Protein AF-0000000072198079 (afdb_homodimer)

Sequence (818 aa):
MTTQTLFETLNPPQRLLMGPGPINAYPRVHQAISQALIGQYDPVMTGYMTQVQSLYRGVFETQNQQTMLVDGTARSGIEAVLVSVIKPGDKVLIPIIGRFGHLLSEIANRVGATVKTIDVEWGEVCPPELVEKAIKEFQPKLLATVQGDTSTTMNQPLAEFGEICKRHGVLFYCDATASIAGNELKVDEWNLDAVSAGLQKCLGGPSGSSPITLSDQCAELINRRKHVEAGIRADHHTAGEEEIIRSNYFDLSMIMDYWGPERLNHHTEATSMLYAARECARIYLEEGADNVIARHKQAGDAMACGLRAMGLELFGNQKYKMNNVVGVYIPKEVDGNKVRQELLNSFGIEIGTSFGPLDGKIWRIGTMGYNARQEAVLTTLAALEAILIRNKAKIIPGQAVIAAMEKYVMTTQTLFETLNPPQRLLMGPGPINAYPRVHQAISQALIGQYDPVMTGYMTQVQSLYRGVFETQNQQTMLVDGTARSGIEAVLVSVIKPGDKVLIPIIGRFGHLLSEIANRVGATVKTIDVEWGEVCPPELVEKAIKEFQPKLLATVQGDTSTTMNQPLAEFGEICKRHGVLFYCDATASIAGNELKVDEWNLDAVSAGLQKCLGGPSGSSPITLSDQCAELINRRKHVEAGIRADHHTAGEEEIIRSNYFDLSMIMDYWGPERLNHHTEATSMLYAARECARIYLEEGADNVIARHKQAGDAMACGLRAMGLELFGNQKYKMNNVVGVYIPKEVDGNKVRQELLNSFGIEIGTSFGPLDGKIWRIGTMGYNARQEAVLTTLAALEAILIRNKAKIIPGQAVIAAMEKYV

Secondary structure (DSSP, 8-state):
-------PPP-PPP-EE-SSS--PPPHHHHHHHTSPP--TT-HHHHHHHHHHHHHHHHHHT---SEEEEEES-HHHHHHHHHHHH--TT-EEEEEESSHHHHHHHHHHHHHT-EEEEEE--BTB---HHHHHHHHHHH--SEEEEESEETTTTEE---HHHHHHHHHHT-EEEEE-TTTBTTB---TTTTT-SEEE--SSSTT-S-SSEEEEEE-HHHHHHHHTT--PPTTT--TT----SSPPPS-STT-HHHHHHHHSTT----S---HHHHHHHHHHHHHHHHH-HHHHHHHHHHHHHHHHHHHHHTTPPBPS-GGGB-TTEEEEEPPTTS-HHHHHHHIIIII-EE-B---GGGTTTEEEEE--GGG-SHHHHHHHHHHHHHHHHHTT----TT-HHHHHHTTT-/-------PPP-PPP-EE-SSS--PPPHHHHHHHTSPP--TT-HHHHHHHHHHHHHHHHHHT---SEEEEEES-HHHHHHHHHHHH--TT-EEEEEESSHHHHHHHHHHHHHT-EEEEEE--BTB---HHHHHHHHHHH--SEEEEESEETTTTEE---HHHHHHHHHHT-EEEEE-TTTBTTB---TTTTT-SEEE--SSSTT-S-SSEEEEEE-HHHHHHHHTT--PPTTT--TT----SSPPPS-STT-HHHHHHHHSTT----S---HHHHHHHHHHHHHHHHH-HHHHHHHHHHHHHHHHHHHHHTTPPBPS-GGGB-TTEEEEEPPTTS-HHHHHHHIIIII-EE-EE--GGGTTTEEEEE--GGG-SHHHHHHHHHHHHHHHHHTT----TT-HHHHHHTTT-

Radius of gyration: 26.69 Å; Cα contacts (8 Å, |Δi|>4): 1998; chains: 2; bounding box: 56×79×70 Å

pLDDT: mean 96.38, std 6.35, range [34.22, 98.94]

Nearest PDB structures (foldseek):
  3nnk-assembly3_L  TM=9.922E-01  e=1.109E-63  Klebsiella pneumoniae subsp. pneumoniae MGH 78578
  3nnk-assembly1_C  TM=9.916E-01  e=7.091E-63  Klebsiella pneumoniae subsp. pneumoniae MGH 78578
  3isl-assembly1_B  TM=9.874E-01  e=2.497E-53  Bacillus subtilis
  6rv1-assembly1_A-2  TM=9.456E-01  e=7.978E-38  Homo sapiens
  2yri-assembly1_A  TM=9.522E-01  e=5.490E-30  Thermus thermophilus HB8

Solvent-accessible surface area (backbone atoms only — not comparable to full-atom values): 40210 Å² total; per-residue (Å²): 127,83,78,71,76,67,70,76,81,90,71,75,65,80,50,48,42,27,18,74,52,50,29,42,47,34,69,68,27,34,55,40,34,36,52,73,55,69,46,75,80,35,67,68,44,50,48,50,52,53,48,37,24,55,37,45,21,59,70,40,46,39,82,44,80,56,26,48,72,35,73,8,24,40,63,46,20,47,49,22,52,49,48,34,68,54,49,67,65,38,34,35,36,30,51,26,39,34,45,58,27,37,44,53,51,46,48,42,47,43,54,39,33,44,74,46,72,46,84,38,64,74,27,43,65,76,57,57,68,60,50,50,54,46,41,72,76,64,61,32,56,31,40,44,39,48,32,28,25,68,59,35,19,29,36,41,80,48,53,65,47,16,53,50,24,61,75,69,71,25,44,31,36,35,38,27,35,61,25,40,56,23,35,94,59,49,34,55,86,24,47,45,26,31,41,23,21,27,24,19,25,24,42,13,20,64,38,38,30,3,44,35,38,30,26,71,69,46,49,50,58,25,41,35,19,25,72,76,51,62,57,72,60,54,88,86,64,72,69,30,87,46,74,65,46,50,45,70,91,38,24,47,47,54,49,51,35,30,75,38,93,73,48,43,89,75,69,75,61,31,56,41,43,50,38,22,53,39,44,28,38,36,54,47,60,71,65,26,66,70,52,45,22,48,39,11,34,41,34,26,48,16,47,50,40,13,43,42,44,25,59,44,52,68,47,51,46,73,90,35,42,37,27,26,29,45,34,30,46,49,58,88,69,45,59,59,66,57,51,43,50,47,38,31,74,74,71,25,33,39,60,25,69,42,44,65,96,36,45,82,42,29,37,26,43,19,18,31,33,60,42,30,36,69,69,53,47,43,51,50,46,49,52,51,50,53,53,37,53,74,53,63,40,90,57,40,82,89,32,20,49,58,47,20,52,59,57,75,106,127,82,77,71,75,68,71,75,82,90,71,74,66,80,49,49,43,27,18,73,54,52,30,41,48,33,70,68,27,35,56,40,35,36,51,72,53,71,45,74,80,35,68,68,43,50,46,49,52,52,49,36,26,55,39,46,22,61,71,41,46,40,81,44,80,55,26,48,72,35,71,7,24,40,64,45,21,47,48,23,51,49,49,34,68,54,48,65,64,39,33,35,35,31,51,25,37,34,45,60,28,36,44,52,51,47,48,42,48,44,55,39,33,43,74,45,74,46,84,39,62,76,26,43,64,74,58,57,69,60,51,49,54,46,41,72,75,65,60,33,57,30,38,45,40,46,31,26,26,68,57,34,19,29,37,40,82,50,54,64,50,17,53,51,24,60,75,70,70,24,44,30,36,35,40,28,35,61,24,39,56,22,35,93,60,48,34,55,85,24,47,45,26,32,40,22,21,26,24,18,24,24,43,14,22,63,38,38,31,3,45,35,38,29,27,69,69,49,49,51,59,26,42,36,19,25,71,76,52,63,58,72,62,53,89,86,64,72,69,32,88,47,75,66,47,52,46,70,90,38,25,47,47,53,49,49,35,29,74,40,94,73,48,43,90,74,70,75,60,31,56,40,44,50,37,23,53,40,43,28,38,37,54,46,60,71,64,25,64,70,53,46,23,48,39,11,34,42,33,24,48,16,47,52,41,15,43,43,45,25,58,43,52,69,48,51,46,73,92,35,43,36,28,26,29,44,32,29,45,49,60,88,69,45,59,59,66,59,53,44,50,48,37,32,72,74,70,25,33,40,58,25,69,41,44,66,96,36,44,81,43,28,38,27,43,19,18,31,34,60,40,30,34,70,67,53,44,41,51,48,46,50,51,50,50,54,54,36,53,73,54,63,39,90,58,39,84,88,32,20,48,58,49,20,52,59,57,74,102

InterPro domains:
  IPR000192 Aminotransferase class V domain [PF00266] (47-352)
  IPR015421 Pyridoxal phosphate-dependent transferase, major domain [G3DSA:3.40.640.10] (26-287)
  IPR015422 Pyridoxal phosphate-dependent transferase, small domain [G3DSA:3.90.1150.10] (13-384)
  IPR015424 Pyridoxal phosphate-dependent transferase [SSF53383] (8-388)
  IPR024169 Serine-pyruvate aminotransferase/2-aminoethylphosphonate-pyruvate transaminase [PIRSF000524] (12-398)

Foldseek 3Di:
DPPPPPDDDDDDDDFQEFALDQGAFDPVLVVQLPDDDDFCPPPVNLVLQCLLQVLVCQLQQHPFSLKGKAFFFLVLQLLLLLLLQDAAAFEEEFEDQADVSVVNVVSNVVNNYNYDYHYDDHQDEDDLVVVLVCCVVRVGQEYEYEQQDLLRLFGYDQQSVQVSCVVSVHAYEYEDASFGLQHDHNCVNSNHAKYKYGCRWQLRFDGGMIIMGGHPVSLVSSQLQDDDDPPQDDPPDDGHPDHHRPDLSSSSNQVSCCSDPNVGCRDGDSSSVSSSSSVSSVVSPVCNSVNSNVLLQLLQVLLVQLCVQFVWDWGHDPVRRRSWKTKTFDFPLAFPVVLQVCLCVVVSYHWAFHDDPRGRTIIMTGCHHPNSDLVNSLSSSQSSLVSCVVSVGPTDPPGSSVRSVVSVD/DPPPPPDDDDDDDDFQEFALDQGAFDPVLVVQLPDDDDFCPPPVNLVLQCLLQVLVCQLQQHPFSLKGKAFFFLVLQLLLLLLLQDAAAFEEEFEDQADVSVVNVVSNVVNNYNYDYHYDDHQDEDDLVVVLVCCVVRVGQEYEYEQQDLLRLFGYDQQSVQVSCVVSVHAYEYEDASFGLQHDHNCVNSNHAKYKYGCRWQLRFDGGMIIMGGHPVSLVSSQLQDDDDPPQDDPPDDGHPDHHRPDLSSSSNQVSCCSDPNVGCRDGDSSSVSSSSSVSSVVSPVCNSVNSNVLLQLLQVLLVQLCVQFVWDWGHDPVRRGSWKTKTFDFPLAFPVVLQVCLCVVVSYHWAFHDDPRGRTIIMTGCHHPNSDLVNSLSSSQSSLVSCVVSVGPTDPPGSSVRSVVSVD

Organism: NCBI:txid1219067

Structure (mmCIF, N/CA/C/O backbone):
data_AF-0000000072198079-model_v1
#
loop_
_entity.id
_entity.type
_entity.pdbx_description
1 polymer 'Aminotransferase V'
#
loop_
_atom_site.group_PDB
_atom_site.id
_atom_site.type_symbol
_atom_site.label_atom_id
_atom_site.label_alt_id
_atom_site.label_comp_id
_atom_site.label_asym_id
_atom_site.label_entity_id
_atom_site.label_seq_id
_atom_site.pdbx_PDB_ins_code
_atom_site.Cartn_x
_atom_site.Cartn_y
_atom_site.Cartn_z
_atom_site.occupancy
_atom_site.B_iso_or_equiv
_atom_site.auth_seq_id
_atom_site.auth_comp_id
_atom_site.auth_asym_id
_atom_site.auth_atom_id
_atom_site.pdbx_PDB_model_num
ATOM 1 N N . MET A 1 1 ? -28.469 11.555 17.094 1 34.31 1 MET A N 1
ATOM 2 C CA . MET A 1 1 ? -27.109 11.062 16.891 1 34.31 1 MET A CA 1
ATOM 3 C C . MET A 1 1 ? -27.125 9.633 16.359 1 34.31 1 MET A C 1
ATOM 5 O O . MET A 1 1 ? -27.5 8.703 17.078 1 34.31 1 MET A O 1
ATOM 9 N N . THR A 1 2 ? -27.5 9.273 15.188 1 42.25 2 THR A N 1
ATOM 10 C CA . THR A 1 2 ? -27.781 7.918 14.719 1 42.25 2 THR A CA 1
ATOM 11 C C . THR A 1 2 ? -26.656 6.965 15.148 1 42.25 2 THR A C 1
ATOM 13 O O . THR A 1 2 ? -25.484 7.199 14.852 1 42.25 2 THR A O 1
ATOM 16 N N . THR A 1 3 ? -26.781 6.219 16.188 1 53.38 3 THR A N 1
ATOM 17 C CA . THR A 1 3 ? -25.875 5.312 16.875 1 53.38 3 THR A CA 1
ATOM 18 C C . THR A 1 3 ? -25.094 4.469 15.883 1 53.38 3 THR A C 1
ATOM 20 O O . THR A 1 3 ? -25.656 3.605 15.211 1 53.38 3 THR A O 1
ATOM 23 N N . GLN A 1 4 ? -24.125 5.125 15.25 1 70.31 4 GLN A N 1
ATOM 24 C CA . GLN A 1 4 ? -23.328 4.387 14.281 1 70.31 4 GLN A CA 1
ATOM 25 C C . GLN A 1 4 ? -22.875 3.047 14.852 1 70.31 4 GLN A C 1
ATOM 27 O O . GLN A 1 4 ? -22.344 2.988 15.961 1 70.31 4 GLN A O 1
ATOM 32 N N . THR A 1 5 ? -23.422 2.086 14.344 1 85.31 5 THR A N 1
ATOM 33 C CA . THR A 1 5 ? -23.047 0.728 14.727 1 85.31 5 THR A CA 1
ATOM 34 C C . THR A 1 5 ? -21.531 0.543 14.656 1 85.31 5 THR A C 1
ATOM 36 O O . THR A 1 5 ? -20.906 0.833 13.633 1 85.31 5 THR A O 1
ATOM 39 N N . LEU A 1 6 ? -20.875 0.4 15.781 1 94.5 6 LEU A N 1
ATOM 40 C CA . LEU A 1 6 ? -19.438 0.239 15.867 1 94.5 6 LEU A CA 1
ATOM 41 C C . LEU A 1 6 ? -19.031 -1.205 15.594 1 94.5 6 LEU A C 1
ATOM 43 O O . LEU A 1 6 ? -17.844 -1.495 15.391 1 94.5 6 LEU A O 1
ATOM 47 N N . PHE A 1 7 ? -20.016 -2.102 15.43 1 94.31 7 PHE A N 1
ATOM 48 C CA . PHE A 1 7 ? -19.766 -3.514 15.164 1 94.31 7 PHE A CA 1
ATOM 49 C C . PHE A 1 7 ? -18.984 -4.156 16.297 1 94.31 7 PHE A C 1
ATOM 51 O O . PHE A 1 7 ? -18.516 -3.461 17.203 1 94.31 7 PHE A O 1
ATOM 58 N N . GLU A 1 8 ? -18.797 -5.379 16.312 1 93.94 8 GLU A N 1
ATOM 59 C CA . GLU A 1 8 ? -18.125 -6.125 17.375 1 93.94 8 GLU A CA 1
ATOM 60 C C . GLU A 1 8 ? -16.609 -5.977 17.281 1 93.94 8 GLU A C 1
ATOM 62 O O . GLU A 1 8 ? -16.094 -5.465 16.281 1 93.94 8 GLU A O 1
ATOM 67 N N . THR A 1 9 ? -15.938 -6.305 18.406 1 94.69 9 THR A N 1
ATOM 68 C CA . THR A 1 9 ? -14.484 -6.375 18.391 1 94.69 9 THR A CA 1
ATOM 69 C C . THR A 1 9 ? -14 -7.352 17.328 1 94.69 9 THR A C 1
ATOM 71 O O . THR A 1 9 ? -14.594 -8.422 17.141 1 94.69 9 THR A O 1
ATOM 74 N N . LEU A 1 10 ? -12.969 -6.984 16.656 1 94.81 10 LEU A N 1
ATOM 75 C CA . LEU A 1 10 ? -12.398 -7.797 15.586 1 94.81 10 LEU A CA 1
ATOM 76 C C . LEU A 1 10 ? -12.055 -9.195 16.094 1 94.81 10 LEU A C 1
ATOM 78 O O . LEU A 1 10 ? -11.336 -9.336 17.094 1 94.81 10 LEU A O 1
ATOM 82 N N . ASN A 1 11 ? -12.539 -10.195 15.5 1 94.81 11 ASN A N 1
ATOM 83 C CA . ASN A 1 11 ? -12.305 -11.594 15.859 1 94.81 11 ASN A CA 1
ATOM 84 C C . ASN A 1 11 ? -12.383 -12.508 14.648 1 94.81 11 ASN A C 1
ATOM 86 O O . ASN A 1 11 ? -13.297 -13.336 14.547 1 94.81 11 ASN A O 1
ATOM 90 N N . PRO A 1 12 ? -11.445 -12.391 13.742 1 96.56 12 PRO A N 1
ATOM 91 C CA . PRO A 1 12 ? -11.492 -13.25 12.555 1 96.56 12 PRO A CA 1
ATOM 92 C C . PRO A 1 12 ? -11.375 -14.734 12.891 1 96.56 12 PRO A C 1
ATOM 94 O O . PRO A 1 12 ? -10.633 -15.102 13.805 1 96.56 12 PRO A O 1
ATOM 97 N N . PRO A 1 13 ? -12.055 -15.531 12.148 1 96.19 13 PRO A N 1
ATOM 98 C CA . PRO A 1 13 ? -11.93 -16.969 12.375 1 96.19 13 PRO A CA 1
ATOM 99 C C . PRO A 1 13 ? -10.555 -17.516 11.961 1 96.19 13 PRO A C 1
ATOM 101 O O . PRO A 1 13 ? -9.844 -16.859 11.188 1 96.19 13 PRO A O 1
ATOM 104 N N . GLN A 1 14 ? -10.242 -18.641 12.523 1 95.69 14 GLN A N 1
ATOM 105 C CA . GLN A 1 14 ? -9.039 -19.328 12.078 1 95.69 14 GLN A CA 1
ATOM 106 C C . GLN A 1 14 ? -9.289 -20.062 10.766 1 95.69 14 GLN A C 1
ATOM 108 O O . GLN A 1 14 ? -10.219 -20.859 10.656 1 95.69 14 GLN A O 1
ATOM 113 N N . ARG A 1 15 ? -8.586 -19.688 9.797 1 98.12 15 ARG A N 1
ATOM 114 C CA . ARG A 1 15 ? -8.656 -20.312 8.477 1 98.12 15 ARG A CA 1
ATOM 115 C C . ARG A 1 15 ? -7.32 -20.938 8.094 1 98.12 15 ARG A C 1
ATOM 117 O O . ARG A 1 15 ? -6.262 -20.406 8.422 1 98.12 15 ARG A O 1
ATOM 124 N N . LEU A 1 16 ? -7.344 -22.109 7.508 1 98.44 16 LEU A N 1
ATOM 125 C CA . LEU A 1 16 ? -6.207 -22.641 6.766 1 98.44 16 LEU A CA 1
ATOM 126 C C . LEU A 1 16 ? -6.285 -22.266 5.293 1 98.44 16 LEU A C 1
ATOM 128 O O . LEU A 1 16 ? -7.098 -22.812 4.547 1 98.44 16 LEU A O 1
ATOM 132 N N . LEU A 1 17 ? -5.449 -21.312 4.871 1 98.62 17 LEU A N 1
ATOM 133 C CA . LEU A 1 17 ? -5.52 -20.719 3.539 1 98.62 17 LEU A CA 1
ATOM 134 C C . LEU A 1 17 ? -4.684 -21.531 2.547 1 98.62 17 LEU A C 1
ATOM 136 O O . LEU A 1 17 ? -3.504 -21.234 2.342 1 98.62 17 LEU A O 1
ATOM 140 N N . MET A 1 18 ? -5.328 -22.453 1.873 1 98.69 18 MET A N 1
ATOM 141 C CA . MET A 1 18 ? -4.645 -23.391 0.991 1 98.69 18 MET A CA 1
ATOM 142 C C . MET A 1 18 ? -4.961 -23.094 -0.471 1 98.69 18 MET A C 1
ATOM 144 O O . MET A 1 18 ? -5.012 -24.016 -1.297 1 98.69 18 MET A O 1
ATOM 148 N N . GLY A 1 19 ? -5.344 -21.875 -0.803 1 97.56 19 GLY A N 1
ATOM 149 C CA . GLY A 1 19 ? -5.508 -21.438 -2.182 1 97.56 19 GLY A CA 1
ATOM 150 C C . GLY A 1 19 ? -4.227 -20.891 -2.791 1 97.56 19 GLY A C 1
ATOM 151 O O . GLY A 1 19 ? -3.137 -21.125 -2.26 1 97.56 19 GLY A O 1
ATOM 152 N N . PRO A 1 20 ? -4.34 -20.219 -3.924 1 96.5 20 PRO A N 1
ATOM 153 C CA . PRO A 1 20 ? -3.164 -19.672 -4.609 1 96.5 20 PRO A CA 1
ATOM 154 C C . PRO A 1 20 ? -2.68 -18.359 -3.998 1 96.5 20 PRO A C 1
ATOM 156 O O . PRO A 1 20 ? -1.974 -17.594 -4.656 1 96.5 20 PRO A O 1
ATOM 159 N N . GLY A 1 21 ? -3.068 -18.016 -2.762 1 93.94 21 GLY A N 1
ATOM 160 C CA . GLY A 1 21 ? -2.76 -16.75 -2.094 1 93.94 21 GLY A CA 1
ATOM 161 C C . GLY A 1 21 ? -3.973 -15.859 -1.916 1 93.94 21 GLY A C 1
ATOM 162 O O . GLY A 1 21 ? -4.855 -15.828 -2.775 1 93.94 21 GLY A O 1
ATOM 163 N N . PRO A 1 22 ? -4.09 -15.188 -0.845 1 96.44 22 PRO A N 1
ATOM 164 C CA . PRO A 1 22 ? -3.111 -15.062 0.236 1 96.44 22 PRO A CA 1
ATOM 165 C C . PRO A 1 22 ? -3.041 -16.312 1.116 1 96.44 22 PRO A C 1
ATOM 167 O O . PRO A 1 22 ? -3.898 -17.188 1.014 1 96.44 22 PRO A O 1
ATOM 170 N N . ILE A 1 23 ? -2.004 -16.375 1.915 1 97.75 23 ILE A N 1
ATOM 171 C CA . ILE A 1 23 ? -1.77 -17.547 2.771 1 97.75 23 ILE A CA 1
ATOM 172 C C . ILE A 1 23 ? -1.719 -17.094 4.23 1 97.75 23 ILE A C 1
ATOM 174 O O . ILE A 1 23 ? -1.843 -15.914 4.531 1 97.75 23 ILE A O 1
ATOM 178 N N . ASN A 1 24 ? -1.656 -18.078 5.102 1 98.31 24 ASN A N 1
ATOM 179 C CA . ASN A 1 24 ? -1.332 -17.766 6.488 1 98.31 24 ASN A CA 1
ATOM 180 C C . ASN A 1 24 ? 0.08 -17.203 6.617 1 98.31 24 ASN A C 1
ATOM 182 O O . ASN A 1 24 ? 1.016 -17.703 5.996 1 98.31 24 ASN A O 1
ATOM 186 N N . ALA A 1 25 ? 0.224 -16.156 7.371 1 98.38 25 ALA A N 1
ATOM 187 C CA . ALA A 1 25 ? 1.556 -15.602 7.605 1 98.38 25 ALA A CA 1
ATOM 188 C C . ALA A 1 25 ? 2.289 -16.391 8.695 1 98.38 25 ALA A C 1
ATOM 190 O O . ALA A 1 25 ? 1.661 -17.031 9.531 1 98.38 25 ALA A O 1
ATOM 191 N N . TYR A 1 26 ? 3.639 -16.328 8.672 1 98.56 26 TYR A N 1
ATOM 192 C CA . TYR A 1 26 ? 4.418 -16.875 9.773 1 98.56 26 TYR A CA 1
ATOM 193 C C . TYR A 1 26 ? 4.066 -16.188 11.086 1 98.56 26 TYR A C 1
ATOM 195 O O . TYR A 1 26 ? 3.869 -14.961 11.117 1 98.56 26 TYR A O 1
ATOM 203 N N . PRO A 1 27 ? 4.012 -16.969 12.18 1 97.88 27 PRO A N 1
ATOM 204 C CA . PRO A 1 27 ? 3.754 -16.359 13.484 1 97.88 27 PRO A CA 1
ATOM 205 C C . PRO A 1 27 ? 4.742 -15.242 13.812 1 97.88 27 PRO A C 1
ATOM 207 O O . PRO A 1 27 ? 4.352 -14.211 14.367 1 97.88 27 PRO A O 1
ATOM 210 N N . ARG A 1 28 ? 6.039 -15.406 13.469 1 97.88 28 ARG A N 1
ATOM 211 C CA . ARG A 1 28 ? 7.062 -14.391 13.719 1 97.88 28 ARG A CA 1
ATOM 212 C C . ARG A 1 28 ? 6.746 -13.102 12.977 1 97.88 28 ARG A C 1
ATOM 214 O O . ARG A 1 28 ? 7.055 -12.008 13.453 1 97.88 28 ARG A O 1
ATOM 221 N N . VAL A 1 29 ? 6.141 -13.219 11.828 1 98.44 29 VAL A N 1
ATOM 222 C CA . VAL A 1 29 ? 5.785 -12.039 11.047 1 98.44 29 VAL A CA 1
ATOM 223 C C . VAL A 1 29 ? 4.637 -11.297 11.727 1 98.44 29 VAL A C 1
ATOM 225 O O . VAL A 1 29 ? 4.629 -10.062 11.773 1 98.44 29 VAL A O 1
ATOM 228 N N . HIS A 1 30 ? 3.611 -12.055 12.258 1 97.5 30 HIS A N 1
ATOM 229 C CA . HIS A 1 30 ? 2.537 -11.438 13.023 1 97.5 30 HIS A CA 1
ATOM 230 C C . HIS A 1 30 ? 3.088 -10.656 14.211 1 97.5 30 HIS A C 1
ATOM 232 O O . HIS A 1 30 ? 2.574 -9.586 14.547 1 97.5 30 HIS A O 1
ATOM 238 N N . GLN A 1 31 ? 4.094 -11.195 14.82 1 96.94 31 GLN A N 1
ATOM 239 C CA . GLN A 1 31 ? 4.719 -10.523 15.953 1 96.94 31 GLN A CA 1
ATOM 240 C C . GLN A 1 31 ? 5.441 -9.25 15.508 1 96.94 31 GLN A C 1
ATOM 242 O O . GLN A 1 31 ? 5.355 -8.219 16.172 1 96.94 31 GLN A O 1
ATOM 247 N N . ALA A 1 32 ? 6.141 -9.328 14.398 1 97.88 32 ALA A N 1
ATOM 248 C CA . ALA A 1 32 ? 6.941 -8.211 13.906 1 97.88 32 ALA A CA 1
ATOM 249 C C . ALA A 1 32 ? 6.059 -7.035 13.516 1 97.88 32 ALA A C 1
ATOM 251 O O . ALA A 1 32 ? 6.383 -5.879 13.805 1 97.88 32 ALA A O 1
ATOM 252 N N . ILE A 1 33 ? 4.977 -7.297 12.852 1 97.31 33 ILE A N 1
ATOM 253 C CA . ILE A 1 33 ? 4.164 -6.25 12.234 1 97.31 33 ILE A CA 1
ATOM 254 C C . ILE A 1 33 ? 3.525 -5.387 13.32 1 97.31 33 ILE A C 1
ATOM 256 O O . ILE A 1 33 ? 3.184 -4.227 13.078 1 97.31 33 ILE A O 1
ATOM 260 N N . SER A 1 34 ? 3.381 -5.867 14.539 1 96.12 34 SER A N 1
ATOM 261 C CA . SER A 1 34 ? 2.676 -5.184 15.617 1 96.12 34 SER A CA 1
ATOM 262 C C . SER A 1 34 ? 3.645 -4.41 16.5 1 96.12 34 SER A C 1
ATOM 264 O O . SER A 1 34 ? 3.246 -3.852 17.531 1 96.12 34 SER A O 1
ATOM 266 N N . GLN A 1 35 ? 4.941 -4.387 16.188 1 96.94 35 GLN A N 1
ATOM 267 C CA . GLN A 1 35 ? 5.938 -3.686 16.984 1 96.94 35 GLN A CA 1
ATOM 268 C C . GLN A 1 35 ? 5.734 -2.176 16.922 1 96.94 35 GLN A C 1
ATOM 270 O O . GLN A 1 35 ? 5.027 -1.676 16.047 1 96.94 35 GLN A O 1
ATOM 275 N N . ALA A 1 36 ? 6.398 -1.511 17.859 1 96.5 36 ALA A N 1
ATOM 276 C CA . ALA A 1 36 ? 6.266 -0.062 17.984 1 96.5 36 ALA A CA 1
ATOM 277 C C . ALA A 1 36 ? 6.746 0.645 16.719 1 96.5 36 ALA A C 1
ATOM 279 O O . ALA A 1 36 ? 7.738 0.238 16.109 1 96.5 36 ALA A O 1
ATOM 280 N N . LEU A 1 37 ? 6.039 1.695 16.391 1 97.5 37 LEU A N 1
ATOM 281 C CA . LEU A 1 37 ? 6.406 2.484 15.219 1 97.5 37 LEU A CA 1
ATOM 282 C C . LEU A 1 37 ? 7.555 3.436 15.539 1 97.5 37 LEU A C 1
ATOM 284 O O . LEU A 1 37 ? 7.738 3.824 16.703 1 97.5 37 LEU A O 1
ATOM 288 N N . ILE A 1 38 ? 8.281 3.746 14.594 1 96.5 38 ILE A N 1
ATOM 289 C CA . ILE A 1 38 ? 9.359 4.727 14.688 1 96.5 38 ILE A CA 1
ATOM 290 C C . ILE A 1 38 ? 9.258 5.715 13.531 1 96.5 38 ILE A C 1
ATOM 292 O O . ILE A 1 38 ? 8.594 5.441 12.523 1 96.5 38 ILE A O 1
ATOM 296 N N . GLY A 1 39 ? 9.828 6.867 13.688 1 94.12 39 GLY A N 1
ATOM 297 C CA . GLY A 1 39 ? 9.734 7.91 12.68 1 94.12 39 GLY A CA 1
ATOM 298 C C . GLY A 1 39 ? 10.438 7.555 11.383 1 94.12 39 GLY A C 1
ATOM 299 O O . GLY A 1 39 ? 11.422 6.816 11.391 1 94.12 39 GLY A O 1
ATOM 300 N N . GLN A 1 40 ? 10.039 8.141 10.352 1 89.88 40 GLN A N 1
ATOM 301 C CA . GLN A 1 40 ? 10.469 7.812 9 1 89.88 40 GLN A CA 1
ATOM 302 C C . GLN A 1 40 ? 11.945 8.125 8.797 1 89.88 40 GLN A C 1
ATOM 304 O O . GLN A 1 40 ? 12.625 7.473 7.996 1 89.88 40 GLN A O 1
ATOM 309 N N . TYR A 1 41 ? 12.453 9.133 9.5 1 90.75 41 TYR A N 1
ATOM 310 C CA . TYR A 1 41 ? 13.844 9.523 9.289 1 90.75 41 TYR A CA 1
ATOM 311 C C . TYR A 1 41 ? 14.688 9.203 10.516 1 90.75 41 TYR A C 1
ATOM 313 O O . TYR A 1 41 ? 15.828 9.664 10.625 1 90.75 41 TYR A O 1
ATOM 321 N N . ASP A 1 42 ? 14.055 8.508 11.445 1 95.06 42 ASP A N 1
ATOM 322 C CA . ASP A 1 42 ? 14.836 7.969 12.555 1 95.06 42 ASP A CA 1
ATOM 323 C C . ASP A 1 42 ? 15.992 7.113 12.047 1 95.06 42 ASP A C 1
ATOM 325 O O . ASP A 1 42 ? 15.812 6.273 11.164 1 95.06 42 ASP A O 1
ATOM 329 N N . PRO A 1 43 ? 17.156 7.309 12.57 1 95.25 43 PRO A N 1
ATOM 330 C CA . PRO A 1 43 ? 18.297 6.512 12.125 1 95.25 43 PRO A CA 1
ATOM 331 C C . PRO A 1 43 ? 18.047 5.008 12.242 1 95.25 43 PRO A C 1
ATOM 333 O O . PRO A 1 43 ? 18.562 4.23 11.43 1 95.25 43 PRO A O 1
ATOM 336 N N . VAL A 1 44 ? 17.328 4.633 13.242 1 96.81 44 VAL A N 1
ATOM 337 C CA . VAL A 1 44 ? 17 3.221 13.398 1 96.81 44 VAL A CA 1
ATOM 338 C C . VAL A 1 44 ? 16.125 2.766 12.234 1 96.81 44 VAL A C 1
ATOM 340 O O . VAL A 1 44 ? 16.312 1.674 11.695 1 96.81 44 VAL A O 1
ATOM 343 N N . MET A 1 45 ? 15.164 3.578 11.82 1 96.56 45 MET A N 1
ATOM 344 C CA . MET A 1 45 ? 14.289 3.279 10.695 1 96.56 45 MET A CA 1
ATOM 345 C C . MET A 1 45 ? 15.086 3.131 9.406 1 96.56 45 MET A C 1
ATOM 347 O O . MET A 1 45 ? 14.922 2.15 8.68 1 96.56 45 MET A O 1
ATOM 351 N N . THR A 1 46 ? 15.922 4.109 9.094 1 96.44 46 THR A N 1
ATOM 352 C CA . THR A 1 46 ? 16.719 4.062 7.867 1 96.44 46 THR A CA 1
ATOM 353 C C . THR A 1 46 ? 17.703 2.895 7.902 1 96.44 46 THR A C 1
ATOM 355 O O . THR A 1 46 ? 18 2.305 6.863 1 96.44 46 THR A O 1
ATOM 358 N N . GLY A 1 47 ? 18.172 2.57 9.125 1 97.19 47 GLY A N 1
ATOM 359 C CA . GLY A 1 47 ? 18.953 1.358 9.289 1 97.19 47 GLY A CA 1
ATOM 360 C C . GLY A 1 47 ? 18.203 0.1 8.906 1 97.19 47 GLY A C 1
ATOM 361 O O . GLY A 1 47 ? 18.734 -0.771 8.219 1 97.19 47 GLY A O 1
ATOM 362 N N . TYR A 1 48 ? 16.938 0.011 9.375 1 97.81 48 TYR A N 1
ATOM 363 C CA . TYR A 1 48 ? 16.094 -1.124 9.016 1 97.81 48 TYR A CA 1
ATOM 364 C C . TYR A 1 48 ? 15.875 -1.175 7.508 1 97.81 48 TYR A C 1
ATOM 366 O O . TYR A 1 48 ? 15.852 -2.256 6.914 1 97.81 48 TYR A O 1
ATOM 374 N N . MET A 1 49 ? 15.656 -0.016 6.898 1 97.94 49 MET A N 1
ATOM 375 C CA . MET A 1 49 ? 15.492 0.036 5.445 1 97.94 49 MET A CA 1
ATOM 376 C C . MET A 1 49 ? 16.719 -0.534 4.746 1 97.94 49 MET A C 1
ATOM 378 O O . MET A 1 49 ? 16.594 -1.33 3.812 1 97.94 49 MET A O 1
ATOM 382 N N . THR A 1 50 ? 17.875 -0.164 5.203 1 97.75 50 THR A N 1
ATOM 383 C CA . THR A 1 50 ? 19.125 -0.663 4.637 1 97.75 50 THR A CA 1
ATOM 384 C C . THR A 1 50 ? 19.25 -2.17 4.844 1 97.75 50 THR A C 1
ATOM 386 O O . THR A 1 50 ? 19.688 -2.891 3.943 1 97.75 50 THR A O 1
ATOM 389 N N . GLN A 1 51 ? 18.891 -2.605 6.008 1 98.12 51 GLN A N 1
ATOM 390 C CA . GLN A 1 51 ? 18.906 -4.039 6.289 1 98.12 51 GLN A CA 1
ATOM 391 C C . GLN A 1 51 ? 17.984 -4.797 5.336 1 98.12 51 GLN A C 1
ATOM 393 O O . GLN A 1 51 ? 18.344 -5.867 4.84 1 98.12 51 GLN A O 1
ATOM 398 N N . VAL A 1 52 ? 16.859 -4.23 5.125 1 98.5 52 VAL A N 1
ATOM 399 C CA . VAL A 1 52 ? 15.875 -4.859 4.246 1 98.5 52 VAL A CA 1
ATOM 400 C C . VAL A 1 52 ? 16.438 -4.969 2.834 1 98.5 52 VAL A C 1
ATOM 402 O O . VAL A 1 52 ? 16.266 -5.992 2.168 1 98.5 52 VAL A O 1
ATOM 405 N N . GLN A 1 53 ? 17.062 -3.904 2.35 1 98.62 53 GLN A N 1
ATOM 406 C CA . GLN A 1 53 ? 17.719 -3.969 1.044 1 98.62 53 GLN A CA 1
ATOM 407 C C . GLN A 1 53 ? 18.703 -5.133 0.973 1 98.62 53 GLN A C 1
ATOM 409 O O . GLN A 1 53 ? 18.688 -5.898 0.007 1 98.62 53 GLN A O 1
ATOM 414 N N . SER A 1 54 ? 19.516 -5.262 1.991 1 98.44 54 SER A N 1
ATOM 415 C CA . SER A 1 54 ? 20.5 -6.336 2.047 1 98.44 54 SER A CA 1
ATOM 416 C C . SER A 1 54 ? 19.828 -7.703 2.078 1 98.44 54 SER A C 1
ATOM 418 O O . SER A 1 54 ? 20.219 -8.617 1.348 1 98.44 54 SER A O 1
ATOM 420 N N . LEU A 1 55 ? 18.875 -7.852 2.91 1 98.69 55 LEU A N 1
ATOM 421 C CA . LEU A 1 55 ? 18.172 -9.117 3.061 1 98.69 55 LEU A CA 1
ATOM 422 C C . LEU A 1 55 ? 17.531 -9.539 1.741 1 98.69 55 LEU A C 1
ATOM 424 O O . LEU A 1 55 ? 17.641 -10.703 1.34 1 98.69 55 LEU A O 1
ATOM 428 N N . TYR A 1 56 ? 16.922 -8.633 1.063 1 98.81 56 TYR A N 1
ATOM 429 C CA . TYR A 1 56 ? 16.188 -9 -0.148 1 98.81 56 TYR A CA 1
ATOM 430 C C . TYR A 1 56 ? 17.156 -9.211 -1.313 1 98.81 56 TYR A C 1
ATOM 432 O O . TYR A 1 56 ? 16.812 -9.898 -2.281 1 98.81 56 TYR A O 1
ATOM 440 N N . ARG A 1 57 ? 18.328 -8.633 -1.309 1 98.69 57 ARG A N 1
ATOM 441 C CA . ARG A 1 57 ? 19.344 -9.062 -2.277 1 98.69 57 ARG A CA 1
ATOM 442 C C . ARG A 1 57 ? 19.641 -10.555 -2.137 1 98.69 57 ARG A C 1
ATOM 444 O O . ARG A 1 57 ? 19.875 -11.242 -3.135 1 98.69 57 ARG A O 1
ATOM 451 N N . GLY A 1 58 ? 19.656 -10.992 -0.865 1 98.5 58 GLY A N 1
ATOM 452 C CA . GLY A 1 58 ? 19.781 -12.422 -0.637 1 98.5 58 GLY A CA 1
ATOM 453 C C . GLY A 1 58 ? 18.609 -13.227 -1.164 1 98.5 58 GLY A C 1
ATOM 454 O O . GLY A 1 58 ? 18.797 -14.258 -1.807 1 98.5 58 GLY A O 1
ATOM 455 N N . VAL A 1 59 ? 17.406 -12.742 -0.975 1 98.69 59 VAL A N 1
ATOM 456 C CA . VAL A 1 59 ? 16.188 -13.43 -1.387 1 98.69 59 VAL A CA 1
ATOM 457 C C . VAL A 1 59 ? 16.141 -13.531 -2.91 1 98.69 59 VAL A C 1
ATOM 459 O O . VAL A 1 59 ? 15.789 -14.586 -3.455 1 98.69 59 VAL A O 1
ATOM 462 N N . PHE A 1 60 ? 16.547 -12.445 -3.619 1 98.69 60 PHE A N 1
ATOM 463 C CA . PHE A 1 60 ? 16.484 -12.367 -5.074 1 98.69 60 PHE A CA 1
ATOM 464 C C . PHE A 1 60 ? 17.719 -13.008 -5.695 1 98.69 60 PHE A C 1
ATOM 466 O O . PHE A 1 60 ? 17.781 -13.18 -6.914 1 98.69 60 PHE A O 1
ATOM 473 N N . GLU A 1 61 ? 18.75 -13.367 -4.855 1 98.06 61 GLU A N 1
ATOM 474 C CA . GLU A 1 61 ? 20.031 -13.852 -5.332 1 98.06 61 GLU A CA 1
ATOM 475 C C . GLU A 1 61 ? 20.656 -12.883 -6.332 1 98.06 61 GLU A C 1
ATOM 477 O O . GLU A 1 61 ? 21 -13.266 -7.449 1 98.06 61 GLU A O 1
ATOM 482 N N . THR A 1 62 ? 20.844 -11.656 -5.84 1 98.56 62 THR A N 1
ATOM 483 C CA . THR A 1 62 ? 21.328 -10.586 -6.703 1 98.56 62 THR A CA 1
ATOM 484 C C . THR A 1 62 ? 22.281 -9.672 -5.941 1 98.56 62 THR A C 1
ATOM 486 O O . THR A 1 62 ? 22.359 -9.727 -4.711 1 98.56 62 THR A O 1
ATOM 489 N N . GLN A 1 63 ? 23.016 -8.953 -6.668 1 98.06 63 GLN A N 1
ATOM 490 C CA . GLN A 1 63 ? 23.891 -7.926 -6.102 1 98.06 63 GLN A CA 1
ATOM 491 C C . GLN A 1 63 ? 23.375 -6.527 -6.422 1 98.06 63 GLN A C 1
ATOM 493 O O . GLN A 1 63 ? 24.016 -5.527 -6.113 1 98.06 63 GLN A O 1
ATOM 498 N N . ASN A 1 64 ? 22.219 -6.488 -7.031 1 98.69 64 ASN A N 1
ATOM 499 C CA . ASN A 1 64 ? 21.656 -5.199 -7.414 1 98.69 64 ASN A CA 1
ATOM 500 C C . ASN A 1 64 ? 21.578 -4.246 -6.223 1 98.69 64 ASN A C 1
ATOM 502 O O . ASN A 1 64 ? 20.953 -4.57 -5.203 1 98.69 64 ASN A O 1
ATOM 506 N N . GLN A 1 65 ? 22.078 -3.061 -6.371 1 97.88 65 GLN A N 1
ATOM 507 C CA . GLN A 1 65 ? 21.984 -2.062 -5.309 1 97.88 65 GLN A CA 1
ATOM 508 C C . GLN A 1 65 ? 20.547 -1.551 -5.156 1 97.88 65 GLN A C 1
ATOM 510 O O . GLN A 1 65 ? 20.109 -1.258 -4.047 1 97.88 65 GLN A O 1
ATOM 515 N N . GLN A 1 66 ? 19.891 -1.442 -6.285 1 98.62 66 GLN A N 1
ATOM 516 C CA . GLN A 1 66 ? 18.5 -0.966 -6.266 1 98.62 66 GLN A CA 1
ATOM 517 C C . GLN A 1 66 ? 17.531 -2.1 -5.941 1 98.62 66 GLN A C 1
ATOM 519 O O . GLN A 1 66 ? 16.812 -2.574 -6.82 1 98.62 66 GLN A O 1
ATOM 524 N N . THR A 1 67 ? 17.594 -2.572 -4.77 1 98.81 67 THR A N 1
ATOM 525 C CA . THR A 1 67 ? 16.688 -3.527 -4.148 1 98.81 67 THR A CA 1
ATOM 526 C C . THR A 1 67 ? 15.938 -2.879 -2.986 1 98.81 67 THR A C 1
ATOM 528 O O . THR A 1 67 ? 16.562 -2.371 -2.049 1 98.81 67 THR A O 1
ATOM 531 N N . MET A 1 68 ? 14.586 -2.818 -3.094 1 98.75 68 MET A N 1
ATOM 532 C CA . MET A 1 68 ? 13.812 -2.045 -2.123 1 98.75 68 MET A CA 1
ATOM 533 C C . MET A 1 68 ? 12.367 -2.518 -2.076 1 98.75 68 MET A C 1
ATOM 535 O O . MET A 1 68 ? 12.016 -3.514 -2.711 1 98.75 68 MET A O 1
ATOM 539 N N . LEU A 1 69 ? 11.594 -1.857 -1.293 1 98.75 69 LEU A N 1
ATOM 540 C CA . LEU A 1 69 ? 10.172 -2.164 -1.183 1 98.75 69 LEU A CA 1
ATOM 541 C C . LEU A 1 69 ? 9.328 -1.066 -1.822 1 98.75 69 LEU A C 1
ATOM 543 O O . LEU A 1 69 ? 9.672 0.115 -1.735 1 98.75 69 LEU A O 1
ATOM 547 N N . VAL A 1 70 ? 8.297 -1.417 -2.506 1 98.81 70 VAL A N 1
ATOM 548 C CA . VAL A 1 70 ? 7.215 -0.516 -2.891 1 98.81 70 VAL A CA 1
ATOM 549 C C . VAL A 1 70 ? 6.043 -0.668 -1.921 1 98.81 70 VAL A C 1
ATOM 551 O O . VAL A 1 70 ? 5.57 -1.78 -1.679 1 98.81 70 VAL A O 1
ATOM 554 N N . ASP A 1 71 ? 5.621 0.443 -1.301 1 98.56 71 ASP A N 1
ATOM 555 C CA . ASP A 1 71 ? 4.512 0.41 -0.353 1 98.56 71 ASP A CA 1
ATOM 556 C C . ASP A 1 71 ? 3.18 0.22 -1.073 1 98.56 71 ASP A C 1
ATOM 558 O O . ASP A 1 71 ? 2.736 1.101 -1.812 1 98.56 71 ASP A O 1
ATOM 562 N N . GLY A 1 72 ? 2.525 -0.866 -0.906 1 98.19 72 GLY A N 1
ATOM 563 C CA . GLY A 1 72 ? 1.324 -1.361 -1.56 1 98.19 72 GLY A CA 1
ATOM 564 C C . GLY A 1 72 ? 1.315 -2.869 -1.729 1 98.19 72 GLY A C 1
ATOM 565 O O . GLY A 1 72 ? 2.223 -3.557 -1.257 1 98.19 72 GLY A O 1
ATOM 566 N N . THR A 1 73 ? 0.29 -3.42 -2.338 1 98.25 73 THR A N 1
ATOM 567 C CA . THR A 1 73 ? 0.244 -4.863 -2.547 1 98.25 73 THR A CA 1
ATOM 568 C C . THR A 1 73 ? 1.143 -5.27 -3.713 1 98.25 73 THR A C 1
ATOM 570 O O . THR A 1 73 ? 1.853 -4.434 -4.277 1 98.25 73 THR A O 1
ATOM 573 N N . ALA A 1 74 ? 1.231 -6.539 -4.012 1 98.31 74 ALA A N 1
ATOM 574 C CA . ALA A 1 74 ? 2.127 -7.047 -5.047 1 98.31 74 ALA A CA 1
ATOM 575 C C . ALA A 1 74 ? 1.925 -6.301 -6.363 1 98.31 74 ALA A C 1
ATOM 577 O O . ALA A 1 74 ? 2.889 -6.02 -7.078 1 98.31 74 ALA A O 1
ATOM 578 N N . ARG A 1 75 ? 0.702 -5.969 -6.742 1 98 75 ARG A N 1
ATOM 579 C CA . ARG A 1 75 ? 0.4 -5.285 -7.992 1 98 75 ARG A CA 1
ATOM 580 C C . ARG A 1 75 ? 1.032 -3.896 -8.023 1 98 75 ARG A C 1
ATOM 582 O O . ARG A 1 75 ? 1.381 -3.391 -9.094 1 98 75 ARG A O 1
ATOM 589 N N . SER A 1 76 ? 1.139 -3.258 -6.855 1 98.62 76 SER A N 1
ATOM 590 C CA . SER A 1 76 ? 1.808 -1.962 -6.805 1 98.62 76 SER A CA 1
ATOM 591 C C . SER A 1 76 ? 3.246 -2.062 -7.297 1 98.62 76 SER A C 1
ATOM 593 O O . SER A 1 76 ? 3.723 -1.184 -8.023 1 98.62 76 SER A O 1
ATOM 595 N N . GLY A 1 77 ? 3.986 -3.115 -6.863 1 98.81 77 GLY A N 1
ATOM 596 C CA . GLY A 1 77 ? 5.34 -3.328 -7.355 1 98.81 77 GLY A CA 1
ATOM 597 C C . GLY A 1 77 ? 5.395 -3.564 -8.852 1 98.81 77 GLY A C 1
ATOM 598 O O . GLY A 1 77 ? 6.285 -3.053 -9.531 1 98.81 77 GLY A O 1
ATOM 599 N N . ILE A 1 78 ? 4.441 -4.352 -9.375 1 98.88 78 ILE A N 1
ATOM 600 C CA . ILE A 1 78 ? 4.348 -4.613 -10.805 1 98.88 78 ILE A CA 1
ATOM 601 C C . ILE A 1 78 ? 4.191 -3.299 -11.562 1 98.88 78 ILE A C 1
ATOM 603 O O . ILE A 1 78 ? 4.957 -3.014 -12.492 1 98.88 78 ILE A O 1
ATOM 607 N N . GLU A 1 79 ? 3.223 -2.51 -11.148 1 98.81 79 GLU A N 1
ATOM 608 C CA . GLU A 1 79 ? 2.947 -1.272 -11.875 1 98.81 79 GLU A CA 1
ATOM 609 C C . GLU A 1 79 ? 4.09 -0.275 -11.719 1 98.81 79 GLU A C 1
ATOM 611 O O . GLU A 1 79 ? 4.426 0.446 -12.664 1 98.81 79 GLU A O 1
ATOM 616 N N . ALA A 1 80 ? 4.676 -0.205 -10.492 1 98.88 80 ALA A N 1
ATOM 617 C CA . ALA A 1 80 ? 5.789 0.715 -10.273 1 98.88 80 ALA A CA 1
ATOM 618 C C . ALA A 1 80 ? 6.922 0.448 -11.258 1 98.88 80 ALA A C 1
ATOM 620 O O . ALA A 1 80 ? 7.477 1.38 -11.844 1 98.88 80 ALA A O 1
ATOM 621 N N . VAL A 1 81 ? 7.234 -0.816 -11.453 1 98.88 81 VAL A N 1
ATOM 622 C CA . VAL A 1 81 ? 8.32 -1.167 -12.367 1 98.88 81 VAL A CA 1
ATOM 623 C C . VAL A 1 81 ? 7.93 -0.809 -13.797 1 98.88 81 VAL A C 1
ATOM 625 O O . VAL A 1 81 ? 8.695 -0.152 -14.508 1 98.88 81 VAL A O 1
ATOM 628 N N . LEU A 1 82 ? 6.762 -1.167 -14.211 1 98.88 82 LEU A N 1
ATOM 629 C CA . LEU A 1 82 ? 6.367 -1.008 -15.609 1 98.88 82 LEU A CA 1
ATOM 630 C C . LEU A 1 82 ? 6.219 0.467 -15.969 1 98.88 82 LEU A C 1
ATOM 632 O O . LEU A 1 82 ? 6.703 0.909 -17.016 1 98.88 82 LEU A O 1
ATOM 636 N N . VAL A 1 83 ? 5.586 1.293 -15.102 1 98.5 83 VAL A N 1
ATOM 637 C CA . VAL A 1 83 ? 5.336 2.695 -15.414 1 98.5 83 VAL A CA 1
ATOM 638 C C . VAL A 1 83 ? 6.648 3.473 -15.406 1 98.5 83 VAL A C 1
ATOM 640 O O . VAL A 1 83 ? 6.777 4.496 -16.078 1 98.5 83 VAL A O 1
ATOM 643 N N . SER A 1 84 ? 7.641 2.971 -14.656 1 98.69 84 SER A N 1
ATOM 644 C CA . SER A 1 84 ? 8.922 3.664 -14.57 1 98.69 84 SER A CA 1
ATOM 645 C C . SER A 1 84 ? 9.836 3.287 -15.734 1 98.69 84 SER A C 1
ATOM 647 O O . SER A 1 84 ? 10.633 4.105 -16.188 1 98.69 84 SER A O 1
ATOM 649 N N . VAL A 1 85 ? 9.719 2.059 -16.25 1 98.56 85 VAL A N 1
ATOM 650 C CA . VAL A 1 85 ? 10.617 1.549 -17.281 1 98.56 85 VAL A CA 1
ATOM 651 C C . VAL A 1 85 ? 10.07 1.91 -18.672 1 98.56 85 VAL A C 1
ATOM 653 O O . VAL A 1 85 ? 10.836 2.238 -19.578 1 98.56 85 VAL A O 1
ATOM 656 N N . ILE A 1 86 ? 8.75 1.85 -18.875 1 98.38 86 ILE A N 1
ATOM 657 C CA . ILE A 1 86 ? 8.125 1.985 -20.188 1 98.38 86 ILE A CA 1
ATOM 658 C C . ILE A 1 86 ? 7.762 3.447 -20.438 1 98.38 86 ILE A C 1
ATOM 660 O O . ILE A 1 86 ? 7.223 4.117 -19.547 1 98.38 86 ILE A O 1
ATOM 664 N N . LYS A 1 87 ? 8.078 3.941 -21.641 1 96.12 87 LYS A N 1
ATOM 665 C CA . LYS A 1 87 ? 7.582 5.207 -22.172 1 96.12 87 LYS A CA 1
ATOM 666 C C . LYS A 1 87 ? 6.504 4.973 -23.234 1 96.12 87 LYS A C 1
ATOM 668 O O . LYS A 1 87 ? 6.5 3.934 -23.891 1 96.12 87 LYS A O 1
ATOM 673 N N . PRO A 1 88 ? 5.582 5.988 -23.297 1 95.88 88 PRO A N 1
ATOM 674 C CA . PRO A 1 88 ? 4.633 5.848 -24.406 1 95.88 88 PRO A CA 1
ATOM 675 C C . PRO A 1 88 ? 5.32 5.598 -25.75 1 95.88 88 PRO A C 1
ATOM 677 O O . PRO A 1 88 ? 6.293 6.281 -26.078 1 95.88 88 PRO A O 1
ATOM 680 N N . GLY A 1 89 ? 4.82 4.59 -26.453 1 97.5 89 GLY A N 1
ATOM 681 C CA . GLY A 1 89 ? 5.391 4.27 -27.766 1 97.5 89 GLY A CA 1
ATOM 682 C C . GLY A 1 89 ? 6.398 3.139 -27.703 1 97.5 89 GLY A C 1
ATOM 683 O O . GLY A 1 89 ? 6.719 2.531 -28.734 1 97.5 89 GLY A O 1
ATOM 684 N N . ASP A 1 90 ? 6.949 2.83 -26.562 1 98.5 90 ASP A N 1
ATOM 685 C CA . ASP A 1 90 ? 7.902 1.73 -26.422 1 98.5 90 ASP A CA 1
ATOM 686 C C . ASP A 1 90 ? 7.262 0.402 -26.828 1 98.5 90 ASP A C 1
ATOM 688 O O . ASP A 1 90 ? 6.07 0.185 -26.594 1 98.5 90 ASP A O 1
ATOM 692 N N . LYS A 1 91 ? 8.039 -0.463 -27.422 1 98.88 91 LYS A N 1
ATOM 693 C CA . LYS A 1 91 ? 7.594 -1.806 -27.797 1 98.88 91 LYS A CA 1
ATOM 694 C C . LYS A 1 91 ? 7.828 -2.791 -26.656 1 98.88 91 LYS A C 1
ATOM 696 O O . LYS A 1 91 ? 8.945 -2.893 -26.125 1 98.88 91 LYS A O 1
ATOM 701 N N . VAL A 1 92 ? 6.77 -3.484 -26.25 1 98.94 92 VAL A N 1
ATOM 702 C CA . VAL A 1 92 ? 6.84 -4.434 -25.141 1 98.94 92 VAL A CA 1
ATOM 703 C C . VAL A 1 92 ? 6.316 -5.797 -25.594 1 98.94 92 VAL A C 1
ATOM 705 O O . VAL A 1 92 ? 5.234 -5.887 -26.188 1 98.94 92 VAL A O 1
ATOM 708 N N . LEU A 1 93 ? 7.09 -6.867 -25.391 1 98.94 93 LEU A N 1
ATOM 709 C CA . LEU A 1 93 ? 6.715 -8.242 -25.688 1 98.94 93 LEU A CA 1
ATOM 710 C C . LEU A 1 93 ? 6.305 -8.984 -24.422 1 98.94 93 LEU A C 1
ATOM 712 O O . LEU A 1 93 ? 7.008 -8.938 -23.422 1 98.94 93 LEU A O 1
ATOM 716 N N . ILE A 1 94 ? 5.145 -9.688 -24.453 1 98.88 94 ILE A N 1
ATOM 717 C CA . ILE A 1 94 ? 4.625 -10.336 -23.266 1 98.88 94 ILE A CA 1
ATOM 718 C C . ILE A 1 94 ? 4.125 -11.742 -23.609 1 98.88 94 ILE A C 1
ATOM 720 O O . ILE A 1 94 ? 3.074 -11.891 -24.234 1 98.88 94 ILE A O 1
ATOM 724 N N . PRO A 1 95 ? 4.836 -12.781 -23.188 1 98.81 95 PRO A N 1
ATOM 725 C CA . PRO A 1 95 ? 4.234 -14.117 -23.234 1 98.81 95 PRO A CA 1
ATOM 726 C C . PRO A 1 95 ? 3.088 -14.281 -22.234 1 98.81 95 PRO A C 1
ATOM 728 O O . PRO A 1 95 ? 3.227 -13.922 -21.062 1 98.81 95 PRO A O 1
ATOM 731 N N . ILE A 1 96 ? 1.952 -14.789 -22.641 1 97.94 96 ILE A N 1
ATOM 732 C CA . ILE A 1 96 ? 0.777 -14.953 -21.797 1 97.94 96 ILE A CA 1
ATOM 733 C C . ILE A 1 96 ? 0.552 -16.438 -21.516 1 97.94 96 ILE A C 1
ATOM 735 O O . ILE A 1 96 ? 0.054 -17.172 -22.375 1 97.94 96 ILE A O 1
ATOM 739 N N . ILE A 1 97 ? 0.844 -16.797 -20.312 1 97.75 97 ILE A N 1
ATOM 740 C CA . ILE A 1 97 ? 0.636 -18.203 -19.969 1 97.75 97 ILE A CA 1
ATOM 741 C C . ILE A 1 97 ? -0.515 -18.328 -18.969 1 97.75 97 ILE A C 1
ATOM 743 O O . ILE A 1 97 ? -0.746 -19.391 -18.406 1 97.75 97 ILE A O 1
ATOM 747 N N . GLY A 1 98 ? -1.183 -17.234 -18.688 1 96.38 98 GLY A N 1
ATOM 748 C CA . GLY A 1 98 ? -2.299 -17.156 -17.75 1 96.38 98 GLY A CA 1
ATOM 749 C C . GLY A 1 98 ? -2.809 -15.742 -17.547 1 96.38 98 GLY A C 1
ATOM 750 O O . GLY A 1 98 ? -2.518 -14.844 -18.344 1 96.38 98 GLY A O 1
ATOM 751 N N . ARG A 1 99 ? -3.617 -15.562 -16.5 1 95.69 99 ARG A N 1
ATOM 752 C CA . ARG A 1 99 ? -4.328 -14.328 -16.219 1 95.69 99 ARG A CA 1
ATOM 753 C C . ARG A 1 99 ? -3.348 -13.188 -15.953 1 95.69 99 ARG A C 1
ATOM 755 O O . ARG A 1 99 ? -3.609 -12.039 -16.328 1 95.69 99 ARG A O 1
ATOM 762 N N . PHE A 1 100 ? -2.248 -13.445 -15.367 1 97.06 100 PHE A N 1
ATOM 763 C CA . PHE A 1 100 ? -1.381 -12.375 -14.891 1 97.06 100 PHE A CA 1
ATOM 764 C C . PHE A 1 100 ? -0.48 -11.867 -16.016 1 97.06 100 PHE A C 1
ATOM 766 O O . PHE A 1 100 ? 0.045 -10.758 -15.945 1 97.06 100 PHE A O 1
ATOM 773 N N . GLY A 1 101 ? -0.294 -12.68 -17.047 1 97.25 101 GLY A N 1
ATOM 774 C CA . GLY A 1 101 ? 0.251 -12.117 -18.281 1 97.25 101 GLY A CA 1
ATOM 775 C C . GLY A 1 101 ? -0.635 -11.047 -18.891 1 97.25 101 GLY A C 1
ATOM 776 O O . GLY A 1 101 ? -0.14 -10.055 -19.422 1 97.25 101 GLY A O 1
ATOM 777 N N . HIS A 1 102 ? -1.935 -11.328 -18.828 1 96.75 102 HIS A N 1
ATOM 778 C CA . HIS A 1 102 ? -2.893 -10.336 -19.312 1 96.75 102 HIS A CA 1
ATOM 779 C C . HIS A 1 102 ? -2.818 -9.055 -18.484 1 96.75 102 HIS A C 1
ATOM 781 O O . HIS A 1 102 ? -2.998 -7.957 -19.016 1 96.75 102 HIS A O 1
ATOM 787 N N . LEU A 1 103 ? -2.568 -9.203 -17.234 1 97.38 103 LEU A N 1
ATOM 788 C CA . LEU A 1 103 ? -2.414 -8.039 -16.359 1 97.38 103 LEU A CA 1
ATOM 789 C C . LEU A 1 103 ? -1.229 -7.188 -16.812 1 97.38 103 LEU A C 1
ATOM 791 O O . LEU A 1 103 ? -1.324 -5.961 -16.859 1 97.38 103 LEU A O 1
ATOM 795 N N . LEU A 1 104 ? -0.073 -7.855 -17.094 1 98.62 104 LEU A N 1
ATOM 796 C CA . LEU A 1 104 ? 1.091 -7.125 -17.578 1 98.62 104 LEU A CA 1
ATOM 797 C C . LEU A 1 104 ? 0.755 -6.359 -18.859 1 98.62 104 LEU A C 1
ATOM 799 O O . LEU A 1 104 ? 1.154 -5.203 -19.016 1 98.62 104 LEU A O 1
ATOM 803 N N . SER A 1 105 ? 0.033 -7.02 -19.734 1 98.06 105 SER A N 1
ATOM 804 C CA . SER A 1 105 ? -0.387 -6.383 -20.984 1 98.06 105 SER A CA 1
ATOM 805 C C . SER A 1 105 ? -1.258 -5.16 -20.703 1 98.06 105 SER A C 1
ATOM 807 O O . SER A 1 105 ? -1.098 -4.121 -21.359 1 98.06 105 SER A O 1
ATOM 809 N N . GLU A 1 106 ? -2.168 -5.312 -19.766 1 97.44 106 GLU A N 1
ATOM 810 C CA . GLU A 1 106 ? -3.074 -4.23 -19.406 1 97.44 106 GLU A CA 1
ATOM 811 C C . GLU A 1 106 ? -2.303 -3.012 -18.906 1 97.44 106 GLU A C 1
ATOM 813 O O . GLU A 1 106 ? -2.559 -1.887 -19.344 1 97.44 106 GLU A O 1
ATOM 818 N N . ILE A 1 107 ? -1.383 -3.197 -18.016 1 98.31 107 ILE A N 1
ATOM 819 C CA . ILE A 1 107 ? -0.627 -2.098 -17.422 1 98.31 107 ILE A CA 1
ATOM 820 C C . ILE A 1 107 ? 0.261 -1.453 -18.484 1 98.31 107 ILE A C 1
ATOM 822 O O . ILE A 1 107 ? 0.348 -0.226 -18.578 1 98.31 107 ILE A O 1
ATOM 826 N N . ALA A 1 108 ? 0.912 -2.254 -19.328 1 98.56 108 ALA A N 1
ATOM 827 C CA . ALA A 1 108 ? 1.743 -1.72 -20.406 1 98.56 108 ALA A CA 1
ATOM 828 C C . ALA A 1 108 ? 0.915 -0.879 -21.375 1 98.56 108 ALA A C 1
ATOM 830 O O . ALA A 1 108 ? 1.357 0.184 -21.812 1 98.56 108 ALA A O 1
ATOM 831 N N . ASN A 1 109 ? -0.276 -1.373 -21.734 1 97.5 109 ASN A N 1
ATOM 832 C CA . ASN A 1 109 ? -1.171 -0.63 -22.609 1 97.5 109 ASN A CA 1
ATOM 833 C C . ASN A 1 109 ? -1.585 0.703 -22 1 97.5 109 ASN A C 1
ATOM 835 O O . ASN A 1 109 ? -1.637 1.722 -22.688 1 97.5 109 ASN A O 1
ATOM 839 N N . ARG A 1 110 ? -1.868 0.665 -20.75 1 96.75 110 ARG A N 1
ATOM 840 C CA . ARG A 1 110 ? -2.277 1.88 -20.047 1 96.75 110 ARG A CA 1
ATOM 841 C C . ARG A 1 110 ? -1.155 2.912 -20.047 1 96.75 110 ARG A C 1
ATOM 843 O O . ARG A 1 110 ? -1.413 4.117 -20.094 1 96.75 110 ARG A O 1
ATOM 850 N N . VAL A 1 111 ? 0.081 2.451 -20 1 96.69 111 VAL A N 1
ATOM 851 C CA . VAL A 1 111 ? 1.226 3.354 -20.062 1 96.69 111 VAL A CA 1
ATOM 852 C C . VAL A 1 111 ? 1.33 3.957 -21.469 1 96.69 111 VAL A C 1
ATOM 854 O O . VAL A 1 111 ? 1.892 5.039 -21.641 1 96.69 111 VAL A O 1
ATOM 857 N N . GLY A 1 112 ? 0.802 3.314 -22.484 1 96.62 112 GLY A N 1
ATOM 858 C CA . GLY A 1 112 ? 0.86 3.762 -23.875 1 96.62 112 GLY A CA 1
ATOM 859 C C . GLY A 1 112 ? 1.872 2.998 -24.703 1 96.62 112 GLY A C 1
ATOM 860 O O . GLY A 1 112 ? 2.305 3.475 -25.75 1 96.62 112 GLY A O 1
ATOM 861 N N . ALA A 1 113 ? 2.25 1.808 -24.312 1 98.25 113 ALA A N 1
ATOM 862 C CA . ALA A 1 113 ? 3.217 0.985 -25.031 1 98.25 113 ALA A CA 1
ATOM 863 C C . ALA A 1 113 ? 2.584 0.351 -26.266 1 98.25 113 ALA A C 1
ATOM 865 O O . ALA A 1 113 ? 1.357 0.269 -26.375 1 98.25 113 ALA A O 1
ATOM 866 N N . THR A 1 114 ? 3.414 0.051 -27.25 1 98.69 114 THR A N 1
ATOM 867 C CA . THR A 1 114 ? 3.035 -0.893 -28.297 1 98.69 114 THR A CA 1
ATOM 868 C C . THR A 1 114 ? 3.295 -2.328 -27.859 1 98.69 114 THR A C 1
ATOM 870 O O . THR A 1 114 ? 4.445 -2.773 -27.812 1 98.69 114 THR A O 1
ATOM 873 N N . VAL A 1 115 ? 2.205 -3.078 -27.594 1 98.69 115 VAL A N 1
ATOM 874 C CA . VAL A 1 115 ? 2.334 -4.375 -26.938 1 98.69 115 VAL A CA 1
ATOM 875 C C . VAL A 1 115 ? 2.131 -5.492 -27.953 1 98.69 115 VAL A C 1
ATOM 877 O O . VAL A 1 115 ? 1.214 -5.43 -28.781 1 98.69 115 VAL A O 1
ATOM 880 N N . LYS A 1 116 ? 2.971 -6.422 -28 1 98.81 116 LYS A N 1
ATOM 881 C CA . LYS A 1 116 ? 2.807 -7.695 -28.703 1 98.81 116 LYS A CA 1
ATOM 882 C C . LYS A 1 116 ? 2.801 -8.859 -27.719 1 98.81 116 LYS A C 1
ATOM 884 O O . LYS A 1 116 ? 3.643 -8.93 -26.812 1 98.81 116 LYS A O 1
ATOM 889 N N . THR A 1 117 ? 1.846 -9.734 -27.859 1 98.62 117 THR A N 1
ATOM 890 C CA . THR A 1 117 ? 1.75 -10.875 -26.969 1 98.62 117 THR A CA 1
ATOM 891 C C . THR A 1 117 ? 2.078 -12.172 -27.688 1 98.62 117 THR A C 1
ATOM 893 O O . THR A 1 117 ? 2.006 -12.234 -28.922 1 98.62 117 THR A O 1
ATOM 896 N N . ILE A 1 118 ? 2.602 -13.156 -26.984 1 98.69 118 ILE A N 1
ATOM 897 C CA . ILE A 1 118 ? 2.668 -14.555 -27.406 1 98.69 118 ILE A CA 1
ATOM 898 C C . ILE A 1 118 ? 1.663 -15.375 -26.594 1 98.69 118 ILE A C 1
ATOM 900 O O . ILE A 1 118 ? 1.885 -15.656 -25.422 1 98.69 118 ILE A O 1
ATOM 904 N N . ASP A 1 119 ? 0.618 -15.766 -27.172 1 96.44 119 ASP A N 1
ATOM 905 C CA . ASP A 1 119 ? -0.433 -16.484 -26.469 1 96.44 119 ASP A CA 1
ATOM 906 C C . ASP A 1 119 ? -0.143 -17.984 -26.438 1 96.44 119 ASP A C 1
ATOM 908 O O . ASP A 1 119 ? 0.037 -18.609 -27.484 1 96.44 119 ASP A O 1
ATOM 912 N N . VAL A 1 120 ? -0.088 -18.5 -25.312 1 96.5 120 VAL A N 1
ATOM 913 C CA . VAL A 1 120 ? 0.182 -19.906 -25.078 1 96.5 120 VAL A CA 1
ATOM 914 C C . VAL A 1 120 ? -1.044 -20.578 -24.453 1 96.5 120 VAL A C 1
ATOM 916 O O . VAL A 1 120 ? -1.781 -19.938 -23.703 1 96.5 120 VAL A O 1
ATOM 919 N N . GLU A 1 121 ? -1.257 -21.797 -24.875 1 97 121 GLU A N 1
ATOM 920 C CA . GLU A 1 121 ? -2.363 -22.531 -24.281 1 97 121 GLU A CA 1
ATOM 921 C C . GLU A 1 121 ? -2.213 -22.609 -22.75 1 97 121 GLU A C 1
ATOM 923 O O . GLU A 1 121 ? -1.125 -22.891 -22.25 1 97 121 GLU A O 1
ATOM 928 N N . TRP A 1 122 ? -3.324 -22.25 -22.047 1 97.19 122 TRP A N 1
ATOM 929 C CA . TRP A 1 122 ? -3.285 -22.344 -20.594 1 97.19 122 TRP A CA 1
ATOM 930 C C . TRP A 1 122 ? -2.955 -23.766 -20.141 1 97.19 122 TRP A C 1
ATOM 932 O O . TRP A 1 122 ? -3.578 -24.719 -20.594 1 97.19 122 TRP A O 1
ATOM 942 N N . GLY A 1 123 ? -2 -23.922 -19.281 1 98 123 GLY A N 1
ATOM 943 C CA . GLY A 1 123 ? -1.48 -25.219 -18.859 1 98 123 GLY A CA 1
ATOM 944 C C . GLY A 1 123 ? -0.124 -25.547 -19.469 1 98 123 GLY A C 1
ATOM 945 O O . GLY A 1 123 ? 0.496 -26.547 -19.109 1 98 123 GLY A O 1
ATOM 946 N N . GLU A 1 124 ? 0.281 -24.688 -20.297 1 98.31 124 GLU A N 1
ATOM 947 C CA . GLU A 1 124 ? 1.606 -24.797 -20.906 1 98.31 124 GLU A CA 1
ATOM 948 C C . GLU A 1 124 ? 2.441 -23.547 -20.625 1 98.31 124 GLU A C 1
ATOM 950 O O . GLU A 1 124 ? 1.946 -22.578 -20.047 1 98.31 124 GLU A O 1
ATOM 955 N N . VAL A 1 125 ? 3.738 -23.547 -20.953 1 98.69 125 VAL A N 1
ATOM 956 C CA . VAL A 1 125 ? 4.633 -22.406 -20.828 1 98.69 125 VAL A CA 1
ATOM 957 C C . VAL A 1 125 ? 5.121 -21.984 -22.219 1 98.69 125 VAL A C 1
ATOM 959 O O . VAL A 1 125 ? 4.93 -22.703 -23.203 1 98.69 125 VAL A O 1
ATOM 962 N N . CYS A 1 126 ? 5.68 -20.844 -22.297 1 98.81 126 CYS A N 1
ATOM 963 C CA . CYS A 1 126 ? 6.148 -20.297 -23.578 1 98.81 126 CYS A CA 1
ATOM 964 C C . CYS A 1 126 ? 7.539 -20.828 -23.906 1 98.81 126 CYS A C 1
ATOM 966 O O . CYS A 1 126 ? 8.484 -20.641 -23.141 1 98.81 126 CYS A O 1
ATOM 968 N N . PRO A 1 127 ? 7.691 -21.484 -25.047 1 98.44 127 PRO A N 1
ATOM 969 C CA . PRO A 1 127 ? 9.031 -21.938 -25.438 1 98.44 127 PRO A CA 1
ATOM 970 C C . PRO A 1 127 ? 9.977 -20.781 -25.75 1 98.44 127 PRO A C 1
ATOM 972 O O . PRO A 1 127 ? 9.555 -19.781 -26.359 1 98.44 127 PRO A O 1
ATOM 975 N N . PRO A 1 128 ? 11.227 -20.922 -25.375 1 98.62 128 PRO A N 1
ATOM 976 C CA . PRO A 1 128 ? 12.18 -19.828 -25.609 1 98.62 128 PRO A CA 1
ATOM 977 C C . PRO A 1 128 ? 12.336 -19.5 -27.094 1 98.62 128 PRO A C 1
ATOM 979 O O . PRO A 1 128 ? 12.594 -18.359 -27.453 1 98.62 128 PRO A O 1
ATOM 982 N N . GLU A 1 129 ? 12.156 -20.516 -27.969 1 98.38 129 GLU A N 1
ATOM 983 C CA . GLU A 1 129 ? 12.305 -20.297 -29.406 1 98.38 129 GLU A CA 1
ATOM 984 C C . GLU A 1 129 ? 11.266 -19.312 -29.922 1 98.38 129 GLU A C 1
ATOM 986 O O . GLU A 1 129 ? 11.547 -18.516 -30.812 1 98.38 129 GLU A O 1
ATOM 991 N N . LEU A 1 130 ? 10.062 -19.359 -29.375 1 98.56 130 LEU A N 1
ATOM 992 C CA . LEU A 1 130 ? 9.008 -18.422 -29.766 1 98.56 130 LEU A CA 1
ATOM 993 C C . LEU A 1 130 ? 9.336 -17.016 -29.312 1 98.56 130 LEU A C 1
ATOM 995 O O . LEU A 1 130 ? 9.047 -16.047 -30.016 1 98.56 130 LEU A O 1
ATOM 999 N N . VAL A 1 131 ? 9.914 -16.906 -28.188 1 98.81 131 VAL A N 1
ATOM 1000 C CA . VAL A 1 131 ? 10.305 -15.617 -27.641 1 98.81 131 VAL A CA 1
ATOM 1001 C C . VAL A 1 131 ? 11.391 -14.992 -28.5 1 98.81 131 VAL A C 1
ATOM 1003 O O . VAL A 1 131 ? 11.305 -13.812 -28.859 1 98.81 131 VAL A O 1
ATOM 1006 N N . GLU A 1 132 ? 12.391 -15.781 -28.828 1 98.81 132 GLU A N 1
ATOM 1007 C CA . GLU A 1 132 ? 13.484 -15.25 -29.641 1 98.81 132 GLU A CA 1
ATOM 1008 C C . GLU A 1 132 ? 12.992 -14.805 -31.016 1 98.81 132 GLU A C 1
ATOM 1010 O O . GLU A 1 132 ? 13.406 -13.75 -31.516 1 98.81 132 GLU A O 1
ATOM 1015 N N . LYS A 1 133 ? 12.188 -15.664 -31.656 1 98.81 133 LYS A N 1
ATOM 1016 C CA . LYS A 1 133 ? 11.609 -15.297 -32.938 1 98.81 133 LYS A CA 1
ATOM 1017 C C . LYS A 1 133 ? 10.859 -13.961 -32.844 1 98.81 133 LYS A C 1
ATOM 1019 O O . LYS A 1 133 ? 11.031 -13.094 -33.719 1 98.81 133 LYS A O 1
ATOM 1024 N N . ALA A 1 134 ? 10.062 -13.812 -31.812 1 98.88 134 ALA A N 1
ATOM 1025 C CA . ALA A 1 134 ? 9.281 -12.594 -31.625 1 98.88 134 ALA A CA 1
ATOM 1026 C C . ALA A 1 134 ? 10.195 -11.391 -31.391 1 98.88 134 ALA A C 1
ATOM 1028 O O . ALA A 1 134 ? 9.906 -10.281 -31.844 1 98.88 134 ALA A O 1
ATOM 1029 N N . ILE A 1 135 ? 11.242 -11.578 -30.625 1 98.81 135 ILE A N 1
ATOM 1030 C CA . ILE A 1 135 ? 12.188 -10.5 -30.328 1 98.81 135 ILE A CA 1
ATOM 1031 C C . ILE A 1 135 ? 12.844 -10.023 -31.625 1 98.81 135 ILE A C 1
ATOM 1033 O O . ILE A 1 135 ? 12.977 -8.82 -31.844 1 98.81 135 ILE A O 1
ATOM 1037 N N . LYS A 1 136 ? 13.227 -10.945 -32.469 1 98.69 136 LYS A N 1
ATOM 1038 C CA . LYS A 1 136 ? 13.883 -10.609 -33.719 1 98.69 136 LYS A CA 1
ATOM 1039 C C . LYS A 1 136 ? 12.938 -9.828 -34.625 1 98.69 136 LYS A C 1
ATOM 1041 O O . LYS A 1 136 ? 13.352 -8.883 -35.312 1 98.69 136 LYS A O 1
ATOM 1046 N N . GLU A 1 137 ? 11.703 -10.172 -34.656 1 98.69 137 GLU A N 1
ATOM 1047 C CA . GLU A 1 137 ? 10.719 -9.578 -35.562 1 98.69 137 GLU A CA 1
ATOM 1048 C C . GLU A 1 137 ? 10.211 -8.25 -35 1 98.69 137 GLU A C 1
ATOM 1050 O O . GLU A 1 137 ? 10.062 -7.277 -35.75 1 98.69 137 GLU A O 1
ATOM 1055 N N . PHE A 1 138 ? 10 -8.203 -33.719 1 98.69 138 PHE A N 1
ATOM 1056 C CA . PHE A 1 138 ? 9.289 -7.094 -33.094 1 98.69 138 PHE A CA 1
ATOM 1057 C C . PHE A 1 138 ? 10.273 -6.09 -32.5 1 98.69 138 PHE A C 1
ATOM 1059 O O . PHE A 1 138 ? 9.945 -4.91 -32.344 1 98.69 138 PHE A O 1
ATOM 1066 N N . GLN A 1 139 ? 11.461 -6.496 -32.156 1 98.69 139 GLN A N 1
ATOM 1067 C CA . GLN A 1 139 ? 12.523 -5.676 -31.594 1 98.69 139 GLN A CA 1
ATOM 1068 C C . GLN A 1 139 ? 12.016 -4.863 -30.406 1 98.69 139 GLN A C 1
ATOM 1070 O O . GLN A 1 139 ? 12.125 -3.633 -30.391 1 98.69 139 GLN A O 1
ATOM 1075 N N . PRO A 1 140 ? 11.539 -5.543 -29.359 1 98.88 140 PRO A N 1
ATOM 1076 C CA . PRO A 1 140 ? 11 -4.836 -28.203 1 98.88 140 PRO A CA 1
ATOM 1077 C C . PRO A 1 140 ? 12.094 -4.207 -27.328 1 98.88 140 PRO A C 1
ATOM 1079 O O . PRO A 1 140 ? 13.227 -4.684 -27.328 1 98.88 140 PRO A O 1
ATOM 1082 N N . LYS A 1 141 ? 11.711 -3.131 -26.625 1 98.69 141 LYS A N 1
ATOM 1083 C CA . LYS A 1 141 ? 12.539 -2.566 -25.578 1 98.69 141 LYS A CA 1
ATOM 1084 C C . LYS A 1 141 ? 12.578 -3.484 -24.359 1 98.69 141 LYS A C 1
ATOM 1086 O O . LYS A 1 141 ? 13.609 -3.59 -23.688 1 98.69 141 LYS A O 1
ATOM 1091 N N . LEU A 1 142 ? 11.453 -4.16 -24.109 1 98.88 142 LEU A N 1
ATOM 1092 C CA . LEU A 1 142 ? 11.242 -4.902 -22.875 1 98.88 142 LEU A CA 1
ATOM 1093 C C . LEU A 1 142 ? 10.508 -6.211 -23.141 1 98.88 142 LEU A C 1
ATOM 1095 O O . LEU A 1 142 ? 9.5 -6.23 -23.859 1 98.88 142 LEU A O 1
ATOM 1099 N N . LEU A 1 143 ? 11.031 -7.301 -22.656 1 98.94 143 LEU A N 1
ATOM 1100 C CA . LEU A 1 143 ? 10.281 -8.531 -22.438 1 98.94 143 LEU A CA 1
ATOM 1101 C C . LEU A 1 143 ? 9.727 -8.578 -21.016 1 98.94 143 LEU A C 1
ATOM 1103 O O . LEU A 1 143 ? 10.492 -8.5 -20.047 1 98.94 143 LEU A O 1
ATOM 1107 N N . ALA A 1 144 ? 8.414 -8.586 -20.844 1 98.94 144 ALA A N 1
ATOM 1108 C CA . ALA A 1 144 ? 7.766 -8.688 -19.547 1 98.94 144 ALA A CA 1
ATOM 1109 C C . ALA A 1 144 ? 7.066 -10.039 -19.391 1 98.94 144 ALA A C 1
ATOM 1111 O O . ALA A 1 144 ? 6.223 -10.406 -20.203 1 98.94 144 ALA A O 1
ATOM 1112 N N . THR A 1 145 ? 7.391 -10.758 -18.328 1 98.69 145 THR A N 1
ATOM 1113 C CA . THR A 1 145 ? 6.805 -12.086 -18.141 1 98.69 145 THR A CA 1
ATOM 1114 C C . THR A 1 145 ? 6.387 -12.305 -16.703 1 98.69 145 THR A C 1
ATOM 1116 O O . THR A 1 145 ? 6.738 -11.508 -15.82 1 98.69 145 THR A O 1
ATOM 1119 N N . VAL A 1 146 ? 5.539 -13.242 -16.469 1 98.75 146 VAL A N 1
ATOM 1120 C CA . VAL A 1 146 ? 5.203 -13.797 -15.172 1 98.75 146 VAL A CA 1
ATOM 1121 C C . VAL A 1 146 ? 5.887 -15.156 -14.992 1 98.75 146 VAL A C 1
ATOM 1123 O O . VAL A 1 146 ? 5.742 -16.047 -15.836 1 98.75 146 VAL A O 1
ATOM 1126 N N . GLN A 1 147 ? 6.652 -15.289 -13.93 1 98.88 147 GLN A N 1
ATOM 1127 C CA . GLN A 1 147 ? 7.285 -16.594 -13.75 1 98.88 147 GLN A CA 1
ATOM 1128 C C . GLN A 1 147 ? 6.262 -17.656 -13.352 1 98.88 147 GLN A C 1
ATOM 1130 O O . GLN A 1 147 ? 6.102 -18.656 -14.047 1 98.88 147 GLN A O 1
ATOM 1135 N N . GLY A 1 148 ? 5.684 -17.469 -12.172 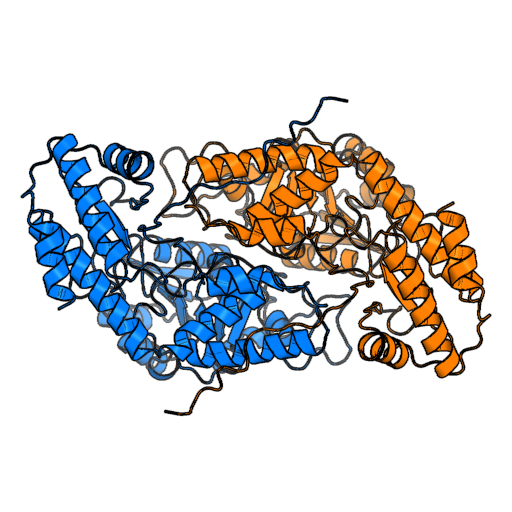1 98.69 148 GLY A N 1
ATOM 1136 C CA . GLY A 1 148 ? 4.598 -18.328 -11.727 1 98.69 148 GLY A CA 1
ATOM 1137 C C . GLY A 1 148 ? 3.23 -17.703 -11.898 1 98.69 148 GLY A C 1
ATOM 1138 O O . GLY A 1 148 ? 2.9 -16.719 -11.227 1 98.69 148 GLY A O 1
ATOM 1139 N N . ASP A 1 149 ? 2.391 -18.203 -12.789 1 98.19 149 ASP A N 1
ATOM 1140 C CA . ASP A 1 149 ? 1.019 -17.734 -12.945 1 98.19 149 ASP A CA 1
ATOM 1141 C C . ASP A 1 149 ? 0.039 -18.641 -12.195 1 98.19 149 ASP A C 1
ATOM 1143 O O . ASP A 1 149 ? -0.233 -19.766 -12.633 1 98.19 149 ASP A O 1
ATOM 1147 N N . THR A 1 150 ? -0.542 -18.125 -11.148 1 97 150 THR A N 1
ATOM 1148 C CA . THR A 1 150 ? -1.352 -18.969 -10.273 1 97 150 THR A CA 1
ATOM 1149 C C . THR A 1 150 ? -2.676 -19.328 -10.945 1 97 150 THR A C 1
ATOM 1151 O O . THR A 1 150 ? -3.355 -20.266 -10.531 1 97 150 THR A O 1
ATOM 1154 N N . SER A 1 151 ? -3.1 -18.594 -11.992 1 96.25 151 SER A N 1
ATOM 1155 C CA . SER A 1 151 ? -4.34 -18.938 -12.68 1 96.25 151 SER A CA 1
ATOM 1156 C C . SER A 1 151 ? -4.211 -20.266 -13.422 1 96.25 151 SER A C 1
ATOM 1158 O O . SER A 1 151 ? -5.207 -20.969 -13.625 1 96.25 151 SER A O 1
ATOM 1160 N N . THR A 1 152 ? -2.973 -20.609 -13.789 1 97.62 152 THR A N 1
ATOM 1161 C CA . THR A 1 152 ? -2.732 -21.844 -14.523 1 97.62 152 THR A CA 1
ATOM 1162 C C . THR A 1 152 ? -1.798 -22.766 -13.75 1 97.62 152 THR A C 1
ATOM 1164 O O . THR A 1 152 ? -1.556 -23.906 -14.156 1 97.62 152 THR A O 1
ATOM 1167 N N . THR A 1 153 ? -1.217 -22.234 -12.664 1 98.25 153 THR A N 1
ATOM 1168 C CA . THR A 1 153 ? -0.332 -22.953 -11.758 1 98.25 153 THR A CA 1
ATOM 1169 C C . THR A 1 153 ? 0.981 -23.312 -12.453 1 98.25 153 THR A C 1
ATOM 1171 O O . THR A 1 153 ? 1.739 -24.156 -11.969 1 98.25 153 THR A O 1
ATOM 1174 N N . MET A 1 154 ? 1.234 -22.719 -13.633 1 98.62 154 MET A N 1
ATOM 1175 C CA . MET A 1 154 ? 2.438 -22.984 -14.414 1 98.62 154 MET A CA 1
ATOM 1176 C C . MET A 1 154 ? 3.605 -22.125 -13.938 1 98.62 154 MET A C 1
ATOM 1178 O O . MET A 1 154 ? 3.4 -21.031 -13.43 1 98.62 154 MET A O 1
ATOM 1182 N N . ASN A 1 155 ? 4.789 -22.625 -14.055 1 98.75 155 ASN A N 1
ATOM 1183 C CA . ASN A 1 155 ? 6.051 -21.953 -13.742 1 98.75 155 ASN A CA 1
ATOM 1184 C C . ASN A 1 155 ? 6.91 -21.781 -14.992 1 98.75 155 ASN A C 1
ATOM 1186 O O . ASN A 1 155 ? 7.555 -22.734 -15.445 1 98.75 155 ASN A O 1
ATOM 1190 N N . GLN A 1 156 ? 7.027 -20.609 -15.523 1 98.88 156 GLN A N 1
ATOM 1191 C CA . GLN A 1 156 ? 7.766 -20.297 -16.75 1 98.88 156 GLN A CA 1
ATOM 1192 C C . GLN A 1 156 ? 9.273 -20.375 -16.516 1 98.88 156 GLN A C 1
ATOM 1194 O O . GLN A 1 156 ? 9.82 -19.656 -15.688 1 98.88 156 GLN A O 1
ATOM 1199 N N . PRO A 1 157 ? 9.992 -21.328 -17.25 1 98.69 157 PRO A N 1
ATOM 1200 C CA . PRO A 1 157 ? 11.453 -21.281 -17.188 1 98.69 157 PRO A CA 1
ATOM 1201 C C . PRO A 1 157 ? 12.023 -19.953 -17.703 1 98.69 157 PRO A C 1
ATOM 1203 O O . PRO A 1 157 ? 11.617 -19.484 -18.766 1 98.69 157 PRO A O 1
ATOM 1206 N N . LEU A 1 158 ? 12.992 -19.344 -16.953 1 98.75 158 LEU A N 1
ATOM 1207 C CA . LEU A 1 158 ? 13.391 -17.969 -17.281 1 98.75 158 LEU A CA 1
ATOM 1208 C C . LEU A 1 158 ? 14.828 -17.938 -17.781 1 98.75 158 LEU A C 1
ATOM 1210 O O . LEU A 1 158 ? 15.242 -16.953 -18.406 1 98.75 158 LEU A O 1
ATOM 1214 N N . ALA A 1 159 ? 15.656 -18.984 -17.484 1 98.62 159 ALA A N 1
ATOM 1215 C CA . ALA A 1 159 ? 17.094 -18.938 -17.766 1 98.62 159 ALA A CA 1
ATOM 1216 C C . ALA A 1 159 ? 17.359 -18.625 -19.234 1 98.62 159 ALA A C 1
ATOM 1218 O O . ALA A 1 159 ? 18.141 -17.734 -19.547 1 98.62 159 ALA A O 1
ATOM 1219 N N . GLU A 1 160 ? 16.719 -19.375 -20.125 1 98.69 160 GLU A N 1
ATOM 1220 C CA . GLU A 1 160 ? 16.938 -19.172 -21.562 1 98.69 160 GLU A CA 1
ATOM 1221 C C . GLU A 1 160 ? 16.391 -17.828 -22.016 1 98.69 160 GLU A C 1
ATOM 1223 O O . GLU A 1 160 ? 16.938 -17.203 -22.922 1 98.69 160 GLU A O 1
ATOM 1228 N N . PHE A 1 161 ? 15.211 -17.344 -21.453 1 98.81 161 PHE A N 1
ATOM 1229 C CA . PHE A 1 161 ? 14.695 -16.016 -21.75 1 98.81 161 PHE A CA 1
ATOM 1230 C C . PHE A 1 161 ? 15.75 -14.953 -21.469 1 98.81 161 PHE A C 1
ATOM 1232 O O . PHE A 1 161 ? 15.953 -14.047 -22.281 1 98.81 161 PHE A O 1
ATOM 1239 N N . GLY A 1 162 ? 16.375 -15.086 -20.281 1 98.75 162 GLY A N 1
ATOM 1240 C CA . GLY A 1 162 ? 17.406 -14.125 -19.906 1 98.75 162 GLY A CA 1
ATOM 1241 C C . GLY A 1 162 ? 18.562 -14.07 -20.875 1 98.75 162 GLY A C 1
ATOM 1242 O O . GLY A 1 162 ? 19.047 -12.984 -21.219 1 98.75 162 GLY A O 1
ATOM 1243 N N . GLU A 1 163 ? 19.016 -15.227 -21.328 1 98.69 163 GLU A N 1
ATOM 1244 C CA . GLU A 1 163 ? 20.109 -15.297 -22.297 1 98.69 163 GLU A CA 1
ATOM 1245 C C . GLU A 1 163 ? 19.719 -14.641 -23.609 1 98.69 163 GLU A C 1
ATOM 1247 O O . GLU A 1 163 ? 20.516 -13.922 -24.219 1 98.69 163 GLU A O 1
ATOM 1252 N N . ILE A 1 164 ? 18.531 -14.953 -24.078 1 98.88 164 ILE A N 1
ATOM 1253 C CA . ILE A 1 164 ? 18.031 -14.391 -25.328 1 98.88 164 ILE A CA 1
ATOM 1254 C C . ILE A 1 164 ? 17.969 -12.867 -25.219 1 98.88 164 ILE A C 1
ATOM 1256 O O . ILE A 1 164 ? 18.422 -12.164 -26.125 1 98.88 164 ILE A O 1
ATOM 1260 N N . CYS A 1 165 ? 17.422 -12.336 -24.125 1 98.81 165 CYS A N 1
ATOM 1261 C CA . CYS A 1 165 ? 17.297 -10.898 -23.922 1 98.81 165 CYS A CA 1
ATOM 1262 C C . CYS A 1 165 ? 18.672 -10.234 -23.922 1 98.81 165 CYS A C 1
ATOM 1264 O O . CYS A 1 165 ? 18.859 -9.188 -24.547 1 98.81 165 CYS A O 1
ATOM 1266 N N . LYS A 1 166 ? 19.578 -10.859 -23.234 1 98.38 166 LYS A N 1
ATOM 1267 C CA . LYS A 1 166 ? 20.938 -10.328 -23.172 1 98.38 166 LYS A CA 1
ATOM 1268 C C . LYS A 1 166 ? 21.578 -10.258 -24.547 1 98.38 166 LYS A C 1
ATOM 1270 O O . LYS A 1 166 ? 22.156 -9.234 -24.922 1 98.38 166 LYS A O 1
ATOM 1275 N N . ARG A 1 167 ? 21.438 -11.297 -25.312 1 98.38 167 ARG A N 1
ATOM 1276 C CA . ARG A 1 167 ? 22.047 -11.383 -26.641 1 98.38 167 ARG A CA 1
ATOM 1277 C C . ARG A 1 167 ? 21.453 -10.336 -27.578 1 98.38 167 ARG A C 1
ATOM 1279 O O . ARG A 1 167 ? 22.156 -9.805 -28.438 1 98.38 167 ARG A O 1
ATOM 1286 N N . HIS A 1 168 ? 20.234 -10 -27.438 1 98.62 168 HIS A N 1
ATOM 1287 C CA . HIS A 1 168 ? 19.547 -9.125 -28.391 1 98.62 168 HIS A CA 1
ATOM 1288 C C . HIS A 1 168 ? 19.391 -7.723 -27.812 1 98.62 168 HIS A C 1
ATOM 1290 O O . HIS A 1 168 ? 18.781 -6.855 -28.453 1 98.62 168 HIS A O 1
ATOM 1296 N N . GLY A 1 169 ? 19.875 -7.461 -26.578 1 98.25 169 GLY A N 1
ATOM 1297 C CA . GLY A 1 169 ? 19.844 -6.141 -25.969 1 98.25 169 GLY A CA 1
ATOM 1298 C C . GLY A 1 169 ? 18.438 -5.723 -25.562 1 98.25 169 GLY A C 1
ATOM 1299 O O . GLY A 1 169 ? 18.062 -4.559 -25.703 1 98.25 169 GLY A O 1
ATOM 1300 N N . VAL A 1 170 ? 17.578 -6.637 -25.141 1 98.75 170 VAL A N 1
ATOM 1301 C CA . VAL A 1 170 ? 16.219 -6.398 -24.672 1 98.75 170 VAL A CA 1
ATOM 1302 C C . VAL A 1 170 ? 16.188 -6.457 -23.156 1 98.75 170 VAL A C 1
ATOM 1304 O O . VAL A 1 170 ? 16.766 -7.359 -22.547 1 98.75 170 VAL A O 1
ATOM 1307 N N . LEU A 1 171 ? 15.617 -5.453 -22.469 1 98.88 171 LEU A N 1
ATOM 1308 C CA . LEU A 1 171 ? 15.43 -5.512 -21.016 1 98.88 171 LEU A CA 1
ATOM 1309 C C . LEU A 1 171 ? 14.477 -6.637 -20.641 1 98.88 171 LEU A C 1
ATOM 1311 O O . LEU A 1 171 ? 13.523 -6.922 -21.359 1 98.88 171 LEU A O 1
ATOM 1315 N N . PHE A 1 172 ? 14.688 -7.25 -19.5 1 98.94 172 PHE A N 1
ATOM 1316 C CA . PHE A 1 172 ? 13.898 -8.398 -19.078 1 98.94 172 PHE A CA 1
ATOM 1317 C C . PHE A 1 172 ? 13.273 -8.164 -17.703 1 98.94 172 PHE A C 1
ATOM 1319 O O . PHE A 1 172 ? 13.984 -8.094 -16.703 1 98.94 172 PHE A O 1
ATOM 1326 N N . TYR A 1 173 ? 11.961 -8.016 -17.641 1 98.94 173 TYR A N 1
ATOM 1327 C CA . TYR A 1 173 ? 11.188 -7.891 -16.422 1 98.94 173 TYR A CA 1
ATOM 1328 C C . TYR A 1 173 ? 10.461 -9.195 -16.094 1 98.94 173 TYR A C 1
ATOM 1330 O O . TYR A 1 173 ? 9.938 -9.852 -17 1 98.94 173 TYR A O 1
ATOM 1338 N N . CYS A 1 174 ? 10.391 -9.492 -14.773 1 98.94 174 CYS A N 1
ATOM 1339 C CA . CYS A 1 174 ? 9.664 -10.688 -14.344 1 98.94 174 CYS A CA 1
ATOM 1340 C C . CYS A 1 174 ? 8.828 -10.398 -13.102 1 98.94 174 CYS A C 1
ATOM 1342 O O . CYS A 1 174 ? 9.344 -9.906 -12.102 1 98.94 174 CYS A O 1
ATOM 1344 N N . ASP A 1 175 ? 7.523 -10.656 -13.188 1 98.88 175 ASP A N 1
ATOM 1345 C CA . ASP A 1 175 ? 6.688 -10.766 -12 1 98.88 175 ASP A CA 1
ATOM 1346 C C . ASP A 1 175 ? 6.871 -12.125 -11.32 1 98.88 175 ASP A C 1
ATOM 1348 O O . ASP A 1 175 ? 6.43 -13.148 -11.844 1 98.88 175 ASP A O 1
ATOM 1352 N N . ALA A 1 176 ? 7.441 -12.109 -10.133 1 98.88 176 ALA A N 1
ATOM 1353 C CA . ALA A 1 176 ? 7.73 -13.352 -9.422 1 98.88 176 ALA A CA 1
ATOM 1354 C C . ALA A 1 176 ? 6.887 -13.469 -8.156 1 98.88 176 ALA A C 1
ATOM 1356 O O . ALA A 1 176 ? 7.258 -14.18 -7.223 1 98.88 176 ALA A O 1
ATOM 1357 N N . THR A 1 177 ? 5.762 -12.797 -8.102 1 98.69 177 THR A N 1
ATOM 1358 C CA . THR A 1 177 ? 4.906 -12.719 -6.922 1 98.69 177 THR A CA 1
ATOM 1359 C C . THR A 1 177 ? 4.582 -14.109 -6.391 1 98.69 177 THR A C 1
ATOM 1361 O O . THR A 1 177 ? 4.73 -14.375 -5.195 1 98.69 177 THR A O 1
ATOM 1364 N N . ALA A 1 178 ? 4.211 -15.023 -7.25 1 98.25 178 ALA A N 1
ATOM 1365 C CA . ALA A 1 178 ? 3.676 -16.312 -6.805 1 98.25 178 ALA A CA 1
ATOM 1366 C C . ALA A 1 178 ? 4.777 -17.359 -6.715 1 98.25 178 ALA A C 1
ATOM 1368 O O . ALA A 1 178 ? 4.613 -18.375 -6.047 1 98.25 178 ALA A O 1
ATOM 1369 N N . SER A 1 179 ? 5.914 -17.125 -7.402 1 98.56 179 SER A N 1
ATOM 1370 C CA . SER A 1 179 ? 6.895 -18.188 -7.602 1 98.56 179 SER A CA 1
ATOM 1371 C C . SER A 1 179 ? 8.07 -18.047 -6.637 1 98.56 179 SER A C 1
ATOM 1373 O O . SER A 1 179 ? 8.648 -19.031 -6.203 1 98.56 179 SER A O 1
ATOM 1375 N N . ILE A 1 180 ? 8.445 -16.797 -6.277 1 98.56 180 ILE A N 1
ATOM 1376 C CA . ILE A 1 180 ? 9.648 -16.578 -5.488 1 98.56 180 ILE A CA 1
ATOM 1377 C C . ILE A 1 180 ? 9.539 -17.328 -4.16 1 98.56 180 ILE A C 1
ATOM 1379 O O . ILE A 1 180 ? 8.445 -17.484 -3.623 1 98.56 180 ILE A O 1
ATOM 1383 N N . ALA A 1 181 ? 10.648 -17.812 -3.611 1 98.38 181 ALA A N 1
ATOM 1384 C CA . ALA A 1 181 ? 10.797 -18.562 -2.373 1 98.38 181 ALA A CA 1
ATOM 1385 C C . ALA A 1 181 ? 10.305 -20 -2.545 1 98.38 181 ALA A C 1
ATOM 1387 O O . ALA A 1 181 ? 10.945 -20.938 -2.066 1 98.38 181 ALA A O 1
ATOM 1388 N N . GLY A 1 182 ? 9.164 -20.203 -3.291 1 98.69 182 GLY A N 1
ATOM 1389 C CA . GLY A 1 182 ? 8.664 -21.562 -3.508 1 98.69 182 GLY A CA 1
ATOM 1390 C C . GLY A 1 182 ? 9.305 -22.25 -4.691 1 98.69 182 GLY A C 1
ATOM 1391 O O . GLY A 1 182 ? 9.242 -23.469 -4.816 1 98.69 182 GLY A O 1
ATOM 1392 N N . ASN A 1 183 ? 9.875 -21.531 -5.609 1 98.81 183 ASN A N 1
ATOM 1393 C CA . ASN A 1 183 ? 10.594 -21.969 -6.801 1 98.81 183 ASN A CA 1
ATOM 1394 C C . ASN A 1 183 ? 11.906 -21.219 -6.969 1 98.81 183 ASN A C 1
ATOM 1396 O O . ASN A 1 183 ? 12.078 -20.125 -6.418 1 98.81 183 ASN A O 1
ATOM 1400 N N . GLU A 1 184 ? 12.789 -21.812 -7.719 1 98.12 184 GLU A N 1
ATOM 1401 C CA . GLU A 1 184 ? 14.078 -21.156 -7.945 1 98.12 184 GLU A CA 1
ATOM 1402 C C . GLU A 1 184 ? 13.898 -19.844 -8.703 1 98.12 184 GLU A C 1
ATOM 1404 O O . GLU A 1 184 ? 13.102 -19.766 -9.633 1 98.12 184 GLU A O 1
ATOM 1409 N N . LEU A 1 185 ? 14.609 -18.812 -8.32 1 98.62 185 LEU A N 1
ATOM 1410 C CA . LEU A 1 185 ? 14.711 -17.531 -9 1 98.62 185 LEU A CA 1
ATOM 1411 C C . LEU A 1 185 ? 16.109 -16.938 -8.844 1 98.62 185 LEU A C 1
ATOM 1413 O O . LEU A 1 185 ? 16.5 -16.531 -7.75 1 98.62 185 LEU A O 1
ATOM 1417 N N . LYS A 1 186 ? 16.844 -16.938 -9.867 1 98.44 186 LYS A N 1
ATOM 1418 C CA . LYS A 1 186 ? 18.219 -16.438 -9.875 1 98.44 186 LYS A CA 1
ATOM 1419 C C . LYS A 1 186 ? 18.344 -15.188 -10.734 1 98.44 186 LYS A C 1
ATOM 1421 O O . LYS A 1 186 ? 18.781 -15.266 -11.883 1 98.44 186 LYS A O 1
ATOM 1426 N N . VAL A 1 187 ? 18.156 -14.055 -10.102 1 98.81 187 VAL A N 1
ATOM 1427 C CA . VAL A 1 187 ? 17.984 -12.789 -10.812 1 98.81 187 VAL A CA 1
ATOM 1428 C C . VAL A 1 187 ? 19.234 -12.477 -11.617 1 98.81 187 VAL A C 1
ATOM 1430 O O . VAL A 1 187 ? 19.172 -12.188 -12.812 1 98.81 187 VAL A O 1
ATOM 1433 N N . ASP A 1 188 ? 20.438 -12.516 -10.938 1 98.69 188 ASP A N 1
ATOM 1434 C CA . ASP A 1 188 ? 21.672 -12.18 -11.633 1 98.69 188 ASP A CA 1
ATOM 1435 C C . ASP A 1 188 ? 22.031 -13.25 -12.664 1 98.69 188 ASP A C 1
ATOM 1437 O O . ASP A 1 188 ? 22.297 -12.93 -13.82 1 98.69 188 ASP A O 1
ATOM 1441 N N . GLU A 1 189 ? 21.969 -14.516 -12.266 1 98.62 189 GLU A N 1
ATOM 1442 C CA . GLU A 1 189 ? 22.359 -15.617 -13.133 1 98.62 189 GLU A CA 1
ATOM 1443 C C . GLU A 1 189 ? 21.484 -15.688 -14.383 1 98.62 189 GLU A C 1
ATOM 1445 O O . GLU A 1 189 ? 21.969 -16.031 -15.469 1 98.62 189 GLU A O 1
ATOM 1450 N N . TRP A 1 190 ? 20.203 -15.359 -14.242 1 98.81 190 TRP A N 1
ATOM 1451 C CA . TRP A 1 190 ? 19.25 -15.484 -15.344 1 98.81 190 TRP A CA 1
ATOM 1452 C C . TRP A 1 190 ? 19.094 -14.156 -16.078 1 98.81 190 TRP A C 1
ATOM 1454 O O . TRP A 1 190 ? 18.172 -14 -16.875 1 98.81 190 TRP A O 1
ATOM 1464 N N . ASN A 1 191 ? 19.875 -13.18 -15.75 1 98.56 191 ASN A N 1
ATOM 1465 C CA . ASN A 1 191 ? 19.953 -11.898 -16.453 1 98.56 191 ASN A CA 1
ATOM 1466 C C . ASN A 1 191 ? 18.641 -11.141 -16.391 1 98.56 191 ASN A C 1
ATOM 1468 O O . ASN A 1 191 ? 18.188 -10.578 -17.391 1 98.56 191 ASN A O 1
ATOM 1472 N N . LEU A 1 192 ? 17.938 -11.211 -15.281 1 98.88 192 LEU A N 1
ATOM 1473 C CA . LEU A 1 192 ? 16.75 -10.391 -15.102 1 98.88 192 LEU A CA 1
ATOM 1474 C C . LEU A 1 192 ? 17.125 -8.953 -14.766 1 98.88 192 LEU A C 1
ATOM 1476 O O . LEU A 1 192 ? 17.984 -8.711 -13.922 1 98.88 192 LEU A O 1
ATOM 1480 N N . ASP A 1 193 ? 16.516 -7.961 -15.43 1 98.88 193 ASP A N 1
ATOM 1481 C CA . ASP A 1 193 ? 16.844 -6.555 -15.227 1 98.88 193 ASP A CA 1
ATOM 1482 C C . ASP A 1 193 ? 15.938 -5.93 -14.164 1 98.88 193 ASP A C 1
ATOM 1484 O O . ASP A 1 193 ? 16.328 -4.961 -13.508 1 98.88 193 ASP A O 1
ATOM 1488 N N . ALA A 1 194 ? 14.727 -6.414 -14.039 1 98.94 194 ALA A N 1
ATOM 1489 C CA . ALA A 1 194 ? 13.758 -5.961 -13.039 1 98.94 194 ALA A CA 1
ATOM 1490 C C . ALA A 1 194 ? 12.867 -7.109 -12.578 1 98.94 194 ALA A C 1
ATOM 1492 O O . ALA A 1 194 ? 12.453 -7.941 -13.391 1 98.94 194 ALA A O 1
ATOM 1493 N N . VAL A 1 195 ? 12.641 -7.191 -11.289 1 98.94 195 VAL A N 1
ATOM 1494 C CA . VAL A 1 195 ? 11.781 -8.219 -10.711 1 98.94 195 VAL A CA 1
ATOM 1495 C C . VAL A 1 195 ? 10.891 -7.605 -9.641 1 98.94 195 VAL A C 1
ATOM 1497 O O . VAL A 1 195 ? 11.328 -6.742 -8.875 1 98.94 195 VAL A O 1
ATOM 1500 N N . SER A 1 196 ? 9.633 -7.941 -9.625 1 98.88 196 SER A N 1
ATOM 1501 C CA . SER A 1 196 ? 8.719 -7.605 -8.531 1 98.88 196 SER A CA 1
ATOM 1502 C C . SER A 1 196 ? 8.188 -8.867 -7.848 1 98.88 196 SER A C 1
ATOM 1504 O O . SER A 1 196 ? 8.078 -9.922 -8.477 1 98.88 196 SER A O 1
ATOM 1506 N N . ALA A 1 197 ? 7.883 -8.75 -6.598 1 98.75 197 ALA A N 1
ATOM 1507 C CA . ALA A 1 197 ? 7.379 -9.859 -5.789 1 98.75 197 ALA A CA 1
ATOM 1508 C C . ALA A 1 197 ? 6.32 -9.375 -4.805 1 98.75 197 ALA A C 1
ATOM 1510 O O . ALA A 1 197 ? 5.898 -8.219 -4.848 1 98.75 197 ALA A O 1
ATOM 1511 N N . GLY A 1 198 ? 5.777 -10.266 -4.039 1 98.31 198 GLY A N 1
ATOM 1512 C CA . GLY A 1 198 ? 4.824 -10.008 -2.969 1 98.31 198 GLY A CA 1
ATOM 1513 C C . GLY A 1 198 ? 5.035 -10.906 -1.76 1 98.31 198 GLY A C 1
ATOM 1514 O O . GLY A 1 198 ? 5.613 -11.984 -1.875 1 98.31 198 GLY A O 1
ATOM 1515 N N . LEU A 1 199 ? 4.578 -10.469 -0.66 1 98.62 199 LEU A N 1
ATOM 1516 C CA . LEU A 1 199 ? 4.832 -11.188 0.583 1 98.62 199 LEU A CA 1
ATOM 1517 C C . LEU A 1 199 ? 3.816 -12.305 0.782 1 98.62 199 LEU A C 1
ATOM 1519 O O . LEU A 1 199 ? 4.102 -13.297 1.458 1 98.62 199 LEU A O 1
ATOM 1523 N N . GLN A 1 200 ? 2.621 -12.188 0.22 1 98.31 200 GLN A N 1
ATOM 1524 C CA . GLN A 1 200 ? 1.435 -12.898 0.684 1 98.31 200 GLN A CA 1
ATOM 1525 C C . GLN A 1 200 ? 1.359 -14.297 0.077 1 98.31 200 GLN A C 1
ATOM 1527 O O . GLN A 1 200 ? 0.3 -14.922 0.085 1 98.31 200 GLN A O 1
ATOM 1532 N N . LYS A 1 201 ? 2.395 -14.75 -0.533 1 98.31 201 LYS A N 1
ATOM 1533 C CA . LYS A 1 201 ? 2.482 -16.094 -1.094 1 98.31 201 LYS A CA 1
ATOM 1534 C C . LYS A 1 201 ? 3.574 -16.906 -0.404 1 98.31 201 LYS A C 1
ATOM 1536 O O . LYS A 1 201 ? 3.529 -17.109 0.812 1 98.31 201 LYS A O 1
ATOM 1541 N N . CYS A 1 202 ? 4.664 -17.266 -1.088 1 98.69 202 CYS A N 1
ATOM 1542 C CA . CYS A 1 202 ? 5.652 -18.188 -0.53 1 98.69 202 CYS A CA 1
ATOM 1543 C C . CYS A 1 202 ? 6.578 -17.453 0.441 1 98.69 202 CYS A C 1
ATOM 1545 O O . CYS A 1 202 ? 7.27 -18.094 1.239 1 98.69 202 CYS A O 1
ATOM 1547 N N . LEU A 1 203 ? 6.59 -16.125 0.422 1 98.69 203 LEU A N 1
ATOM 1548 C CA . LEU A 1 203 ? 7.406 -15.391 1.386 1 98.69 203 LEU A CA 1
ATOM 1549 C C . LEU A 1 203 ? 6.742 -15.375 2.76 1 98.69 203 LEU A C 1
ATOM 1551 O O . LEU A 1 203 ? 7.391 -15.07 3.764 1 98.69 203 LEU A O 1
ATOM 1555 N N . GLY A 1 204 ? 5.453 -15.625 2.795 1 98.44 204 GLY A N 1
ATOM 1556 C CA . GLY A 1 204 ? 4.805 -16 4.039 1 98.44 204 GLY A CA 1
ATOM 1557 C C . GLY A 1 204 ? 4.445 -14.82 4.914 1 98.44 204 GLY A C 1
ATOM 1558 O O . GLY A 1 204 ? 4.508 -14.906 6.141 1 98.44 204 GLY A O 1
ATOM 1559 N N . GLY A 1 205 ? 4.219 -13.711 4.355 1 98.38 205 GLY A N 1
ATOM 1560 C CA . GLY A 1 205 ? 3.744 -12.531 5.059 1 98.38 205 GLY A CA 1
ATOM 1561 C C . GLY A 1 205 ? 2.404 -12.031 4.551 1 98.38 205 GLY A C 1
ATOM 1562 O O . GLY A 1 205 ? 1.801 -12.648 3.668 1 98.38 205 GLY A O 1
ATOM 1563 N N . PRO A 1 206 ? 1.873 -10.992 5.148 1 98.12 206 PRO A N 1
ATOM 1564 C CA . PRO A 1 206 ? 0.632 -10.391 4.656 1 98.12 206 PRO A CA 1
ATOM 1565 C C . PRO A 1 206 ? 0.838 -9.57 3.385 1 98.12 206 PRO A C 1
ATOM 1567 O O . PRO A 1 206 ? 1.965 -9.18 3.076 1 98.12 206 PRO A O 1
ATOM 1570 N N . SER A 1 207 ? -0.247 -9.375 2.598 1 97.94 207 SER A N 1
ATOM 1571 C CA . SER A 1 207 ? -0.223 -8.406 1.511 1 97.94 207 SER A CA 1
ATOM 1572 C C . SER A 1 207 ? -0.046 -6.984 2.041 1 97.94 207 SER A C 1
ATOM 1574 O O . SER A 1 207 ? -0.534 -6.656 3.123 1 97.94 207 SER A O 1
ATOM 1576 N N . GLY A 1 208 ? 0.659 -6.113 1.272 1 97.69 208 GLY A N 1
ATOM 1577 C CA . GLY A 1 208 ? 0.819 -4.73 1.698 1 97.69 208 GLY A CA 1
ATOM 1578 C C . GLY A 1 208 ? 2.211 -4.184 1.442 1 97.69 208 GLY A C 1
ATOM 1579 O O . GLY A 1 208 ? 2.479 -3.01 1.7 1 97.69 208 GLY A O 1
ATOM 1580 N N . SER A 1 209 ? 3.1 -5 0.988 1 98.19 209 SER A N 1
ATOM 1581 C CA . SER A 1 209 ? 4.457 -4.621 0.603 1 98.19 209 SER A CA 1
ATOM 1582 C C . SER A 1 209 ? 4.941 -5.445 -0.585 1 98.19 209 SER A C 1
ATOM 1584 O O . SER A 1 209 ? 4.672 -6.645 -0.669 1 98.19 209 SER A O 1
ATOM 1586 N N . SER A 1 210 ? 5.633 -4.754 -1.508 1 98.88 210 SER A N 1
ATOM 1587 C CA . SER A 1 210 ? 6.121 -5.434 -2.703 1 98.88 210 SER A CA 1
ATOM 1588 C C . SER A 1 210 ? 7.625 -5.238 -2.877 1 98.88 210 SER A C 1
ATOM 1590 O O . SER A 1 210 ? 8.07 -4.176 -3.314 1 98.88 210 SER A O 1
ATOM 1592 N N . PRO A 1 211 ? 8.453 -6.25 -2.574 1 98.88 211 PRO A N 1
ATOM 1593 C CA . PRO A 1 211 ? 9.883 -6.16 -2.865 1 98.88 211 PRO A CA 1
ATOM 1594 C C . PRO A 1 211 ? 10.18 -6.094 -4.363 1 98.88 211 PRO A C 1
ATOM 1596 O O . PRO A 1 211 ? 9.523 -6.773 -5.156 1 98.88 211 PRO A O 1
ATOM 1599 N N . ILE A 1 212 ? 11.133 -5.281 -4.75 1 98.94 212 ILE A N 1
ATOM 1600 C CA . ILE A 1 212 ? 11.578 -5.227 -6.137 1 98.94 212 ILE A CA 1
ATOM 1601 C C . ILE A 1 212 ? 13.102 -5.164 -6.191 1 98.94 212 ILE A C 1
ATOM 1603 O O . ILE A 1 212 ? 13.75 -4.82 -5.199 1 98.94 212 ILE A O 1
ATOM 1607 N N . THR A 1 213 ? 13.648 -5.504 -7.27 1 98.94 213 THR A N 1
ATOM 1608 C CA . THR A 1 213 ? 15.07 -5.32 -7.547 1 98.94 213 THR A CA 1
ATOM 1609 C C . THR A 1 213 ? 15.289 -4.906 -9 1 98.94 213 THR A C 1
ATOM 1611 O O . THR A 1 213 ? 14.562 -5.348 -9.891 1 98.94 213 THR A O 1
ATOM 1614 N N . LEU A 1 214 ? 16.203 -4.02 -9.242 1 98.94 214 LEU A N 1
ATOM 1615 C CA . LEU A 1 214 ? 16.516 -3.455 -10.547 1 98.94 214 LEU A CA 1
ATOM 1616 C C . LEU A 1 214 ? 18 -3.588 -10.859 1 98.94 214 LEU A C 1
ATOM 1618 O O . LEU A 1 214 ? 18.844 -3.277 -10.016 1 98.94 214 LEU A O 1
ATOM 1622 N N . SER A 1 215 ? 18.359 -4.047 -12.062 1 98.88 215 SER A N 1
ATOM 1623 C CA . SER A 1 215 ? 19.75 -4.031 -12.516 1 98.88 215 SER A CA 1
ATOM 1624 C C . SER A 1 215 ? 20.25 -2.604 -12.688 1 98.88 215 SER A C 1
ATOM 1626 O O . SER A 1 215 ? 19.469 -1.658 -12.719 1 98.88 215 SER A O 1
ATOM 1628 N N . ASP A 1 216 ? 21.547 -2.484 -12.805 1 98.31 216 ASP A N 1
ATOM 1629 C CA . ASP A 1 216 ? 22.141 -1.173 -13.047 1 98.31 216 ASP A CA 1
ATOM 1630 C C . ASP A 1 216 ? 21.625 -0.56 -14.344 1 98.31 216 ASP A C 1
ATOM 1632 O O . ASP A 1 216 ? 21.344 0.64 -14.398 1 98.31 216 ASP A O 1
ATOM 1636 N N . GLN A 1 217 ? 21.516 -1.347 -15.367 1 98 217 GLN A N 1
ATOM 1637 C CA . GLN A 1 217 ? 21.031 -0.878 -16.656 1 98 217 GLN A CA 1
ATOM 1638 C C . GLN A 1 217 ? 19.594 -0.349 -16.547 1 98 217 GLN A C 1
ATOM 1640 O O . GLN A 1 217 ? 19.281 0.713 -17.078 1 98 217 GLN A O 1
ATOM 1645 N N . CYS A 1 218 ? 18.781 -1.098 -15.875 1 98.31 218 CYS A N 1
ATOM 1646 C CA . CYS A 1 218 ? 17.391 -0.694 -15.688 1 98.31 218 CYS A CA 1
ATOM 1647 C C . CYS A 1 218 ? 17.297 0.584 -14.859 1 98.31 218 CYS A C 1
ATOM 1649 O O . CYS A 1 218 ? 16.531 1.49 -15.195 1 98.31 218 CYS A O 1
ATOM 1651 N N . ALA A 1 219 ? 18.031 0.651 -13.781 1 98.31 219 ALA A N 1
ATOM 1652 C CA . ALA A 1 219 ? 18.062 1.832 -12.922 1 98.31 219 ALA A CA 1
ATOM 1653 C C . ALA A 1 219 ? 18.5 3.068 -13.703 1 98.31 219 ALA A C 1
ATOM 1655 O O . ALA A 1 219 ? 17.953 4.152 -13.523 1 98.31 219 ALA A O 1
ATOM 1656 N N . GLU A 1 220 ? 19.5 2.896 -14.531 1 97.56 220 GLU A N 1
ATOM 1657 C CA . GLU A 1 220 ? 19.984 4.004 -15.344 1 97.56 220 GLU A CA 1
ATOM 1658 C C . GLU A 1 220 ? 18.906 4.512 -16.297 1 97.56 220 GLU A C 1
ATOM 1660 O O . GLU A 1 220 ? 18.734 5.719 -16.453 1 97.56 220 GLU A O 1
ATOM 1665 N N . LEU A 1 221 ? 18.312 3.611 -16.938 1 97.44 221 LEU A N 1
ATOM 1666 C CA . LEU A 1 221 ? 17.234 3.951 -17.859 1 97.44 221 LEU A CA 1
ATOM 1667 C C . LEU A 1 221 ? 16.125 4.723 -17.141 1 97.44 221 LEU A C 1
ATOM 1669 O O . LEU A 1 221 ? 15.633 5.727 -17.656 1 97.44 221 LEU A O 1
ATOM 1673 N N . ILE A 1 222 ? 15.719 4.289 -15.938 1 98.06 222 ILE A N 1
ATOM 1674 C CA . ILE A 1 222 ? 14.672 4.93 -15.148 1 98.06 222 ILE A CA 1
ATOM 1675 C C . ILE A 1 222 ? 15.117 6.332 -14.742 1 98.06 222 ILE A C 1
ATOM 1677 O O . ILE A 1 222 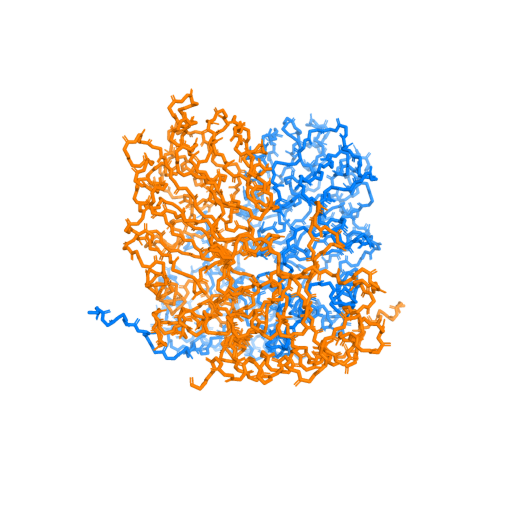? 14.336 7.281 -14.797 1 98.06 222 ILE A O 1
ATOM 1681 N N . ASN A 1 223 ? 16.359 6.477 -14.406 1 96.38 223 ASN A N 1
ATOM 1682 C CA . ASN A 1 223 ? 16.891 7.75 -13.93 1 96.38 223 ASN A CA 1
ATOM 1683 C C . ASN A 1 223 ? 16.938 8.789 -15.047 1 96.38 223 ASN A C 1
ATOM 1685 O O . ASN A 1 223 ? 16.969 9.992 -14.781 1 96.38 223 ASN A O 1
ATOM 1689 N N . ARG A 1 224 ? 16.953 8.375 -16.312 1 95.94 224 ARG A N 1
ATOM 1690 C CA . ARG A 1 224 ? 16.891 9.305 -17.438 1 95.94 224 ARG A CA 1
ATOM 1691 C C . ARG A 1 224 ? 15.539 10.016 -17.484 1 95.94 224 ARG A C 1
ATOM 1693 O O . ARG A 1 224 ? 15.383 11.031 -18.156 1 95.94 224 ARG A O 1
ATOM 1700 N N . ARG A 1 225 ? 14.648 9.516 -16.688 1 94.88 225 ARG A N 1
ATOM 1701 C CA . ARG A 1 225 ? 13.305 10.078 -16.656 1 94.88 225 ARG A CA 1
ATOM 1702 C C . ARG A 1 225 ? 13.039 10.789 -15.328 1 94.88 225 ARG A C 1
ATOM 1704 O O . ARG A 1 225 ? 11.891 11.125 -15.016 1 94.88 225 ARG A O 1
ATOM 1711 N N . LYS A 1 226 ? 14 11.047 -14.555 1 90.69 226 LYS A N 1
ATOM 1712 C CA . LYS A 1 226 ? 13.914 11.586 -13.195 1 90.69 226 LYS A CA 1
ATOM 1713 C C . LYS A 1 226 ? 13.297 12.977 -13.195 1 90.69 226 LYS A C 1
ATOM 1715 O O . LYS A 1 226 ? 13.648 13.82 -14.031 1 90.69 226 LYS A O 1
ATOM 1720 N N . HIS A 1 227 ? 12.383 13.203 -12.32 1 85.5 227 HIS A N 1
ATOM 1721 C CA . HIS A 1 227 ? 11.727 14.477 -12.023 1 85.5 227 HIS A CA 1
ATOM 1722 C C . HIS A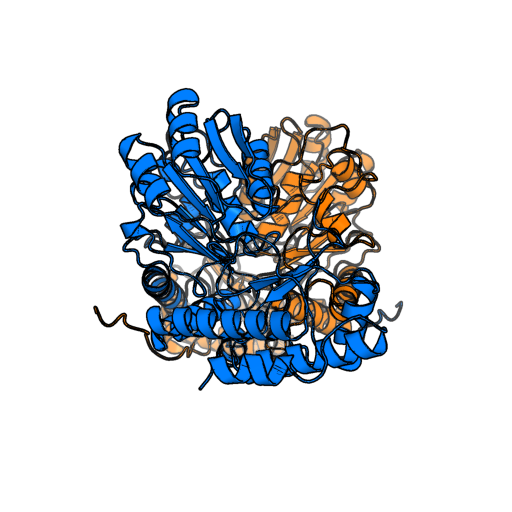 1 227 ? 11.352 14.57 -10.547 1 85.5 227 HIS A C 1
ATOM 1724 O O . HIS A 1 227 ? 10.43 13.891 -10.086 1 85.5 227 HIS A O 1
ATOM 1730 N N . VAL A 1 228 ? 12.062 15.461 -9.859 1 79.88 228 VAL A N 1
ATOM 1731 C CA . VAL A 1 228 ? 11.805 15.633 -8.438 1 79.88 228 VAL A CA 1
ATOM 1732 C C . VAL A 1 228 ? 10.742 16.703 -8.227 1 79.88 228 VAL A C 1
ATOM 1734 O O . VAL A 1 228 ? 10.844 17.812 -8.781 1 79.88 228 VAL A O 1
ATOM 1737 N N . GLU A 1 229 ? 9.773 16.422 -7.438 1 79 229 GLU A N 1
ATOM 1738 C CA . GLU A 1 229 ? 8.617 17.297 -7.25 1 79 229 GLU A CA 1
ATOM 1739 C C . GLU A 1 229 ? 9.008 18.578 -6.523 1 79 229 GLU A C 1
ATOM 1741 O O . GLU A 1 229 ? 9.961 18.594 -5.746 1 79 229 GLU A O 1
ATOM 1746 N N . ALA A 1 230 ? 8.109 19.531 -6.801 1 76.06 230 ALA A N 1
ATOM 1747 C CA . ALA A 1 230 ? 8.297 20.797 -6.113 1 76.06 230 ALA A CA 1
ATOM 1748 C C . ALA A 1 230 ? 8.07 20.656 -4.613 1 76.06 230 ALA A C 1
ATOM 1750 O O . ALA A 1 230 ? 7.273 19.812 -4.18 1 76.06 230 ALA A O 1
ATOM 1751 N N . GLY A 1 231 ? 8.766 21.25 -3.826 1 70.88 231 GLY A N 1
ATOM 1752 C CA . GLY A 1 231 ? 8.594 21.219 -2.383 1 70.88 231 GLY A CA 1
ATOM 1753 C C . GLY A 1 231 ? 9.672 20.422 -1.671 1 70.88 231 GLY A C 1
ATOM 1754 O O . GLY A 1 231 ? 9.875 20.578 -0.465 1 70.88 231 GLY A O 1
ATOM 1755 N N . ILE A 1 232 ? 10.195 19.469 -2.527 1 77.12 232 ILE A N 1
ATOM 1756 C CA . ILE A 1 232 ? 11.266 18.703 -1.893 1 77.12 232 ILE A CA 1
ATOM 1757 C C . ILE A 1 232 ? 12.531 18.781 -2.746 1 77.12 232 ILE A C 1
ATOM 1759 O O . ILE A 1 232 ? 13.562 18.203 -2.391 1 77.12 232 ILE A O 1
ATOM 1763 N N . ARG A 1 233 ? 12.469 19.469 -3.807 1 76.88 233 ARG A N 1
ATOM 1764 C CA . ARG A 1 233 ? 13.609 19.641 -4.707 1 76.88 233 ARG A CA 1
ATOM 1765 C C . ARG A 1 233 ? 14.68 20.516 -4.078 1 76.88 233 ARG A C 1
ATOM 1767 O O . ARG A 1 233 ? 14.375 21.562 -3.502 1 76.88 233 ARG A O 1
ATOM 1774 N N . ALA A 1 234 ? 15.836 19.984 -4.129 1 77.06 234 ALA A N 1
ATOM 1775 C CA . ALA A 1 234 ? 17 20.781 -3.744 1 77.06 234 ALA A CA 1
ATOM 1776 C C . ALA A 1 234 ? 17.781 21.219 -4.973 1 77.06 234 ALA A C 1
ATOM 1778 O O . ALA A 1 234 ? 17.531 20.766 -6.086 1 77.06 234 ALA A O 1
ATOM 1779 N N . ASP A 1 235 ? 18.781 22.031 -4.852 1 71.25 235 ASP A N 1
ATOM 1780 C CA . ASP A 1 235 ? 19.547 22.641 -5.93 1 71.25 235 ASP A CA 1
ATOM 1781 C C . ASP A 1 235 ? 20.328 21.594 -6.703 1 71.25 235 ASP A C 1
ATOM 1783 O O . ASP A 1 235 ? 20.547 21.734 -7.91 1 71.25 235 ASP A O 1
ATOM 1787 N N . HIS A 1 236 ? 20.656 20.531 -5.992 1 79.19 236 HIS A N 1
ATOM 1788 C CA . HIS A 1 236 ? 21.531 19.547 -6.613 1 79.19 236 HIS A CA 1
ATOM 1789 C C . HIS A 1 236 ? 20.75 18.547 -7.453 1 79.19 236 HIS A C 1
ATOM 1791 O O . HIS A 1 236 ? 21.328 17.75 -8.188 1 79.19 236 HIS A O 1
ATOM 1797 N N . HIS A 1 237 ? 19.453 18.734 -7.418 1 82.75 237 HIS A N 1
ATOM 1798 C CA . HIS A 1 237 ? 18.641 17.812 -8.211 1 82.75 237 HIS A CA 1
ATOM 1799 C C . HIS A 1 237 ? 18.578 18.25 -9.664 1 82.75 237 HIS A C 1
ATOM 1801 O O . HIS A 1 237 ? 18.312 19.422 -9.961 1 82.75 237 HIS A O 1
ATOM 1807 N N . THR A 1 238 ? 18.875 17.281 -10.625 1 79.62 238 THR A N 1
ATOM 1808 C CA . THR A 1 238 ? 18.766 17.516 -12.055 1 79.62 238 THR A CA 1
ATOM 1809 C C . THR A 1 238 ? 17.703 16.625 -12.688 1 79.62 238 THR A C 1
ATOM 1811 O O . THR A 1 238 ? 17.672 15.422 -12.422 1 79.62 238 THR A O 1
ATOM 1814 N N . ALA A 1 239 ? 16.875 17.312 -13.531 1 83.5 239 ALA A N 1
ATOM 1815 C CA . ALA A 1 239 ? 15.836 16.547 -14.211 1 83.5 239 ALA A CA 1
ATOM 1816 C C . ALA A 1 239 ? 16.438 15.625 -15.273 1 83.5 239 ALA A C 1
ATOM 1818 O O . ALA A 1 239 ? 17.469 15.953 -15.867 1 83.5 239 ALA A O 1
ATOM 1819 N N . GLY A 1 240 ? 15.797 14.523 -15.469 1 83.88 240 GLY A N 1
ATOM 1820 C CA . GLY A 1 240 ? 16.172 13.633 -16.547 1 83.88 240 GLY A CA 1
ATOM 1821 C C . GLY A 1 240 ? 15.891 14.219 -17.922 1 83.88 240 GLY A C 1
ATOM 1822 O O . GLY A 1 240 ? 15.227 15.25 -18.047 1 83.88 240 GLY A O 1
ATOM 1823 N N . GLU A 1 241 ? 16.406 13.555 -18.953 1 85.88 241 GLU A N 1
ATOM 1824 C CA . GLU A 1 241 ? 16.344 14.055 -20.328 1 85.88 241 GLU A CA 1
ATOM 1825 C C . GLU A 1 241 ? 15.117 13.523 -21.047 1 85.88 241 GLU A C 1
ATOM 1827 O O . GLU A 1 241 ? 14.75 14.023 -22.109 1 85.88 241 GLU A O 1
ATOM 1832 N N . GLU A 1 242 ? 14.562 12.531 -20.391 1 91.19 242 GLU A N 1
ATOM 1833 C CA . GLU A 1 242 ? 13.477 11.859 -21.094 1 91.19 242 GLU A CA 1
ATOM 1834 C C . GLU A 1 242 ? 12.125 12.172 -20.453 1 91.19 242 GLU A C 1
ATOM 1836 O O . GLU A 1 242 ? 12.039 12.977 -19.531 1 91.19 242 GLU A O 1
ATOM 1841 N N . GLU A 1 243 ? 11.109 11.586 -21.031 1 91.88 243 GLU A N 1
ATOM 1842 C CA . GLU A 1 243 ? 9.734 11.82 -20.578 1 91.88 243 GLU A CA 1
ATOM 1843 C C . GLU A 1 243 ? 9.57 11.461 -19.109 1 91.88 243 GLU A C 1
ATOM 1845 O O . GLU A 1 243 ? 10.07 10.438 -18.656 1 91.88 243 GLU A O 1
ATOM 1850 N N . ILE A 1 244 ? 8.844 12.258 -18.359 1 92.75 244 ILE A N 1
ATOM 1851 C CA . ILE A 1 244 ? 8.656 12.078 -16.922 1 92.75 244 ILE A CA 1
ATOM 1852 C C . ILE A 1 244 ? 7.812 10.828 -16.672 1 92.75 244 ILE A C 1
ATOM 1854 O O . ILE A 1 244 ? 6.969 10.461 -17.484 1 92.75 244 ILE A O 1
ATOM 1858 N N . ILE A 1 245 ? 8.094 10.164 -15.578 1 96.12 245 ILE A N 1
ATOM 1859 C CA . ILE A 1 245 ? 7.238 9.078 -15.109 1 96.12 245 ILE A CA 1
ATOM 1860 C C . ILE A 1 245 ? 5.906 9.648 -14.617 1 96.12 245 ILE A C 1
ATOM 1862 O O . ILE A 1 245 ? 5.875 10.5 -13.727 1 96.12 245 ILE A O 1
ATOM 1866 N N . ARG A 1 246 ? 4.848 9.156 -15.094 1 95.12 246 ARG A N 1
ATOM 1867 C CA . ARG A 1 246 ? 3.559 9.828 -14.953 1 95.12 246 ARG A CA 1
ATOM 1868 C C . ARG A 1 246 ? 2.941 9.562 -13.586 1 95.12 246 ARG A C 1
ATOM 1870 O O . ARG A 1 246 ? 2.031 10.281 -13.164 1 95.12 246 ARG A O 1
ATOM 1877 N N . SER A 1 247 ? 3.338 8.492 -12.984 1 97.69 247 SER A N 1
ATOM 1878 C CA . SER A 1 247 ? 2.895 8.25 -11.617 1 97.69 247 SER A CA 1
ATOM 1879 C C . SER A 1 247 ? 3.863 8.844 -10.609 1 97.69 247 SER A C 1
ATOM 1881 O O . SER A 1 247 ? 5.078 8.656 -10.711 1 97.69 247 SER A O 1
ATOM 1883 N N . ASN A 1 248 ? 3.352 9.68 -9.688 1 97.56 248 ASN A N 1
ATOM 1884 C CA . ASN A 1 248 ? 4.199 10.188 -8.617 1 97.56 248 ASN A CA 1
ATOM 1885 C C . ASN A 1 248 ? 4.523 9.109 -7.59 1 97.56 248 ASN A C 1
ATOM 1887 O O . ASN A 1 248 ? 5.684 8.93 -7.215 1 97.56 248 ASN A O 1
ATOM 1891 N N . TYR A 1 249 ? 3.529 8.383 -7.156 1 98.31 249 TYR A N 1
ATOM 1892 C CA . TYR A 1 249 ? 3.668 7.375 -6.113 1 98.31 249 TYR A CA 1
ATOM 1893 C C . TYR A 1 249 ? 4.57 6.238 -6.57 1 98.31 249 TYR A C 1
ATOM 1895 O O . TYR A 1 249 ? 5.312 5.664 -5.773 1 98.31 249 TYR A O 1
ATOM 1903 N N . PHE A 1 250 ? 4.52 5.922 -7.887 1 98.44 250 PHE A N 1
ATOM 1904 C CA . PHE A 1 250 ? 5.227 4.758 -8.414 1 98.44 250 PHE A CA 1
ATOM 1905 C C . PHE A 1 250 ? 6.477 5.184 -9.172 1 98.44 250 PHE A C 1
ATOM 1907 O O . PHE A 1 250 ? 7.047 4.395 -9.93 1 98.44 250 PHE A O 1
ATOM 1914 N N . ASP A 1 251 ? 6.891 6.414 -9.016 1 98.25 251 ASP A N 1
ATOM 1915 C CA . ASP A 1 251 ? 8.109 6.906 -9.656 1 98.25 251 ASP A CA 1
ATOM 1916 C C . ASP A 1 251 ? 9.352 6.297 -9.008 1 98.25 251 ASP A C 1
ATOM 1918 O O . ASP A 1 251 ? 9.859 6.816 -8.016 1 98.25 251 ASP A O 1
ATOM 1922 N N . LEU A 1 252 ? 9.891 5.297 -9.672 1 98.56 252 LEU A N 1
ATOM 1923 C CA . LEU A 1 252 ? 11 4.559 -9.086 1 98.56 252 LEU A CA 1
ATOM 1924 C C . LEU A 1 252 ? 12.266 5.406 -9.055 1 98.56 252 LEU A C 1
ATOM 1926 O O . LEU A 1 252 ? 13.188 5.133 -8.281 1 98.56 252 LEU A O 1
ATOM 1930 N N . SER A 1 253 ? 12.375 6.438 -9.922 1 97.44 253 SER A N 1
ATOM 1931 C CA . SER A 1 253 ? 13.531 7.32 -9.82 1 97.44 253 SER A CA 1
ATOM 1932 C C . SER A 1 253 ? 13.562 8.039 -8.477 1 97.44 253 SER A C 1
ATOM 1934 O O . SER A 1 253 ? 14.625 8.211 -7.879 1 97.44 253 SER A O 1
ATOM 1936 N N . MET A 1 254 ? 12.406 8.43 -7.949 1 96.75 254 MET A N 1
ATOM 1937 C CA . MET A 1 254 ? 12.312 9.086 -6.648 1 96.75 254 MET A CA 1
ATOM 1938 C C . MET A 1 254 ? 12.414 8.07 -5.516 1 96.75 254 MET A C 1
ATOM 1940 O O . MET A 1 254 ? 13 8.359 -4.473 1 96.75 254 MET A O 1
ATOM 1944 N N . ILE A 1 255 ? 11.836 6.891 -5.742 1 97.88 255 ILE A N 1
ATOM 1945 C CA . ILE A 1 255 ? 11.875 5.863 -4.711 1 97.88 255 ILE A CA 1
ATOM 1946 C C . ILE A 1 255 ? 13.312 5.387 -4.5 1 97.88 255 ILE A C 1
ATOM 1948 O O . ILE A 1 255 ? 13.719 5.105 -3.371 1 97.88 255 ILE A O 1
ATOM 1952 N N . MET A 1 256 ? 14.109 5.305 -5.59 1 97.88 256 MET A N 1
ATOM 1953 C CA . MET A 1 256 ? 15.523 4.965 -5.457 1 97.88 256 MET A CA 1
ATOM 1954 C C . MET A 1 256 ? 16.25 5.992 -4.594 1 97.88 256 MET A C 1
ATOM 1956 O O . MET A 1 256 ? 17.078 5.629 -3.754 1 97.88 256 MET A O 1
ATOM 1960 N N . ASP A 1 257 ? 15.914 7.25 -4.75 1 95.62 257 ASP A N 1
ATOM 1961 C CA . ASP A 1 257 ? 16.516 8.305 -3.939 1 95.62 257 ASP A CA 1
ATOM 1962 C C . ASP A 1 257 ? 16.031 8.227 -2.492 1 95.62 257 ASP A C 1
ATOM 1964 O O . ASP A 1 257 ? 16.781 8.547 -1.566 1 95.62 257 ASP A O 1
ATOM 1968 N N . TYR A 1 258 ? 14.836 7.816 -2.328 1 95.94 258 TYR A N 1
ATOM 1969 C CA . TYR A 1 258 ? 14.258 7.633 -1.003 1 95.94 258 TYR A CA 1
ATOM 1970 C C . TYR A 1 258 ? 14.977 6.531 -0.238 1 95.94 258 TYR A C 1
ATOM 1972 O O . TYR A 1 258 ? 15.281 6.684 0.949 1 95.94 258 TYR A O 1
ATOM 1980 N N . TRP A 1 259 ? 15.273 5.453 -0.916 1 97.25 259 TRP A N 1
ATOM 1981 C CA . TRP A 1 259 ? 15.898 4.293 -0.295 1 97.25 259 TRP A CA 1
ATOM 1982 C C . TRP A 1 259 ? 17.422 4.422 -0.311 1 97.25 259 TRP A C 1
ATOM 1984 O O . TRP A 1 259 ? 18.125 3.68 0.38 1 97.25 259 TRP A O 1
ATOM 1994 N N . GLY A 1 260 ? 17.938 5.344 -1.083 1 95 260 GLY A N 1
ATOM 1995 C CA . GLY A 1 260 ? 19.375 5.574 -1.168 1 95 260 GLY A CA 1
ATOM 1996 C C . GLY A 1 260 ? 19.891 6.48 -0.068 1 95 260 GLY A C 1
ATOM 1997 O O . GLY A 1 260 ? 19.188 6.766 0.898 1 95 260 GLY A O 1
ATOM 1998 N N . PRO A 1 261 ? 21.078 6.93 -0.177 1 91.5 261 PRO A N 1
ATOM 1999 C CA . PRO A 1 261 ? 21.703 7.75 0.86 1 91.5 261 PRO A CA 1
ATOM 2000 C C . PRO A 1 261 ? 21.047 9.117 1.014 1 91.5 261 PRO A C 1
ATOM 2002 O O . PRO A 1 261 ? 21.094 9.711 2.094 1 91.5 261 PRO A O 1
ATOM 2005 N N . GLU A 1 262 ? 20.375 9.578 0.034 1 86.62 262 GLU A N 1
ATOM 2006 C CA . GLU A 1 262 ? 19.734 10.891 0.061 1 86.62 262 GLU A CA 1
ATOM 2007 C C . GLU A 1 262 ? 18.531 10.891 0.994 1 86.62 262 GLU A C 1
ATOM 2009 O O . GLU A 1 262 ? 18.188 11.914 1.588 1 86.62 262 GLU A O 1
ATOM 2014 N N . ARG A 1 263 ? 17.922 9.766 1.115 1 90 263 ARG A N 1
ATOM 2015 C CA . ARG A 1 263 ? 16.703 9.625 1.9 1 90 263 ARG A CA 1
ATOM 2016 C C . ARG A 1 263 ? 15.68 10.688 1.511 1 90 263 ARG A C 1
ATOM 2018 O O . ARG A 1 263 ? 15.156 11.398 2.371 1 90 263 ARG A O 1
ATOM 2025 N N . LEU A 1 264 ? 15.422 10.797 0.218 1 87.88 264 LEU A N 1
ATOM 2026 C CA . LEU A 1 264 ? 14.438 11.742 -0.312 1 87.88 264 LEU A CA 1
ATOM 2027 C C . LEU A 1 264 ? 13.086 11.562 0.366 1 87.88 264 LEU A C 1
ATOM 2029 O O . LEU A 1 264 ? 12.625 10.43 0.546 1 87.88 264 LEU A O 1
ATOM 2033 N N . ASN A 1 265 ? 12.445 12.617 0.766 1 86.88 265 ASN A N 1
ATOM 2034 C CA . ASN A 1 265 ? 11.141 12.547 1.419 1 86.88 265 ASN A CA 1
ATOM 2035 C C . ASN A 1 265 ? 10.023 12.32 0.409 1 86.88 265 ASN A C 1
ATOM 2037 O O . ASN A 1 265 ? 9.18 13.188 0.201 1 86.88 265 ASN A O 1
ATOM 2041 N N . HIS A 1 266 ? 9.938 11.133 -0.062 1 92.44 266 HIS A N 1
ATOM 2042 C CA . HIS A 1 266 ? 8.953 10.773 -1.076 1 92.44 266 HIS A CA 1
ATOM 2043 C C . HIS A 1 266 ? 7.566 10.602 -0.46 1 92.44 266 HIS A C 1
ATOM 2045 O O . HIS A 1 266 ? 6.664 11.398 -0.709 1 92.44 266 HIS A O 1
ATOM 2051 N N . HIS A 1 267 ? 7.332 9.695 0.357 1 93.56 267 HIS A N 1
ATOM 2052 C CA . HIS A 1 267 ? 6.113 9.438 1.123 1 93.56 267 HIS A CA 1
ATOM 2053 C C . HIS A 1 267 ? 6.438 8.805 2.473 1 93.56 267 HIS A C 1
ATOM 2055 O O . HIS A 1 267 ? 7.562 8.359 2.699 1 93.56 267 HIS A O 1
ATOM 2061 N N . THR A 1 268 ? 5.438 8.867 3.381 1 92.81 268 THR A N 1
ATOM 2062 C CA . THR A 1 268 ? 5.625 8.195 4.66 1 92.81 268 THR A CA 1
ATOM 2063 C C . THR A 1 268 ? 5.742 6.684 4.473 1 92.81 268 THR A C 1
ATOM 2065 O O . THR A 1 268 ? 4.832 6.051 3.928 1 92.81 268 THR A O 1
ATOM 2068 N N . GLU A 1 269 ? 6.836 6.141 4.914 1 94.94 269 GLU A N 1
ATOM 2069 C CA . GLU A 1 269 ? 7.074 4.707 4.797 1 94.94 269 GLU A CA 1
ATOM 2070 C C . GLU A 1 269 ? 6.074 3.906 5.621 1 94.94 269 GLU A C 1
ATOM 2072 O O . GLU A 1 269 ? 5.664 4.34 6.699 1 94.94 269 GLU A O 1
ATOM 2077 N N . ALA A 1 270 ? 5.664 2.746 5.074 1 97.25 270 ALA A N 1
ATOM 2078 C CA . ALA A 1 270 ? 4.809 1.821 5.812 1 97.25 270 ALA A CA 1
ATOM 2079 C C . ALA A 1 270 ? 5.621 0.975 6.785 1 97.25 270 ALA A C 1
ATOM 2081 O O . ALA A 1 270 ? 5.945 -0.179 6.496 1 97.25 270 ALA A O 1
ATOM 2082 N N . THR A 1 271 ? 5.832 1.491 7.938 1 97.69 271 THR A N 1
ATOM 2083 C CA . THR A 1 271 ? 6.77 0.939 8.914 1 97.69 271 THR A CA 1
ATOM 2084 C C . THR A 1 271 ? 6.387 -0.49 9.281 1 97.69 271 THR A C 1
ATOM 2086 O O . THR A 1 271 ? 7.238 -1.381 9.312 1 97.69 271 THR A O 1
ATOM 2089 N N . SER A 1 272 ? 5.102 -0.703 9.602 1 98 272 SER A N 1
ATOM 2090 C CA . SER A 1 272 ? 4.656 -2.037 9.992 1 98 272 SER A CA 1
ATOM 2091 C C . SER A 1 272 ? 4.938 -3.057 8.891 1 98 272 SER A C 1
ATOM 2093 O O . SER A 1 272 ? 5.383 -4.172 9.172 1 98 272 SER A O 1
ATOM 2095 N N . MET A 1 273 ? 4.715 -2.658 7.66 1 98.25 273 MET A N 1
ATOM 2096 C CA . MET A 1 273 ? 4.93 -3.572 6.543 1 98.25 273 MET A CA 1
ATOM 2097 C C . MET A 1 273 ? 6.418 -3.74 6.258 1 98.25 273 MET A C 1
ATOM 2099 O O . MET A 1 273 ? 6.848 -4.793 5.777 1 98.25 273 MET A O 1
ATOM 2103 N N . LEU A 1 274 ? 7.191 -2.691 6.555 1 98.5 274 LEU A N 1
ATOM 2104 C CA . LEU A 1 274 ? 8.641 -2.844 6.504 1 98.5 274 LEU A CA 1
ATOM 2105 C C . LEU A 1 274 ? 9.109 -3.928 7.469 1 98.5 274 LEU A C 1
ATOM 2107 O O . LEU A 1 274 ? 9.945 -4.762 7.113 1 98.5 274 LEU A O 1
ATOM 2111 N N . TYR A 1 275 ? 8.555 -3.928 8.711 1 98.62 275 TYR A N 1
ATOM 2112 C CA . TYR A 1 275 ? 8.867 -4.945 9.711 1 98.62 275 TYR A CA 1
ATOM 2113 C C . TYR A 1 275 ? 8.5 -6.336 9.203 1 98.62 275 TYR A C 1
ATOM 2115 O O . TYR A 1 275 ? 9.266 -7.285 9.352 1 98.62 275 TYR A O 1
ATOM 2123 N N . ALA A 1 276 ? 7.332 -6.383 8.594 1 98.69 276 ALA A N 1
ATOM 2124 C CA . ALA A 1 276 ? 6.855 -7.664 8.078 1 98.69 276 ALA A CA 1
ATOM 2125 C C . ALA A 1 276 ? 7.777 -8.18 6.977 1 98.69 276 ALA A C 1
ATOM 2127 O O . ALA A 1 276 ? 8.172 -9.352 6.992 1 98.69 276 ALA A O 1
ATOM 2128 N N . ALA A 1 277 ? 8.062 -7.309 6.027 1 98.81 277 ALA A N 1
ATOM 2129 C CA . ALA A 1 277 ? 8.938 -7.699 4.918 1 98.81 277 ALA A CA 1
ATOM 2130 C C . ALA A 1 277 ? 10.305 -8.141 5.426 1 98.81 277 ALA A C 1
ATOM 2132 O O . ALA A 1 277 ? 10.875 -9.117 4.934 1 98.81 277 ALA A O 1
ATOM 2133 N N . ARG A 1 278 ? 10.836 -7.395 6.367 1 98.69 278 ARG A N 1
ATOM 2134 C CA . ARG A 1 278 ? 12.117 -7.727 6.965 1 98.69 278 ARG A CA 1
ATOM 2135 C C . ARG A 1 278 ? 12.102 -9.133 7.559 1 98.69 278 ARG A C 1
ATOM 2137 O O . ARG A 1 278 ? 13.008 -9.93 7.316 1 98.69 278 ARG A O 1
ATOM 2144 N N . GLU A 1 279 ? 11.094 -9.406 8.32 1 98.75 279 GLU A N 1
ATOM 2145 C CA . GLU A 1 279 ? 11.023 -10.695 9.008 1 98.75 279 GLU A CA 1
ATOM 2146 C C . GLU A 1 279 ? 10.805 -11.836 8.023 1 98.75 279 GLU A C 1
ATOM 2148 O O . GLU A 1 279 ? 11.328 -12.938 8.211 1 98.75 279 GLU A O 1
ATOM 2153 N N . CYS A 1 280 ? 9.992 -11.617 6.984 1 98.81 280 CYS A N 1
ATOM 2154 C CA . CYS A 1 280 ? 9.812 -12.625 5.941 1 98.81 280 CYS A CA 1
ATOM 2155 C C . CYS A 1 280 ? 11.156 -13.016 5.328 1 98.81 280 CYS A C 1
ATOM 2157 O O . CYS A 1 280 ? 11.438 -14.203 5.152 1 98.81 280 CYS A O 1
ATOM 2159 N N . ALA A 1 281 ? 11.938 -12.008 4.98 1 98.75 281 ALA A N 1
ATOM 2160 C CA . ALA A 1 281 ? 13.242 -12.258 4.379 1 98.75 281 ALA A CA 1
ATOM 2161 C C . ALA A 1 281 ? 14.164 -12.984 5.348 1 98.75 281 ALA A C 1
ATOM 2163 O O . ALA A 1 281 ? 14.906 -13.891 4.953 1 98.75 281 ALA A O 1
ATOM 2164 N N . ARG A 1 282 ? 14.133 -12.586 6.605 1 98.56 282 ARG A N 1
ATOM 2165 C CA . ARG A 1 282 ? 14.969 -13.219 7.617 1 98.56 282 ARG A CA 1
ATOM 2166 C C . ARG A 1 282 ? 14.633 -14.703 7.746 1 98.56 282 ARG A C 1
ATOM 2168 O O . ARG A 1 282 ? 15.531 -15.547 7.789 1 98.56 282 ARG A O 1
ATOM 2175 N N . ILE A 1 283 ? 13.359 -15.008 7.812 1 98.5 283 ILE A N 1
ATOM 2176 C CA . ILE A 1 283 ? 12.914 -16.391 7.949 1 98.5 283 ILE A CA 1
ATOM 2177 C C . ILE A 1 283 ? 13.383 -17.203 6.754 1 98.5 283 ILE A C 1
ATOM 2179 O O . ILE A 1 283 ? 13.906 -18.312 6.918 1 98.5 283 ILE A O 1
ATOM 2183 N N . TYR A 1 284 ? 13.266 -16.688 5.566 1 98.56 284 TYR A N 1
ATOM 2184 C CA . TYR A 1 284 ? 13.68 -17.359 4.332 1 98.56 284 TYR A CA 1
ATOM 2185 C C . TYR A 1 284 ? 15.172 -17.641 4.34 1 98.56 284 TYR A C 1
ATOM 2187 O O . TYR A 1 284 ? 15.594 -18.766 4.059 1 98.56 284 TYR A O 1
ATOM 2195 N N . LEU A 1 285 ? 15.883 -16.625 4.652 1 98.44 285 LEU A N 1
ATOM 2196 C CA . LEU A 1 285 ? 17.344 -16.734 4.586 1 98.44 285 LEU A CA 1
ATOM 2197 C C . LEU A 1 285 ? 17.875 -17.594 5.723 1 98.44 285 LEU A C 1
ATOM 2199 O O . LEU A 1 285 ? 18.875 -18.297 5.562 1 98.44 285 LEU A O 1
ATOM 2203 N N . GLU A 1 286 ? 17.203 -17.531 6.883 1 97.94 286 GLU A N 1
ATOM 2204 C CA . GLU A 1 286 ? 17.562 -18.375 8.016 1 97.94 286 GLU A CA 1
ATOM 2205 C C . GLU A 1 286 ? 17.438 -19.859 7.664 1 97.94 286 GLU A C 1
ATOM 2207 O O . GLU A 1 286 ? 18.312 -20.656 8 1 97.94 286 GLU A O 1
ATOM 2212 N N . GLU A 1 287 ? 16.359 -20.203 7 1 97.69 287 GLU A N 1
ATOM 2213 C CA . GLU A 1 287 ? 16.141 -21.578 6.57 1 97.69 287 GLU A CA 1
ATOM 2214 C C . GLU A 1 287 ? 17.047 -21.953 5.398 1 97.69 287 GLU A C 1
ATOM 2216 O O . GLU A 1 287 ? 17.5 -23.094 5.281 1 97.69 287 GLU A O 1
ATOM 2221 N N . GLY A 1 288 ? 17.359 -20.953 4.539 1 97.81 288 GLY A N 1
ATOM 2222 C CA . GLY A 1 288 ? 18.172 -21.156 3.354 1 97.81 288 GLY A CA 1
ATOM 2223 C C . GLY A 1 288 ? 17.359 -21.453 2.107 1 97.81 288 GLY A C 1
ATOM 2224 O O . GLY A 1 288 ? 16.422 -22.266 2.146 1 97.81 288 GLY A O 1
ATOM 2225 N N . ALA A 1 289 ? 17.719 -20.891 1.057 1 97.44 289 ALA A N 1
ATOM 2226 C CA . ALA A 1 289 ? 16.969 -20.922 -0.194 1 97.44 289 ALA A CA 1
ATOM 2227 C C . ALA A 1 289 ? 16.703 -22.375 -0.628 1 97.44 289 ALA A C 1
ATOM 2229 O O . ALA A 1 289 ? 15.578 -22.734 -0.959 1 97.44 289 ALA A O 1
ATOM 2230 N N . ASP A 1 290 ? 17.734 -23.188 -0.631 1 98.12 290 ASP A N 1
ATOM 2231 C CA . ASP A 1 290 ? 17.609 -24.562 -1.094 1 98.12 290 ASP A CA 1
ATOM 2232 C C . ASP A 1 290 ? 16.609 -25.344 -0.246 1 98.12 290 ASP A C 1
ATOM 2234 O O . ASP A 1 290 ? 15.789 -26.109 -0.777 1 98.12 290 ASP A O 1
ATOM 2238 N N . ASN A 1 291 ? 16.672 -25.141 1.05 1 98.5 291 ASN A N 1
ATOM 2239 C CA . ASN A 1 291 ? 15.773 -25.844 1.962 1 98.5 291 ASN A CA 1
ATOM 2240 C C . ASN A 1 291 ? 14.336 -25.375 1.793 1 98.5 291 ASN A C 1
ATOM 2242 O O . ASN A 1 291 ? 13.406 -26.188 1.828 1 98.5 291 ASN A O 1
ATOM 2246 N N . VAL A 1 292 ? 14.148 -24.078 1.688 1 98.69 292 VAL A N 1
ATOM 2247 C CA . VAL A 1 292 ? 12.812 -23.531 1.516 1 98.69 292 VAL A CA 1
ATOM 2248 C C . VAL A 1 292 ? 12.195 -24.062 0.224 1 98.69 292 VAL A C 1
ATOM 2250 O O . VAL A 1 292 ? 11.031 -24.469 0.21 1 98.69 292 VAL A O 1
ATOM 2253 N N . ILE A 1 293 ? 12.945 -24.047 -0.849 1 98.69 293 ILE A N 1
ATOM 2254 C CA . ILE A 1 293 ? 12.453 -24.5 -2.145 1 98.69 293 ILE A CA 1
ATOM 2255 C C . ILE A 1 293 ? 12.156 -26 -2.08 1 98.69 293 ILE A C 1
ATOM 2257 O O . ILE A 1 293 ? 11.117 -26.453 -2.58 1 98.69 293 ILE A O 1
ATOM 2261 N N . ALA A 1 294 ? 13.016 -26.75 -1.468 1 98.5 294 ALA A N 1
ATOM 2262 C CA . ALA A 1 294 ? 12.82 -28.188 -1.332 1 98.5 294 ALA A CA 1
ATOM 2263 C C . ALA A 1 294 ? 11.555 -28.5 -0.539 1 98.5 294 ALA A C 1
ATOM 2265 O O . ALA A 1 294 ? 10.82 -29.438 -0.869 1 98.5 294 ALA A O 1
ATOM 2266 N N . ARG A 1 295 ? 11.359 -27.766 0.516 1 98.12 295 ARG A N 1
ATOM 2267 C CA . ARG A 1 295 ? 10.18 -27.969 1.351 1 98.12 295 ARG A CA 1
ATOM 2268 C C . ARG A 1 295 ? 8.898 -27.672 0.575 1 98.12 295 ARG A C 1
ATOM 2270 O O . ARG A 1 295 ? 7.891 -28.375 0.737 1 98.12 295 ARG A O 1
ATOM 2277 N N . HIS A 1 296 ? 8.914 -26.625 -0.224 1 98.81 296 HIS A N 1
ATOM 2278 C CA . HIS A 1 296 ? 7.77 -26.312 -1.07 1 98.81 296 HIS A CA 1
ATOM 2279 C C . HIS A 1 296 ? 7.547 -27.406 -2.111 1 98.81 296 HIS A C 1
ATOM 2281 O O . HIS A 1 296 ? 6.406 -27.797 -2.377 1 98.81 296 HIS A O 1
ATOM 2287 N N . LYS A 1 297 ? 8.617 -27.875 -2.715 1 98.69 297 LYS A N 1
ATOM 2288 C CA . LYS A 1 297 ? 8.516 -28.953 -3.691 1 98.69 297 LYS A CA 1
ATOM 2289 C C . LYS A 1 297 ? 7.938 -30.203 -3.057 1 98.69 297 LYS A C 1
ATOM 2291 O O . LYS A 1 297 ? 7.078 -30.875 -3.65 1 98.69 297 LYS A O 1
ATOM 2296 N N . GLN A 1 298 ? 8.438 -30.547 -1.926 1 98.75 298 GLN A N 1
ATOM 2297 C CA . GLN A 1 298 ? 7.949 -31.719 -1.224 1 98.75 298 GLN A CA 1
ATOM 2298 C C . GLN A 1 298 ? 6.461 -31.609 -0.915 1 98.75 298 GLN A C 1
ATOM 2300 O O . GLN A 1 298 ? 5.695 -32.562 -1.131 1 98.75 298 GLN A O 1
ATOM 2305 N N . ALA A 1 299 ? 6.055 -30.5 -0.359 1 98.81 299 ALA A N 1
ATOM 2306 C CA . ALA A 1 299 ? 4.656 -30.266 -0.011 1 98.81 299 ALA A CA 1
ATOM 2307 C C . ALA A 1 299 ? 3.768 -30.312 -1.251 1 98.81 299 ALA A C 1
ATOM 2309 O O . ALA A 1 299 ? 2.703 -30.938 -1.236 1 98.81 299 ALA A O 1
ATOM 2310 N N . GLY A 1 300 ? 4.199 -29.609 -2.322 1 98.62 300 GLY A N 1
ATOM 2311 C CA . GLY A 1 300 ? 3.447 -29.609 -3.566 1 98.62 300 GLY A CA 1
ATOM 2312 C C . GLY A 1 300 ? 3.326 -31 -4.18 1 98.62 300 GLY A C 1
ATOM 2313 O O . GLY A 1 300 ? 2.266 -31.375 -4.68 1 98.62 300 GLY A O 1
ATOM 2314 N N . ASP A 1 301 ? 4.438 -31.719 -4.152 1 98.56 301 ASP A N 1
ATOM 2315 C CA . ASP A 1 301 ? 4.43 -33.094 -4.676 1 98.56 301 ASP A CA 1
ATOM 2316 C C . ASP A 1 301 ? 3.514 -34 -3.85 1 98.56 301 ASP A C 1
ATOM 2318 O O . ASP A 1 301 ? 2.814 -34.844 -4.398 1 98.56 301 ASP A O 1
ATOM 2322 N N . ALA A 1 302 ? 3.572 -33.812 -2.555 1 98.81 302 ALA A N 1
ATOM 2323 C CA . ALA A 1 302 ? 2.689 -34.562 -1.681 1 98.81 302 ALA A CA 1
ATOM 2324 C C . ALA A 1 302 ? 1.224 -34.281 -1.991 1 98.81 302 ALA A C 1
ATOM 2326 O O . ALA A 1 302 ? 0.406 -35.219 -2.062 1 98.81 302 ALA A O 1
ATOM 2327 N N . MET A 1 303 ? 0.888 -33.062 -2.146 1 98.88 303 MET A N 1
ATOM 2328 C CA . MET A 1 303 ? -0.475 -32.656 -2.502 1 98.88 303 MET A CA 1
ATOM 2329 C C . MET A 1 303 ? -0.896 -33.312 -3.82 1 98.88 303 MET A C 1
ATOM 2331 O O . MET A 1 303 ? -1.979 -33.875 -3.916 1 98.88 303 MET A O 1
ATOM 2335 N N . ALA A 1 304 ? -0.024 -33.188 -4.832 1 98.75 304 ALA A N 1
ATOM 2336 C CA . ALA A 1 304 ? -0.297 -33.781 -6.148 1 98.75 304 ALA A CA 1
ATOM 2337 C C . ALA A 1 304 ? -0.51 -35.281 -6.055 1 98.75 304 ALA A C 1
ATOM 2339 O O . ALA A 1 304 ? -1.434 -35.812 -6.668 1 98.75 304 ALA A O 1
ATOM 2340 N N . CYS A 1 305 ? 0.331 -35.875 -5.312 1 98.5 305 CYS A N 1
ATOM 2341 C CA . CYS A 1 305 ? 0.25 -37.344 -5.152 1 98.5 305 CYS A CA 1
ATOM 2342 C C . CYS A 1 305 ? -1.059 -37.75 -4.48 1 98.5 305 CYS A C 1
ATOM 2344 O O . CYS A 1 305 ? -1.707 -38.688 -4.902 1 98.5 305 CYS A O 1
ATOM 2346 N N . GLY A 1 306 ? -1.402 -37.031 -3.443 1 98.75 306 GLY A N 1
ATOM 2347 C CA . GLY A 1 306 ? -2.66 -37.281 -2.766 1 98.75 306 GLY A CA 1
ATOM 2348 C C . GLY A 1 306 ? -3.871 -37.125 -3.66 1 98.75 306 GLY A C 1
ATOM 2349 O O . GLY A 1 306 ? -4.789 -37.938 -3.646 1 98.75 306 GLY A O 1
ATOM 2350 N N . LEU A 1 307 ? -3.875 -36.062 -4.445 1 98.81 307 LEU A N 1
ATOM 2351 C CA . LEU A 1 307 ? -4.98 -35.781 -5.359 1 98.81 307 LEU A CA 1
ATOM 2352 C C . LEU A 1 307 ? -5.098 -36.906 -6.41 1 98.81 307 LEU A C 1
ATOM 2354 O O . LEU A 1 307 ? -6.203 -37.344 -6.73 1 98.81 307 LEU A O 1
ATOM 2358 N N . ARG A 1 308 ? -3.965 -37.344 -6.938 1 98.5 308 ARG A N 1
ATOM 2359 C CA . ARG A 1 308 ? -3.967 -38.438 -7.906 1 98.5 308 ARG A CA 1
ATOM 2360 C C . ARG A 1 308 ? -4.488 -39.719 -7.281 1 98.5 308 ARG A C 1
ATOM 2362 O O . ARG A 1 308 ? -5.27 -40.438 -7.898 1 98.5 308 ARG A O 1
ATOM 2369 N N . ALA A 1 309 ? -4.031 -39.938 -6.109 1 98.5 309 ALA A N 1
ATOM 2370 C CA . ALA A 1 309 ? -4.441 -41.156 -5.414 1 98.5 309 ALA A CA 1
ATOM 2371 C C . ALA A 1 309 ? -5.941 -41.156 -5.133 1 98.5 309 ALA A C 1
ATOM 2373 O O . ALA A 1 309 ? -6.57 -42.188 -5.059 1 98.5 309 ALA A O 1
ATOM 2374 N N . MET A 1 310 ? -6.5 -39.969 -5.016 1 97.5 310 MET A N 1
ATOM 2375 C CA . MET A 1 310 ? -7.934 -39.781 -4.812 1 97.5 310 MET A CA 1
ATOM 2376 C C . MET A 1 310 ? -8.703 -40.031 -6.105 1 97.5 310 MET A C 1
ATOM 2378 O O . MET A 1 310 ? -9.93 -40.094 -6.098 1 97.5 310 MET A O 1
ATOM 2382 N N . GLY A 1 311 ? -7.957 -40.219 -7.195 1 97.81 311 GLY A N 1
ATOM 2383 C CA . GLY A 1 311 ? -8.57 -40.5 -8.492 1 97.81 311 GLY A CA 1
ATOM 2384 C C . GLY A 1 311 ? -8.82 -39.219 -9.297 1 97.81 311 GLY A C 1
ATOM 2385 O O . GLY A 1 311 ? -9.523 -39.25 -10.312 1 97.81 311 GLY A O 1
ATOM 2386 N N . LEU A 1 312 ? -8.273 -38.156 -8.852 1 98.44 312 LEU A N 1
ATOM 2387 C CA . LEU A 1 312 ? -8.484 -36.906 -9.555 1 98.44 312 LEU A CA 1
ATOM 2388 C C . LEU A 1 312 ? -7.391 -36.656 -10.594 1 98.44 312 LEU A C 1
ATOM 2390 O O . LEU A 1 312 ? -6.301 -37.219 -10.492 1 98.44 312 LEU A O 1
ATOM 2394 N N . GLU A 1 313 ? -7.738 -35.906 -11.57 1 98.38 313 GLU A N 1
ATOM 2395 C CA . GLU A 1 313 ? -6.805 -35.562 -12.641 1 98.38 313 GLU A CA 1
ATOM 2396 C C . GLU A 1 313 ? -6.191 -34.188 -12.414 1 98.38 313 GLU A C 1
ATOM 2398 O O . GLU A 1 313 ? -6.914 -33.219 -12.234 1 98.38 313 GLU A O 1
ATOM 2403 N N . LEU A 1 314 ? -4.898 -34.156 -12.383 1 98.69 314 LEU A N 1
ATOM 2404 C CA . LEU A 1 314 ? -4.215 -32.875 -12.227 1 98.69 314 LEU A CA 1
ATOM 2405 C C . LEU A 1 314 ? -4.273 -32.062 -13.508 1 98.69 314 LEU A C 1
ATOM 2407 O O . LEU A 1 314 ? -4.27 -32.625 -14.609 1 98.69 314 LEU A O 1
ATOM 2411 N N . PHE A 1 315 ? -4.332 -30.828 -13.391 1 98.56 315 PHE A N 1
ATOM 2412 C CA . PHE A 1 315 ? -4.383 -29.922 -14.539 1 98.56 315 PHE A CA 1
ATOM 2413 C C . PHE A 1 315 ? -2.977 -29.5 -14.953 1 98.56 315 PHE A C 1
ATOM 2415 O O . PHE A 1 315 ? -2.102 -29.312 -14.102 1 98.56 315 PHE A O 1
ATOM 2422 N N . GLY A 1 316 ? -2.795 -29.281 -16.281 1 98.25 316 GLY A N 1
ATOM 2423 C CA . GLY A 1 316 ? -1.623 -28.625 -16.844 1 98.25 316 GLY A CA 1
ATOM 2424 C C . GLY A 1 316 ? -0.448 -29.562 -17.031 1 98.25 316 GLY A C 1
ATOM 2425 O O . GLY A 1 316 ? -0.501 -30.734 -16.625 1 98.25 316 GLY A O 1
ATOM 2426 N N . ASN A 1 317 ? 0.592 -29.062 -17.703 1 98.56 317 ASN A N 1
ATOM 2427 C CA . ASN A 1 317 ? 1.845 -29.781 -17.906 1 98.56 317 ASN A CA 1
ATOM 2428 C C . ASN A 1 317 ? 2.633 -29.922 -16.609 1 98.56 317 ASN A C 1
ATOM 2430 O O . ASN A 1 317 ? 3.23 -28.953 -16.141 1 98.56 317 ASN A O 1
ATOM 2434 N N . GLN A 1 318 ? 2.684 -31.094 -16.078 1 98.06 318 GLN A N 1
ATOM 2435 C CA . GLN A 1 318 ? 3.238 -31.328 -14.75 1 98.06 318 GLN A CA 1
ATOM 2436 C C . GLN A 1 318 ? 4.738 -31.062 -14.727 1 98.06 318 GLN A C 1
ATOM 2438 O O . GLN A 1 318 ? 5.324 -30.859 -13.664 1 98.06 318 GLN A O 1
ATOM 2443 N N . LYS A 1 319 ? 5.352 -31.016 -15.867 1 97.75 319 LYS A N 1
ATOM 2444 C CA . LYS A 1 319 ? 6.773 -30.688 -15.961 1 97.75 319 LYS A CA 1
ATOM 2445 C C . LYS A 1 319 ? 7.031 -29.25 -15.555 1 97.75 319 LYS A C 1
ATOM 2447 O O . LYS A 1 319 ? 8.117 -28.906 -15.07 1 97.75 319 LYS A O 1
ATOM 2452 N N . TYR A 1 320 ? 6.027 -28.406 -15.75 1 98.31 320 TYR A N 1
ATOM 2453 C CA . TYR A 1 320 ? 6.211 -26.984 -15.539 1 98.31 320 TYR A CA 1
ATOM 2454 C C . TYR A 1 320 ? 5.32 -26.469 -14.406 1 98.31 320 TYR A C 1
ATOM 2456 O O . TYR A 1 320 ? 5.102 -25.266 -14.266 1 98.31 320 TYR A O 1
ATOM 2464 N N . LYS A 1 321 ? 4.781 -27.422 -13.703 1 97.75 321 LYS A N 1
ATOM 2465 C CA . LYS A 1 321 ? 3.949 -27.016 -12.57 1 97.75 321 LYS A CA 1
ATOM 2466 C C . LYS A 1 321 ? 4.777 -26.312 -11.5 1 97.75 321 LYS A C 1
ATOM 2468 O O . LYS A 1 321 ? 5.914 -26.703 -11.227 1 97.75 321 LYS A O 1
ATOM 2473 N N . MET A 1 322 ? 4.277 -25.234 -10.867 1 98.69 322 MET A N 1
ATOM 2474 C CA . MET A 1 322 ? 4.934 -24.641 -9.703 1 98.69 322 MET A CA 1
ATOM 2475 C C . MET A 1 322 ? 5.043 -25.656 -8.57 1 98.69 322 MET A C 1
ATOM 2477 O O . MET A 1 322 ? 4.195 -26.547 -8.438 1 98.69 322 MET A O 1
ATOM 2481 N N . ASN A 1 323 ? 6.027 -25.5 -7.754 1 98.75 323 ASN A N 1
ATOM 2482 C CA . ASN A 1 323 ? 6.164 -26.328 -6.559 1 98.75 323 ASN A CA 1
ATOM 2483 C C . ASN A 1 323 ? 5.023 -26.078 -5.574 1 98.75 323 ASN A C 1
ATOM 2485 O O . ASN A 1 323 ? 4.656 -26.969 -4.809 1 98.75 323 ASN A O 1
ATOM 2489 N N . ASN A 1 324 ? 4.441 -24.906 -5.617 1 98.81 324 ASN A N 1
ATOM 2490 C CA . ASN A 1 324 ? 3.719 -24.406 -4.453 1 98.81 324 ASN A CA 1
ATOM 2491 C C . ASN A 1 324 ? 2.225 -24.281 -4.734 1 98.81 324 ASN A C 1
ATOM 2493 O O . ASN A 1 324 ? 1.487 -23.688 -3.936 1 98.81 324 ASN A O 1
ATOM 2497 N N . VAL A 1 325 ? 1.699 -24.703 -5.867 1 98.62 325 VAL A N 1
ATOM 2498 C CA . VAL A 1 325 ? 0.267 -24.703 -6.148 1 98.62 325 VAL A CA 1
ATOM 2499 C C . VAL A 1 325 ? -0.062 -25.766 -7.191 1 98.62 325 VAL A C 1
ATOM 2501 O O . VAL A 1 325 ? 0.648 -25.906 -8.188 1 98.62 325 VAL A O 1
ATOM 2504 N N . VAL A 1 326 ? -1.067 -26.531 -6.957 1 98.44 326 VAL A N 1
ATOM 2505 C CA . VAL A 1 326 ? -1.482 -27.625 -7.836 1 98.44 326 VAL A CA 1
ATOM 2506 C C . VAL A 1 326 ? -2.873 -27.328 -8.398 1 98.44 326 VAL A C 1
ATOM 2508 O O . VAL A 1 326 ? -3.775 -26.938 -7.66 1 98.44 326 VAL A O 1
ATOM 2511 N N . GLY A 1 327 ? -2.979 -27.391 -9.734 1 98.5 327 GLY A N 1
ATOM 2512 C CA . GLY A 1 327 ? -4.289 -27.391 -10.359 1 98.5 327 GLY A CA 1
ATOM 2513 C C . GLY A 1 327 ? -4.891 -28.766 -10.508 1 98.5 327 GLY A C 1
ATOM 2514 O O . GLY A 1 327 ? -4.188 -29.734 -10.828 1 98.5 327 GLY A O 1
ATOM 2515 N N . VAL A 1 328 ? -6.164 -28.906 -10.188 1 98.75 328 VAL A N 1
ATOM 2516 C CA . VAL A 1 328 ? -6.836 -30.203 -10.281 1 98.75 328 VAL A CA 1
ATOM 2517 C C . VAL A 1 328 ? -8.234 -30.016 -10.867 1 98.75 328 VAL A C 1
ATOM 2519 O O . VAL A 1 328 ? -8.938 -29.062 -10.523 1 98.75 328 VAL A O 1
ATOM 2522 N N . TYR A 1 329 ? -8.594 -30.828 -11.82 1 98.56 329 TYR A N 1
ATOM 2523 C CA . TYR A 1 329 ? -9.914 -30.734 -12.438 1 98.56 329 TYR A CA 1
ATOM 2524 C C . TYR A 1 329 ? -11.008 -31.062 -11.43 1 98.56 329 TYR A C 1
ATOM 2526 O O . TYR A 1 329 ? -10.867 -31.984 -10.617 1 98.56 329 TYR A O 1
ATOM 2534 N N . ILE A 1 330 ? -12.008 -30.281 -11.484 1 98.31 330 ILE A N 1
ATOM 2535 C CA . ILE A 1 330 ? -13.195 -30.531 -10.688 1 98.31 330 ILE A CA 1
ATOM 2536 C C . ILE A 1 330 ? -13.945 -31.75 -11.242 1 98.31 330 ILE A C 1
ATOM 2538 O O . ILE A 1 330 ? -14.242 -31.797 -12.438 1 98.31 330 ILE A O 1
ATOM 2542 N N . PRO A 1 331 ? -14.234 -32.688 -10.375 1 97.44 331 PRO A N 1
ATOM 2543 C CA . PRO A 1 331 ? -15.016 -33.812 -10.875 1 97.44 331 PRO A CA 1
ATOM 2544 C C . PRO A 1 331 ? -16.344 -33.406 -11.492 1 97.44 331 PRO A C 1
ATOM 2546 O O . PRO A 1 331 ? -17 -32.5 -10.977 1 97.44 331 PRO A O 1
ATOM 2549 N N . LYS A 1 332 ? -16.766 -34.062 -12.484 1 94.25 332 LYS A N 1
ATOM 2550 C CA . LYS A 1 332 ? -17.938 -33.656 -13.258 1 94.25 332 LYS A CA 1
ATOM 2551 C C . LYS A 1 332 ? -19.219 -33.781 -12.414 1 94.25 332 LYS A C 1
ATOM 2553 O O . LYS A 1 332 ? -20.203 -33.094 -12.664 1 94.25 332 LYS A O 1
ATOM 2558 N N . GLU A 1 333 ? -19.109 -34.594 -11.383 1 94.38 333 GLU A N 1
ATOM 2559 C CA . GLU A 1 333 ? -20.312 -34.906 -10.609 1 94.38 333 GLU A CA 1
ATOM 2560 C C . GLU A 1 333 ? -20.609 -33.844 -9.57 1 94.38 333 GLU A C 1
ATOM 2562 O O . GLU A 1 333 ? -21.688 -33.812 -8.977 1 94.38 333 GLU A O 1
ATOM 2567 N N . VAL A 1 334 ? -19.672 -33 -9.406 1 96.31 334 VAL A N 1
ATOM 2568 C CA . VAL A 1 334 ? -19.875 -32.125 -8.258 1 96.31 334 VAL A CA 1
ATOM 2569 C C . VAL A 1 334 ? -19.859 -30.672 -8.711 1 96.31 334 VAL A C 1
ATOM 2571 O O . VAL A 1 334 ? -19.359 -30.359 -9.789 1 96.31 334 VAL A O 1
ATOM 2574 N N . ASP A 1 335 ? -20.531 -29.828 -7.879 1 96.88 335 ASP A N 1
ATOM 2575 C CA . ASP A 1 335 ? -20.438 -28.375 -7.984 1 96.88 335 ASP A CA 1
ATOM 2576 C C . ASP A 1 335 ? -19.188 -27.844 -7.281 1 96.88 335 ASP A C 1
ATOM 2578 O O . ASP A 1 335 ? -19.125 -27.844 -6.051 1 96.88 335 ASP A O 1
ATOM 2582 N N . GLY A 1 336 ? -18.219 -27.375 -8.102 1 97.38 336 GLY A N 1
ATOM 2583 C CA . GLY A 1 336 ? -16.938 -26.938 -7.566 1 97.38 336 GLY A CA 1
ATOM 2584 C C . GLY A 1 336 ? -17.062 -25.859 -6.5 1 97.38 336 GLY A C 1
ATOM 2585 O O . GLY A 1 336 ? -16.328 -25.875 -5.512 1 97.38 336 GLY A O 1
ATOM 2586 N N . ASN A 1 337 ? -17.969 -24.938 -6.699 1 96.5 337 ASN A N 1
ATOM 2587 C CA . ASN A 1 337 ? -18.172 -23.859 -5.742 1 96.5 337 ASN A CA 1
ATOM 2588 C C . ASN A 1 337 ? -18.766 -24.375 -4.438 1 96.5 337 ASN A C 1
ATOM 2590 O O . ASN A 1 337 ? -18.406 -23.906 -3.354 1 96.5 337 ASN A O 1
ATOM 2594 N N . LYS A 1 338 ? -19.703 -25.25 -4.547 1 97.56 338 LYS A N 1
ATOM 2595 C CA . LYS A 1 338 ? -20.312 -25.828 -3.355 1 97.56 338 LYS A CA 1
ATOM 2596 C C . LYS A 1 338 ? -19.266 -26.562 -2.514 1 97.56 338 LYS A C 1
ATOM 2598 O O . LYS A 1 338 ? -19.266 -26.453 -1.286 1 97.56 338 LYS A O 1
ATOM 2603 N N . VAL A 1 339 ? -18.422 -27.344 -3.182 1 98.06 339 VAL A N 1
ATOM 2604 C CA . VAL A 1 339 ? -17.375 -28.078 -2.488 1 98.06 339 VAL A CA 1
ATOM 2605 C C . VAL A 1 339 ? -16.453 -27.109 -1.749 1 98.06 339 VAL A C 1
ATOM 2607 O O . VAL A 1 339 ? -16.125 -27.312 -0.58 1 98.06 339 VAL A O 1
ATOM 2610 N N . ARG A 1 340 ? -16.047 -26.078 -2.426 1 97.69 340 ARG A N 1
ATOM 2611 C CA . ARG A 1 340 ? -15.18 -25.078 -1.808 1 97.69 340 ARG A CA 1
ATOM 2612 C C . ARG A 1 340 ? -15.852 -24.438 -0.593 1 97.69 340 ARG A C 1
ATOM 2614 O O . ARG A 1 340 ? -15.211 -24.234 0.441 1 97.69 340 ARG A O 1
ATOM 2621 N N . GLN A 1 341 ? -17.094 -24.062 -0.687 1 97.31 341 GLN A N 1
ATOM 2622 C CA . GLN A 1 341 ? -17.828 -23.438 0.402 1 97.31 341 GLN A CA 1
ATOM 2623 C C . GLN A 1 341 ? -17.953 -24.391 1.596 1 97.31 341 GLN A C 1
ATOM 2625 O O . GLN A 1 341 ? -17.828 -23.953 2.746 1 97.31 341 GLN A O 1
ATOM 2630 N N . GLU A 1 342 ? -18.25 -25.641 1.318 1 98.06 342 GLU A N 1
ATOM 2631 C CA . GLU A 1 342 ? -18.359 -26.625 2.395 1 98.06 342 GLU A CA 1
ATOM 2632 C C . GLU A 1 342 ? -17.016 -26.844 3.084 1 98.06 342 GLU A C 1
ATOM 2634 O O . GLU A 1 342 ? -16.953 -27 4.305 1 98.06 342 GLU A O 1
ATOM 2639 N N . LEU A 1 343 ? -15.969 -26.906 2.242 1 98.31 343 LEU A N 1
ATOM 2640 C CA . LEU A 1 343 ? -14.625 -27.016 2.801 1 98.31 343 LEU A CA 1
ATOM 2641 C C . LEU A 1 343 ? -14.328 -25.859 3.746 1 98.31 343 LEU A C 1
ATOM 2643 O O . LEU A 1 343 ? -13.781 -26.062 4.832 1 98.31 343 LEU A O 1
ATOM 2647 N N . LEU A 1 344 ? -14.68 -24.656 3.371 1 98 344 LEU A N 1
ATOM 2648 C CA . LEU A 1 344 ? -14.453 -23.438 4.164 1 98 344 LEU A CA 1
ATOM 2649 C C . LEU A 1 344 ? -15.305 -23.469 5.43 1 98 344 LEU A C 1
ATOM 2651 O O . LEU A 1 344 ? -14.797 -23.219 6.527 1 98 344 LEU A O 1
ATOM 2655 N N . ASN A 1 345 ? -16.562 -23.766 5.328 1 97.25 345 ASN A N 1
ATOM 2656 C CA . ASN A 1 345 ? -17.516 -23.641 6.426 1 97.25 345 ASN A CA 1
ATOM 2657 C C . ASN A 1 345 ? -17.359 -24.766 7.438 1 97.25 345 ASN A C 1
ATOM 2659 O O . ASN A 1 345 ? -17.562 -24.578 8.633 1 97.25 345 ASN A O 1
ATOM 2663 N N . SER A 1 346 ? -17.031 -25.969 6.945 1 97.88 346 SER A N 1
ATOM 2664 C CA . SER A 1 346 ? -17 -27.125 7.824 1 97.88 346 SER A CA 1
ATOM 2665 C C . SER A 1 346 ? -15.617 -27.328 8.422 1 97.88 346 SER A C 1
ATOM 2667 O O . SER A 1 346 ? -15.484 -27.812 9.547 1 97.88 346 SER A O 1
ATOM 2669 N N . PHE A 1 347 ? -14.609 -27.031 7.637 1 98 347 PHE A N 1
ATOM 2670 C CA . PHE A 1 347 ? -13.258 -27.375 8.078 1 98 347 PHE A CA 1
ATOM 2671 C C . PHE A 1 347 ? -12.414 -26.125 8.266 1 98 347 PHE A C 1
ATOM 2673 O O . PHE A 1 347 ? -11.328 -26.172 8.844 1 98 347 PHE A O 1
ATOM 2680 N N . GLY A 1 348 ? -12.852 -24.891 7.766 1 98.06 348 GLY A N 1
ATOM 2681 C CA . GLY A 1 348 ? -12.062 -23.672 7.824 1 98.06 348 GLY A CA 1
ATOM 2682 C C . GLY A 1 348 ? -10.922 -23.656 6.816 1 98.06 348 GLY A C 1
ATOM 2683 O O . GLY A 1 348 ? -9.914 -22.969 7.023 1 98.06 348 GLY A O 1
ATOM 2684 N N . ILE A 1 349 ? -11.047 -24.469 5.754 1 98.62 349 ILE A N 1
ATOM 2685 C CA . ILE A 1 349 ? -9.984 -24.562 4.754 1 98.62 349 ILE A CA 1
ATOM 2686 C C . ILE A 1 349 ? -10.422 -23.875 3.467 1 98.62 349 ILE A C 1
ATOM 2688 O O . ILE A 1 349 ? -11.508 -24.156 2.941 1 98.62 349 ILE A O 1
ATOM 2692 N N . GLU A 1 350 ? -9.602 -23 2.996 1 98.19 350 GLU A N 1
ATOM 2693 C CA . GLU A 1 350 ? -9.891 -22.266 1.766 1 98.19 350 GLU A CA 1
ATOM 2694 C C . GLU A 1 350 ? -9.031 -22.766 0.61 1 98.19 350 GLU A C 1
ATOM 2696 O O . GLU A 1 350 ? -7.805 -22.875 0.74 1 98.19 350 GLU A O 1
ATOM 2701 N N . ILE A 1 351 ? -9.609 -23.125 -0.496 1 98.25 351 ILE A N 1
ATOM 2702 C CA . ILE A 1 351 ? -8.914 -23.391 -1.752 1 98.25 351 ILE A CA 1
ATOM 2703 C C . ILE A 1 351 ? -9.469 -22.469 -2.846 1 98.25 351 ILE A C 1
ATOM 2705 O O . ILE A 1 351 ? -10.469 -21.781 -2.641 1 98.25 351 ILE A O 1
ATOM 2709 N N . GLY A 1 352 ? -8.781 -22.422 -3.973 1 95.94 352 GLY A N 1
ATOM 2710 C CA . GLY A 1 352 ? -9.141 -21.422 -4.961 1 95.94 352 GLY A CA 1
ATOM 2711 C C . GLY A 1 352 ? -9.727 -22.016 -6.23 1 95.94 352 GLY A C 1
ATOM 2712 O O . GLY A 1 352 ? -9.414 -23.156 -6.59 1 95.94 352 GLY A O 1
ATOM 2713 N N . THR A 1 353 ? -10.578 -21.203 -6.797 1 93.12 353 THR A N 1
ATOM 2714 C CA . THR A 1 353 ? -10.969 -21.469 -8.18 1 93.12 353 THR A CA 1
ATOM 2715 C C . THR A 1 353 ? -10.047 -20.734 -9.148 1 93.12 353 THR A C 1
ATOM 2717 O O . THR A 1 353 ? -9.016 -20.203 -8.742 1 93.12 353 THR A O 1
ATOM 2720 N N . SER A 1 354 ? -10.32 -20.844 -10.43 1 92.81 354 SER A N 1
ATOM 2721 C CA . SER A 1 354 ? -9.461 -20.188 -11.406 1 92.81 354 SER A CA 1
ATOM 2722 C C . SER A 1 354 ? -10.242 -19.172 -12.234 1 92.81 354 SER A C 1
ATOM 2724 O O . SER A 1 354 ? -11.258 -18.641 -11.781 1 92.81 354 SER A O 1
ATOM 2726 N N . PHE A 1 355 ? -9.648 -18.703 -13.258 1 86.12 355 PHE A N 1
ATOM 2727 C CA . PHE A 1 355 ? -10.156 -17.594 -14.039 1 86.12 355 PHE A CA 1
ATOM 2728 C C . PHE A 1 355 ? -10.359 -17.984 -15.492 1 86.12 355 PHE A C 1
ATOM 2730 O O . PHE A 1 355 ? -9.805 -19 -15.945 1 86.12 355 PHE A O 1
ATOM 2737 N N . GLY A 1 356 ? -11.109 -17.156 -16.156 1 86.81 356 GLY A N 1
ATOM 2738 C CA . GLY A 1 356 ? -11.195 -17.281 -17.609 1 86.81 356 GLY A CA 1
ATOM 2739 C C . GLY A 1 356 ? -11.695 -18.641 -18.062 1 86.81 356 GLY A C 1
ATOM 2740 O O . GLY A 1 356 ? -12.727 -19.109 -17.578 1 86.81 356 GLY A O 1
ATOM 2741 N N . PRO A 1 357 ? -10.852 -19.219 -19.016 1 91.06 357 PRO A N 1
ATOM 2742 C CA . PRO A 1 357 ? -11.281 -20.516 -19.562 1 91.06 357 PRO A CA 1
ATOM 2743 C C . PRO A 1 357 ? -11.281 -21.625 -18.516 1 91.06 357 PRO A C 1
ATOM 2745 O O . PRO A 1 357 ? -11.859 -22.688 -18.75 1 91.06 357 PRO A O 1
ATOM 2748 N N . LEU A 1 358 ? -10.672 -21.375 -17.406 1 95.06 358 LEU A N 1
ATOM 2749 C CA . LEU A 1 358 ? -10.547 -22.422 -16.406 1 95.06 358 LEU A CA 1
ATOM 2750 C C . LEU A 1 358 ? -11.523 -22.188 -15.258 1 95.06 358 LEU A C 1
ATOM 2752 O O . LEU A 1 358 ? -11.586 -22.984 -14.32 1 95.06 358 LEU A O 1
ATOM 2756 N N . ASP A 1 359 ? -12.281 -21.109 -15.352 1 92.25 359 ASP A N 1
ATOM 2757 C CA . ASP A 1 359 ? -13.273 -20.812 -14.312 1 92.25 359 ASP A CA 1
ATOM 2758 C C . ASP A 1 359 ? -14.273 -21.969 -14.164 1 92.25 359 ASP A C 1
ATOM 2760 O O . ASP A 1 359 ? -14.891 -22.375 -15.148 1 92.25 359 ASP A O 1
ATOM 2764 N N . GLY A 1 360 ? -14.336 -22.5 -13.039 1 94.25 360 GLY A N 1
ATOM 2765 C CA . GLY A 1 360 ? -15.266 -23.594 -12.766 1 94.25 360 GLY A CA 1
ATOM 2766 C C . GLY A 1 360 ? -14.766 -24.938 -13.25 1 94.25 360 GLY A C 1
ATOM 2767 O O . GLY A 1 360 ? -15.445 -25.953 -13.078 1 94.25 360 GLY A O 1
ATOM 2768 N N . LYS A 1 361 ? -13.586 -24.953 -13.797 1 97.25 361 LYS A N 1
ATOM 2769 C CA . LYS A 1 361 ? -13.07 -26.188 -14.359 1 97.25 361 LYS A CA 1
ATOM 2770 C C . LYS A 1 361 ? -12.031 -26.828 -13.445 1 97.25 361 LYS A C 1
ATOM 2772 O O . LYS A 1 361 ? -11.891 -28.047 -13.414 1 97.25 361 LYS A O 1
ATOM 2777 N N . ILE A 1 362 ? -11.336 -26.016 -12.734 1 98.38 362 ILE A N 1
ATOM 2778 C CA . ILE A 1 362 ? -10.312 -26.578 -11.859 1 98.38 362 ILE A CA 1
ATOM 2779 C C . ILE A 1 362 ? -10.367 -25.891 -10.5 1 98.38 362 ILE A C 1
ATOM 2781 O O . ILE A 1 362 ? -10.883 -24.781 -10.383 1 98.38 362 ILE A O 1
ATOM 2785 N N . TRP A 1 363 ? -9.875 -26.578 -9.5 1 98.62 363 TRP A N 1
ATOM 2786 C CA . TRP A 1 363 ? -9.453 -25.969 -8.25 1 98.62 363 TRP A CA 1
ATOM 2787 C C . TRP A 1 363 ? -7.953 -25.703 -8.242 1 98.62 363 TRP A C 1
ATOM 2789 O O . TRP A 1 363 ? -7.203 -26.359 -8.969 1 98.62 363 TRP A O 1
ATOM 2799 N N . ARG A 1 364 ? -7.543 -24.75 -7.574 1 98.56 364 ARG A N 1
ATOM 2800 C CA . ARG A 1 364 ? -6.137 -24.484 -7.289 1 98.56 364 ARG A CA 1
ATOM 2801 C C . ARG A 1 364 ? -5.84 -24.641 -5.801 1 98.56 364 ARG A C 1
ATOM 2803 O O . ARG A 1 364 ? -6.41 -23.938 -4.969 1 98.56 364 ARG A O 1
ATOM 2810 N N . ILE A 1 365 ? -4.984 -25.516 -5.465 1 98.81 365 ILE A N 1
ATOM 2811 C CA . ILE A 1 365 ? -4.633 -25.828 -4.082 1 98.81 365 ILE A CA 1
ATOM 2812 C C . ILE A 1 365 ? -3.164 -25.484 -3.836 1 98.81 365 ILE A C 1
ATOM 2814 O O . ILE A 1 365 ? -2.273 -26.094 -4.441 1 98.81 365 ILE A O 1
ATOM 2818 N N . GLY A 1 366 ? -2.994 -24.531 -2.959 1 98.38 366 GLY A N 1
ATOM 2819 C CA . GLY A 1 366 ? -1.658 -24 -2.732 1 98.38 366 GLY A CA 1
ATOM 2820 C C . GLY A 1 366 ? -0.999 -24.562 -1.486 1 98.38 366 GLY A C 1
ATOM 2821 O O . GLY A 1 366 ? -1.667 -24.812 -0.48 1 98.38 366 GLY A O 1
ATOM 2822 N N . THR A 1 367 ? 0.234 -24.844 -1.524 1 98.56 367 THR A N 1
ATOM 2823 C CA . THR A 1 367 ? 1.136 -25.141 -0.417 1 98.56 367 THR A CA 1
ATOM 2824 C C . THR A 1 367 ? 2.258 -24.109 -0.34 1 98.56 367 THR A C 1
ATOM 2826 O O . THR A 1 367 ? 3.404 -24.406 -0.688 1 98.56 367 THR A O 1
ATOM 2829 N N . MET A 1 368 ? 1.896 -22.953 0.141 1 98.5 368 MET A N 1
ATOM 2830 C CA . MET A 1 368 ? 2.771 -21.797 0.008 1 98.5 368 MET A CA 1
ATOM 2831 C C . MET A 1 368 ? 3.225 -21.297 1.375 1 98.5 368 MET A C 1
ATOM 2833 O O . MET A 1 368 ? 2.42 -21.203 2.305 1 98.5 368 MET A O 1
ATOM 2837 N N . GLY A 1 369 ? 4.488 -20.891 1.491 1 98.38 369 GLY A N 1
ATOM 2838 C CA . GLY A 1 369 ? 5.008 -20.25 2.684 1 98.38 369 GLY A CA 1
ATOM 2839 C C . GLY A 1 369 ? 4.793 -21.062 3.947 1 98.38 369 GLY A C 1
ATOM 2840 O O . GLY A 1 369 ? 5.156 -22.234 4.008 1 98.38 369 GLY A O 1
ATOM 2841 N N . TYR A 1 370 ? 4.133 -20.469 4.879 1 98.44 370 TYR A N 1
ATOM 2842 C CA . TYR A 1 370 ? 3.877 -21.094 6.172 1 98.44 370 TYR A CA 1
ATOM 2843 C C . TYR A 1 370 ? 3.037 -22.359 6.012 1 98.44 370 TYR A C 1
ATOM 2845 O O . TYR A 1 370 ? 3.102 -23.266 6.848 1 98.44 370 TYR A O 1
ATOM 2853 N N . ASN A 1 371 ? 2.33 -22.484 4.902 1 98.56 371 ASN A N 1
ATOM 2854 C CA . ASN A 1 371 ? 1.408 -23.594 4.707 1 98.56 371 ASN A CA 1
ATOM 2855 C C . ASN A 1 371 ? 2.066 -24.734 3.941 1 98.56 371 ASN A C 1
ATOM 2857 O O . ASN A 1 371 ? 1.447 -25.781 3.717 1 98.56 371 ASN A O 1
ATOM 2861 N N . ALA A 1 372 ? 3.324 -24.547 3.557 1 98.62 372 ALA A N 1
ATOM 2862 C CA . ALA A 1 372 ? 4.09 -25.656 2.98 1 98.62 372 ALA A CA 1
ATOM 2863 C C . ALA A 1 372 ? 4.602 -26.594 4.07 1 98.62 372 ALA A C 1
ATOM 2865 O O . ALA A 1 372 ? 5.812 -26.766 4.234 1 98.62 372 ALA A O 1
ATOM 2866 N N . ARG A 1 373 ? 3.695 -27.172 4.766 1 97.25 373 ARG A N 1
ATOM 2867 C CA . ARG A 1 373 ? 3.992 -28.078 5.871 1 97.25 373 ARG A CA 1
ATOM 2868 C C . ARG A 1 373 ? 3.129 -29.328 5.797 1 97.25 373 ARG A C 1
ATOM 2870 O O . ARG A 1 373 ? 2.01 -29.297 5.281 1 97.25 373 ARG A O 1
ATOM 2877 N N . GLN A 1 374 ? 3.596 -30.406 6.363 1 98.19 374 GLN A N 1
ATOM 2878 C CA . GLN A 1 374 ? 2.984 -31.719 6.273 1 98.19 374 GLN A CA 1
ATOM 2879 C C . GLN A 1 374 ? 1.554 -31.703 6.805 1 98.19 374 GLN A C 1
ATOM 2881 O O . GLN A 1 374 ? 0.637 -32.219 6.156 1 98.19 374 GLN A O 1
ATOM 2886 N N . GLU A 1 375 ? 1.333 -31.078 8 1 98.06 375 GLU A N 1
ATOM 2887 C CA . GLU A 1 375 ? 0.018 -31.109 8.633 1 98.06 375 GLU A CA 1
ATOM 2888 C C . GLU A 1 375 ? -1.018 -30.375 7.789 1 98.06 375 GLU A C 1
ATOM 2890 O O . GLU A 1 375 ? -2.178 -30.797 7.723 1 98.06 375 GLU A O 1
ATOM 2895 N N . ALA A 1 376 ? -0.621 -29.281 7.148 1 98.56 376 ALA A N 1
ATOM 2896 C CA . ALA A 1 376 ? -1.527 -28.531 6.289 1 98.56 376 ALA A CA 1
ATOM 2897 C C . ALA A 1 376 ? -1.937 -29.344 5.07 1 98.56 376 ALA A C 1
ATOM 2899 O O . ALA A 1 376 ? -3.109 -29.359 4.688 1 98.56 376 ALA A O 1
ATOM 2900 N N . VAL A 1 377 ? -0.961 -30.047 4.453 1 98.81 377 VAL A N 1
ATOM 2901 C CA . VAL A 1 377 ? -1.202 -30.844 3.258 1 98.81 377 VAL A CA 1
ATOM 2902 C C . VAL A 1 377 ? -2.141 -32 3.592 1 98.81 377 VAL A C 1
ATOM 2904 O O . VAL A 1 377 ? -3.16 -32.188 2.924 1 98.81 377 VAL A O 1
ATOM 2907 N N . LEU A 1 378 ? -1.839 -32.719 4.672 1 98.69 378 LEU A N 1
ATOM 2908 C CA . LEU A 1 378 ? -2.602 -33.906 5.027 1 98.69 378 LEU A CA 1
ATOM 2909 C C . LEU A 1 378 ? -4.02 -33.531 5.453 1 98.69 378 LEU A C 1
ATOM 2911 O O . LEU A 1 378 ? -4.98 -34.219 5.07 1 98.69 378 LEU A O 1
ATOM 2915 N N . THR A 1 379 ? -4.152 -32.469 6.238 1 98.69 379 THR A N 1
ATOM 2916 C CA . THR A 1 379 ? -5.461 -32 6.688 1 98.69 379 THR A CA 1
ATOM 2917 C C . THR A 1 379 ? -6.328 -31.594 5.5 1 98.69 379 THR A C 1
ATOM 2919 O O . THR A 1 379 ? -7.52 -31.891 5.461 1 98.69 379 THR A O 1
ATOM 2922 N N . THR A 1 380 ? -5.754 -30.922 4.512 1 98.88 380 THR A N 1
ATOM 2923 C CA . THR A 1 380 ? -6.488 -30.469 3.34 1 98.88 380 THR A CA 1
ATOM 2924 C C . THR A 1 380 ? -6.977 -31.656 2.512 1 98.88 380 THR A C 1
ATOM 2926 O O . THR A 1 380 ? -8.133 -31.688 2.082 1 98.88 380 THR A O 1
ATOM 2929 N N . LEU A 1 381 ? -6.102 -32.625 2.324 1 98.81 381 LEU A N 1
ATOM 2930 C CA . LEU A 1 381 ? -6.461 -33.812 1.546 1 98.81 381 LEU A CA 1
ATOM 2931 C C . LEU A 1 381 ? -7.574 -34.594 2.232 1 98.81 381 LEU A C 1
ATOM 2933 O O . LEU A 1 381 ? -8.523 -35.031 1.579 1 98.81 381 LEU A O 1
ATOM 2937 N N . ALA A 1 382 ? -7.465 -34.75 3.553 1 98.75 382 ALA A N 1
ATOM 2938 C CA . ALA A 1 382 ? -8.477 -35.469 4.312 1 98.75 382 ALA A CA 1
ATOM 2939 C C . ALA A 1 382 ? -9.836 -34.781 4.23 1 98.75 382 ALA A C 1
ATOM 2941 O O . ALA A 1 382 ? -10.859 -35.438 4.02 1 98.75 382 ALA A O 1
ATOM 2942 N N . ALA A 1 383 ? -9.828 -33.469 4.449 1 98.75 383 ALA A N 1
ATOM 2943 C CA . ALA A 1 383 ? -11.055 -32.688 4.422 1 98.75 383 ALA A CA 1
ATOM 2944 C C . ALA A 1 383 ? -11.68 -32.719 3.029 1 98.75 383 ALA A C 1
ATOM 2946 O O . ALA A 1 383 ? -12.898 -32.875 2.895 1 98.75 383 ALA A O 1
ATOM 2947 N N . LEU A 1 384 ? -10.836 -32.531 1.963 1 98.69 384 LEU A N 1
ATOM 2948 C CA . LEU A 1 384 ? -11.336 -32.531 0.591 1 98.69 384 LEU A CA 1
ATOM 2949 C C . LEU A 1 384 ? -11.969 -33.875 0.249 1 98.69 384 LEU A C 1
ATOM 2951 O O . LEU A 1 384 ? -13.047 -33.906 -0.354 1 98.69 384 LEU A O 1
ATOM 2955 N N . GLU A 1 385 ? -11.32 -34.969 0.62 1 98.56 385 GLU A N 1
ATOM 2956 C CA . GLU A 1 385 ? -11.859 -36.312 0.382 1 98.56 385 GLU A CA 1
ATOM 2957 C C . GLU A 1 385 ? -13.234 -36.469 1.024 1 98.56 385 GLU A C 1
ATOM 2959 O O . GLU A 1 385 ? -14.172 -36.969 0.386 1 98.56 385 GLU A O 1
ATOM 2964 N N . ALA A 1 386 ? -13.359 -36.031 2.275 1 98.38 386 ALA A N 1
ATOM 2965 C CA . ALA A 1 386 ? -14.625 -36.156 3.008 1 98.38 386 ALA A CA 1
ATOM 2966 C C . ALA A 1 386 ? -15.742 -35.406 2.305 1 98.38 386 ALA A C 1
ATOM 2968 O O . ALA A 1 386 ? -16.859 -35.906 2.178 1 98.38 386 ALA A O 1
ATOM 2969 N N . ILE A 1 387 ? -15.438 -34.219 1.875 1 98.38 387 ILE A N 1
ATOM 2970 C CA . ILE A 1 387 ? -16.438 -33.344 1.24 1 98.38 387 ILE A CA 1
ATOM 2971 C C . ILE A 1 387 ? -16.812 -33.938 -0.12 1 98.38 387 ILE A C 1
ATOM 2973 O O . ILE A 1 387 ? -17.984 -33.875 -0.522 1 98.38 387 ILE A O 1
ATOM 2977 N N . LEU A 1 388 ? -15.812 -34.469 -0.842 1 98.38 388 LEU A N 1
ATOM 2978 C CA . LEU A 1 388 ? -16.094 -35.062 -2.146 1 98.38 388 LEU A CA 1
ATOM 2979 C C . LEU A 1 388 ? -16.969 -36.312 -2.002 1 98.38 388 LEU A C 1
ATOM 2981 O O . LEU A 1 388 ? -17.891 -36.5 -2.793 1 98.38 388 LEU A O 1
ATOM 2985 N N . ILE A 1 389 ? -16.703 -37.125 -1.018 1 97.69 389 ILE A N 1
ATOM 2986 C CA . ILE A 1 389 ? -17.547 -38.281 -0.743 1 97.69 389 ILE A CA 1
ATOM 2987 C C . ILE A 1 389 ? -18.969 -37.844 -0.423 1 97.69 389 ILE A C 1
ATOM 2989 O O . ILE A 1 389 ? -19.938 -38.406 -0.955 1 97.69 389 ILE A O 1
ATOM 2993 N N . ARG A 1 390 ? -19.078 -36.844 0.411 1 97.19 390 ARG A N 1
ATOM 2994 C CA . ARG A 1 390 ? -20.375 -36.312 0.811 1 97.19 390 ARG A CA 1
ATOM 2995 C C . ARG A 1 390 ? -21.156 -35.812 -0.4 1 97.19 390 ARG A C 1
ATOM 2997 O O . ARG A 1 390 ? -22.391 -35.938 -0.433 1 97.19 390 ARG A O 1
ATOM 3004 N N . ASN A 1 391 ? -20.453 -35.344 -1.374 1 97.56 391 ASN A N 1
ATOM 3005 C CA . ASN A 1 391 ? -21.109 -34.812 -2.568 1 97.56 391 ASN A CA 1
ATOM 3006 C C . ASN A 1 391 ? -21.172 -35.875 -3.678 1 97.56 391 ASN A C 1
ATOM 3008 O O . ASN A 1 391 ? -21.438 -35.531 -4.836 1 97.56 391 ASN A O 1
ATOM 3012 N N . LYS A 1 392 ? -20.859 -37.125 -3.391 1 96.75 392 LYS A N 1
ATOM 3013 C CA . LYS A 1 392 ? -21.031 -38.281 -4.25 1 96.75 392 LYS A CA 1
ATOM 3014 C C . LYS A 1 392 ? -20.125 -38.219 -5.477 1 96.75 392 LYS A C 1
ATOM 3016 O O . LYS A 1 392 ? -20.531 -38.562 -6.582 1 96.75 392 LYS A O 1
ATOM 3021 N N . ALA A 1 393 ? -18.969 -37.625 -5.25 1 97.06 393 ALA A N 1
ATOM 3022 C CA . ALA A 1 393 ? -17.969 -37.656 -6.309 1 97.06 393 ALA A CA 1
ATOM 3023 C C . ALA A 1 393 ? -17.438 -39.062 -6.527 1 97.06 393 ALA A C 1
ATOM 3025 O O . ALA A 1 393 ? -17.422 -39.906 -5.605 1 97.06 393 ALA A O 1
ATOM 3026 N N . LYS A 1 394 ? -17.062 -39.344 -7.762 1 96.31 394 LYS A N 1
ATOM 3027 C CA . LYS A 1 394 ? -16.422 -40.594 -8.062 1 96.31 394 LYS A CA 1
ATOM 3028 C C . LYS A 1 394 ? -14.914 -40.531 -7.773 1 96.31 394 LYS A C 1
ATOM 3030 O O . LYS A 1 394 ? -14.117 -40.25 -8.672 1 96.31 394 LYS A O 1
ATOM 3035 N N . ILE A 1 395 ? -14.562 -40.906 -6.543 1 97.31 395 ILE A N 1
ATOM 3036 C CA . ILE A 1 395 ? -13.156 -40.875 -6.141 1 97.31 395 ILE A CA 1
ATOM 3037 C C . ILE A 1 395 ? -12.773 -42.219 -5.496 1 97.31 395 ILE A C 1
ATOM 3039 O O . ILE A 1 395 ? -13.617 -43.094 -5.352 1 97.31 395 ILE A O 1
ATOM 3043 N N . ILE A 1 396 ? -11.555 -42.375 -5.238 1 97.81 396 ILE A N 1
ATOM 3044 C CA . ILE A 1 396 ? -11.008 -43.531 -4.527 1 97.81 396 ILE A CA 1
ATOM 3045 C C . ILE A 1 396 ? -10.727 -43.156 -3.074 1 97.81 396 ILE A C 1
ATOM 3047 O O . ILE A 1 396 ? -9.68 -42.562 -2.77 1 97.81 396 ILE A O 1
ATOM 3051 N N . PRO A 1 397 ? -11.648 -43.469 -2.184 1 96.75 397 PRO A N 1
ATOM 3052 C CA . PRO A 1 397 ? -11.508 -43.031 -0.791 1 96.75 397 PRO A CA 1
ATOM 3053 C C . PRO A 1 397 ? -10.359 -43.719 -0.067 1 96.75 397 PRO A C 1
ATOM 3055 O O . PRO A 1 397 ? -10.047 -44.875 -0.354 1 96.75 397 PRO A O 1
ATOM 3058 N N . GLY A 1 398 ? -9.758 -43 0.851 1 96.44 398 GLY A N 1
ATOM 3059 C CA . GLY A 1 398 ? -8.859 -43.594 1.834 1 96.44 398 GLY A CA 1
ATOM 3060 C C . GLY A 1 398 ? -7.426 -43.688 1.348 1 96.44 398 GLY A C 1
ATOM 3061 O O . GLY A 1 398 ? -6.551 -44.156 2.068 1 96.44 398 GLY A O 1
ATOM 3062 N N . GLN A 1 399 ? -7.145 -43.188 0.186 1 96.75 399 GLN A N 1
ATOM 3063 C CA . GLN A 1 399 ? -5.82 -43.375 -0.391 1 96.75 399 GLN A CA 1
ATOM 3064 C C . GLN A 1 399 ? -5.039 -42.062 -0.438 1 96.75 399 GLN A C 1
ATOM 3066 O O . GLN A 1 399 ? -3.805 -42.062 -0.437 1 96.75 399 GLN A O 1
ATOM 3071 N N . ALA A 1 400 ? -5.699 -41 -0.47 1 97.5 400 ALA A N 1
ATOM 3072 C CA . ALA A 1 400 ? -5.086 -39.688 -0.705 1 97.5 400 ALA A CA 1
ATOM 3073 C C . ALA A 1 400 ? -4.059 -39.344 0.373 1 97.5 400 ALA A C 1
ATOM 3075 O O . ALA A 1 400 ? -2.91 -39.031 0.065 1 97.5 400 ALA A O 1
ATOM 3076 N N . VAL A 1 401 ? -4.445 -39.406 1.687 1 97.94 401 VAL A N 1
ATOM 3077 C CA . VAL A 1 401 ? -3.592 -39.031 2.812 1 97.94 401 VAL A CA 1
ATOM 3078 C C . VAL A 1 401 ? -2.389 -39.969 2.877 1 97.94 401 VAL A C 1
ATOM 3080 O O . VAL A 1 401 ? -1.258 -39.531 3.088 1 97.94 401 VAL A O 1
ATOM 3083 N N . ILE A 1 402 ? -2.611 -41.25 2.631 1 97.81 402 ILE A N 1
ATOM 3084 C CA . ILE A 1 402 ? -1.553 -42.25 2.693 1 97.81 402 ILE A CA 1
ATOM 3085 C C . ILE A 1 402 ? -0.524 -41.969 1.598 1 97.81 402 ILE A C 1
ATOM 3087 O O . ILE A 1 402 ? 0.682 -42 1.855 1 97.81 402 ILE A O 1
ATOM 3091 N N . ALA A 1 403 ? -1.01 -41.781 0.406 1 98.25 403 ALA A N 1
ATOM 3092 C CA . ALA A 1 403 ? -0.124 -41.5 -0.721 1 98.25 403 ALA A CA 1
ATOM 3093 C C . ALA A 1 403 ? 0.719 -40.281 -0.459 1 98.25 403 ALA A C 1
ATOM 3095 O O . ALA A 1 403 ? 1.911 -40.25 -0.777 1 98.25 403 ALA A O 1
ATOM 3096 N N . ALA A 1 404 ? 0.134 -39.219 0.096 1 98.38 404 ALA A N 1
ATOM 3097 C CA . ALA A 1 404 ? 0.843 -37.969 0.405 1 98.38 404 ALA A CA 1
ATOM 3098 C C . ALA A 1 404 ? 1.892 -38.219 1.491 1 98.38 404 ALA A C 1
ATOM 3100 O O . ALA A 1 404 ? 2.986 -37.625 1.432 1 98.38 404 ALA A O 1
ATOM 3101 N N . MET A 1 405 ? 1.554 -38.969 2.541 1 97.69 405 MET A N 1
ATOM 3102 C CA . MET A 1 405 ? 2.457 -39.25 3.652 1 97.69 405 MET A CA 1
ATOM 3103 C C . MET A 1 405 ? 3.746 -39.906 3.158 1 97.69 405 MET A C 1
ATOM 3105 O O . MET A 1 405 ? 4.816 -39.656 3.721 1 97.69 405 MET A O 1
ATOM 3109 N N . GLU A 1 406 ? 3.682 -40.656 2.088 1 97.44 406 GLU A N 1
ATOM 3110 C CA . GLU A 1 406 ? 4.844 -41.344 1.536 1 97.44 406 GLU A CA 1
ATOM 3111 C C . GLU A 1 406 ? 5.863 -40.344 0.979 1 97.44 406 GLU A C 1
ATOM 3113 O O . GLU A 1 406 ? 7.047 -40.688 0.858 1 97.44 406 GLU A O 1
ATOM 3118 N N . LYS A 1 407 ? 5.434 -39.156 0.681 1 96.88 407 LYS A N 1
ATOM 3119 C CA . LYS A 1 407 ? 6.332 -38.156 0.158 1 96.88 407 LYS A CA 1
ATOM 3120 C C . LYS A 1 407 ? 7.086 -37.438 1.286 1 96.88 407 LYS A C 1
ATOM 3122 O O . LYS A 1 407 ? 8.055 -36.719 1.039 1 96.88 407 LYS A O 1
ATOM 3127 N N . TYR A 1 408 ? 6.652 -37.625 2.535 1 95.69 408 TYR A N 1
ATOM 3128 C CA . TYR A 1 408 ? 7.305 -36.969 3.674 1 95.69 408 TYR A CA 1
ATOM 3129 C C . TYR A 1 408 ? 8.219 -37.969 4.402 1 95.69 408 TYR A C 1
ATOM 3131 O O . TYR A 1 408 ? 8.93 -37.594 5.332 1 95.69 408 TYR A O 1
ATOM 3139 N N . VAL A 1 409 ? 8.219 -39.219 4.105 1 87.19 409 VAL A N 1
ATOM 3140 C CA . VAL A 1 409 ? 9.094 -40.219 4.703 1 87.19 409 VAL A CA 1
ATOM 3141 C C . VAL A 1 409 ? 10.398 -40.312 3.908 1 87.19 409 VAL A C 1
ATOM 3143 O O . VAL A 1 409 ? 10.406 -40.094 2.695 1 87.19 409 VAL A O 1
ATOM 3146 N N . MET B 1 1 ? 29.516 -19.859 0.596 1 34.22 1 MET B N 1
ATOM 3147 C CA . MET B 1 1 ? 28.141 -19.438 0.893 1 34.22 1 MET B CA 1
ATOM 3148 C C . MET B 1 1 ? 28.156 -18.125 1.678 1 34.22 1 MET B C 1
ATOM 3150 O O . MET B 1 1 ? 28.578 -18.094 2.836 1 34.22 1 MET B O 1
ATOM 3154 N N . THR B 1 2 ? 28.469 -16.969 1.225 1 42.34 2 THR B N 1
ATOM 3155 C CA . THR B 1 2 ? 28.719 -15.742 1.982 1 42.34 2 THR B CA 1
ATOM 3156 C C . THR B 1 2 ? 27.641 -15.523 3.031 1 42.34 2 THR B C 1
ATOM 3158 O O . THR B 1 2 ? 26.453 -15.5 2.707 1 42.34 2 THR B O 1
ATOM 3161 N N . THR B 1 3 ? 27.844 -15.852 4.258 1 52.59 3 THR B N 1
ATOM 3162 C CA . THR B 1 3 ? 26.984 -15.836 5.43 1 52.59 3 THR B CA 1
ATOM 3163 C C . THR B 1 3 ? 26.156 -14.555 5.473 1 52.59 3 THR B C 1
ATOM 3165 O O . THR B 1 3 ? 26.703 -13.469 5.695 1 52.59 3 THR B O 1
ATOM 3168 N N . GLN B 1 4 ? 25.125 -14.5 4.609 1 70.06 4 GLN B N 1
ATOM 3169 C CA . GLN B 1 4 ? 24.281 -13.312 4.59 1 70.06 4 GLN B CA 1
ATOM 3170 C C . GLN B 1 4 ? 23.859 -12.914 6 1 70.06 4 GLN B C 1
ATOM 3172 O O . GLN B 1 4 ? 23.391 -13.75 6.773 1 70.06 4 GLN B O 1
ATOM 3177 N N . THR B 1 5 ? 24.422 -11.891 6.406 1 85.38 5 THR B N 1
ATOM 3178 C CA . THR B 1 5 ? 24.094 -11.344 7.715 1 85.38 5 THR B CA 1
ATOM 3179 C C . THR B 1 5 ? 22.578 -11.211 7.867 1 85.38 5 THR B C 1
ATOM 3181 O O . THR B 1 5 ? 21.906 -10.617 7.016 1 85.38 5 THR B O 1
ATOM 3184 N N . LEU B 1 6 ? 21.984 -12 8.703 1 94.5 6 LEU B N 1
ATOM 3185 C CA . LEU B 1 6 ? 20.547 -12.008 8.945 1 94.5 6 LEU B CA 1
ATOM 3186 C C . LEU B 1 6 ? 20.156 -10.891 9.906 1 94.5 6 LEU B C 1
ATOM 3188 O O . LEU B 1 6 ? 18.969 -10.594 10.062 1 94.5 6 LEU B O 1
ATOM 3192 N N . PHE B 1 7 ? 21.156 -10.18 10.461 1 94.31 7 PHE B N 1
ATOM 3193 C CA . PHE B 1 7 ? 20.922 -9.086 11.391 1 94.31 7 PHE B CA 1
ATOM 3194 C C . PHE B 1 7 ? 20.203 -9.578 12.641 1 94.31 7 PHE B C 1
ATOM 3196 O O . PHE B 1 7 ? 19.75 -10.719 12.695 1 94.31 7 PHE B O 1
ATOM 3203 N N . GLU B 1 8 ? 20.047 -8.82 13.602 1 93.94 8 GLU B N 1
ATOM 3204 C CA . GLU B 1 8 ? 19.438 -9.18 14.883 1 93.94 8 GLU B CA 1
ATOM 3205 C C . GLU B 1 8 ? 17.906 -9.227 14.781 1 93.94 8 GLU B C 1
ATOM 3207 O O . GLU B 1 8 ? 17.344 -8.789 13.773 1 93.94 8 GLU B O 1
ATOM 3212 N N . THR B 1 9 ? 17.297 -9.906 15.773 1 94.62 9 THR B N 1
ATOM 3213 C CA . THR B 1 9 ? 15.836 -9.867 15.891 1 94.62 9 THR B CA 1
ATOM 3214 C C . THR B 1 9 ? 15.344 -8.43 15.992 1 94.62 9 THR B C 1
ATOM 3216 O O . THR B 1 9 ? 15.953 -7.602 16.672 1 94.62 9 THR B O 1
ATOM 3219 N N . LEU B 1 10 ? 14.281 -8.164 15.32 1 94.75 10 LEU B N 1
ATOM 3220 C CA . LEU B 1 10 ? 13.688 -6.832 15.297 1 94.75 10 LEU B CA 1
ATOM 3221 C C . LEU B 1 10 ? 13.391 -6.344 16.719 1 94.75 10 LEU B C 1
ATOM 3223 O O . LEU B 1 10 ? 12.719 -7.031 17.484 1 94.75 10 LEU B O 1
ATOM 3227 N N . ASN B 1 11 ? 13.883 -5.246 17.094 1 94.88 11 ASN B N 1
ATOM 3228 C CA . ASN B 1 11 ? 13.703 -4.645 18.406 1 94.88 11 ASN B CA 1
ATOM 3229 C C . ASN B 1 11 ? 13.742 -3.121 18.344 1 94.88 11 ASN B C 1
ATOM 3231 O O . ASN B 1 11 ? 14.664 -2.498 18.875 1 94.88 11 ASN B O 1
ATOM 3235 N N . PRO B 1 12 ? 12.758 -2.52 17.719 1 96.56 12 PRO B N 1
ATOM 3236 C CA . PRO B 1 12 ? 12.773 -1.059 17.625 1 96.56 12 PRO B CA 1
ATOM 3237 C C . PRO B 1 12 ? 12.703 -0.381 18.984 1 96.56 12 PRO B C 1
ATOM 3239 O O . PRO B 1 12 ? 12.016 -0.867 19.891 1 96.56 12 PRO B O 1
ATOM 3242 N N . PRO 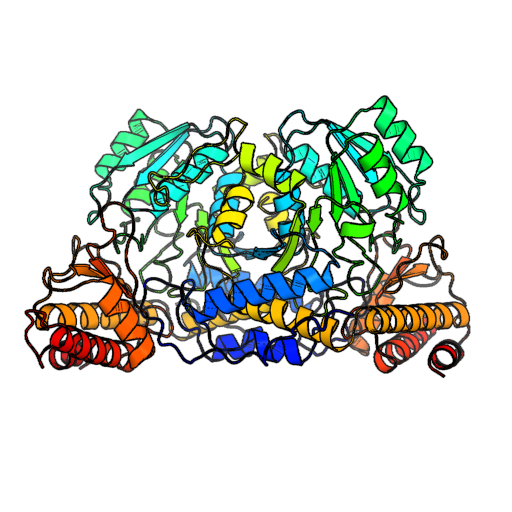B 1 13 ? 13.383 0.719 19.109 1 96.19 13 PRO B N 1
ATOM 3243 C CA . PRO B 1 13 ? 13.289 1.459 20.375 1 96.19 13 PRO B CA 1
ATOM 3244 C C . PRO B 1 13 ? 11.922 2.088 20.594 1 96.19 13 PRO B C 1
ATOM 3246 O O . PRO B 1 13 ? 11.148 2.252 19.641 1 96.19 13 PRO B O 1
ATOM 3249 N N . GLN B 1 14 ? 11.656 2.35 21.828 1 95.69 14 GLN B N 1
ATOM 3250 C CA . GLN B 1 14 ? 10.445 3.109 22.156 1 95.69 14 GLN B CA 1
ATOM 3251 C C . GLN B 1 14 ? 10.648 4.598 21.875 1 95.69 14 GLN B C 1
ATOM 3253 O O . GLN B 1 14 ? 11.586 5.207 22.391 1 95.69 14 GLN B O 1
ATOM 3258 N N . ARG B 1 15 ? 9.891 5.098 21 1 98.12 15 ARG B N 1
ATOM 3259 C CA . ARG B 1 15 ? 9.914 6.512 20.656 1 98.12 15 ARG B CA 1
ATOM 3260 C C . ARG B 1 15 ? 8.57 7.172 20.953 1 98.12 15 ARG B C 1
ATOM 3262 O O . ARG B 1 15 ? 7.52 6.551 20.781 1 98.12 15 ARG B O 1
ATOM 3269 N N . LEU B 1 16 ? 8.594 8.359 21.484 1 98.44 16 LEU B N 1
ATOM 3270 C CA . LEU B 1 16 ? 7.434 9.25 21.484 1 98.44 16 LEU B CA 1
ATOM 3271 C C . LEU B 1 16 ? 7.438 10.141 20.25 1 98.44 16 LEU B C 1
ATOM 3273 O O . LEU B 1 16 ? 8.227 11.086 20.156 1 98.44 16 LEU B O 1
ATOM 3277 N N . LEU B 1 17 ? 6.555 9.844 19.281 1 98.62 17 LEU B N 1
ATOM 3278 C CA . LEU B 1 17 ? 6.547 10.508 17.984 1 98.62 17 LEU B CA 1
ATOM 3279 C C . LEU B 1 17 ? 5.688 11.766 18.016 1 98.62 17 LEU B C 1
ATOM 3281 O O . LEU B 1 17 ? 4.492 11.711 17.719 1 98.62 17 LEU B O 1
ATOM 3285 N N . MET B 1 18 ? 6.328 12.891 18.266 1 98.69 18 MET B N 1
ATOM 3286 C CA . MET B 1 18 ? 5.629 14.156 18.469 1 98.69 18 MET B CA 1
ATOM 3287 C C . MET B 1 18 ? 5.879 15.102 17.297 1 98.69 18 MET B C 1
ATOM 3289 O O . MET B 1 18 ? 5.922 16.312 17.484 1 98.69 18 MET B O 1
ATOM 3293 N N . GLY B 1 19 ? 6.219 14.578 16.125 1 97.56 19 GLY B N 1
ATOM 3294 C CA . GLY B 1 19 ? 6.312 15.367 14.906 1 97.56 19 GLY B CA 1
ATOM 3295 C C . GLY B 1 19 ? 4.996 15.477 14.164 1 97.56 19 GLY B C 1
ATOM 3296 O O . GLY B 1 19 ? 3.934 15.195 14.727 1 97.56 19 GLY B O 1
ATOM 3297 N N . PRO B 1 20 ? 5.047 15.93 12.914 1 96.5 20 PRO B N 1
ATOM 3298 C CA . PRO B 1 20 ? 3.832 16.094 12.117 1 96.5 20 PRO B CA 1
ATOM 3299 C C . PRO B 1 20 ? 3.342 14.789 11.508 1 96.5 20 PRO B C 1
ATOM 3301 O O . PRO B 1 20 ? 2.576 14.797 10.539 1 96.5 20 PRO B O 1
ATOM 3304 N N . GLY B 1 21 ? 3.771 13.617 11.992 1 93.88 21 GLY B N 1
ATOM 3305 C CA . GLY B 1 21 ? 3.463 12.297 11.461 1 93.88 21 GLY B CA 1
ATOM 3306 C C . GLY B 1 21 ? 4.66 11.617 10.828 1 93.88 21 GLY B C 1
ATOM 3307 O O . GLY B 1 21 ? 5.504 12.273 10.219 1 93.88 21 GLY B O 1
ATOM 3308 N N . PRO B 1 22 ? 4.805 10.359 10.984 1 96.44 22 PRO B N 1
ATOM 3309 C CA . PRO B 1 22 ? 3.871 9.422 11.617 1 96.44 22 PRO B CA 1
ATOM 3310 C C . PRO B 1 22 ? 3.867 9.531 13.141 1 96.44 22 PRO B C 1
ATOM 3312 O O . PRO B 1 22 ? 4.734 10.195 13.719 1 96.44 22 PRO B O 1
ATOM 3315 N N . ILE B 1 23 ? 2.869 8.938 13.758 1 97.75 23 ILE B N 1
ATOM 3316 C CA . ILE B 1 23 ? 2.699 9.008 15.203 1 97.75 23 ILE B CA 1
ATOM 3317 C C . ILE B 1 23 ? 2.707 7.598 15.789 1 97.75 23 ILE B C 1
ATOM 3319 O O . ILE B 1 23 ? 2.826 6.613 15.055 1 97.75 23 ILE B O 1
ATOM 3323 N N . ASN B 1 24 ? 2.707 7.551 17.109 1 98.31 24 ASN B N 1
ATOM 3324 C CA . ASN B 1 24 ? 2.439 6.27 17.75 1 98.31 24 ASN B CA 1
ATOM 3325 C C . ASN B 1 24 ? 1.023 5.781 17.469 1 98.31 24 ASN B C 1
ATOM 3327 O O . ASN B 1 24 ? 0.073 6.562 17.5 1 98.31 24 ASN B O 1
ATOM 3331 N N . ALA B 1 25 ? 0.889 4.523 17.141 1 98.38 25 ALA B N 1
ATOM 3332 C CA . ALA B 1 25 ? -0.442 3.965 16.922 1 98.38 25 ALA B CA 1
ATOM 3333 C C . ALA B 1 25 ? -1.105 3.602 18.25 1 98.38 25 ALA B C 1
ATOM 3335 O O . ALA B 1 25 ? -0.422 3.381 19.25 1 98.38 25 ALA B O 1
ATOM 3336 N N . TYR B 1 26 ? -2.453 3.553 18.266 1 98.56 26 TYR B N 1
ATOM 3337 C CA . TYR B 1 26 ? -3.166 3.023 19.422 1 98.56 26 TYR B CA 1
ATOM 3338 C C . TYR B 1 26 ? -2.77 1.577 19.688 1 98.56 26 TYR B C 1
ATOM 3340 O O . TYR B 1 26 ? -2.598 0.788 18.766 1 98.56 26 TYR B O 1
ATOM 3348 N N . PRO B 1 27 ? -2.643 1.238 20.984 1 97.88 27 PRO B N 1
ATOM 3349 C CA . PRO B 1 27 ? -2.338 -0.155 21.328 1 97.88 27 PRO B CA 1
ATOM 3350 C C . PRO B 1 27 ? -3.336 -1.139 20.719 1 97.88 27 PRO B C 1
ATOM 3352 O O . PRO B 1 27 ? -2.945 -2.209 20.25 1 97.88 27 PRO B O 1
ATOM 3355 N N . ARG B 1 28 ? -4.641 -0.791 20.688 1 97.88 28 ARG B N 1
ATOM 3356 C CA . ARG B 1 28 ? -5.672 -1.646 20.109 1 97.88 28 ARG B CA 1
ATOM 3357 C C . ARG B 1 28 ? -5.422 -1.884 18.625 1 97.88 28 ARG B C 1
ATOM 3359 O O . ARG B 1 28 ? -5.734 -2.955 18.094 1 97.88 28 ARG B O 1
ATOM 3366 N N . VAL B 1 29 ? -4.871 -0.914 17.969 1 98.44 29 VAL B N 1
ATOM 3367 C CA . VAL B 1 29 ? -4.582 -1.045 16.547 1 98.44 29 VAL B CA 1
ATOM 3368 C C . VAL B 1 29 ? -3.422 -2.014 16.344 1 98.44 29 VAL B C 1
ATOM 3370 O O . VAL B 1 29 ? -3.443 -2.832 15.414 1 98.44 29 VAL B O 1
ATOM 3373 N N . HIS B 1 30 ? -2.346 -1.921 17.203 1 97.56 30 HIS B N 1
ATOM 3374 C CA . HIS B 1 30 ? -1.251 -2.883 17.156 1 97.56 30 HIS B CA 1
ATOM 3375 C C . HIS B 1 30 ? -1.765 -4.309 17.328 1 97.56 30 HIS B C 1
ATOM 3377 O O . HIS B 1 30 ? -1.268 -5.234 16.688 1 97.56 30 HIS B O 1
ATOM 3383 N N . GLN B 1 31 ? -2.732 -4.461 18.188 1 97.06 31 GLN B N 1
ATOM 3384 C CA . GLN B 1 31 ? -3.316 -5.777 18.406 1 97.06 31 GLN B CA 1
ATOM 3385 C C . GLN B 1 31 ? -4.09 -6.254 17.188 1 97.06 31 GLN B C 1
ATOM 3387 O O . GLN B 1 31 ? -3.998 -7.422 16.812 1 97.06 31 GLN B O 1
ATOM 3392 N N . ALA B 1 32 ? -4.836 -5.363 16.578 1 97.88 32 ALA B N 1
ATOM 3393 C CA . ALA B 1 32 ? -5.68 -5.703 15.438 1 97.88 32 ALA B CA 1
ATOM 3394 C C . ALA B 1 32 ? -4.84 -6.133 14.242 1 97.88 32 ALA B C 1
ATOM 3396 O O . ALA B 1 32 ? -5.18 -7.098 13.555 1 97.88 32 ALA B O 1
ATOM 3397 N N . ILE B 1 33 ? -3.789 -5.426 13.969 1 97.31 33 ILE B N 1
ATOM 3398 C CA . ILE B 1 33 ? -3.027 -5.605 12.742 1 97.31 33 ILE B CA 1
ATOM 3399 C C . ILE B 1 33 ? -2.357 -6.977 12.742 1 97.31 33 ILE B C 1
ATOM 3401 O O . ILE B 1 33 ? -2.051 -7.527 11.68 1 97.31 33 ILE B O 1
ATOM 3405 N N . SER B 1 34 ? -2.143 -7.602 13.883 1 96.19 34 SER B N 1
ATOM 3406 C CA . SER B 1 34 ? -1.405 -8.852 14.008 1 96.19 34 SER B CA 1
ATOM 3407 C C . SER B 1 34 ? -2.35 -10.055 14.008 1 96.19 34 SER B C 1
ATOM 3409 O O . SER B 1 34 ? -1.916 -11.188 14.211 1 96.19 34 SER B O 1
ATOM 3411 N N . GLN B 1 35 ? -3.662 -9.852 13.844 1 96.94 35 GLN B N 1
ATOM 3412 C CA . GLN B 1 35 ? -4.633 -10.938 13.859 1 96.94 35 GLN B CA 1
ATOM 3413 C C . GLN B 1 35 ? -4.461 -11.844 12.641 1 96.94 35 GLN B C 1
ATOM 3415 O O . GLN B 1 35 ? -3.805 -11.461 11.664 1 96.94 35 GLN B O 1
ATOM 3420 N N . ALA B 1 36 ? -5.09 -13.008 12.75 1 96.5 36 ALA B N 1
ATOM 3421 C CA . ALA B 1 36 ? -4.984 -14.016 11.703 1 96.5 36 ALA B CA 1
ATOM 3422 C C . ALA B 1 36 ? -5.543 -13.5 10.375 1 96.5 36 ALA B C 1
ATOM 3424 O O . ALA B 1 36 ? -6.559 -12.797 10.359 1 96.5 36 ALA B O 1
ATOM 3425 N N . LEU B 1 37 ? -4.883 -13.883 9.312 1 97.5 37 LEU B N 1
ATOM 3426 C CA . LEU B 1 37 ? -5.324 -13.484 7.984 1 97.5 37 LEU B CA 1
ATOM 3427 C C . LEU B 1 37 ? -6.477 -14.359 7.508 1 97.5 37 LEU B C 1
ATOM 3429 O O . LEU B 1 37 ? -6.609 -15.508 7.941 1 97.5 37 LEU B O 1
ATOM 3433 N N . ILE B 1 38 ? -7.25 -13.836 6.715 1 96.5 38 ILE B N 1
ATOM 3434 C CA . ILE B 1 38 ? -8.344 -14.555 6.062 1 96.5 38 ILE B CA 1
ATOM 3435 C C . ILE B 1 38 ? -8.32 -14.281 4.562 1 96.5 38 ILE B C 1
ATOM 3437 O O . ILE B 1 38 ? -7.711 -13.305 4.109 1 96.5 38 ILE B O 1
ATOM 3441 N N . GLY B 1 39 ? -8.898 -15.164 3.795 1 94.19 39 GLY B N 1
ATOM 3442 C CA . GLY B 1 39 ? -8.883 -15.039 2.346 1 94.19 39 GLY B CA 1
ATOM 3443 C C . GLY B 1 39 ? -9.641 -13.82 1.842 1 94.19 39 GLY B C 1
ATOM 3444 O O . GLY B 1 39 ? -10.609 -13.383 2.467 1 94.19 39 GLY B O 1
ATOM 3445 N N . GLN B 1 40 ? -9.297 -13.383 0.724 1 90 40 GLN B N 1
ATOM 3446 C CA . GLN B 1 40 ? -9.781 -12.133 0.151 1 90 40 GLN B CA 1
ATOM 3447 C C . GLN B 1 40 ? -11.281 -12.211 -0.151 1 90 40 GLN B C 1
ATOM 3449 O O . GLN B 1 40 ? -11.977 -11.188 -0.126 1 90 40 GLN B O 1
ATOM 3454 N N . TYR B 1 41 ? -11.766 -13.406 -0.476 1 90.88 41 TYR B N 1
ATOM 3455 C CA . TYR B 1 41 ? -13.172 -13.516 -0.849 1 90.88 41 TYR B CA 1
ATOM 3456 C C . TYR B 1 41 ? -13.953 -14.289 0.204 1 90.88 41 TYR B C 1
ATOM 3458 O O . TYR B 1 41 ? -15.094 -14.695 -0.035 1 90.88 41 TYR B O 1
ATOM 3466 N N . ASP B 1 42 ? -13.258 -14.57 1.304 1 95.06 42 ASP B N 1
ATOM 3467 C CA . ASP B 1 42 ? -13.984 -15.102 2.455 1 95.06 42 ASP B CA 1
ATOM 3468 C C . ASP B 1 42 ? -15.141 -14.188 2.846 1 95.06 42 ASP B C 1
ATOM 3470 O O . ASP B 1 42 ? -14.977 -12.969 2.926 1 95.06 42 ASP B O 1
ATOM 3474 N N . PRO B 1 43 ? -16.297 -14.734 3.082 1 95.25 43 PRO B N 1
ATOM 3475 C CA . PRO B 1 43 ? -17.438 -13.906 3.467 1 95.25 43 PRO B CA 1
ATOM 3476 C C . PRO B 1 43 ? -17.141 -13.039 4.695 1 95.25 43 PRO B C 1
ATOM 3478 O O . PRO B 1 43 ? -17.672 -11.93 4.809 1 95.25 43 PRO B O 1
ATOM 3481 N N . VAL B 1 44 ? -16.375 -13.57 5.586 1 96.88 44 VAL B N 1
ATOM 3482 C CA . VAL B 1 44 ? -16 -12.781 6.758 1 96.88 44 VAL B CA 1
ATOM 3483 C C . VAL B 1 44 ? -15.172 -11.57 6.336 1 96.88 44 VAL B C 1
ATOM 3485 O O . VAL B 1 44 ? -15.367 -10.469 6.844 1 96.88 44 VAL B O 1
ATOM 3488 N N . MET B 1 45 ? -14.25 -11.742 5.402 1 96.62 45 MET B N 1
ATOM 3489 C CA . MET B 1 45 ? -13.422 -10.664 4.887 1 96.62 45 MET B CA 1
ATOM 3490 C C . MET B 1 45 ? -14.273 -9.594 4.215 1 96.62 45 MET B C 1
ATOM 3492 O O . MET B 1 45 ? -14.125 -8.406 4.5 1 96.62 45 MET B O 1
ATOM 3496 N N . THR B 1 46 ? -15.141 -9.992 3.299 1 96.5 46 THR B N 1
ATOM 3497 C CA . THR B 1 46 ? -15.984 -9.039 2.596 1 96.5 46 THR B CA 1
ATOM 3498 C C . THR B 1 46 ? -16.938 -8.344 3.562 1 96.5 46 THR B C 1
ATOM 3500 O O . THR B 1 46 ? -17.297 -7.176 3.373 1 96.5 46 THR B O 1
ATOM 3503 N N . GLY B 1 47 ? -17.344 -9.094 4.605 1 97.19 47 GLY B N 1
ATOM 3504 C CA . GLY B 1 47 ? -18.109 -8.461 5.68 1 97.19 47 GLY B CA 1
ATOM 3505 C C . GLY B 1 47 ? -17.344 -7.352 6.371 1 97.19 47 GLY B C 1
ATOM 3506 O O . GLY B 1 47 ? -17.891 -6.285 6.637 1 97.19 47 GLY B O 1
ATOM 3507 N N . TYR B 1 48 ? -16.062 -7.633 6.691 1 97.81 48 TYR B N 1
ATOM 3508 C CA . TYR B 1 48 ? -15.211 -6.609 7.301 1 97.81 48 TYR B CA 1
ATOM 3509 C C . TYR B 1 48 ? -15.055 -5.41 6.375 1 97.81 48 TYR B C 1
ATOM 3511 O O . TYR B 1 48 ? -15.039 -4.266 6.832 1 97.81 48 TYR B O 1
ATOM 3519 N N . MET B 1 49 ? -14.891 -5.672 5.078 1 98 49 MET B N 1
ATOM 3520 C CA . MET B 1 49 ? -14.797 -4.582 4.113 1 98 49 MET B CA 1
ATOM 3521 C C . MET B 1 49 ? -16.047 -3.707 4.164 1 98 49 MET B C 1
ATOM 3523 O O . MET B 1 49 ? -15.945 -2.479 4.18 1 98 49 MET B O 1
ATOM 3527 N N . THR B 1 50 ? -17.172 -4.316 4.219 1 97.81 50 THR B N 1
ATOM 3528 C CA . THR B 1 50 ? -18.438 -3.59 4.301 1 97.81 50 THR B CA 1
ATOM 3529 C C . THR B 1 50 ? -18.516 -2.795 5.602 1 97.81 50 THR B C 1
ATOM 3531 O O . THR B 1 50 ? -18.984 -1.654 5.609 1 97.81 50 THR B O 1
ATOM 3534 N N . GLN B 1 51 ? -18.109 -3.414 6.664 1 98.12 51 GLN B N 1
ATOM 3535 C CA . GLN B 1 51 ? -18.078 -2.721 7.945 1 98.12 51 GLN B CA 1
ATOM 3536 C C . GLN B 1 51 ? -17.188 -1.484 7.887 1 98.12 51 GLN B C 1
ATOM 3538 O O . GLN B 1 51 ? -17.547 -0.429 8.414 1 98.12 51 GLN B O 1
ATOM 3543 N N . VAL B 1 52 ? -16.078 -1.659 7.262 1 98.5 52 VAL B N 1
ATOM 3544 C CA . VAL B 1 52 ? -15.125 -0.561 7.145 1 98.5 52 VAL B CA 1
ATOM 3545 C C . VAL B 1 52 ? -15.758 0.588 6.359 1 98.5 52 VAL B C 1
ATOM 3547 O O . VAL B 1 52 ? -15.594 1.756 6.723 1 98.5 52 VAL B O 1
ATOM 3550 N N . GLN B 1 53 ? -16.422 0.276 5.266 1 98.62 53 GLN B N 1
ATOM 3551 C CA . GLN B 1 53 ? -17.125 1.31 4.516 1 98.62 53 GLN B CA 1
ATOM 3552 C C . GLN B 1 53 ? -18.094 2.082 5.414 1 98.62 53 GLN B C 1
ATOM 3554 O O . GLN B 1 53 ? -18.109 3.314 5.395 1 98.62 53 GLN B O 1
ATOM 3559 N N . SER B 1 54 ? -18.859 1.359 6.191 1 98.44 54 SER B N 1
ATOM 3560 C CA . SER B 1 54 ? -19.812 1.977 7.102 1 98.44 54 SER B CA 1
ATOM 3561 C C . SER B 1 54 ? -19.109 2.836 8.148 1 98.44 54 SER B C 1
ATOM 3563 O O . SER B 1 54 ? -19.531 3.969 8.406 1 98.44 54 SER B O 1
ATOM 3565 N N . LEU B 1 55 ? -18.125 2.305 8.75 1 98.75 55 LEU B N 1
ATOM 3566 C CA . LEU B 1 55 ? -17.375 3.01 9.789 1 98.75 55 LEU B CA 1
ATOM 3567 C C . LEU B 1 55 ? -16.797 4.312 9.258 1 98.75 55 LEU B C 1
ATOM 3569 O O . LEU B 1 55 ? -16.891 5.355 9.898 1 98.75 55 LEU B O 1
ATOM 3573 N N . TYR B 1 56 ? -16.234 4.273 8.094 1 98.81 56 TYR B N 1
ATOM 3574 C CA . TYR B 1 56 ? -15.562 5.461 7.578 1 98.81 56 TYR B CA 1
ATOM 3575 C C . TYR B 1 56 ? -16.562 6.473 7.047 1 98.81 56 TYR B C 1
ATOM 3577 O O . TYR B 1 56 ? -16.266 7.664 6.949 1 98.81 56 TYR B O 1
ATOM 3585 N N . ARG B 1 57 ? -17.766 6.082 6.66 1 98.69 57 ARG B N 1
ATOM 3586 C CA . ARG B 1 57 ? -18.797 7.078 6.422 1 98.69 57 ARG B CA 1
ATOM 3587 C C . ARG B 1 57 ? -19.062 7.91 7.676 1 98.69 57 ARG B C 1
ATOM 3589 O O . ARG B 1 57 ? -19.312 9.109 7.586 1 98.69 57 ARG B O 1
ATOM 3596 N N . GLY B 1 58 ? -19 7.203 8.828 1 98.5 58 GLY B N 1
ATOM 3597 C CA . GLY B 1 58 ? -19.094 7.93 10.086 1 98.5 58 GLY B CA 1
ATOM 3598 C C . GLY B 1 58 ? -17.938 8.867 10.32 1 98.5 58 GLY B C 1
ATOM 3599 O O . GLY B 1 58 ? -18.125 10.016 10.727 1 98.5 58 GLY B O 1
ATOM 3600 N N . VAL B 1 59 ? -16.734 8.438 10 1 98.69 59 VAL B N 1
ATOM 3601 C CA . VAL B 1 59 ? -15.516 9.219 10.219 1 98.69 59 VAL B CA 1
ATOM 3602 C C . VAL B 1 59 ? -15.539 10.469 9.336 1 98.69 59 VAL B C 1
ATOM 3604 O O . VAL B 1 59 ? -15.195 11.562 9.789 1 98.69 59 VAL B O 1
ATOM 3607 N N . PHE B 1 60 ? -15.984 10.312 8.062 1 98.69 60 PHE B N 1
ATOM 3608 C CA . PHE B 1 60 ? -16 11.391 7.078 1 98.69 60 PHE B CA 1
ATOM 3609 C C . PHE B 1 60 ? -17.25 12.25 7.238 1 98.69 60 PHE B C 1
ATOM 3611 O O . PHE B 1 60 ? -17.359 13.305 6.605 1 98.69 60 PHE B O 1
ATOM 3618 N N . GLU B 1 61 ? -18.219 11.812 8.094 1 98.06 61 GLU B N 1
ATOM 3619 C CA . GLU B 1 61 ? -19.531 12.461 8.227 1 98.06 61 GLU B CA 1
ATOM 3620 C C . GLU B 1 61 ? -20.203 12.602 6.867 1 98.06 61 GLU B C 1
ATOM 3622 O O . GLU B 1 61 ? -20.609 13.703 6.48 1 98.06 61 GLU B O 1
ATOM 3627 N N . THR B 1 62 ? -20.406 11.43 6.242 1 98.62 62 THR B N 1
ATOM 3628 C CA . THR B 1 62 ? -20.953 11.414 4.895 1 98.62 62 THR B CA 1
ATOM 3629 C C . THR B 1 62 ? -21.891 10.219 4.711 1 98.62 62 THR B C 1
ATOM 3631 O O . THR B 1 62 ? -21.906 9.305 5.531 1 98.62 62 THR B O 1
ATOM 3634 N N . GLN B 1 63 ? -22.672 10.32 3.732 1 98.12 63 GLN B N 1
ATOM 3635 C CA . GLN B 1 63 ? -23.531 9.211 3.332 1 98.12 63 GLN B CA 1
ATOM 3636 C C . GLN B 1 63 ? -23.062 8.586 2.025 1 98.12 63 GLN B C 1
ATOM 3638 O O . GLN B 1 63 ? -23.719 7.695 1.479 1 98.12 63 GLN B O 1
ATOM 3643 N N . ASN B 1 64 ? -21.953 9.047 1.554 1 98.69 64 ASN B N 1
ATOM 3644 C CA . ASN B 1 64 ? -21.422 8.539 0.292 1 98.69 64 ASN B CA 1
ATOM 3645 C C . ASN B 1 64 ? -21.312 7.02 0.303 1 98.69 64 ASN B C 1
ATOM 3647 O O . ASN B 1 64 ? -20.641 6.449 1.17 1 98.69 64 ASN B O 1
ATOM 3651 N N . GLN B 1 65 ? -21.844 6.383 -0.689 1 97.88 65 GLN B N 1
ATOM 3652 C CA . GLN B 1 65 ? -21.719 4.93 -0.791 1 97.88 65 GLN B CA 1
ATOM 3653 C C . GLN B 1 65 ? -20.297 4.516 -1.156 1 97.88 65 GLN B C 1
ATOM 3655 O O . GLN B 1 65 ? -19.812 3.477 -0.703 1 97.88 65 GLN B O 1
ATOM 3660 N N . GLN B 1 66 ? -19.688 5.328 -1.985 1 98.62 66 GLN B N 1
ATOM 3661 C CA . GLN B 1 66 ? -18.328 5.039 -2.4 1 98.62 66 GLN B CA 1
ATOM 3662 C C . GLN B 1 66 ? -17.312 5.527 -1.362 1 98.62 66 GLN B C 1
ATOM 3664 O O . GLN B 1 66 ? -16.625 6.523 -1.58 1 98.62 66 GLN B O 1
ATOM 3669 N N . THR B 1 67 ? -17.312 4.922 -0.256 1 98.81 67 THR B N 1
ATOM 3670 C CA . THR B 1 67 ? -16.359 5.059 0.834 1 98.81 67 THR B CA 1
ATOM 3671 C C . THR B 1 67 ? -15.562 3.768 1.032 1 98.81 67 THR B C 1
ATOM 3673 O O . THR B 1 67 ? -16.156 2.705 1.254 1 98.81 67 THR B O 1
ATOM 3676 N N . MET B 1 68 ? -14.227 3.842 0.858 1 98.75 68 MET B N 1
ATOM 3677 C CA . MET B 1 68 ? -13.43 2.617 0.836 1 98.75 68 MET B CA 1
ATOM 3678 C C . MET B 1 68 ? -11.969 2.912 1.172 1 98.75 68 MET B C 1
ATOM 3680 O O . MET B 1 68 ? -11.625 4.039 1.537 1 98.75 68 MET B O 1
ATOM 3684 N N . LEU B 1 69 ? -11.18 1.902 1.117 1 98.75 69 LEU B N 1
ATOM 3685 C CA . LEU B 1 69 ? -9.75 2.041 1.362 1 98.75 69 LEU B CA 1
ATOM 3686 C C . LEU B 1 69 ? -8.953 1.856 0.073 1 98.75 69 LEU B C 1
ATOM 3688 O O . LEU B 1 69 ? -9.32 1.035 -0.772 1 98.75 69 LEU B O 1
ATOM 3692 N N . VAL B 1 70 ? -7.941 2.633 -0.128 1 98.81 70 VAL B N 1
ATOM 3693 C CA . VAL B 1 70 ? -6.898 2.383 -1.116 1 98.81 70 VAL B CA 1
ATOM 3694 C C . VAL B 1 70 ? -5.684 1.754 -0.438 1 98.81 70 VAL B C 1
ATOM 3696 O O . VAL B 1 70 ? -5.18 2.279 0.557 1 98.81 70 VAL B O 1
ATOM 3699 N N . ASP B 1 71 ? -5.254 0.574 -0.932 1 98.56 71 ASP B N 1
ATOM 3700 C CA . ASP B 1 71 ? -4.102 -0.114 -0.359 1 98.56 71 ASP B CA 1
ATOM 3701 C C . ASP B 1 71 ? -2.799 0.592 -0.73 1 98.56 71 ASP B C 1
ATOM 3703 O O . ASP B 1 71 ? -2.41 0.613 -1.9 1 98.56 71 ASP B O 1
ATOM 3707 N N . GLY B 1 72 ? -2.105 1.178 0.186 1 98.19 72 GLY B N 1
ATOM 3708 C CA . GLY B 1 72 ? -0.928 2.027 0.099 1 98.19 72 GLY B CA 1
ATOM 3709 C C . GLY B 1 72 ? -0.897 3.113 1.158 1 98.19 72 GLY B C 1
ATOM 3710 O O . GLY B 1 72 ? -1.764 3.158 2.035 1 98.19 72 GLY B O 1
ATOM 3711 N N . THR B 1 73 ? 0.102 3.963 1.15 1 98.25 73 THR B N 1
ATOM 3712 C CA . THR B 1 73 ? 0.165 5.039 2.135 1 98.25 73 THR B CA 1
ATOM 3713 C C . THR B 1 73 ? -0.771 6.18 1.749 1 98.25 73 THR B C 1
ATOM 3715 O O . THR B 1 73 ? -1.517 6.074 0.772 1 98.25 73 THR B O 1
ATOM 3718 N N . ALA B 1 74 ? -0.849 7.211 2.551 1 98.31 74 ALA B N 1
ATOM 3719 C CA . ALA B 1 74 ? -1.779 8.312 2.326 1 98.31 74 ALA B CA 1
ATOM 3720 C C . ALA B 1 74 ? -1.647 8.867 0.91 1 98.31 74 ALA B C 1
ATOM 3722 O O . ALA B 1 74 ? -2.646 9.219 0.277 1 98.31 74 ALA B O 1
ATOM 3723 N N . ARG B 1 75 ? -0.449 8.969 0.361 1 97.94 75 ARG B N 1
ATOM 3724 C CA . ARG B 1 75 ? -0.213 9.508 -0.975 1 97.94 75 ARG B CA 1
ATOM 3725 C C . ARG B 1 75 ? -0.873 8.641 -2.039 1 97.94 75 ARG B C 1
ATOM 3727 O O . ARG B 1 75 ? -1.286 9.141 -3.088 1 97.94 75 ARG B O 1
ATOM 3734 N N . SER B 1 76 ? -0.938 7.328 -1.791 1 98.62 76 SER B N 1
ATOM 3735 C CA . SER B 1 76 ? -1.63 6.453 -2.73 1 98.62 76 SER B CA 1
ATOM 3736 C C . SER B 1 76 ? -3.088 6.863 -2.898 1 98.62 76 SER B C 1
ATOM 3738 O O . SER B 1 76 ? -3.617 6.852 -4.012 1 98.62 76 SER B O 1
ATOM 3740 N N . GLY B 1 77 ? -3.783 7.172 -1.775 1 98.81 77 GLY B N 1
ATOM 3741 C CA . GLY B 1 77 ? -5.152 7.656 -1.861 1 98.81 77 GLY B CA 1
ATOM 3742 C C . GLY B 1 77 ? -5.277 8.961 -2.621 1 98.81 77 GLY B C 1
ATOM 3743 O O . GLY B 1 77 ? -6.207 9.141 -3.408 1 98.81 77 GLY B O 1
ATOM 3744 N N . ILE B 1 78 ? -4.336 9.891 -2.381 1 98.88 78 ILE B N 1
ATOM 3745 C CA . ILE B 1 78 ? -4.305 11.164 -3.088 1 98.88 78 ILE B CA 1
ATOM 3746 C C . ILE B 1 78 ? -4.211 10.922 -4.59 1 98.88 78 ILE B C 1
ATOM 3748 O O . ILE B 1 78 ? -5.023 11.438 -5.363 1 98.88 78 ILE B O 1
ATOM 3752 N N . GLU B 1 79 ? -3.242 10.117 -4.984 1 98.81 79 GLU B N 1
ATOM 3753 C CA . GLU B 1 79 ? -3.023 9.898 -6.41 1 98.81 79 GLU B CA 1
ATOM 3754 C C . GLU B 1 79 ? -4.18 9.117 -7.035 1 98.81 79 GLU B C 1
ATOM 3756 O O . GLU B 1 79 ? -4.57 9.383 -8.172 1 98.81 79 GLU B O 1
ATOM 3761 N N . ALA B 1 80 ? -4.703 8.125 -6.289 1 98.88 80 ALA B N 1
ATOM 3762 C CA . ALA B 1 80 ? -5.828 7.344 -6.809 1 98.88 80 ALA B CA 1
ATOM 3763 C C . ALA B 1 80 ? -7 8.25 -7.172 1 98.88 80 ALA B C 1
ATOM 3765 O O . ALA B 1 80 ? -7.602 8.102 -8.242 1 98.88 80 ALA B O 1
ATOM 3766 N N . VAL B 1 81 ? -7.293 9.195 -6.305 1 98.88 81 VAL B N 1
ATOM 3767 C CA . VAL B 1 81 ? -8.414 10.094 -6.562 1 98.88 81 VAL B CA 1
ATOM 3768 C C . VAL B 1 81 ? -8.102 10.984 -7.766 1 98.88 81 VAL B C 1
ATOM 3770 O O . VAL B 1 81 ? -8.906 11.102 -8.688 1 98.88 81 VAL B O 1
ATOM 3773 N N . LEU B 1 82 ? -6.941 11.562 -7.805 1 98.88 82 LEU B N 1
ATOM 3774 C CA . LEU B 1 82 ? -6.617 12.547 -8.828 1 98.88 82 LEU B CA 1
ATOM 3775 C C . LEU B 1 82 ? -6.512 11.891 -10.203 1 98.88 82 LEU B C 1
ATOM 3777 O O . LEU B 1 82 ? -7.055 12.406 -11.18 1 98.88 82 LEU B O 1
ATOM 3781 N N . VAL B 1 83 ? -5.863 10.711 -10.32 1 98.5 83 VAL B N 1
ATOM 3782 C CA . VAL B 1 83 ? -5.652 10.07 -11.609 1 98.5 83 VAL B CA 1
ATOM 3783 C C . VAL B 1 83 ? -6.977 9.539 -12.148 1 98.5 83 VAL B C 1
ATOM 3785 O O . VAL B 1 83 ? -7.16 9.414 -13.359 1 98.5 83 VAL B O 1
ATOM 3788 N N . SER B 1 84 ? -7.922 9.258 -11.242 1 98.69 84 SER B N 1
ATOM 3789 C CA . SER B 1 84 ? -9.211 8.719 -11.672 1 98.69 84 SER B CA 1
ATOM 3790 C C . SER B 1 84 ? -10.164 9.836 -12.078 1 98.69 84 SER B C 1
ATOM 3792 O O . SER B 1 84 ? -11 9.656 -12.961 1 98.69 84 SER B O 1
ATOM 3794 N N . VAL B 1 85 ? -10.055 11.023 -11.461 1 98.56 85 VAL B N 1
ATOM 3795 C CA . VAL B 1 85 ? -10.992 12.125 -11.68 1 98.56 85 VAL B CA 1
ATOM 3796 C C . VAL B 1 85 ? -10.516 12.977 -12.859 1 98.56 85 VAL B C 1
ATOM 3798 O O . VAL B 1 85 ? -11.328 13.453 -13.656 1 98.56 85 VAL B O 1
ATOM 3801 N N . ILE B 1 86 ? -9.203 13.203 -12.992 1 98.38 86 ILE B N 1
ATOM 3802 C CA . ILE B 1 86 ? -8.648 14.148 -13.953 1 98.38 86 ILE B CA 1
ATOM 3803 C C . ILE B 1 86 ? -8.32 13.43 -15.258 1 98.38 86 ILE B C 1
ATOM 3805 O O . ILE B 1 86 ? -7.746 12.336 -15.242 1 98.38 86 ILE B O 1
ATOM 3809 N N . LYS B 1 87 ? -8.703 14.047 -16.391 1 96.19 87 LYS B N 1
ATOM 3810 C CA . LYS B 1 87 ? -8.258 13.672 -17.719 1 96.19 87 LYS B CA 1
ATOM 3811 C C . LYS B 1 87 ? -7.23 14.664 -18.266 1 96.19 87 LYS B C 1
ATOM 3813 O O . LYS B 1 87 ? -7.234 15.836 -17.875 1 96.19 87 LYS B O 1
ATOM 3818 N N . PRO B 1 88 ? -6.332 14.086 -19.141 1 95.94 88 PRO B N 1
ATOM 3819 C CA . PRO B 1 88 ? -5.434 15.055 -19.781 1 95.94 88 PRO B CA 1
ATOM 3820 C C . PRO B 1 88 ? -6.184 16.234 -20.391 1 95.94 88 PRO B C 1
ATOM 3822 O O . PRO B 1 88 ? -7.188 16.031 -21.078 1 95.94 88 PRO B O 1
ATOM 3825 N N . GLY B 1 89 ? -5.691 17.438 -20.094 1 97.5 89 GLY B N 1
ATOM 3826 C CA . GLY B 1 89 ? -6.316 18.625 -20.641 1 97.5 89 GLY B CA 1
ATOM 3827 C C . GLY B 1 89 ? -7.297 19.281 -19.672 1 97.5 89 GLY B C 1
ATOM 3828 O O . GLY B 1 89 ? -7.648 20.453 -19.844 1 97.5 89 GLY B O 1
ATOM 3829 N N . ASP B 1 90 ? -7.785 18.578 -18.688 1 98.5 90 ASP B N 1
ATOM 3830 C CA . ASP B 1 90 ? -8.703 19.141 -17.719 1 98.5 90 ASP B CA 1
ATOM 3831 C C . ASP B 1 90 ? -8.055 20.312 -16.969 1 98.5 90 ASP B C 1
ATOM 3833 O O . ASP B 1 90 ? -6.852 20.297 -16.703 1 98.5 90 ASP B O 1
ATOM 3837 N N . LYS B 1 91 ? -8.836 21.312 -16.656 1 98.88 91 LYS B N 1
ATOM 3838 C CA . LYS B 1 91 ? -8.383 22.453 -15.859 1 98.88 91 LYS B CA 1
ATOM 3839 C C . LYS B 1 91 ? -8.547 22.188 -14.367 1 98.88 91 LYS B C 1
ATOM 3841 O O . LYS B 1 91 ? -9.625 21.828 -13.906 1 98.88 91 LYS B O 1
ATOM 3846 N N . VAL B 1 92 ? -7.453 22.328 -13.625 1 98.94 92 VAL B N 1
ATOM 3847 C CA . VAL B 1 92 ? -7.453 22.078 -12.188 1 98.94 92 VAL B CA 1
ATOM 3848 C C . VAL B 1 92 ? -6.922 23.312 -11.445 1 98.94 92 VAL B C 1
ATOM 3850 O O . VAL B 1 92 ? -5.863 23.844 -11.789 1 98.94 92 VAL B O 1
ATOM 3853 N N . LEU B 1 93 ? -7.656 23.812 -10.453 1 98.94 93 LEU B N 1
ATOM 3854 C CA . LEU B 1 93 ? -7.27 24.922 -9.594 1 98.94 93 LEU B CA 1
ATOM 3855 C C . LEU B 1 93 ? -6.785 24.422 -8.234 1 98.94 93 LEU B C 1
ATOM 3857 O O . LEU B 1 93 ? -7.441 23.609 -7.602 1 98.94 93 LEU B O 1
ATOM 3861 N N . ILE B 1 94 ? -5.609 24.922 -7.773 1 98.88 94 ILE B N 1
ATOM 3862 C CA . ILE B 1 94 ? -5.02 24.422 -6.535 1 98.88 94 ILE B CA 1
ATOM 3863 C C . ILE B 1 94 ? -4.512 25.594 -5.695 1 98.88 94 ILE B C 1
ATOM 3865 O O . ILE B 1 94 ? -3.484 26.188 -6.02 1 98.88 94 ILE B O 1
ATOM 3869 N N . PRO B 1 95 ? -5.18 25.922 -4.594 1 98.81 95 PRO B N 1
ATOM 3870 C CA . PRO B 1 95 ? -4.559 26.812 -3.615 1 98.81 95 PRO B CA 1
ATOM 3871 C C . PRO B 1 95 ? -3.363 26.172 -2.91 1 98.81 95 PRO B C 1
ATOM 3873 O O . PRO B 1 95 ? -3.455 25.031 -2.436 1 98.81 95 PRO B O 1
ATOM 3876 N N . ILE B 1 96 ? -2.242 26.828 -2.828 1 97.94 96 ILE B N 1
ATOM 3877 C CA . ILE B 1 96 ? -1.024 26.297 -2.217 1 97.94 96 ILE B CA 1
ATOM 3878 C C . ILE B 1 96 ? -0.756 27.031 -0.9 1 97.94 96 ILE B C 1
ATOM 3880 O O . ILE B 1 96 ? -0.284 28.172 -0.898 1 97.94 96 ILE B O 1
ATOM 3884 N N . ILE B 1 97 ? -0.973 26.328 0.153 1 97.75 97 ILE B N 1
ATOM 3885 C CA . ILE B 1 97 ? -0.719 26.953 1.447 1 97.75 97 ILE B CA 1
ATOM 3886 C C . ILE B 1 97 ? 0.48 26.281 2.115 1 97.75 97 ILE B C 1
ATOM 3888 O O . ILE B 1 97 ? 0.764 26.531 3.289 1 97.75 97 ILE B O 1
ATOM 3892 N N . GLY B 1 98 ? 1.13 25.375 1.41 1 96.38 98 GLY B N 1
ATOM 3893 C CA . GLY B 1 98 ? 2.287 24.641 1.893 1 96.38 98 GLY B CA 1
ATOM 3894 C C . GLY B 1 98 ? 2.775 23.594 0.913 1 96.38 98 GLY B C 1
ATOM 3895 O O . GLY B 1 98 ? 2.426 23.625 -0.269 1 96.38 98 GLY B O 1
ATOM 3896 N N . ARG B 1 99 ? 3.625 22.688 1.399 1 95.69 99 ARG B N 1
ATOM 3897 C CA . ARG B 1 99 ? 4.316 21.688 0.595 1 95.69 99 ARG B CA 1
ATOM 3898 C C . ARG B 1 99 ? 3.326 20.75 -0.077 1 95.69 99 ARG B C 1
ATOM 3900 O O . ARG B 1 99 ? 3.543 20.312 -1.211 1 95.69 99 ARG B O 1
ATOM 3907 N N . PHE B 1 100 ? 2.268 20.422 0.542 1 97.06 100 PHE B N 1
ATOM 3908 C CA . PHE B 1 100 ? 1.399 19.359 0.053 1 97.06 100 PHE B CA 1
ATOM 3909 C C . PHE B 1 100 ? 0.44 19.891 -1.007 1 97.06 100 PHE B C 1
ATOM 3911 O O . PHE B 1 100 ? -0.106 19.125 -1.798 1 97.06 100 PHE B O 1
ATOM 3918 N N . GLY B 1 101 ? 0.224 21.203 -1.025 1 97.31 101 GLY B N 1
ATOM 3919 C CA . GLY B 1 101 ? -0.388 21.781 -2.211 1 97.31 101 GLY B CA 1
ATOM 3920 C C . GLY B 1 101 ? 0.449 21.609 -3.463 1 97.31 101 GLY B C 1
ATOM 3921 O O . GLY B 1 101 ? -0.089 21.359 -4.547 1 97.31 101 GLY B O 1
ATOM 3922 N N . HIS B 1 102 ? 1.753 21.766 -3.275 1 96.75 102 HIS B N 1
ATOM 3923 C CA . HIS B 1 102 ? 2.668 21.516 -4.387 1 96.75 102 HIS B CA 1
ATOM 3924 C C . HIS B 1 102 ? 2.604 20.078 -4.844 1 96.75 102 HIS B C 1
ATOM 3926 O O . HIS B 1 102 ? 2.734 19.781 -6.039 1 96.75 102 HIS B O 1
ATOM 3932 N N . LEU B 1 103 ? 2.412 19.188 -3.93 1 97.38 103 LEU B N 1
ATOM 3933 C CA . LEU B 1 103 ? 2.27 17.781 -4.281 1 97.38 103 LEU B CA 1
ATOM 3934 C C . LEU B 1 103 ? 1.048 17.562 -5.164 1 97.38 103 LEU B C 1
ATOM 3936 O O . LEU B 1 103 ? 1.115 16.828 -6.152 1 97.38 103 LEU B O 1
ATOM 3940 N N . LEU B 1 104 ? -0.099 18.172 -4.77 1 98.62 104 LEU B N 1
ATOM 3941 C CA . LEU B 1 104 ? -1.3 18.062 -5.594 1 98.62 104 LEU B CA 1
ATOM 3942 C C . LEU B 1 104 ? -1.038 18.578 -7.004 1 98.62 104 LEU B C 1
ATOM 3944 O O . LEU B 1 104 ? -1.471 17.953 -7.98 1 98.62 104 LEU B O 1
ATOM 3948 N N . SER B 1 105 ? -0.34 19.688 -7.09 1 98.06 105 SER B N 1
ATOM 3949 C CA . SER B 1 105 ? 0.01 20.266 -8.391 1 98.06 105 SER B CA 1
ATOM 3950 C C . SER B 1 105 ? 0.864 19.297 -9.203 1 98.06 105 SER B C 1
ATOM 3952 O O . SER B 1 105 ? 0.65 19.125 -10.406 1 98.06 105 SER B O 1
ATOM 3954 N N . GLU B 1 106 ? 1.813 18.672 -8.531 1 97.44 106 GLU B N 1
ATOM 3955 C CA . GLU B 1 106 ? 2.711 17.719 -9.18 1 97.44 106 GLU B CA 1
ATOM 3956 C C . GLU B 1 106 ? 1.936 16.547 -9.773 1 97.44 106 GLU B C 1
ATOM 3958 O O . GLU B 1 106 ? 2.146 16.188 -10.93 1 97.44 106 GLU B O 1
ATOM 3963 N N . ILE B 1 107 ? 1.062 15.961 -9.023 1 98.31 107 ILE B N 1
ATOM 3964 C CA . ILE B 1 107 ? 0.307 14.797 -9.469 1 98.31 107 ILE B CA 1
ATOM 3965 C C . ILE B 1 107 ? -0.64 15.195 -10.602 1 98.31 107 ILE B C 1
ATOM 3967 O O . ILE B 1 107 ? -0.759 14.477 -11.602 1 98.31 107 ILE B O 1
ATOM 3971 N N . ALA B 1 108 ? -1.3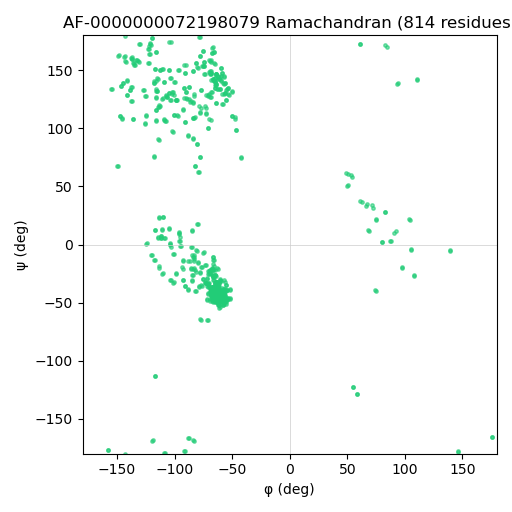12 16.344 -10.477 1 98.56 108 ALA B N 1
ATOM 3972 C CA . ALA B 1 108 ? -2.203 16.828 -11.531 1 98.56 108 ALA B CA 1
ATOM 3973 C C . ALA B 1 108 ? -1.437 17.062 -12.836 1 98.56 108 ALA B C 1
ATOM 3975 O O . ALA B 1 108 ? -1.92 16.719 -13.914 1 98.56 108 ALA B O 1
ATOM 3976 N N . ASN B 1 109 ? -0.25 17.672 -12.734 1 97.5 109 ASN B N 1
ATOM 3977 C CA . ASN B 1 109 ? 0.588 17.891 -13.906 1 97.5 109 ASN B CA 1
ATOM 3978 C C . ASN B 1 109 ? 1 16.578 -14.562 1 97.5 109 ASN B C 1
ATOM 3980 O O . ASN B 1 109 ? 0.997 16.469 -15.789 1 97.5 109 ASN B O 1
ATOM 3984 N N . ARG B 1 110 ? 1.339 15.641 -13.758 1 96.81 110 ARG B N 1
ATOM 3985 C CA . ARG B 1 110 ? 1.754 14.344 -14.281 1 96.81 110 ARG B CA 1
ATOM 3986 C C . ARG B 1 110 ? 0.613 13.664 -15.023 1 96.81 110 ARG B C 1
ATOM 3988 O O . ARG B 1 110 ? 0.845 12.938 -16 1 96.81 110 ARG B O 1
ATOM 3995 N N . VAL B 1 111 ? -0.611 13.891 -14.586 1 96.69 111 VAL B N 1
ATOM 3996 C CA . VAL B 1 111 ? -1.774 13.344 -15.273 1 96.69 111 VAL B CA 1
ATOM 3997 C C . VAL B 1 111 ? -1.954 14.039 -16.625 1 96.69 111 VAL B C 1
ATOM 3999 O O . VAL B 1 111 ? -2.541 13.477 -17.547 1 96.69 111 VAL B O 1
ATOM 4002 N N . GLY B 1 112 ? -1.465 15.266 -16.797 1 96.62 112 GLY B N 1
ATOM 4003 C CA . GLY B 1 112 ? -1.596 16.047 -18.016 1 96.62 112 GLY B CA 1
ATOM 4004 C C . GLY B 1 112 ? -2.631 17.156 -17.891 1 96.62 112 GLY B C 1
ATOM 4005 O O . GLY B 1 112 ? -3.117 17.656 -18.906 1 96.62 112 GLY B O 1
ATOM 4006 N N . ALA B 1 113 ? -2.967 17.578 -16.703 1 98.25 113 ALA B N 1
ATOM 4007 C CA . ALA B 1 113 ? -3.949 18.641 -16.484 1 98.25 113 ALA B CA 1
ATOM 4008 C C . ALA B 1 113 ? -3.359 20.016 -16.797 1 98.25 113 ALA B C 1
ATOM 4010 O O . ALA B 1 113 ? -2.139 20.172 -16.844 1 98.25 113 ALA B O 1
ATOM 4011 N N . THR B 1 114 ? -4.227 20.953 -17.156 1 98.69 114 THR B N 1
ATOM 4012 C CA . THR B 1 114 ? -3.879 22.359 -17.109 1 98.69 114 THR B CA 1
ATOM 4013 C C . THR B 1 114 ? -4.086 22.922 -15.703 1 98.69 114 THR B C 1
ATOM 4015 O O . THR B 1 114 ? -5.219 23.141 -15.273 1 98.69 114 THR B O 1
ATOM 4018 N N . VAL B 1 115 ? -2.971 23.219 -15 1 98.69 115 VAL B N 1
ATOM 4019 C CA . VAL B 1 115 ? -3.039 23.531 -13.578 1 98.69 115 VAL B CA 1
ATOM 4020 C C . VAL B 1 115 ? -2.857 25.031 -13.367 1 98.69 115 VAL B C 1
ATOM 4022 O O . VAL B 1 115 ? -1.979 25.641 -13.977 1 98.69 115 VAL B O 1
ATOM 4025 N N . LYS B 1 116 ? -3.678 25.641 -12.648 1 98.81 116 LYS B N 1
ATOM 4026 C CA . LYS B 1 116 ? -3.518 26.984 -12.109 1 98.81 116 LYS B CA 1
ATOM 4027 C C . LYS B 1 116 ? -3.441 26.969 -10.586 1 98.81 116 LYS B C 1
ATOM 4029 O O . LYS B 1 116 ? -4.234 26.281 -9.93 1 98.81 116 LYS B O 1
ATOM 4034 N N . THR B 1 117 ? -2.477 27.656 -10.047 1 98.62 117 THR B N 1
ATOM 4035 C CA . THR B 1 117 ? -2.312 27.688 -8.594 1 98.62 117 THR B CA 1
ATOM 4036 C C . THR B 1 117 ? -2.65 29.062 -8.039 1 98.62 117 THR B C 1
ATOM 4038 O O . THR B 1 117 ? -2.639 30.062 -8.781 1 98.62 117 THR B O 1
ATOM 4041 N N . ILE B 1 118 ? -3.107 29.125 -6.812 1 98.69 118 ILE B N 1
ATOM 4042 C CA . ILE B 1 118 ? -3.164 30.344 -5.992 1 98.69 118 ILE B CA 1
ATOM 4043 C C . ILE B 1 118 ? -2.107 30.266 -4.895 1 98.69 118 ILE B C 1
ATOM 4045 O O . ILE B 1 118 ? -2.268 29.516 -3.92 1 98.69 118 ILE B O 1
ATOM 4049 N N . ASP B 1 119 ? -1.089 30.969 -5.012 1 96.5 119 ASP B N 1
ATOM 4050 C CA . ASP B 1 119 ? 0.009 30.906 -4.051 1 96.5 119 ASP B CA 1
ATOM 4051 C C . ASP B 1 119 ? -0.251 31.828 -2.861 1 96.5 119 ASP B C 1
ATOM 4053 O O . ASP B 1 119 ? -0.48 33.031 -3.035 1 96.5 119 ASP B O 1
ATOM 4057 N N . VAL B 1 120 ? -0.23 31.281 -1.747 1 96.5 120 VAL B N 1
ATOM 4058 C CA . VAL B 1 120 ? -0.46 32 -0.491 1 96.5 120 VAL B CA 1
ATOM 4059 C C . VAL B 1 120 ? 0.808 31.969 0.36 1 96.5 120 VAL B C 1
ATOM 4061 O O . VAL B 1 120 ? 1.572 31 0.31 1 96.5 120 VAL B O 1
ATOM 4064 N N . GLU B 1 121 ? 1.017 33.062 1.024 1 97 121 GLU B N 1
ATOM 4065 C CA . GLU B 1 121 ? 2.164 33.094 1.928 1 97 121 GLU B CA 1
ATOM 4066 C C . GLU B 1 121 ? 2.086 31.953 2.949 1 97 121 GLU B C 1
ATOM 4068 O O . GLU B 1 121 ? 1.029 31.719 3.535 1 97 121 GLU B O 1
ATOM 4073 N N . TRP B 1 122 ? 3.229 31.219 3.074 1 97.25 122 TRP B N 1
ATOM 4074 C CA . TRP B 1 122 ? 3.26 30.141 4.066 1 97.25 122 TRP B CA 1
ATOM 4075 C C . TRP B 1 122 ? 2.98 30.688 5.461 1 97.25 122 TRP B C 1
ATOM 4077 O O . TRP B 1 122 ? 3.596 31.672 5.887 1 97.25 122 TRP B O 1
ATOM 4087 N N . GLY B 1 123 ? 2.072 30.109 6.18 1 98 123 GLY B N 1
ATOM 4088 C CA . GLY B 1 123 ? 1.599 30.578 7.469 1 98 123 GLY B CA 1
ATOM 4089 C C . GLY B 1 123 ? 0.223 31.219 7.398 1 98 123 GLY B C 1
ATOM 4090 O O . GLY B 1 123 ? -0.36 31.562 8.43 1 98 123 GLY B O 1
ATOM 4091 N N . GLU B 1 124 ? -0.241 31.328 6.223 1 98.31 124 GLU B N 1
ATOM 4092 C CA . GLU B 1 124 ? -1.589 31.828 5.98 1 98.31 124 GLU B CA 1
ATOM 4093 C C . GLU B 1 124 ? -2.438 30.797 5.234 1 98.31 124 GLU B C 1
ATOM 4095 O O . GLU B 1 124 ? -1.938 29.75 4.836 1 98.31 124 GLU B O 1
ATOM 4100 N N . VAL B 1 125 ? -3.74 31.031 5.09 1 98.69 125 VAL B N 1
ATOM 4101 C CA . VAL B 1 125 ? -4.652 30.188 4.32 1 98.69 125 VAL B CA 1
ATOM 4102 C C . VAL B 1 125 ? -5.215 30.984 3.145 1 98.69 125 VAL B C 1
ATOM 4104 O O . VAL B 1 125 ? -5.055 32.188 3.074 1 98.69 125 VAL B O 1
ATOM 4107 N N . CYS B 1 126 ? -5.801 30.297 2.236 1 98.81 126 CYS B N 1
ATOM 4108 C CA . CYS B 1 126 ? -6.34 30.938 1.037 1 98.81 126 CYS B CA 1
ATOM 4109 C C . CYS B 1 126 ? -7.734 31.5 1.297 1 98.81 126 CYS B C 1
ATOM 4111 O O . CYS B 1 126 ? -8.641 30.766 1.688 1 98.81 126 CYS B O 1
ATOM 4113 N N . PRO B 1 127 ? -7.93 32.812 1.085 1 98.44 127 PRO B N 1
ATOM 4114 C CA . PRO B 1 127 ? -9.273 33.375 1.251 1 98.44 127 PRO B CA 1
ATOM 4115 C C . PRO B 1 127 ? -10.258 32.844 0.197 1 98.44 127 PRO B C 1
ATOM 4117 O O . PRO B 1 127 ? -9.891 32.688 -0.97 1 98.44 127 PRO B O 1
ATOM 4120 N N . PRO B 1 128 ? -11.484 32.625 0.611 1 98.62 128 PRO B N 1
ATOM 4121 C CA . PRO B 1 128 ? -12.477 32.094 -0.336 1 98.62 128 PRO B CA 1
ATOM 4122 C C . PRO B 1 128 ? -12.703 33.031 -1.521 1 98.62 128 PRO B C 1
ATOM 4124 O O . PRO B 1 128 ? -13 32.562 -2.627 1 98.62 128 PRO B O 1
ATOM 4127 N N . GLU B 1 129 ? -12.539 34.375 -1.309 1 98.38 129 GLU B N 1
ATOM 4128 C CA . GLU B 1 129 ? -12.758 35.312 -2.383 1 98.38 129 GLU B CA 1
ATOM 4129 C C . GLU B 1 129 ? -11.766 35.125 -3.521 1 98.38 129 GLU B C 1
ATOM 4131 O O . GLU B 1 129 ? -12.102 35.312 -4.691 1 98.38 129 GLU B O 1
ATOM 4136 N N . LEU B 1 130 ? -10.531 34.75 -3.188 1 98.56 130 LEU B N 1
ATOM 4137 C CA . LEU B 1 130 ? -9.523 34.5 -4.203 1 98.56 130 LEU B CA 1
ATOM 4138 C C . LEU B 1 130 ? -9.859 33.219 -4.988 1 98.56 130 LEU B C 1
ATOM 4140 O O . LEU B 1 130 ? -9.625 33.156 -6.195 1 98.56 130 LEU B O 1
ATOM 4144 N N . VAL B 1 131 ? -10.383 32.281 -4.332 1 98.81 131 VAL B N 1
ATOM 4145 C CA . VAL B 1 131 ? -10.781 31.016 -4.965 1 98.81 131 VAL B CA 1
ATOM 4146 C C . VAL B 1 131 ? -11.914 31.281 -5.949 1 98.81 131 VAL B C 1
ATOM 4148 O O . VAL B 1 131 ? -11.875 30.797 -7.09 1 98.81 131 VAL B O 1
ATOM 4151 N N . GLU B 1 132 ? -12.914 32 -5.496 1 98.81 132 GLU B N 1
ATOM 4152 C CA . GLU B 1 132 ? -14.062 32.25 -6.367 1 98.81 132 GLU B CA 1
ATOM 4153 C C . GLU B 1 132 ? -13.648 33.062 -7.605 1 98.81 132 GLU B C 1
ATOM 4155 O O . GLU B 1 132 ? -14.102 32.781 -8.711 1 98.81 132 GLU B O 1
ATOM 4160 N N . LYS B 1 133 ? -12.852 34.125 -7.391 1 98.81 133 LYS B N 1
ATOM 4161 C CA . LYS B 1 133 ? -12.336 34.906 -8.516 1 98.81 133 LYS B CA 1
ATOM 4162 C C . LYS B 1 133 ? -11.617 34 -9.523 1 98.81 133 LYS B C 1
ATOM 4164 O O . LYS B 1 133 ? -11.852 34.094 -10.727 1 98.81 133 LYS B O 1
ATOM 4169 N N . ALA B 1 134 ? -10.781 33.125 -9.016 1 98.88 134 ALA B N 1
ATOM 4170 C CA . ALA B 1 134 ? -10.016 32.219 -9.883 1 98.88 134 ALA B CA 1
ATOM 4171 C C . ALA B 1 134 ? -10.938 31.25 -10.609 1 98.88 134 ALA B C 1
ATOM 4173 O O . ALA B 1 134 ? -10.695 30.906 -11.773 1 98.88 134 ALA B O 1
ATOM 4174 N N . ILE B 1 135 ? -11.945 30.75 -9.938 1 98.81 135 ILE B N 1
ATOM 4175 C CA . ILE B 1 135 ? -12.898 29.812 -10.539 1 98.81 135 ILE B CA 1
ATOM 4176 C C . ILE B 1 135 ? -13.625 30.5 -11.695 1 98.81 135 ILE B C 1
ATOM 4178 O O . ILE B 1 135 ? -13.797 29.906 -12.766 1 98.81 135 ILE B O 1
ATOM 4182 N N . LYS B 1 136 ? -14.023 31.734 -11.492 1 98.69 136 LYS B N 1
ATOM 4183 C CA . LYS B 1 136 ? -14.742 32.469 -12.531 1 98.69 136 LYS B CA 1
ATOM 4184 C C . LYS B 1 136 ? -13.852 32.719 -13.75 1 98.69 136 LYS B C 1
ATOM 4186 O O . LYS B 1 136 ? -14.32 32.625 -14.883 1 98.69 136 LYS B O 1
ATOM 4191 N N . GLU B 1 137 ? -12.617 32.969 -13.555 1 98.69 137 GLU B N 1
ATOM 4192 C CA . GLU B 1 137 ? -11.688 33.312 -14.625 1 98.69 137 GLU B CA 1
ATOM 4193 C C . GLU B 1 137 ? -11.18 32.062 -15.328 1 98.69 137 GLU B C 1
ATOM 4195 O O . GLU B 1 137 ? -11.086 32 -16.562 1 98.69 137 GLU B O 1
ATOM 4200 N N . PHE B 1 138 ? -10.914 31.031 -14.555 1 98.69 138 PHE B N 1
ATOM 4201 C CA . PHE B 1 138 ? -10.203 29.844 -15.047 1 98.69 138 PHE B CA 1
ATOM 4202 C C . PHE B 1 138 ? -11.172 28.734 -15.398 1 98.69 138 PHE B C 1
ATOM 4204 O O . PHE B 1 138 ? -10.867 27.875 -16.219 1 98.69 138 PHE B O 1
ATOM 4211 N N . GLN B 1 139 ? -12.344 28.703 -14.828 1 98.69 139 GLN B N 1
ATOM 4212 C CA . GLN B 1 139 ? -13.398 27.719 -15.047 1 98.69 139 GLN B CA 1
ATOM 4213 C C . GLN B 1 139 ? -12.852 26.297 -14.953 1 98.69 139 GLN B C 1
ATOM 4215 O O . GLN B 1 139 ? -12.984 25.516 -15.891 1 98.69 139 GLN B O 1
ATOM 4220 N N . PRO B 1 140 ? -12.32 25.938 -13.789 1 98.88 140 PRO B N 1
ATOM 4221 C CA . PRO B 1 140 ? -11.742 24.594 -13.625 1 98.88 140 PRO B CA 1
ATOM 4222 C C . PRO B 1 140 ? -12.805 23.5 -13.516 1 98.88 140 PRO B C 1
ATOM 4224 O O . PRO B 1 140 ? -13.93 23.781 -13.078 1 98.88 140 PRO B O 1
ATOM 4227 N N . LYS B 1 141 ? -12.414 22.297 -13.914 1 98.69 141 LYS B N 1
ATOM 4228 C CA . LYS B 1 141 ? -13.203 21.094 -13.641 1 98.69 141 LYS B CA 1
ATOM 4229 C C . LYS B 1 141 ? -13.164 20.734 -12.156 1 98.69 141 LYS B C 1
ATOM 4231 O O . LYS B 1 141 ? -14.156 20.266 -11.602 1 98.69 141 LYS B O 1
ATOM 4236 N N . LEU B 1 142 ? -12.016 21 -11.539 1 98.88 142 LEU B N 1
ATOM 4237 C CA . LEU B 1 142 ? -11.727 20.516 -10.195 1 98.88 142 LEU B CA 1
ATOM 4238 C C . LEU B 1 142 ? -10.977 21.578 -9.383 1 98.88 142 LEU B C 1
ATOM 4240 O O . LEU B 1 142 ? -10.008 22.156 -9.867 1 98.88 142 LEU B O 1
ATOM 4244 N N . LEU B 1 143 ? -11.453 21.875 -8.211 1 98.94 143 LEU B N 1
ATOM 4245 C CA . LEU B 1 143 ? -10.672 22.5 -7.148 1 98.94 143 LEU B CA 1
ATOM 4246 C C . LEU B 1 143 ? -10.055 21.453 -6.234 1 98.94 143 LEU B C 1
ATOM 4248 O O . LEU B 1 143 ? -10.773 20.641 -5.652 1 98.94 143 LEU B O 1
ATOM 4252 N N . ALA B 1 144 ? -8.734 21.359 -6.195 1 98.94 144 ALA B N 1
ATOM 4253 C CA . ALA B 1 144 ? -8.023 20.422 -5.312 1 98.94 144 ALA B CA 1
ATOM 4254 C C . ALA B 1 144 ? -7.293 21.172 -4.203 1 98.94 144 ALA B C 1
ATOM 4256 O O . ALA B 1 144 ? -6.477 22.062 -4.477 1 98.94 144 ALA B O 1
ATOM 4257 N N . THR B 1 145 ? -7.547 20.797 -2.953 1 98.69 145 THR B N 1
ATOM 4258 C CA . THR B 1 145 ? -6.926 21.516 -1.846 1 98.69 145 THR B CA 1
ATOM 4259 C C . THR B 1 145 ? -6.438 20.547 -0.777 1 98.69 145 THR B C 1
ATOM 4261 O O . THR B 1 145 ? -6.77 19.359 -0.813 1 98.69 145 THR B O 1
ATOM 4264 N N . VAL B 1 146 ? -5.562 20.984 0.044 1 98.75 146 VAL B N 1
ATOM 4265 C CA . VAL B 1 146 ? -5.148 20.328 1.283 1 98.75 146 VAL B CA 1
ATOM 4266 C C . VAL B 1 146 ? -5.789 21.047 2.477 1 98.75 146 VAL B C 1
ATOM 4268 O O . VAL B 1 146 ? -5.656 22.25 2.633 1 98.75 146 VAL B O 1
ATOM 4271 N N . GLN B 1 147 ? -6.504 20.297 3.287 1 98.88 147 GLN B N 1
ATOM 4272 C CA . GLN B 1 147 ? -7.102 20.969 4.438 1 98.88 147 GLN B CA 1
ATOM 4273 C C . GLN B 1 147 ? -6.039 21.344 5.461 1 98.88 147 GLN B C 1
ATOM 4275 O O . GLN B 1 147 ? -5.887 22.531 5.797 1 98.88 147 GLN B O 1
ATOM 4280 N N . GLY B 1 148 ? -5.41 20.328 6.047 1 98.69 148 GLY B N 1
ATOM 4281 C CA . GLY B 1 148 ? -4.285 20.562 6.941 1 98.69 148 GLY B CA 1
ATOM 4282 C C . GLY B 1 148 ? -2.941 20.328 6.281 1 98.69 148 GLY B C 1
ATOM 4283 O O . GLY B 1 148 ? -2.592 19.188 5.953 1 98.69 148 GLY B O 1
ATOM 4284 N N . ASP B 1 149 ? -2.143 21.359 6.062 1 98.12 149 ASP B N 1
ATOM 4285 C CA . ASP B 1 149 ? -0.789 21.219 5.539 1 98.12 149 ASP B CA 1
ATOM 4286 C C . ASP B 1 149 ? 0.241 21.234 6.668 1 98.12 149 ASP B C 1
ATOM 4288 O O . ASP B 1 149 ? 0.516 22.281 7.246 1 98.12 149 ASP B O 1
ATOM 4292 N N . THR B 1 150 ? 0.86 20.109 6.91 1 97.06 150 THR B N 1
ATOM 4293 C CA . THR B 1 150 ? 1.728 20 8.078 1 97.06 150 THR B CA 1
ATOM 4294 C C . THR B 1 150 ? 3.029 20.766 7.863 1 97.06 150 THR B C 1
ATOM 4296 O O . THR B 1 150 ? 3.752 21.047 8.82 1 97.06 150 THR B O 1
ATOM 4299 N N . SER B 1 151 ? 3.387 21.109 6.625 1 96.19 151 SER B N 1
ATOM 4300 C CA . SER B 1 151 ? 4.602 21.891 6.395 1 96.19 151 SER B CA 1
ATOM 4301 C C . SER B 1 151 ? 4.473 23.297 6.961 1 96.19 151 SER B C 1
ATOM 4303 O O . SER B 1 151 ? 5.473 23.922 7.324 1 96.19 151 SER B O 1
ATOM 4305 N N . THR B 1 152 ? 3.223 23.781 7.055 1 97.62 152 THR B N 1
ATOM 4306 C CA . THR B 1 152 ? 2.979 25.125 7.551 1 97.62 152 THR B CA 1
ATOM 4307 C C . THR B 1 152 ? 2.102 25.094 8.797 1 97.62 152 THR B C 1
ATOM 4309 O O . THR B 1 152 ? 1.869 26.125 9.43 1 97.62 152 THR B O 1
ATOM 4312 N N . THR B 1 153 ? 1.559 23.891 9.094 1 98.19 153 THR B N 1
ATOM 4313 C CA . THR B 1 153 ? 0.73 23.641 10.266 1 98.19 153 THR B CA 1
ATOM 4314 C C . THR B 1 153 ? -0.606 24.359 10.156 1 98.19 153 THR B C 1
ATOM 4316 O O . THR B 1 153 ? -1.321 24.516 11.148 1 98.19 153 THR B O 1
ATOM 4319 N N . MET B 1 154 ? -0.928 24.891 8.961 1 98.62 154 MET B N 1
ATOM 4320 C CA . MET B 1 154 ? -2.16 25.641 8.734 1 98.62 154 MET B CA 1
ATOM 4321 C C . MET B 1 154 ? -3.32 24.703 8.43 1 98.62 154 MET B C 1
ATOM 4323 O O . MET B 1 154 ? -3.119 23.625 7.883 1 98.62 154 MET B O 1
ATOM 4327 N N . ASN B 1 155 ? -4.5 25.078 8.789 1 98.75 155 ASN B N 1
ATOM 4328 C CA . ASN B 1 155 ? -5.762 24.391 8.531 1 98.75 155 ASN B CA 1
ATOM 4329 C C . ASN B 1 155 ? -6.68 25.234 7.641 1 98.75 155 ASN B C 1
ATOM 4331 O O . ASN B 1 155 ? -7.324 26.172 8.117 1 98.75 155 ASN B O 1
ATOM 4335 N N . GLN B 1 156 ? -6.852 24.875 6.398 1 98.88 156 GLN B N 1
ATOM 4336 C CA . GLN B 1 156 ? -7.648 25.625 5.426 1 98.88 156 GLN B CA 1
ATOM 4337 C C . GLN B 1 156 ? -9.141 25.469 5.703 1 98.88 156 GLN B C 1
ATOM 4339 O O . GLN B 1 156 ? -9.664 24.344 5.688 1 98.88 156 GLN B O 1
ATOM 4344 N N . PRO B 1 157 ? -9.867 26.609 6 1 98.69 157 PRO B N 1
ATOM 4345 C CA . PRO B 1 157 ? -11.328 26.5 6.074 1 98.69 157 PRO B CA 1
ATOM 4346 C C . PRO B 1 157 ? -11.953 26.047 4.754 1 98.69 157 PRO B C 1
ATOM 4348 O O . PRO B 1 157 ? -11.602 26.578 3.693 1 98.69 157 PRO B O 1
ATOM 4351 N N . LEU B 1 158 ? -12.898 25.062 4.789 1 98.75 158 LEU B N 1
ATOM 4352 C CA . LEU B 1 158 ? -13.344 24.438 3.547 1 98.75 158 LEU B CA 1
ATOM 4353 C C . LEU B 1 158 ? -14.805 24.766 3.264 1 98.75 158 LEU B C 1
ATOM 4355 O O . LEU B 1 158 ? -15.273 24.625 2.133 1 98.75 158 LEU B O 1
ATOM 4359 N N . ALA B 1 159 ? -15.586 25.203 4.289 1 98.62 159 ALA B N 1
ATOM 4360 C CA . ALA B 1 159 ? -17.031 25.344 4.152 1 98.62 159 ALA B CA 1
ATOM 4361 C C . ALA B 1 159 ? -17.375 26.281 2.996 1 98.62 159 ALA B C 1
ATOM 4363 O O . ALA B 1 159 ? -18.203 25.938 2.139 1 98.62 159 ALA B O 1
ATOM 4364 N N . GLU B 1 160 ? -16.766 27.469 2.973 1 98.69 160 GLU B N 1
ATOM 4365 C CA . GLU B 1 160 ? -17.047 28.438 1.924 1 98.69 160 GLU B CA 1
ATOM 4366 C C . GLU B 1 160 ? -16.547 27.953 0.566 1 98.69 160 GLU B C 1
ATOM 4368 O O . GLU B 1 160 ? -17.156 28.234 -0.465 1 98.69 160 GLU B O 1
ATOM 4373 N N . PHE B 1 161 ? -15.359 27.234 0.5 1 98.81 161 PHE B N 1
ATOM 4374 C CA . PHE B 1 161 ? -14.883 26.625 -0.738 1 98.81 161 PHE B CA 1
ATOM 4375 C C . PHE B 1 161 ? -15.953 25.719 -1.339 1 98.81 161 PHE B C 1
ATOM 4377 O O . PHE B 1 161 ? -16.203 25.766 -2.543 1 98.81 161 PHE B O 1
ATOM 4384 N N . GLY B 1 162 ? -16.516 24.859 -0.457 1 98.75 162 GLY B N 1
ATOM 4385 C CA . GLY B 1 162 ? -17.547 23.938 -0.914 1 98.75 162 GLY B CA 1
ATOM 4386 C C . GLY B 1 162 ? -18.75 24.625 -1.523 1 98.75 162 GLY B C 1
ATOM 4387 O O . GLY B 1 162 ? -19.266 24.188 -2.551 1 98.75 162 GLY B O 1
ATOM 4388 N N . GLU B 1 163 ? -19.203 25.703 -0.886 1 98.69 163 GLU B N 1
ATOM 4389 C CA . GLU B 1 163 ? -20.328 26.469 -1.391 1 98.69 163 GLU B CA 1
ATOM 4390 C C . GLU B 1 163 ? -20.016 27.078 -2.754 1 98.69 163 GLU B C 1
ATOM 4392 O O . GLU B 1 163 ? -20.859 27.078 -3.652 1 98.69 163 GLU B O 1
ATOM 4397 N N . ILE B 1 164 ? -18.844 27.672 -2.863 1 98.88 164 ILE B N 1
ATOM 4398 C CA . ILE B 1 164 ? -18.406 28.281 -4.109 1 98.88 164 ILE B CA 1
ATOM 4399 C C . ILE B 1 164 ? -18.375 27.25 -5.223 1 98.88 164 ILE B C 1
ATOM 4401 O O . ILE B 1 164 ? -18.891 27.484 -6.32 1 98.88 164 ILE B O 1
ATOM 4405 N N . CYS B 1 165 ? -17.797 26.062 -4.957 1 98.81 165 CYS B N 1
ATOM 4406 C CA . CYS B 1 165 ? -17.703 25 -5.949 1 98.81 165 CYS B CA 1
ATOM 4407 C C . CYS B 1 165 ? -19.078 24.547 -6.398 1 98.81 165 CYS B C 1
ATOM 4409 O O . CYS B 1 165 ? -19.328 24.359 -7.59 1 98.81 165 CYS B O 1
ATOM 4411 N N . LYS B 1 166 ? -19.953 24.391 -5.441 1 98.38 166 LYS B N 1
ATOM 4412 C CA . LYS B 1 166 ? -21.312 23.969 -5.75 1 98.38 166 LYS B CA 1
ATOM 4413 C C . LYS B 1 166 ? -22.016 24.984 -6.652 1 98.38 166 LYS B C 1
ATOM 4415 O O . LYS B 1 166 ? -22.625 24.609 -7.656 1 98.38 166 LYS B O 1
ATOM 4420 N N . ARG B 1 167 ? -21.891 26.234 -6.336 1 98.38 167 ARG B N 1
ATOM 4421 C CA . ARG B 1 167 ? -22.547 27.297 -7.082 1 98.38 167 ARG B CA 1
ATOM 4422 C C . ARG B 1 167 ? -22.016 27.375 -8.508 1 98.38 167 ARG B C 1
ATOM 4424 O O . ARG B 1 167 ? -22.766 27.703 -9.438 1 98.38 167 ARG B O 1
ATOM 4431 N N . HIS B 1 168 ? -20.797 27.094 -8.734 1 98.62 168 HIS B N 1
ATOM 4432 C CA . HIS B 1 168 ? -20.188 27.281 -10.039 1 98.62 168 HIS B CA 1
ATOM 4433 C C . HIS B 1 168 ? -20.016 25.953 -10.773 1 98.62 168 HIS B C 1
ATOM 4435 O O . HIS B 1 168 ? -19.469 25.906 -11.875 1 98.62 168 HIS B O 1
ATOM 4441 N N . GLY B 1 169 ? -20.453 24.812 -10.172 1 98.25 169 GLY B N 1
ATOM 4442 C CA . GLY B 1 169 ? -20.422 23.516 -10.812 1 98.25 169 GLY B CA 1
ATOM 4443 C C . GLY B 1 169 ? -19.016 22.953 -10.93 1 98.25 169 GLY B C 1
ATOM 4444 O O . GLY B 1 169 ? -18.672 22.328 -11.938 1 98.25 169 GLY B O 1
ATOM 4445 N N . VAL B 1 170 ? -18.125 23.25 -10.008 1 98.75 170 VAL B N 1
ATOM 4446 C CA . VAL B 1 170 ? -16.75 22.766 -9.953 1 98.75 170 VAL B CA 1
ATOM 4447 C C . VAL B 1 170 ? -16.641 21.609 -8.945 1 98.75 170 VAL B C 1
ATOM 4449 O O . VAL B 1 170 ? -17.172 21.703 -7.836 1 98.75 170 VAL B O 1
ATOM 4452 N N . LEU B 1 171 ? -16.062 20.453 -9.312 1 98.88 171 LEU B N 1
ATOM 4453 C CA . LEU B 1 171 ? -15.812 19.375 -8.359 1 98.88 171 LEU B CA 1
ATOM 4454 C C . LEU B 1 171 ? -14.82 19.812 -7.289 1 98.88 171 LEU B C 1
ATOM 4456 O O . LEU B 1 171 ? -13.891 20.578 -7.57 1 98.88 171 LEU B O 1
ATOM 4460 N N . PHE B 1 172 ? -14.961 19.328 -6.09 1 98.94 172 PHE B N 1
ATOM 4461 C CA . PHE B 1 172 ? -14.133 19.75 -4.973 1 98.94 172 PHE B CA 1
ATOM 4462 C C . PHE B 1 172 ? -13.453 18.547 -4.316 1 98.94 172 PHE B C 1
ATOM 4464 O O . PHE B 1 172 ? -14.109 17.719 -3.701 1 98.94 172 PHE B O 1
ATOM 4471 N N . TYR B 1 173 ? -12.141 18.438 -4.449 1 98.94 173 TYR B N 1
ATOM 4472 C CA . TYR B 1 173 ? -11.312 17.422 -3.799 1 98.94 173 TYR B CA 1
ATOM 4473 C C . TYR B 1 173 ? -10.547 18.031 -2.627 1 98.94 173 TYR B C 1
ATOM 4475 O O . TYR B 1 173 ? -10.055 19.156 -2.707 1 98.94 173 TYR B O 1
ATOM 4483 N N . CYS B 1 174 ? -10.406 17.188 -1.55 1 98.94 174 CYS B N 1
ATOM 4484 C CA . CYS B 1 174 ? -9.641 17.625 -0.393 1 98.94 174 CYS B CA 1
ATOM 4485 C C . CYS B 1 174 ? -8.742 16.516 0.123 1 98.94 174 CYS B C 1
ATOM 4487 O O . CYS B 1 174 ? -9.227 15.406 0.405 1 98.94 174 CYS B O 1
ATOM 4489 N N . ASP B 1 175 ? -7.445 16.766 0.212 1 98.88 175 ASP B N 1
ATOM 4490 C CA . ASP B 1 175 ? -6.555 15.93 1.015 1 98.88 175 ASP B CA 1
ATOM 4491 C C . ASP B 1 175 ? -6.684 16.266 2.5 1 98.88 175 ASP B C 1
ATOM 4493 O O . ASP B 1 175 ? -6.242 17.328 2.943 1 98.88 175 ASP B O 1
ATOM 4497 N N . ALA B 1 176 ? -7.191 15.328 3.268 1 98.88 176 ALA B N 1
ATOM 4498 C CA . ALA B 1 176 ? -7.422 15.555 4.691 1 98.88 176 ALA B CA 1
ATOM 4499 C C . ALA B 1 176 ? -6.516 14.672 5.547 1 98.88 176 ALA B C 1
ATOM 4501 O O . ALA B 1 176 ? -6.828 14.398 6.707 1 98.88 176 ALA B O 1
ATOM 4502 N N . THR B 1 177 ? -5.41 14.219 5.012 1 98.69 177 THR B N 1
ATOM 4503 C CA . THR B 1 177 ? -4.5 13.281 5.656 1 98.69 177 THR B CA 1
ATOM 4504 C C . THR B 1 177 ? -4.125 13.766 7.055 1 98.69 177 THR B C 1
ATOM 4506 O O . THR B 1 177 ? -4.219 13.008 8.023 1 98.69 177 THR B O 1
ATOM 4509 N N . ALA B 1 178 ? -3.766 15.016 7.195 1 98.25 178 ALA B N 1
ATOM 4510 C CA . ALA B 1 178 ? -3.188 15.5 8.445 1 98.25 178 ALA B CA 1
ATOM 4511 C C . ALA B 1 178 ? -4.266 16.062 9.367 1 98.25 178 ALA B C 1
ATOM 4513 O O . ALA B 1 178 ? -4.055 16.203 10.57 1 98.25 178 ALA B O 1
ATOM 4514 N N . SER B 1 179 ? -5.438 16.438 8.797 1 98.56 179 SER B N 1
ATOM 4515 C CA . SER B 1 179 ? -6.406 17.234 9.539 1 98.56 179 SER B CA 1
ATOM 4516 C C . SER B 1 179 ? -7.535 16.375 10.086 1 98.56 179 SER B C 1
ATOM 4518 O O . SER B 1 179 ? -8.078 16.656 11.156 1 98.56 179 SER B O 1
ATOM 4520 N N . ILE B 1 180 ? -7.922 15.297 9.375 1 98.56 180 ILE B N 1
ATOM 4521 C CA . ILE B 1 180 ? -9.094 14.516 9.758 1 98.56 180 ILE B CA 1
ATOM 4522 C C . ILE B 1 180 ? -8.914 13.969 11.172 1 98.56 180 ILE B C 1
ATOM 4524 O O . ILE B 1 180 ? -7.789 13.68 11.594 1 98.56 180 ILE B O 1
ATOM 4528 N N . ALA B 1 181 ? -9.984 13.828 11.945 1 98.38 181 ALA B N 1
ATOM 4529 C CA . ALA B 1 181 ? -10.062 13.352 13.328 1 98.38 181 ALA B CA 1
ATOM 4530 C C . ALA B 1 181 ? -9.547 14.406 14.297 1 98.38 181 ALA B C 1
ATOM 4532 O O . ALA B 1 181 ? -10.141 14.625 15.359 1 98.38 181 ALA B O 1
ATOM 4533 N N . GLY B 1 182 ? -8.438 15.141 13.93 1 98.69 182 GLY B N 1
ATOM 4534 C CA . GLY B 1 182 ? -7.914 16.172 14.812 1 98.69 182 GLY B CA 1
ATOM 4535 C C . GLY B 1 182 ? -8.594 17.516 14.625 1 98.69 182 GLY B C 1
ATOM 4536 O O . GLY B 1 182 ? -8.508 18.391 15.484 1 98.69 182 GLY B O 1
ATOM 4537 N N . ASN B 1 183 ? -9.211 17.766 13.516 1 98.81 183 ASN B N 1
ATOM 4538 C CA . ASN B 1 183 ? -9.977 18.938 13.133 1 98.81 183 ASN B CA 1
ATOM 4539 C C . ASN B 1 183 ? -11.312 18.562 12.5 1 98.81 183 ASN B C 1
ATOM 4541 O O . ASN B 1 183 ? -11.477 17.438 12.008 1 98.81 183 ASN B O 1
ATOM 4545 N N . GLU B 1 184 ? -12.227 19.5 12.531 1 98.12 184 GLU B N 1
ATOM 4546 C CA . GLU B 1 184 ? -13.531 19.234 11.945 1 98.12 184 GLU B CA 1
ATOM 4547 C C . GLU B 1 184 ? -13.422 19 10.438 1 98.12 184 GLU B C 1
ATOM 4549 O O . GLU B 1 184 ? -12.672 19.688 9.75 1 98.12 184 GLU B O 1
ATOM 4554 N N . LEU B 1 185 ? -14.133 18.031 9.922 1 98.62 185 LEU B N 1
ATOM 4555 C CA . LEU B 1 185 ? -14.297 17.734 8.5 1 98.62 185 LEU B CA 1
ATOM 4556 C C . LEU B 1 185 ? -15.695 17.203 8.211 1 98.62 185 LEU B C 1
ATOM 4558 O O . LEU B 1 185 ? -16.047 16.094 8.594 1 98.62 185 LEU B O 1
ATOM 4562 N N . LYS B 1 186 ? -16.469 17.984 7.586 1 98.44 186 LYS B N 1
ATOM 4563 C CA . LYS B 1 186 ? -17.859 17.641 7.262 1 98.44 186 LYS B CA 1
ATOM 4564 C C . LYS B 1 186 ? -18.047 17.516 5.758 1 98.44 186 LYS B C 1
ATOM 4566 O O . LYS B 1 186 ? -18.531 18.438 5.105 1 98.44 186 LYS B O 1
ATOM 4571 N N . VAL B 1 187 ? -17.859 16.297 5.273 1 98.81 187 VAL B N 1
ATOM 4572 C CA . VAL B 1 187 ? -17.75 16.047 3.842 1 98.81 187 VAL B CA 1
ATOM 4573 C C . VAL B 1 187 ? -19.047 16.438 3.146 1 98.81 187 VAL B C 1
ATOM 4575 O O . VAL B 1 187 ? -19.031 17.188 2.162 1 98.81 187 VAL B O 1
ATOM 4578 N N . ASP B 1 188 ? -20.203 15.922 3.656 1 98.69 188 ASP B N 1
ATOM 4579 C CA . ASP B 1 188 ? -21.484 16.219 3.014 1 98.69 188 ASP B CA 1
ATOM 4580 C C . ASP B 1 188 ? -21.859 17.688 3.201 1 98.69 188 ASP B C 1
ATOM 4582 O O . ASP B 1 188 ? -22.203 18.375 2.234 1 98.69 188 ASP B O 1
ATOM 4586 N N . GLU B 1 189 ? -21.766 18.188 4.434 1 98.69 189 GLU B N 1
ATOM 4587 C CA . GLU B 1 189 ? -22.172 19.547 4.754 1 98.69 189 GLU B CA 1
ATOM 4588 C C . GLU B 1 189 ? -21.359 20.578 3.979 1 98.69 189 GLU B C 1
ATOM 4590 O O . GLU B 1 189 ? -21.875 21.609 3.578 1 98.69 189 GLU B O 1
ATOM 4595 N N . TRP B 1 190 ? -20.062 20.281 3.76 1 98.81 190 TRP B N 1
ATOM 4596 C CA . TRP B 1 190 ? -19.172 21.25 3.113 1 98.81 190 TRP B CA 1
ATOM 4597 C C . TRP B 1 190 ? -19.062 20.969 1.619 1 98.81 190 TRP B C 1
ATOM 4599 O O . TRP B 1 190 ? -18.188 21.5 0.943 1 98.81 190 TRP B O 1
ATOM 4609 N N . ASN B 1 191 ? -19.859 20.094 1.102 1 98.56 191 ASN B N 1
ATOM 4610 C CA . ASN B 1 191 ? -20 19.812 -0.324 1 98.56 191 ASN B CA 1
ATOM 4611 C C . ASN B 1 191 ? -18.688 19.312 -0.93 1 98.56 191 ASN B C 1
ATOM 4613 O O . ASN B 1 191 ? -18.297 19.734 -2.018 1 98.56 191 ASN B O 1
ATOM 4617 N N . LEU B 1 192 ? -17.938 18.516 -0.209 1 98.88 192 LEU B N 1
ATOM 4618 C CA . LEU B 1 192 ? -16.766 17.875 -0.787 1 98.88 192 LEU B CA 1
ATOM 4619 C C . LEU B 1 192 ? -17.156 16.703 -1.669 1 98.88 192 LEU B C 1
ATOM 4621 O O . LEU B 1 192 ? -17.984 15.875 -1.278 1 98.88 192 LEU B O 1
ATOM 4625 N N . ASP B 1 193 ? -16.594 16.594 -2.879 1 98.88 193 ASP B N 1
ATOM 4626 C CA . ASP B 1 193 ? -16.938 15.539 -3.82 1 98.88 193 ASP B CA 1
ATOM 4627 C C . ASP B 1 193 ? -16 14.344 -3.674 1 98.88 193 ASP B C 1
ATOM 4629 O O . ASP B 1 193 ? -16.375 13.211 -3.986 1 98.88 193 ASP B O 1
ATOM 4633 N N . ALA B 1 194 ? -14.773 14.578 -3.279 1 98.94 194 ALA B N 1
ATOM 4634 C CA . ALA B 1 194 ? -13.781 13.539 -3.041 1 98.94 194 ALA B CA 1
ATOM 4635 C C . ALA B 1 194 ? -12.836 13.93 -1.902 1 98.94 194 ALA B C 1
ATOM 4637 O O . ALA B 1 194 ? -12.445 15.094 -1.788 1 98.94 194 ALA B O 1
ATOM 4638 N N . VAL B 1 195 ? -12.555 12.992 -1.032 1 98.94 195 VAL B N 1
ATOM 4639 C CA . VAL B 1 195 ? -11.648 13.219 0.089 1 98.94 195 VAL B CA 1
ATOM 4640 C C . VAL B 1 195 ? -10.711 12.016 0.25 1 98.94 195 VAL B C 1
ATOM 4642 O O . VAL B 1 195 ? -11.133 10.867 0.088 1 98.94 195 VAL B O 1
ATOM 4645 N N . SER B 1 196 ? -9.453 12.242 0.461 1 98.88 196 SER B N 1
ATOM 4646 C CA . SER B 1 196 ? -8.5 11.203 0.852 1 98.88 196 SER B CA 1
ATOM 4647 C C . SER B 1 196 ? -7.91 11.492 2.227 1 98.88 196 SER B C 1
ATOM 4649 O O . SER B 1 196 ? -7.805 12.648 2.637 1 98.88 196 SER B O 1
ATOM 4651 N N . ALA B 1 197 ? -7.543 10.461 2.924 1 98.75 197 ALA B N 1
ATOM 4652 C CA . ALA B 1 197 ? -6.977 10.555 4.266 1 98.75 197 ALA B CA 1
ATOM 4653 C C . ALA B 1 197 ? -5.887 9.508 4.477 1 98.75 197 ALA B C 1
ATOM 4655 O O . ALA B 1 197 ? -5.488 8.82 3.533 1 98.75 197 ALA B O 1
ATOM 4656 N N . GLY B 1 198 ? -5.305 9.477 5.617 1 98.31 198 GLY B N 1
ATOM 4657 C CA . GLY B 1 198 ? -4.312 8.508 6.059 1 98.31 198 GLY B CA 1
ATOM 4658 C C . GLY B 1 198 ? -4.449 8.141 7.527 1 98.31 198 GLY B C 1
ATOM 4659 O O . GLY B 1 198 ? -5 8.906 8.312 1 98.31 198 GLY B O 1
ATOM 4660 N N . LEU B 1 199 ? -3.943 7.031 7.875 1 98.62 199 LEU B N 1
ATOM 4661 C CA . LEU B 1 199 ? -4.125 6.527 9.227 1 98.62 199 LEU B CA 1
ATOM 4662 C C . LEU B 1 199 ? -3.074 7.105 10.172 1 98.62 199 LEU B C 1
ATOM 4664 O O . LEU B 1 199 ? -3.305 7.207 11.375 1 98.62 199 LEU B O 1
ATOM 4668 N N . GLN B 1 200 ? -1.909 7.488 9.664 1 98.31 200 GLN B N 1
ATOM 4669 C CA . GLN B 1 200 ? -0.686 7.609 10.453 1 98.31 200 GLN B CA 1
ATOM 4670 C C . GLN B 1 200 ? -0.605 8.969 11.141 1 98.31 200 GLN B C 1
ATOM 4672 O O . GLN B 1 200 ? 0.47 9.391 11.57 1 98.31 200 GLN B O 1
ATOM 4677 N N . LYS B 1 201 ? -1.661 9.703 11.156 1 98.31 201 LYS B N 1
ATOM 4678 C CA . LYS B 1 201 ? -1.746 10.992 11.844 1 98.31 201 LYS B CA 1
ATOM 4679 C C . LYS B 1 201 ? -2.787 10.945 12.961 1 98.31 201 LYS B C 1
ATOM 4681 O O . LYS B 1 201 ? -2.682 10.141 13.891 1 98.31 201 LYS B O 1
ATOM 4686 N N . CYS B 1 202 ? -3.9 11.672 12.852 1 98.69 202 CYS B N 1
ATOM 4687 C CA . CYS B 1 202 ? -4.844 11.797 13.953 1 98.69 202 CYS B CA 1
ATOM 4688 C C . CYS B 1 202 ? -5.738 10.57 14.055 1 98.69 202 CYS B C 1
ATOM 4690 O O . CYS B 1 202 ? -6.379 10.344 15.086 1 98.69 202 CYS B O 1
ATOM 4692 N N . LEU B 1 203 ? -5.793 9.734 13.008 1 98.69 203 LEU B N 1
ATOM 4693 C CA . LEU B 1 203 ? -6.578 8.508 13.094 1 98.69 203 LEU B CA 1
ATOM 4694 C C . LEU B 1 203 ? -5.855 7.449 13.922 1 98.69 203 LEU B C 1
ATOM 4696 O O . LEU B 1 203 ? -6.465 6.469 14.352 1 98.69 203 LEU B O 1
ATOM 4700 N N . GLY B 1 204 ? -4.562 7.609 14.078 1 98.44 204 GLY B N 1
ATOM 4701 C CA . GLY B 1 204 ? -3.85 6.902 15.133 1 98.44 204 GLY B CA 1
ATOM 4702 C C . GLY B 1 204 ? -3.473 5.484 14.758 1 98.44 204 GLY B C 1
ATOM 4703 O O . GLY B 1 204 ? -3.477 4.586 15.602 1 98.44 204 GLY B O 1
ATOM 4704 N N . GLY B 1 205 ? -3.295 5.223 13.539 1 98.38 205 GLY B N 1
ATOM 4705 C CA . GLY B 1 205 ? -2.809 3.943 13.047 1 98.38 205 GLY B CA 1
ATOM 4706 C C . GLY B 1 205 ? -1.506 4.055 12.273 1 98.38 205 GLY B C 1
ATOM 4707 O O . GLY B 1 205 ? -0.934 5.141 12.164 1 98.38 205 GLY B O 1
ATOM 4708 N N . PRO B 1 206 ? -0.967 2.939 11.828 1 98.12 206 PRO B N 1
ATOM 4709 C CA . PRO B 1 206 ? 0.236 2.967 10.992 1 98.12 206 PRO B CA 1
ATOM 4710 C C . PRO B 1 206 ? -0.047 3.428 9.562 1 98.12 206 PRO B C 1
ATOM 4712 O O . PRO B 1 206 ? -1.196 3.395 9.117 1 98.12 206 PRO B O 1
ATOM 4715 N N . SER B 1 207 ? 0.995 3.932 8.867 1 97.94 207 SER B N 1
ATOM 4716 C CA . SER B 1 207 ? 0.899 4.152 7.426 1 97.94 207 SER B CA 1
ATOM 4717 C C . SER B 1 207 ? 0.716 2.836 6.676 1 97.94 207 SER B C 1
ATOM 4719 O O . SER B 1 207 ? 1.242 1.801 7.09 1 97.94 207 SER B O 1
ATOM 4721 N N . GLY B 1 208 ? -0.034 2.863 5.543 1 97.62 208 GLY B N 1
ATOM 4722 C CA . GLY B 1 208 ? -0.202 1.652 4.758 1 97.62 208 GLY B CA 1
ATOM 4723 C C . GLY B 1 208 ? -1.612 1.476 4.23 1 97.62 208 GLY B C 1
ATOM 4724 O O . GLY B 1 208 ? -1.891 0.528 3.492 1 97.62 208 GLY B O 1
ATOM 4725 N N . SER B 1 209 ? -2.514 2.318 4.613 1 98.12 209 SER B N 1
ATOM 4726 C CA . SER B 1 209 ? -3.893 2.346 4.137 1 98.12 209 SER B CA 1
ATOM 4727 C C . SER B 1 209 ? -4.414 3.775 4.043 1 98.12 209 SER B C 1
ATOM 4729 O O . SER B 1 209 ? -4.125 4.605 4.906 1 98.12 209 SER B O 1
ATOM 4731 N N . SER B 1 210 ? -5.164 4.039 2.957 1 98.81 210 SER B N 1
ATOM 4732 C CA . SER B 1 210 ? -5.691 5.383 2.748 1 98.81 210 SER B CA 1
ATOM 4733 C C . SER B 1 210 ? -7.203 5.359 2.557 1 98.81 210 SER B C 1
ATOM 4735 O O . SER B 1 210 ? -7.691 5.008 1.482 1 98.81 210 SER B O 1
ATOM 4737 N N . PRO B 1 211 ? -7.992 5.758 3.566 1 98.88 211 PRO B N 1
ATOM 4738 C CA . PRO B 1 211 ? -9.438 5.891 3.377 1 98.88 211 PRO B CA 1
ATOM 4739 C C . PRO B 1 211 ? -9.805 7 2.391 1 98.88 211 PRO B C 1
ATOM 4741 O O . PRO B 1 211 ? -9.172 8.062 2.383 1 98.88 211 PRO B O 1
ATOM 4744 N N . ILE B 1 212 ? -10.797 6.758 1.562 1 98.94 212 ILE B N 1
ATOM 4745 C CA . ILE B 1 212 ? -11.305 7.785 0.661 1 98.94 212 ILE B CA 1
ATOM 4746 C C . ILE B 1 212 ? -12.828 7.758 0.651 1 98.94 212 ILE B C 1
ATOM 4748 O O . ILE B 1 212 ? -13.438 6.758 1.041 1 98.94 212 ILE B O 1
ATOM 4752 N N . THR B 1 213 ? -13.422 8.797 0.257 1 98.94 213 THR B N 1
ATOM 4753 C CA . THR B 1 213 ? -14.859 8.859 0.004 1 98.94 213 THR B CA 1
ATOM 4754 C C . THR B 1 213 ? -15.148 9.719 -1.227 1 98.94 213 THR B C 1
ATOM 4756 O O . THR B 1 213 ? -14.453 10.703 -1.482 1 98.94 213 THR B O 1
ATOM 4759 N N . LEU B 1 214 ? -16.094 9.32 -2.027 1 98.94 214 LEU B N 1
ATOM 4760 C CA . LEU B 1 214 ? -16.484 9.969 -3.277 1 98.94 214 LEU B CA 1
ATOM 4761 C C . LEU B 1 214 ? -17.984 10.258 -3.305 1 98.94 214 LEU B C 1
ATOM 4763 O O . LEU B 1 214 ? -18.797 9.398 -2.973 1 98.94 214 LEU B O 1
ATOM 4767 N N . SER B 1 215 ? -18.359 11.477 -3.697 1 98.88 215 SER B N 1
ATOM 4768 C CA . SER B 1 215 ? -19.766 11.789 -3.934 1 98.88 215 SER B CA 1
ATOM 4769 C C . SER B 1 215 ? -20.312 11.008 -5.125 1 98.88 215 SER B C 1
ATOM 4771 O O . SER B 1 215 ? -19.547 10.453 -5.914 1 98.88 215 SER B O 1
ATOM 4773 N N . ASP B 1 216 ? -21.625 10.992 -5.23 1 98.31 216 ASP B N 1
ATOM 4774 C CA . ASP B 1 216 ? -22.266 10.328 -6.367 1 98.31 216 ASP B CA 1
ATOM 4775 C C . ASP B 1 216 ? -21.812 10.953 -7.688 1 98.31 216 ASP B C 1
ATOM 4777 O O . ASP B 1 216 ? -21.562 10.242 -8.664 1 98.31 216 ASP B O 1
ATOM 4781 N N . GLN B 1 217 ? -21.734 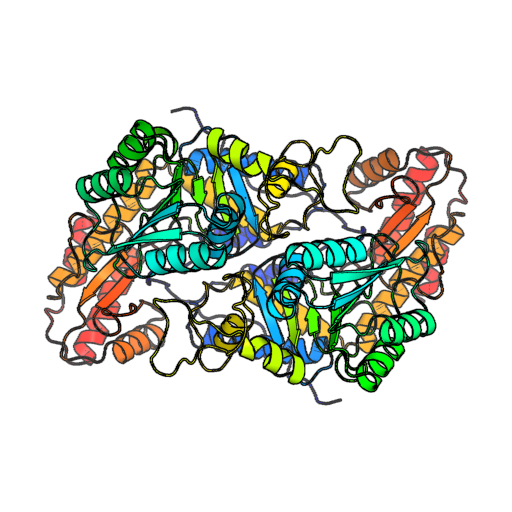12.25 -7.734 1 97.94 217 GLN B N 1
ATOM 4782 C CA . GLN B 1 217 ? -21.312 12.961 -8.938 1 97.94 217 GLN B CA 1
ATOM 4783 C C . GLN B 1 217 ? -19.891 12.57 -9.336 1 97.94 217 GLN B C 1
ATOM 4785 O O . GLN B 1 217 ? -19.609 12.312 -10.516 1 97.94 217 GLN B O 1
ATOM 4790 N N . CYS B 1 218 ? -19.031 12.555 -8.367 1 98.31 218 CYS B N 1
ATOM 4791 C CA . CYS B 1 218 ? -17.641 12.18 -8.625 1 98.31 218 CYS B CA 1
ATOM 4792 C C . CYS B 1 218 ? -17.531 10.734 -9.094 1 98.31 218 CYS B C 1
ATOM 4794 O O . CYS B 1 218 ? -16.812 10.43 -10.047 1 98.31 218 CYS B O 1
ATOM 4796 N N . ALA B 1 219 ? -18.234 9.836 -8.43 1 98.31 219 ALA B N 1
ATOM 4797 C CA . ALA B 1 219 ? -18.234 8.422 -8.797 1 98.31 219 ALA B CA 1
ATOM 4798 C C . ALA B 1 219 ? -18.75 8.227 -10.219 1 98.31 219 ALA B C 1
ATOM 4800 O O . ALA B 1 219 ? -18.203 7.41 -10.969 1 98.31 219 ALA B O 1
ATOM 4801 N N . GLU B 1 220 ? -19.766 8.953 -10.57 1 97.56 220 GLU B N 1
ATOM 4802 C CA . GLU B 1 220 ? -20.328 8.867 -11.922 1 97.56 220 GLU B CA 1
ATOM 4803 C C . GLU B 1 220 ? -19.297 9.305 -12.961 1 97.56 220 GLU B C 1
ATOM 4805 O O . GLU B 1 220 ? -19.156 8.656 -14 1 97.56 220 GLU B O 1
ATOM 4810 N N . LEU B 1 221 ? -18.703 10.391 -12.703 1 97.38 221 LEU B N 1
ATOM 4811 C CA . LEU B 1 221 ? -17.672 10.906 -13.602 1 97.38 221 LEU B CA 1
ATOM 4812 C C . LEU B 1 221 ? -16.562 9.883 -13.789 1 97.38 221 LEU B C 1
ATOM 4814 O O . LEU B 1 221 ? -16.109 9.656 -14.914 1 97.38 221 LEU B O 1
ATOM 4818 N N . ILE B 1 222 ? -16.078 9.227 -12.711 1 98.06 222 ILE B N 1
ATOM 4819 C CA . ILE B 1 222 ? -15.023 8.227 -12.758 1 98.06 222 ILE B CA 1
ATOM 4820 C C . ILE B 1 222 ? -15.484 7.016 -13.555 1 98.06 222 ILE B C 1
ATOM 4822 O O . ILE B 1 222 ? -14.727 6.469 -14.359 1 98.06 222 ILE B O 1
ATOM 4826 N N . ASN B 1 223 ? -16.703 6.648 -13.398 1 96.31 223 ASN B N 1
ATOM 4827 C CA . ASN B 1 223 ? -17.25 5.461 -14.055 1 96.31 223 ASN B CA 1
ATOM 4828 C C . ASN B 1 223 ? -17.375 5.664 -15.562 1 96.31 223 ASN B C 1
ATOM 4830 O O . ASN B 1 223 ? -17.422 4.695 -16.312 1 96.31 223 ASN B O 1
ATOM 4834 N N . ARG B 1 224 ? -17.438 6.906 -16.047 1 95.88 224 ARG B N 1
ATOM 4835 C CA . ARG B 1 224 ? -17.438 7.18 -17.484 1 95.88 224 ARG B CA 1
ATOM 4836 C C . ARG B 1 224 ? -16.109 6.797 -18.109 1 95.88 224 ARG B C 1
ATOM 4838 O O . ARG B 1 224 ? -16.016 6.68 -19.344 1 95.88 224 ARG B O 1
ATOM 4845 N N . ARG B 1 225 ? -15.172 6.52 -17.281 1 94.88 225 ARG B N 1
ATOM 4846 C CA . ARG B 1 225 ? -13.836 6.168 -17.75 1 94.88 225 ARG B CA 1
ATOM 4847 C C . ARG B 1 225 ? -13.531 4.703 -17.484 1 94.88 225 ARG B C 1
ATOM 4849 O O . ARG B 1 225 ? -12.375 4.273 -17.594 1 94.88 225 ARG B O 1
ATOM 4856 N N . LYS B 1 226 ? -14.461 3.918 -17.141 1 90.75 226 LYS B N 1
ATOM 4857 C CA . LYS B 1 226 ? -14.32 2.531 -16.703 1 90.75 226 LYS B CA 1
ATOM 4858 C C . LYS B 1 226 ? -13.734 1.661 -17.797 1 90.75 226 LYS B C 1
ATOM 4860 O O . LYS B 1 226 ? -14.141 1.76 -18.969 1 90.75 226 LYS B O 1
ATOM 4865 N N . HIS B 1 227 ? -12.789 0.862 -17.469 1 85.44 227 HIS B N 1
ATOM 4866 C CA . HIS B 1 227 ? -12.141 -0.159 -18.281 1 85.44 227 HIS B CA 1
ATOM 4867 C C . HIS B 1 227 ? -11.703 -1.35 -17.438 1 85.44 227 HIS B C 1
ATOM 4869 O O . HIS B 1 227 ? -10.75 -1.249 -16.656 1 85.44 227 HIS B O 1
ATOM 4875 N N . VAL B 1 228 ? -12.398 -2.457 -17.656 1 79.81 228 VAL B N 1
ATOM 4876 C CA . VAL B 1 228 ? -12.078 -3.662 -16.891 1 79.81 228 VAL B CA 1
ATOM 4877 C C . VAL B 1 228 ? -11.031 -4.477 -17.641 1 79.81 228 VAL B C 1
ATOM 4879 O O . VAL B 1 228 ? -11.18 -4.75 -18.844 1 79.81 228 VAL B O 1
ATOM 4882 N N . GLU B 1 229 ? -10.016 -4.867 -16.953 1 79 229 GLU B N 1
ATOM 4883 C CA . GLU B 1 229 ? -8.867 -5.539 -17.578 1 79 229 GLU B CA 1
ATOM 4884 C C . GLU B 1 229 ? -9.258 -6.922 -18.094 1 79 229 GLU B C 1
ATOM 4886 O O . GLU B 1 229 ? -10.172 -7.559 -17.562 1 79 229 GLU B O 1
ATOM 4891 N N . ALA B 1 230 ? -8.383 -7.297 -19.016 1 75.62 230 ALA B N 1
ATOM 4892 C CA . ALA B 1 230 ? -8.57 -8.633 -19.578 1 75.62 230 ALA B CA 1
ATOM 4893 C C . ALA B 1 230 ? -8.281 -9.703 -18.531 1 75.62 230 ALA B C 1
ATOM 4895 O O . ALA B 1 230 ? -7.457 -9.5 -17.625 1 75.62 230 ALA B O 1
ATOM 4896 N N . GLY B 1 231 ? -8.953 -10.711 -18.469 1 70.62 231 GLY B N 1
ATOM 4897 C CA . GLY B 1 231 ? -8.719 -11.812 -17.547 1 70.62 231 GLY B CA 1
ATOM 4898 C C . GLY B 1 231 ? -9.758 -11.898 -16.438 1 70.62 231 GLY B C 1
ATOM 4899 O O . GLY B 1 231 ? -9.906 -12.938 -15.805 1 70.62 231 GLY B O 1
ATOM 4900 N N . ILE B 1 232 ? -10.289 -10.633 -16.203 1 76.19 232 ILE B N 1
ATOM 4901 C CA . ILE B 1 232 ? -11.312 -10.672 -15.172 1 76.19 232 ILE B CA 1
ATOM 4902 C C . ILE B 1 232 ? -12.617 -1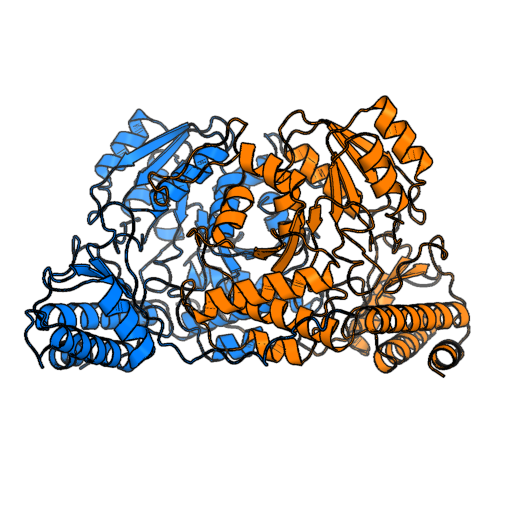0.094 -15.719 1 76.19 232 ILE B C 1
ATOM 4904 O O . ILE B 1 232 ? -13.625 -10.039 -15 1 76.19 232 ILE B O 1
ATOM 4908 N N . ARG B 1 233 ? -12.609 -9.711 -16.922 1 76.88 233 ARG B N 1
ATOM 4909 C CA . ARG B 1 233 ? -13.789 -9.148 -17.562 1 76.88 233 ARG B CA 1
ATOM 4910 C C . ARG B 1 233 ? -14.852 -10.219 -17.797 1 76.88 233 ARG B C 1
ATOM 4912 O O . ARG B 1 233 ? -14.531 -11.328 -18.234 1 76.88 233 ARG B O 1
ATOM 4919 N N . ALA B 1 234 ? -15.992 -9.852 -17.344 1 77 234 ALA B N 1
ATOM 4920 C CA . ALA B 1 234 ? -17.156 -10.68 -17.656 1 77 234 ALA B CA 1
ATOM 4921 C C . ALA B 1 234 ? -18 -10.039 -18.75 1 77 234 ALA B C 1
ATOM 4923 O O . ALA B 1 234 ? -17.797 -8.875 -19.109 1 77 234 ALA B O 1
ATOM 4924 N N . ASP B 1 235 ? -19 -10.672 -19.234 1 71.06 235 ASP B N 1
ATOM 4925 C CA . ASP B 1 235 ? -19.844 -10.25 -20.344 1 71.06 235 ASP B CA 1
ATOM 4926 C C . ASP B 1 235 ? -20.641 -9 -19.984 1 71.06 235 ASP B C 1
ATOM 4928 O O . ASP B 1 235 ? -20.922 -8.164 -20.859 1 71.06 235 ASP B O 1
ATOM 4932 N N . HIS B 1 236 ? -20.906 -8.867 -18.703 1 78.81 236 HIS B N 1
ATOM 4933 C CA . HIS B 1 236 ? -21.797 -7.781 -18.297 1 78.81 236 HIS B CA 1
ATOM 4934 C C . HIS B 1 236 ? -21.016 -6.484 -18.109 1 78.81 236 HIS B C 1
ATOM 4936 O O . HIS B 1 236 ? -21.609 -5.422 -17.922 1 78.81 236 HIS B O 1
ATOM 4942 N N . HIS B 1 237 ? -19.719 -6.598 -18.297 1 82.69 237 HIS B N 1
ATOM 4943 C CA . HIS B 1 237 ? -18.922 -5.391 -18.125 1 82.69 237 HIS B CA 1
ATOM 4944 C C . HIS B 1 237 ? -18.938 -4.535 -19.391 1 82.69 237 HIS B C 1
ATOM 4946 O O . HIS B 1 237 ? -18.734 -5.047 -20.484 1 82.69 237 HIS B O 1
ATOM 4952 N N . THR B 1 238 ? -19.281 -3.184 -19.234 1 79.12 238 THR B N 1
ATOM 4953 C CA . THR B 1 238 ? -19.25 -2.223 -20.328 1 79.12 238 THR B CA 1
ATOM 4954 C C . THR B 1 238 ? -18.203 -1.143 -20.078 1 79.12 238 THR B C 1
ATOM 4956 O O . THR B 1 238 ? -18.141 -0.577 -18.984 1 79.12 238 THR B O 1
ATOM 4959 N N . ALA B 1 239 ? -17.406 -0.927 -21.172 1 83.38 239 ALA B N 1
ATOM 4960 C CA . ALA B 1 239 ? -16.391 0.113 -21.062 1 83.38 239 ALA B CA 1
ATOM 4961 C C . ALA B 1 239 ? -17.031 1.5 -21.016 1 83.38 239 ALA B C 1
ATOM 4963 O O . ALA B 1 239 ? -18.094 1.728 -21.594 1 83.38 239 ALA B O 1
ATOM 4964 N N . GLY B 1 240 ? -16.375 2.383 -20.297 1 83.75 240 GLY B N 1
ATOM 4965 C CA . GLY B 1 240 ? -16.781 3.777 -20.281 1 83.75 240 GLY B CA 1
ATOM 4966 C C . GLY B 1 240 ? -16.578 4.469 -21.625 1 83.75 240 GLY B C 1
ATOM 4967 O O . GLY B 1 240 ? -15.938 3.916 -22.516 1 83.75 240 GLY B O 1
ATOM 4968 N N . GLU B 1 241 ? -17.109 5.668 -21.75 1 85.62 241 GLU B N 1
ATOM 4969 C CA . GLU B 1 241 ? -17.125 6.406 -23 1 85.62 241 GLU B CA 1
ATOM 4970 C C . GLU B 1 241 ? -15.906 7.328 -23.109 1 85.62 241 GLU B C 1
ATOM 4972 O O . GLU B 1 241 ? -15.594 7.828 -24.188 1 85.62 241 GLU B O 1
ATOM 4977 N N . GLU B 1 242 ? -15.312 7.469 -21.953 1 91.06 242 GLU B N 1
ATOM 4978 C CA . GLU B 1 242 ? -14.25 8.469 -21.922 1 91.06 242 GLU B CA 1
ATOM 4979 C C . GLU B 1 242 ? -12.875 7.816 -21.828 1 91.06 242 GLU B C 1
ATOM 4981 O O . GLU B 1 242 ? -12.758 6.59 -21.859 1 91.06 242 GLU B O 1
ATOM 4986 N N . GLU B 1 243 ? -11.875 8.656 -21.781 1 91.88 243 GLU B N 1
ATOM 4987 C CA . GLU B 1 243 ? -10.484 8.203 -21.734 1 91.88 243 GLU B CA 1
ATOM 4988 C C . GLU B 1 243 ? -10.242 7.289 -20.547 1 91.88 243 GLU B C 1
ATOM 4990 O O . GLU B 1 243 ? -10.695 7.574 -19.438 1 91.88 243 GLU B O 1
ATOM 4995 N N . ILE B 1 244 ? -9.5 6.215 -20.719 1 92.69 244 ILE B N 1
ATOM 4996 C CA . ILE B 1 244 ? -9.25 5.223 -19.672 1 92.69 244 ILE B CA 1
ATOM 4997 C C . ILE B 1 244 ? -8.367 5.828 -18.594 1 92.69 244 ILE B C 1
ATOM 4999 O O . ILE B 1 244 ? -7.551 6.711 -18.859 1 92.69 244 ILE B O 1
ATOM 5003 N N . ILE B 1 245 ? -8.578 5.41 -17.375 1 96.12 245 ILE B N 1
ATOM 5004 C CA . ILE B 1 245 ? -7.68 5.746 -16.281 1 96.12 245 ILE B CA 1
ATOM 5005 C C . ILE B 1 245 ? -6.34 5.043 -16.469 1 96.12 245 ILE B C 1
ATOM 5007 O O . ILE B 1 245 ? -6.285 3.812 -16.562 1 96.12 245 ILE B O 1
ATOM 5011 N N . ARG B 1 246 ? -5.297 5.742 -16.438 1 95.19 246 ARG B N 1
ATOM 5012 C CA . ARG B 1 246 ? -4.02 5.242 -16.938 1 95.19 246 ARG B CA 1
ATOM 5013 C C . ARG B 1 246 ? -3.324 4.375 -15.898 1 95.19 246 ARG B C 1
ATOM 5015 O O . ARG B 1 246 ? -2.398 3.627 -16.219 1 95.19 246 ARG B O 1
ATOM 5022 N N . SER B 1 247 ? -3.67 4.543 -14.664 1 97.62 247 SER B N 1
ATOM 5023 C CA . SER B 1 247 ? -3.158 3.652 -13.625 1 97.62 247 SER B CA 1
ATOM 5024 C C . SER B 1 247 ? -4.094 2.471 -13.398 1 97.62 247 SER B C 1
ATOM 5026 O O . SER B 1 247 ? -5.305 2.648 -13.258 1 97.62 247 SER B O 1
ATOM 5028 N N . ASN B 1 248 ? -3.562 1.258 -13.484 1 97.5 248 ASN B N 1
ATOM 5029 C CA . ASN B 1 248 ? -4.371 0.087 -13.156 1 97.5 248 ASN B CA 1
ATOM 5030 C C . ASN B 1 248 ? -4.625 -0.022 -11.656 1 97.5 248 ASN B C 1
ATOM 5032 O O . ASN B 1 248 ? -5.762 -0.225 -11.227 1 97.5 248 ASN B O 1
ATOM 5036 N N . TYR B 1 249 ? -3.596 0.122 -10.875 1 98.25 249 TYR B N 1
ATOM 5037 C CA . TYR B 1 249 ? -3.664 -0.045 -9.43 1 98.25 249 TYR B CA 1
ATOM 5038 C C . TYR B 1 249 ? -4.562 1.014 -8.797 1 98.25 249 TYR B C 1
ATOM 5040 O O . TYR B 1 249 ? -5.258 0.743 -7.816 1 98.25 249 TYR B O 1
ATOM 5048 N N . PHE B 1 250 ? -4.57 2.227 -9.391 1 98.44 250 PHE B N 1
ATOM 5049 C CA . PHE B 1 250 ? -5.273 3.357 -8.797 1 98.44 250 PHE B CA 1
ATOM 5050 C C . PHE B 1 250 ? -6.57 3.643 -9.539 1 98.44 250 PHE B C 1
ATOM 5052 O O . PHE B 1 250 ? -7.164 4.711 -9.383 1 98.44 250 PHE B O 1
ATOM 5059 N N . ASP B 1 251 ? -7.008 2.729 -10.375 1 98.25 251 ASP B N 1
ATOM 5060 C CA . ASP B 1 251 ? -8.266 2.883 -11.102 1 98.25 251 ASP B CA 1
ATOM 5061 C C . ASP B 1 251 ? -9.461 2.74 -10.164 1 98.25 251 ASP B C 1
ATOM 5063 O O . ASP B 1 251 ? -9.93 1.628 -9.914 1 98.25 251 ASP B O 1
ATOM 5067 N N . LEU B 1 252 ? -10.008 3.879 -9.789 1 98.5 252 LEU B N 1
ATOM 5068 C CA . LEU B 1 252 ? -11.07 3.865 -8.789 1 98.5 252 LEU B CA 1
ATOM 5069 C C . LEU B 1 252 ? -12.352 3.277 -9.375 1 98.5 252 LEU B C 1
ATOM 5071 O O . LEU B 1 252 ? -13.227 2.83 -8.633 1 98.5 252 LEU B O 1
ATOM 5075 N N . SER B 1 253 ? -12.523 3.295 -10.711 1 97.44 253 SER B N 1
ATOM 5076 C CA . SER B 1 253 ? -13.695 2.631 -11.281 1 97.44 253 SER B CA 1
ATOM 5077 C C . SER B 1 253 ? -13.672 1.134 -10.984 1 97.44 253 SER B C 1
ATOM 5079 O O . SER B 1 253 ? -14.711 0.541 -10.688 1 97.44 253 SER B O 1
ATOM 5081 N N . MET B 1 254 ? -12.5 0.501 -11 1 96.69 254 MET B N 1
ATOM 5082 C CA . MET B 1 254 ? -12.367 -0.919 -10.688 1 96.69 254 MET B CA 1
ATOM 5083 C C . MET B 1 254 ? -12.391 -1.151 -9.188 1 96.69 254 MET B C 1
ATOM 5085 O O . MET B 1 254 ? -12.938 -2.152 -8.719 1 96.69 254 MET B O 1
ATOM 5089 N N . ILE B 1 255 ? -11.805 -0.22 -8.445 1 97.88 255 ILE B N 1
ATOM 5090 C CA . ILE B 1 255 ? -11.773 -0.365 -6.992 1 97.88 255 ILE B CA 1
ATOM 5091 C C . ILE B 1 255 ? -13.188 -0.259 -6.426 1 97.88 255 ILE B C 1
ATOM 5093 O O . ILE B 1 255 ? -13.539 -0.961 -5.477 1 97.88 255 ILE B O 1
ATOM 5097 N N . MET B 1 256 ? -14.031 0.621 -7.012 1 97.88 256 MET B N 1
ATOM 5098 C CA . MET B 1 256 ? -15.43 0.703 -6.602 1 97.88 256 MET B CA 1
ATOM 5099 C C . MET B 1 256 ? -16.141 -0.629 -6.816 1 97.88 256 MET B C 1
ATOM 5101 O O . MET B 1 256 ? -16.922 -1.067 -5.965 1 97.88 256 MET B O 1
ATOM 5105 N N . ASP B 1 257 ? -15.836 -1.301 -7.906 1 95.56 257 ASP B N 1
ATOM 5106 C CA . ASP B 1 257 ? -16.438 -2.607 -8.18 1 95.56 257 ASP B CA 1
ATOM 5107 C C . ASP B 1 257 ? -15.883 -3.666 -7.223 1 95.56 257 ASP B C 1
ATOM 5109 O O . ASP B 1 257 ? -16.594 -4.605 -6.855 1 95.56 257 ASP B O 1
ATOM 5113 N N . TYR B 1 258 ? -14.672 -3.512 -6.859 1 95.88 258 TYR B N 1
ATOM 5114 C CA . TYR B 1 258 ? -14.031 -4.41 -5.906 1 95.88 258 TYR B CA 1
ATOM 5115 C C . TYR B 1 258 ? -14.695 -4.316 -4.535 1 95.88 258 TYR B C 1
ATOM 5117 O O . TYR B 1 258 ? -14.945 -5.336 -3.893 1 95.88 258 TYR B O 1
ATOM 5125 N N . TRP B 1 259 ? -14.977 -3.107 -4.113 1 97.25 259 TRP B N 1
ATOM 5126 C CA . TRP B 1 259 ? -15.555 -2.863 -2.795 1 97.25 259 TRP B CA 1
ATOM 5127 C C . TRP B 1 259 ? -17.078 -2.969 -2.836 1 97.25 259 TRP B C 1
ATOM 5129 O O . TRP B 1 259 ? -17.719 -3.053 -1.792 1 97.25 259 TRP B O 1
ATOM 5139 N N . GLY B 1 260 ? -17.656 -2.957 -4.008 1 94.94 260 GLY B N 1
ATOM 5140 C CA . GLY B 1 260 ? -19.094 -3.072 -4.176 1 94.94 260 GLY B CA 1
ATOM 5141 C C . GLY B 1 260 ? -19.578 -4.508 -4.16 1 94.94 260 GLY B C 1
ATOM 5142 O O . GLY B 1 260 ? -18.828 -5.422 -3.803 1 94.94 260 GLY B O 1
ATOM 5143 N N . PRO B 1 261 ? -20.781 -4.73 -4.508 1 91.44 261 PRO B N 1
ATOM 5144 C CA . PRO B 1 261 ? -21.375 -6.066 -4.457 1 91.44 261 PRO B CA 1
ATOM 5145 C C . PRO B 1 261 ? -20.75 -7.039 -5.449 1 91.44 261 PRO B C 1
ATOM 5147 O O . PRO B 1 261 ? -20.75 -8.25 -5.219 1 91.44 261 PRO B O 1
ATOM 5150 N N . GLU B 1 262 ? -20.125 -6.566 -6.457 1 86.56 262 GLU B N 1
ATOM 5151 C CA . GLU B 1 262 ? -19.5 -7.402 -7.48 1 86.56 262 GLU B CA 1
ATOM 5152 C C . GLU B 1 262 ? -18.25 -8.094 -6.949 1 86.56 262 GLU B C 1
ATOM 5154 O O . GLU B 1 262 ? -17.906 -9.188 -7.395 1 86.56 262 GLU B O 1
ATOM 5159 N N . ARG B 1 263 ? -17.641 -7.465 -6.039 1 89.94 263 ARG B N 1
ATOM 5160 C CA . ARG B 1 263 ? -16.375 -7.957 -5.492 1 89.94 263 ARG B CA 1
ATOM 5161 C C . ARG B 1 263 ? -15.398 -8.305 -6.605 1 89.94 263 ARG B C 1
ATOM 5163 O O . ARG B 1 263 ? -14.852 -9.406 -6.633 1 89.94 263 ARG B O 1
ATOM 5170 N N . LEU B 1 264 ? -15.203 -7.375 -7.531 1 87.69 264 LEU B N 1
ATOM 5171 C CA . LEU B 1 264 ? -14.266 -7.543 -8.641 1 87.69 264 LEU B CA 1
ATOM 5172 C C . LEU B 1 264 ? -12.883 -7.918 -8.125 1 87.69 264 LEU B C 1
ATOM 5174 O O . LEU B 1 264 ? -12.391 -7.332 -7.16 1 87.69 264 LEU B O 1
ATOM 5178 N N . ASN B 1 265 ? -12.234 -8.883 -8.719 1 86.69 265 ASN B N 1
ATOM 5179 C CA . ASN B 1 265 ? -10.906 -9.312 -8.312 1 86.69 265 ASN B CA 1
ATOM 5180 C C . ASN B 1 265 ? -9.828 -8.359 -8.82 1 86.69 265 ASN B C 1
ATOM 5182 O O . ASN B 1 265 ? -9.023 -8.727 -9.68 1 86.69 265 ASN B O 1
ATOM 5186 N N . HIS B 1 266 ? -9.742 -7.246 -8.195 1 92.38 266 HIS B N 1
ATOM 5187 C CA . HIS B 1 266 ? -8.789 -6.219 -8.609 1 92.38 266 HIS B CA 1
ATOM 5188 C C . HIS B 1 266 ? -7.375 -6.555 -8.141 1 92.38 266 HIS B C 1
ATOM 5190 O O . HIS B 1 266 ? -6.504 -6.859 -8.961 1 92.38 266 HIS B O 1
ATOM 5196 N N . HIS B 1 267 ? -7.078 -6.613 -6.934 1 93.44 267 HIS B N 1
ATOM 5197 C CA . HIS B 1 267 ? -5.824 -7.023 -6.312 1 93.44 267 HIS B CA 1
ATOM 5198 C C . HIS B 1 267 ? -6.066 -7.664 -4.949 1 93.44 267 HIS B C 1
ATOM 5200 O O . HIS B 1 267 ? -7.168 -7.57 -4.402 1 93.44 267 HIS B O 1
ATOM 5206 N N . THR B 1 268 ? -5.043 -8.391 -4.469 1 92.62 268 THR B N 1
ATOM 5207 C CA . THR B 1 268 ? -5.156 -8.961 -3.131 1 92.62 268 THR B CA 1
ATOM 5208 C C . THR B 1 268 ? -5.242 -7.855 -2.08 1 92.62 268 THR B C 1
ATOM 5210 O O . THR B 1 268 ? -4.344 -7.02 -1.977 1 92.62 268 THR B O 1
ATOM 5213 N N . GLU B 1 269 ? -6.293 -7.871 -1.335 1 95 269 GLU B N 1
ATOM 5214 C CA . GLU B 1 269 ? -6.508 -6.871 -0.294 1 95 269 GLU B CA 1
ATOM 5215 C C . GLU B 1 269 ? -5.453 -6.98 0.804 1 95 269 GLU B C 1
ATOM 5217 O O . GLU B 1 269 ? -5.012 -8.086 1.139 1 95 269 GLU B O 1
ATOM 5222 N N . ALA B 1 270 ? -5.043 -5.816 1.332 1 97.25 270 ALA B N 1
ATOM 5223 C CA . ALA B 1 270 ? -4.137 -5.781 2.477 1 97.25 270 ALA B CA 1
ATOM 5224 C C . ALA B 1 270 ? -4.891 -6.012 3.781 1 97.25 270 ALA B C 1
ATOM 5226 O O . ALA B 1 270 ? -5.199 -5.059 4.504 1 97.25 270 ALA B O 1
ATOM 5227 N N . THR B 1 271 ? -5.062 -7.223 4.129 1 97.75 271 THR B N 1
ATOM 5228 C CA . THR B 1 271 ? -5.941 -7.641 5.211 1 97.75 271 THR B CA 1
ATOM 5229 C C . THR B 1 271 ? -5.508 -7.016 6.535 1 97.75 271 THR B C 1
ATOM 5231 O O . THR B 1 271 ? -6.34 -6.492 7.281 1 97.75 271 THR B O 1
ATOM 5234 N N . SER B 1 272 ? -4.215 -7.102 6.84 1 98 272 SER B N 1
ATOM 5235 C CA . SER B 1 272 ? -3.723 -6.547 8.094 1 98 272 SER B CA 1
ATOM 5236 C C . SER B 1 272 ? -4.031 -5.059 8.203 1 98 272 SER B C 1
ATOM 5238 O O . SER B 1 272 ? -4.441 -4.578 9.266 1 98 272 SER B O 1
ATOM 5240 N N . MET B 1 273 ? -3.867 -4.355 7.102 1 98.25 273 MET B N 1
ATOM 5241 C CA . MET B 1 273 ? -4.113 -2.916 7.109 1 98.25 273 MET B CA 1
ATOM 5242 C C . MET B 1 273 ? -5.609 -2.621 7.125 1 98.25 273 MET B C 1
ATOM 5244 O O . MET B 1 273 ? -6.035 -1.594 7.656 1 98.25 273 MET B O 1
ATOM 5248 N N . LEU B 1 274 ? -6.391 -3.535 6.543 1 98.5 274 LEU B N 1
ATOM 5249 C CA . LEU B 1 274 ? -7.84 -3.43 6.691 1 98.5 274 LEU B CA 1
ATOM 5250 C C . LEU B 1 274 ? -8.242 -3.5 8.164 1 98.5 274 LEU B C 1
ATOM 5252 O O . LEU B 1 274 ? -9.07 -2.713 8.625 1 98.5 274 LEU B O 1
ATOM 5256 N N . TYR B 1 275 ? -7.633 -4.441 8.922 1 98.62 275 TYR B N 1
ATOM 5257 C CA . TYR B 1 275 ? -7.879 -4.57 10.352 1 98.62 275 TYR B CA 1
ATOM 5258 C C . TYR B 1 275 ? -7.5 -3.289 11.086 1 98.62 275 TYR B C 1
ATOM 5260 O O . TYR B 1 275 ? -8.242 -2.82 11.953 1 98.62 275 TYR B O 1
ATOM 5268 N N . ALA B 1 276 ? -6.363 -2.768 10.688 1 98.69 276 ALA B N 1
ATOM 5269 C CA . ALA B 1 276 ? -5.883 -1.543 11.32 1 98.69 276 ALA B CA 1
ATOM 5270 C C . ALA B 1 276 ? -6.844 -0.384 11.07 1 98.69 276 ALA B C 1
ATOM 5272 O O . ALA B 1 276 ? -7.215 0.336 12 1 98.69 276 ALA B O 1
ATOM 5273 N N . ALA B 1 277 ? -7.199 -0.214 9.812 1 98.81 277 ALA B N 1
ATOM 5274 C CA . ALA B 1 277 ? -8.109 0.869 9.453 1 98.81 277 ALA B CA 1
ATOM 5275 C C . ALA B 1 277 ? -9.445 0.724 10.18 1 98.81 277 ALA B C 1
ATOM 5277 O O . ALA B 1 277 ? -10.016 1.712 10.648 1 98.81 277 ALA B O 1
ATOM 5278 N N . ARG B 1 278 ? -9.945 -0.484 10.227 1 98.69 278 ARG B N 1
ATOM 5279 C CA . ARG B 1 278 ? -11.195 -0.764 10.922 1 98.69 278 ARG B CA 1
ATOM 5280 C C . ARG B 1 278 ? -11.117 -0.329 12.383 1 98.69 278 ARG B C 1
ATOM 5282 O O . ARG B 1 278 ? -12.016 0.343 12.891 1 98.69 278 ARG B O 1
ATOM 5289 N N . GLU B 1 279 ? -10.07 -0.72 13.031 1 98.75 279 GLU B N 1
ATOM 5290 C CA . GLU B 1 279 ? -9.938 -0.434 14.461 1 98.75 279 GLU B CA 1
ATOM 5291 C C . GLU B 1 279 ? -9.734 1.058 14.703 1 98.75 279 GLU B C 1
ATOM 5293 O O . GLU B 1 279 ? -10.227 1.601 15.695 1 98.75 279 GLU B O 1
ATOM 5298 N N . CYS B 1 280 ? -8.984 1.739 13.836 1 98.81 280 CYS B N 1
ATOM 5299 C CA . CYS B 1 280 ? -8.836 3.186 13.945 1 98.81 280 CYS B CA 1
ATOM 5300 C C . CYS B 1 280 ? -10.195 3.879 13.922 1 98.81 280 CYS B C 1
ATOM 5302 O O . CYS B 1 280 ? -10.461 4.762 14.742 1 98.81 280 CYS B O 1
ATOM 5304 N N . ALA B 1 281 ? -11.008 3.482 12.961 1 98.75 281 ALA B N 1
ATOM 5305 C CA . ALA B 1 281 ? -12.328 4.082 12.828 1 98.75 281 ALA B CA 1
ATOM 5306 C C . ALA B 1 281 ? -13.195 3.771 14.047 1 98.75 281 ALA B C 1
ATOM 5308 O O . ALA B 1 281 ? -13.93 4.633 14.531 1 98.75 281 ALA B O 1
ATOM 5309 N N . ARG B 1 282 ? -13.109 2.547 14.531 1 98.56 282 ARG B N 1
ATOM 5310 C CA . ARG B 1 282 ? -13.891 2.152 15.703 1 98.56 282 ARG B CA 1
ATOM 5311 C C . ARG B 1 282 ? -13.516 2.998 16.922 1 98.56 282 ARG B C 1
ATOM 5313 O O . ARG B 1 282 ? -14.398 3.479 17.641 1 98.56 282 ARG B O 1
ATOM 5320 N N . ILE B 1 283 ? -12.234 3.168 17.125 1 98.5 283 ILE B N 1
ATOM 5321 C CA . ILE B 1 283 ? -11.75 3.945 18.266 1 98.5 283 ILE B CA 1
ATOM 5322 C C . ILE B 1 283 ? -12.266 5.383 18.156 1 98.5 283 ILE B C 1
ATOM 5324 O O . ILE B 1 283 ? -12.75 5.945 19.141 1 98.5 283 ILE B O 1
ATOM 5328 N N . TYR B 1 284 ? -12.211 5.973 17 1 98.56 284 TYR B N 1
ATOM 5329 C CA . TYR B 1 284 ? -12.656 7.34 16.766 1 98.56 284 TYR B CA 1
ATOM 5330 C C . TYR B 1 284 ? -14.148 7.488 17.047 1 98.56 284 TYR B C 1
ATOM 5332 O O . TYR B 1 284 ? -14.555 8.406 17.766 1 98.56 284 TYR B O 1
ATOM 5340 N N . LEU B 1 285 ? -14.867 6.574 16.5 1 98.44 285 LEU B N 1
ATOM 5341 C CA . LEU B 1 285 ? -16.328 6.668 16.609 1 98.44 285 LEU B CA 1
ATOM 5342 C C . LEU B 1 285 ? -16.781 6.324 18.016 1 98.44 285 LEU B C 1
ATOM 5344 O O . LEU B 1 285 ? -17.781 6.867 18.5 1 98.44 285 LEU B O 1
ATOM 5348 N N . GLU B 1 286 ? -16.062 5.406 18.672 1 98 286 GLU B N 1
ATOM 5349 C CA . GLU B 1 286 ? -16.359 5.059 20.062 1 98 286 GLU B CA 1
ATOM 5350 C C . GLU B 1 286 ? -16.219 6.273 20.969 1 98 286 GLU B C 1
ATOM 5352 O O . GLU B 1 286 ? -17.062 6.504 21.844 1 98 286 GLU B O 1
ATOM 5357 N N . GLU B 1 287 ? -15.156 7.031 20.781 1 97.75 287 GLU B N 1
ATOM 5358 C CA . GLU B 1 287 ? -14.93 8.242 21.562 1 97.75 287 GLU B CA 1
ATOM 5359 C C . GLU B 1 287 ? -15.883 9.359 21.141 1 97.75 287 GLU B C 1
ATOM 5361 O O . GLU B 1 287 ? -16.297 10.172 21.969 1 97.75 287 GLU B O 1
ATOM 5366 N N . GLY B 1 288 ? -16.234 9.391 19.844 1 97.81 288 GLY B N 1
ATOM 5367 C CA . GLY B 1 288 ? -17.109 10.414 19.281 1 97.81 288 GLY B CA 1
ATOM 5368 C C . GLY B 1 288 ? -16.344 11.578 18.688 1 97.81 288 GLY B C 1
ATOM 5369 O O . GLY B 1 288 ? -15.398 12.086 19.297 1 97.81 288 GLY B O 1
ATOM 5370 N N . ALA B 1 289 ? -16.766 12.031 17.609 1 97.38 289 ALA B N 1
ATOM 5371 C CA . ALA B 1 289 ? -16.078 13.039 16.812 1 97.38 289 ALA B CA 1
ATOM 5372 C C . ALA B 1 289 ? -15.805 14.289 17.625 1 97.38 289 ALA B C 1
ATOM 5374 O O . ALA B 1 289 ? -14.68 14.805 17.641 1 97.38 289 ALA B O 1
ATOM 5375 N N . ASP B 1 290 ? -16.812 14.797 18.312 1 98.12 290 ASP B N 1
ATOM 5376 C CA . ASP B 1 290 ? -16.672 16.031 19.078 1 98.12 290 ASP B CA 1
ATOM 5377 C C . ASP B 1 290 ? -15.617 15.891 20.156 1 98.12 290 ASP B C 1
ATOM 5379 O O . ASP B 1 290 ? -14.805 16.797 20.375 1 98.12 290 ASP B O 1
ATOM 5383 N N . ASN B 1 291 ? -15.633 14.766 20.828 1 98.5 291 ASN B N 1
ATOM 5384 C CA . ASN B 1 291 ? -14.672 14.523 21.906 1 98.5 291 ASN B CA 1
ATOM 5385 C C . ASN B 1 291 ? -13.25 14.383 21.375 1 98.5 291 ASN B C 1
ATOM 5387 O O . ASN B 1 291 ? -12.305 14.891 21.969 1 98.5 291 ASN B O 1
ATOM 5391 N N . VAL B 1 292 ? -13.109 13.641 20.297 1 98.69 292 VAL B N 1
ATOM 5392 C CA . VAL B 1 292 ? -11.797 13.453 19.703 1 98.69 292 VAL B CA 1
ATOM 5393 C C . VAL B 1 292 ? -11.227 14.797 19.266 1 98.69 292 VAL B C 1
ATOM 5395 O O . VAL B 1 292 ? -10.055 15.094 19.531 1 98.69 292 VAL B O 1
ATOM 5398 N N . ILE B 1 293 ? -12.016 15.602 18.609 1 98.69 293 ILE B N 1
ATOM 5399 C CA . ILE B 1 293 ? -11.578 16.906 18.109 1 98.69 293 ILE B CA 1
ATOM 5400 C C . ILE B 1 293 ? -11.242 17.812 19.297 1 98.69 293 ILE B C 1
ATOM 5402 O O . ILE B 1 293 ? -10.219 18.5 19.281 1 98.69 293 ILE B O 1
ATOM 5406 N N . ALA B 1 294 ? -12.055 17.797 20.312 1 98.5 294 ALA B N 1
ATOM 5407 C CA . ALA B 1 294 ? -11.82 18.609 21.5 1 98.5 294 ALA B CA 1
ATOM 5408 C C . ALA B 1 294 ? -10.508 18.219 22.188 1 98.5 294 ALA B C 1
ATOM 5410 O O . ALA B 1 294 ? -9.773 19.078 22.672 1 98.5 294 ALA B O 1
ATOM 5411 N N . ARG B 1 295 ? -10.281 16.953 22.266 1 98.19 295 ARG B N 1
ATOM 5412 C CA . ARG B 1 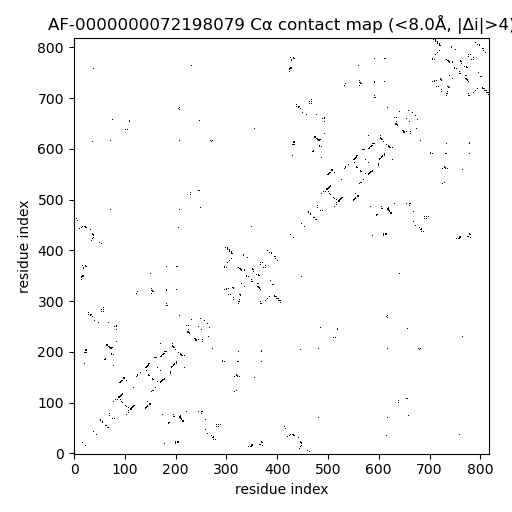295 ? -9.062 16.453 22.906 1 98.19 295 ARG B CA 1
ATOM 5413 C C . ARG B 1 295 ? -7.828 16.891 22.125 1 98.19 295 ARG B C 1
ATOM 5415 O O . ARG B 1 295 ? -6.805 17.234 22.719 1 98.19 295 ARG B O 1
ATOM 5422 N N . HIS B 1 296 ? -7.91 16.844 20.812 1 98.81 296 HIS B N 1
ATOM 5423 C CA . HIS B 1 296 ? -6.809 17.328 19.984 1 98.81 296 HIS B CA 1
ATOM 5424 C C . HIS B 1 296 ? -6.605 18.828 20.156 1 98.81 296 HIS B C 1
ATOM 5426 O O . HIS B 1 296 ? -5.469 19.297 20.25 1 98.81 296 HIS B O 1
ATOM 5432 N N . LYS B 1 297 ? -7.691 19.562 20.188 1 98.69 297 LYS B N 1
ATOM 5433 C CA . LYS B 1 297 ? -7.609 21.016 20.391 1 98.69 297 LYS B CA 1
ATOM 5434 C C . LYS B 1 297 ? -6.973 21.328 21.75 1 98.69 297 LYS B C 1
ATOM 5436 O O . LYS B 1 297 ? -6.133 22.234 21.844 1 98.69 297 LYS B O 1
ATOM 5441 N N . GLN B 1 298 ? -7.418 20.656 22.75 1 98.75 298 GLN B N 1
ATOM 5442 C CA . GLN B 1 298 ? -6.871 20.875 24.078 1 98.75 298 GLN B CA 1
ATOM 5443 C C . GLN B 1 298 ? -5.375 20.578 24.109 1 98.75 298 GLN B C 1
ATOM 5445 O O . GLN B 1 298 ? -4.602 21.359 24.672 1 98.75 298 GLN B O 1
ATOM 5450 N N . ALA B 1 299 ? -4.973 19.469 23.578 1 98.81 299 ALA B N 1
ATOM 5451 C CA . ALA B 1 299 ? -3.562 19.078 23.562 1 98.81 299 ALA B CA 1
ATOM 5452 C C . ALA B 1 299 ? -2.73 20.094 22.781 1 98.81 299 ALA B C 1
ATOM 5454 O O . ALA B 1 299 ? -1.653 20.5 23.219 1 98.81 299 ALA B O 1
ATOM 5455 N N . GLY B 1 300 ? -3.225 20.453 21.578 1 98.62 300 GLY B N 1
ATOM 5456 C CA . GLY B 1 300 ? -2.529 21.438 20.766 1 98.62 300 GLY B CA 1
ATOM 5457 C C . GLY B 1 300 ? -2.41 22.797 21.438 1 98.62 300 GLY B C 1
ATOM 5458 O O . GLY B 1 300 ? -1.364 23.438 21.375 1 98.62 300 GLY B O 1
ATOM 5459 N N . ASP B 1 301 ? -3.494 23.219 22.078 1 98.56 301 ASP B N 1
ATOM 5460 C CA . ASP B 1 301 ? -3.484 24.484 22.797 1 98.56 301 ASP B CA 1
ATOM 5461 C C . ASP B 1 301 ? -2.512 24.438 23.969 1 98.56 301 ASP B C 1
ATOM 5463 O O . ASP B 1 301 ? -1.824 25.422 24.25 1 98.56 301 ASP B O 1
ATOM 5467 N N . ALA B 1 302 ? -2.518 23.312 24.656 1 98.81 302 ALA B N 1
ATOM 5468 C CA . ALA B 1 302 ? -1.581 23.156 25.766 1 98.81 302 ALA B CA 1
ATOM 5469 C C . ALA B 1 302 ? -0.137 23.234 25.281 1 98.81 302 ALA B C 1
ATOM 5471 O O . ALA B 1 302 ? 0.695 23.891 25.906 1 98.81 302 ALA B O 1
ATOM 5472 N N . MET B 1 303 ? 0.158 22.578 24.203 1 98.88 303 MET B N 1
ATOM 5473 C CA . MET B 1 303 ? 1.494 22.641 23.625 1 98.88 303 MET B CA 1
ATOM 5474 C C . MET B 1 303 ? 1.868 24.078 23.266 1 98.88 303 MET B C 1
ATOM 5476 O O . MET B 1 303 ? 2.957 24.531 23.594 1 98.88 303 MET B O 1
ATOM 5480 N N . ALA B 1 304 ? 0.945 24.766 22.562 1 98.75 304 ALA B N 1
ATOM 5481 C CA . ALA B 1 304 ? 1.169 26.156 22.172 1 98.75 304 ALA B CA 1
ATOM 5482 C C . ALA B 1 304 ? 1.42 27.047 23.375 1 98.75 304 ALA B C 1
ATOM 5484 O O . ALA B 1 304 ? 2.326 27.875 23.375 1 98.75 304 ALA B O 1
ATOM 5485 N N . CYS B 1 305 ? 0.629 26.844 24.359 1 98.5 305 CYS B N 1
ATOM 5486 C CA . CYS B 1 305 ? 0.749 27.641 25.578 1 98.5 305 CYS B CA 1
ATOM 5487 C C . CYS B 1 305 ? 2.096 27.406 26.266 1 98.5 305 CYS B C 1
ATOM 5489 O O . CYS B 1 305 ? 2.744 28.344 26.703 1 98.5 305 CYS B O 1
ATOM 5491 N N . GLY B 1 306 ? 2.477 26.156 26.344 1 98.75 306 GLY B N 1
ATOM 5492 C CA . GLY B 1 306 ? 3.77 25.828 26.922 1 98.75 306 GLY B CA 1
ATOM 5493 C C . GLY B 1 306 ? 4.934 26.438 26.156 1 98.75 306 GLY B C 1
ATOM 5494 O O . GLY B 1 306 ? 5.871 26.969 26.766 1 98.75 306 GLY B O 1
ATOM 5495 N N . LEU B 1 307 ? 4.875 26.375 24.859 1 98.81 307 LEU B N 1
ATOM 5496 C CA . LEU B 1 307 ? 5.934 26.938 24.016 1 98.81 307 LEU B CA 1
ATOM 5497 C C . LEU B 1 307 ? 6.027 28.438 24.203 1 98.81 307 LEU B C 1
ATOM 5499 O O . LEU B 1 307 ? 7.125 29 24.281 1 98.81 307 LEU B O 1
ATOM 5503 N N . ARG B 1 308 ? 4.887 29.109 24.266 1 98.5 308 ARG B N 1
ATOM 5504 C CA . ARG B 1 308 ? 4.867 30.547 24.5 1 98.5 308 ARG B CA 1
ATOM 5505 C C . ARG B 1 308 ? 5.445 30.891 25.875 1 98.5 308 ARG B C 1
ATOM 5507 O O . ARG B 1 308 ? 6.211 31.859 26.016 1 98.5 308 ARG B O 1
ATOM 5514 N N . ALA B 1 309 ? 5.047 30.109 26.797 1 98.44 309 ALA B N 1
ATOM 5515 C CA . ALA B 1 309 ? 5.516 30.359 28.156 1 98.44 309 ALA B CA 1
ATOM 5516 C C . ALA B 1 309 ? 7.027 30.172 28.266 1 98.44 309 ALA B C 1
ATOM 5518 O O . ALA B 1 309 ? 7.68 30.797 29.094 1 98.44 309 ALA B O 1
ATOM 5519 N N . MET B 1 310 ? 7.555 29.344 27.391 1 97.44 310 MET B N 1
ATOM 5520 C CA . MET B 1 310 ? 8.992 29.094 27.297 1 97.44 310 MET B CA 1
ATOM 5521 C C . MET B 1 310 ? 9.703 30.281 26.641 1 97.44 310 MET B C 1
ATOM 5523 O O . MET B 1 310 ? 10.93 30.344 26.641 1 97.44 310 MET B O 1
ATOM 5527 N N . GLY B 1 311 ? 8.922 31.234 26.156 1 97.75 311 GLY B N 1
ATOM 5528 C CA . GLY B 1 311 ? 9.477 32.406 25.516 1 97.75 311 GLY B CA 1
ATOM 5529 C C . GLY B 1 311 ? 9.656 32.25 24.016 1 97.75 311 GLY B C 1
ATOM 5530 O O . GLY B 1 311 ? 10.305 33.062 23.359 1 97.75 311 GLY B O 1
ATOM 5531 N N . LEU B 1 312 ? 9.117 31.188 23.484 1 98.38 312 LEU B N 1
ATOM 5532 C CA . LEU B 1 312 ? 9.266 30.938 22.062 1 98.38 312 LEU B CA 1
ATOM 5533 C C . LEU B 1 312 ? 8.125 31.578 21.266 1 98.38 312 LEU B C 1
ATOM 5535 O O . LEU B 1 312 ? 7.055 31.844 21.828 1 98.38 312 LEU B O 1
ATOM 5539 N N . GLU B 1 313 ? 8.414 31.859 20.062 1 98.38 313 GLU B N 1
ATOM 5540 C CA . GLU B 1 313 ? 7.426 32.469 19.156 1 98.38 313 GLU B CA 1
ATOM 5541 C C . GLU B 1 313 ? 6.793 31.391 18.266 1 98.38 313 GLU B C 1
ATOM 5543 O O . GLU B 1 313 ? 7.5 30.641 17.578 1 98.38 313 GLU B O 1
ATOM 5548 N N . LEU B 1 314 ? 5.496 31.328 18.312 1 98.62 314 LEU B N 1
ATOM 5549 C CA . LEU B 1 314 ? 4.793 30.391 17.453 1 98.62 314 LEU B CA 1
ATOM 5550 C C . LEU B 1 314 ? 4.777 30.859 16.016 1 98.62 314 LEU B C 1
ATOM 5552 O O . LEU B 1 314 ? 4.734 32.062 15.75 1 98.62 314 LEU B O 1
ATOM 5556 N N . PHE B 1 315 ? 4.816 29.984 15.133 1 98.5 315 PHE B N 1
ATOM 5557 C CA . PHE B 1 315 ? 4.789 30.297 13.703 1 98.5 315 PHE B CA 1
ATOM 5558 C C . PHE B 1 315 ? 3.357 30.312 13.18 1 98.5 315 PHE B C 1
ATOM 5560 O O . PHE B 1 315 ? 2.521 29.516 13.617 1 98.5 315 PHE B O 1
ATOM 5567 N N . GLY B 1 316 ? 3.109 31.203 12.172 1 98.25 316 GLY B N 1
ATOM 5568 C CA . GLY B 1 316 ? 1.896 31.172 11.375 1 98.25 316 GLY B CA 1
ATOM 5569 C C . GLY B 1 316 ? 0.734 31.906 12.031 1 98.25 316 GLY B C 1
ATOM 5570 O O . GLY B 1 316 ? 0.831 32.312 13.18 1 98.25 316 GLY B O 1
ATOM 5571 N N . ASN B 1 317 ? -0.34 32.094 11.266 1 98.56 317 ASN B N 1
ATOM 5572 C CA . ASN B 1 317 ? -1.585 32.656 11.742 1 98.56 317 ASN B CA 1
ATOM 5573 C C . ASN B 1 317 ? -2.311 31.734 12.703 1 98.56 317 ASN B C 1
ATOM 5575 O O . ASN B 1 317 ? -2.91 30.75 12.281 1 98.56 317 ASN B O 1
ATOM 5579 N N . GLN B 1 318 ? -2.312 32.062 13.953 1 98.06 318 GLN B N 1
ATOM 5580 C CA . GLN B 1 318 ? -2.801 31.188 15 1 98.06 318 GLN B CA 1
ATOM 5581 C C . GLN B 1 318 ? -4.305 30.953 14.875 1 98.06 318 GLN B C 1
ATOM 5583 O O . GLN B 1 318 ? -4.844 30 15.422 1 98.06 318 GLN B O 1
ATOM 5588 N N . LYS B 1 319 ? -4.961 31.812 14.148 1 97.75 319 LYS B N 1
ATOM 5589 C CA . LYS B 1 319 ? -6.391 31.641 13.906 1 97.75 319 LYS B CA 1
ATOM 5590 C C . LYS B 1 319 ? -6.664 30.406 13.055 1 97.75 319 LYS B C 1
ATOM 5592 O O . LYS B 1 319 ? -7.73 29.797 13.156 1 97.75 319 LYS B O 1
ATOM 5597 N N . TYR B 1 320 ? -5.688 30.047 12.242 1 98.31 320 TYR B N 1
ATOM 5598 C CA . TYR B 1 320 ? -5.898 28.969 11.281 1 98.31 320 TYR B CA 1
ATOM 5599 C C . TYR B 1 320 ? -4.969 27.797 11.562 1 98.31 320 TYR B C 1
ATOM 5601 O O . TYR B 1 320 ? -4.777 26.922 10.711 1 98.31 320 TYR B O 1
ATOM 5609 N N . LYS B 1 321 ? -4.371 27.859 12.719 1 97.75 321 LYS B N 1
ATOM 5610 C CA . LYS B 1 321 ? -3.498 26.75 13.078 1 97.75 321 LYS B CA 1
ATOM 5611 C C . LYS B 1 321 ? -4.293 25.453 13.242 1 97.75 321 LYS B C 1
ATOM 5613 O O . LYS B 1 321 ? -5.406 25.469 13.773 1 97.75 321 LYS B O 1
ATOM 5618 N N . MET B 1 322 ? -3.783 24.297 12.797 1 98.69 322 MET B N 1
ATOM 5619 C CA . MET B 1 322 ? -4.395 23 13.109 1 98.69 322 MET B CA 1
ATOM 5620 C C . MET B 1 322 ? -4.434 22.766 14.609 1 98.69 322 MET B C 1
ATOM 5622 O O . MET B 1 322 ? -3.564 23.25 15.344 1 98.69 322 MET B O 1
ATOM 5626 N N . ASN B 1 323 ? -5.387 22.016 15.047 1 98.75 323 ASN B N 1
ATOM 5627 C CA . ASN B 1 323 ? -5.453 21.625 16.453 1 98.75 323 ASN B CA 1
ATOM 5628 C C . ASN B 1 323 ? -4.277 20.734 16.844 1 98.75 323 ASN B C 1
ATOM 5630 O O . ASN B 1 323 ? -3.854 20.719 18 1 98.75 323 ASN B O 1
ATOM 5634 N N . ASN B 1 324 ? -3.723 20.031 15.883 1 98.81 324 ASN B N 1
ATOM 5635 C CA . ASN B 1 324 ? -2.959 18.828 16.203 1 98.81 324 ASN B CA 1
ATOM 5636 C C . ASN B 1 324 ? -1.481 19 15.852 1 98.81 324 ASN B C 1
ATOM 5638 O O . ASN B 1 324 ? -0.72 18.031 15.883 1 98.81 324 ASN B O 1
ATOM 5642 N N . VAL B 1 325 ? -0.999 20.156 15.445 1 98.62 325 VAL B N 1
ATOM 5643 C CA . VAL B 1 325 ? 0.418 20.406 15.195 1 98.62 325 VAL B CA 1
ATOM 5644 C C . VAL B 1 325 ? 0.723 21.891 15.344 1 98.62 325 VAL B C 1
ATOM 5646 O O . VAL B 1 325 ? -0.032 22.734 14.859 1 98.62 325 VAL B O 1
ATOM 5649 N N . VAL B 1 326 ? 1.763 22.219 16.031 1 98.44 326 VAL B N 1
ATOM 5650 C CA . VAL B 1 326 ? 2.162 23.594 16.312 1 98.44 326 VAL B CA 1
ATOM 5651 C C . VAL B 1 326 ? 3.52 23.875 15.664 1 98.44 326 VAL B C 1
ATOM 5653 O O . VAL B 1 326 ? 4.445 23.062 15.781 1 98.44 326 VAL B O 1
ATOM 5656 N N . GLY B 1 327 ? 3.559 24.938 14.859 1 98.5 327 GLY B N 1
ATOM 5657 C CA . GLY B 1 327 ? 4.84 25.453 14.398 1 98.5 327 GLY B CA 1
ATOM 5658 C C . GLY B 1 327 ? 5.465 26.453 15.352 1 98.5 327 GLY B C 1
ATOM 5659 O O . GLY B 1 327 ? 4.766 27.281 15.922 1 98.5 327 GLY B O 1
ATOM 5660 N N . VAL B 1 328 ? 6.758 26.328 15.602 1 98.75 328 VAL B N 1
ATOM 5661 C CA . VAL B 1 328 ? 7.449 27.234 16.516 1 98.75 328 VAL B CA 1
ATOM 5662 C C . VAL B 1 328 ? 8.812 27.594 15.93 1 98.75 328 VAL B C 1
ATOM 5664 O O . VAL B 1 328 ? 9.516 26.734 15.383 1 98.75 328 VAL B O 1
ATOM 5667 N N . TYR B 1 329 ? 9.148 28.844 15.938 1 98.56 329 TYR B N 1
ATOM 5668 C CA . TYR B 1 329 ? 10.438 29.297 15.422 1 98.56 329 TYR B CA 1
ATOM 5669 C C . TYR B 1 329 ? 11.586 28.734 16.25 1 98.56 329 TYR B C 1
ATOM 5671 O O . TYR B 1 329 ? 11.5 28.688 17.484 1 98.56 329 TYR B O 1
ATOM 5679 N N . ILE B 1 330 ? 12.555 28.328 15.562 1 98.31 330 ILE B N 1
ATOM 5680 C CA . ILE B 1 330 ? 13.789 27.891 16.219 1 98.31 330 ILE B CA 1
ATOM 5681 C C . ILE B 1 330 ? 14.531 29.109 16.766 1 98.31 330 ILE B C 1
ATOM 5683 O O . ILE B 1 330 ? 14.773 30.078 16.031 1 98.31 330 ILE B O 1
ATOM 5687 N N . PRO B 1 331 ? 14.883 29.031 18.047 1 97.44 331 PRO B N 1
ATOM 5688 C CA . PRO B 1 331 ? 15.664 30.156 18.562 1 97.44 331 PRO B CA 1
ATOM 5689 C C . PRO B 1 331 ? 16.953 30.391 17.781 1 97.44 331 PRO B C 1
ATOM 5691 O O . PRO B 1 331 ? 17.609 29.422 17.375 1 97.44 331 PRO B O 1
ATOM 5694 N N . LYS B 1 332 ? 17.328 31.578 17.625 1 94.19 332 LYS B N 1
ATOM 5695 C CA . LYS B 1 332 ? 18.469 31.953 16.797 1 94.19 332 LYS B CA 1
ATOM 5696 C C . LYS B 1 332 ? 19.781 31.406 17.359 1 94.19 332 LYS B C 1
ATOM 5698 O O . LYS B 1 332 ? 20.734 31.188 16.625 1 94.19 332 LYS B O 1
ATOM 5703 N N . GLU B 1 333 ? 19.75 31.125 18.641 1 94.25 333 GLU B N 1
ATOM 5704 C CA . GLU B 1 333 ? 20.984 30.766 19.328 1 94.25 333 GLU B CA 1
ATOM 5705 C C . GLU B 1 333 ? 21.297 29.281 19.141 1 94.25 333 GLU B C 1
ATOM 5707 O O . GLU B 1 333 ? 22.406 28.844 19.453 1 94.25 333 GLU B O 1
ATOM 5712 N N . VAL B 1 334 ? 20.359 28.609 18.641 1 96.25 334 VAL B N 1
ATOM 5713 C CA . VAL B 1 334 ? 20.594 27.172 18.688 1 96.25 334 VAL B CA 1
ATOM 5714 C C . VAL B 1 334 ? 20.547 26.594 17.266 1 96.25 334 VAL B C 1
ATOM 5716 O O . VAL B 1 334 ? 19.969 27.203 16.359 1 96.25 334 VAL B O 1
ATOM 5719 N N . ASP B 1 335 ? 21.234 25.438 17.125 1 96.81 335 ASP B N 1
ATOM 5720 C CA . ASP B 1 335 ? 21.109 24.594 15.938 1 96.81 335 ASP B CA 1
ATOM 5721 C C . ASP B 1 335 ? 19.891 23.688 16.031 1 96.81 335 ASP B C 1
ATOM 5723 O O . ASP B 1 335 ? 19.875 22.734 16.812 1 96.81 335 ASP B O 1
ATOM 5727 N N . GLY B 1 336 ? 18.875 24 15.195 1 97.31 336 GLY B N 1
ATOM 5728 C CA . GLY B 1 336 ? 17.609 23.281 15.25 1 97.31 336 GLY B CA 1
ATOM 5729 C C . GLY B 1 336 ? 17.75 21.781 15.094 1 97.31 336 GLY B C 1
ATOM 5730 O O . GLY B 1 336 ? 17.062 21 15.75 1 97.31 336 GLY B O 1
ATOM 5731 N N . ASN B 1 337 ? 18.625 21.359 14.211 1 96.44 337 ASN B N 1
ATOM 5732 C CA . ASN B 1 337 ? 18.844 19.938 13.977 1 96.44 337 ASN B CA 1
ATOM 5733 C C . ASN B 1 337 ? 19.516 19.281 15.172 1 96.44 337 ASN B C 1
ATOM 5735 O O . ASN B 1 337 ? 19.203 18.141 15.516 1 96.44 337 ASN B O 1
ATOM 5739 N N . LYS B 1 338 ? 20.469 19.938 15.727 1 97.5 338 LYS B N 1
ATOM 5740 C CA . LYS B 1 338 ? 21.141 19.391 16.906 1 97.5 338 LYS B CA 1
ATOM 5741 C C . LYS B 1 338 ? 20.141 19.188 18.062 1 97.5 338 LYS B C 1
ATOM 5743 O O . LYS B 1 338 ? 20.188 18.172 18.75 1 97.5 338 LYS B O 1
ATOM 5748 N N . VAL B 1 339 ? 19.297 20.188 18.266 1 98.06 339 VAL B N 1
ATOM 5749 C CA . VAL B 1 339 ? 18.297 20.094 19.328 1 98.06 339 VAL B CA 1
ATOM 5750 C C . VAL B 1 339 ? 17.391 18.891 19.078 1 98.06 339 VAL B C 1
ATOM 5752 O O . VAL B 1 339 ? 17.125 18.109 20 1 98.06 339 VAL B O 1
ATOM 5755 N N . ARG B 1 340 ? 16.922 18.734 17.875 1 97.62 340 ARG B N 1
ATOM 5756 C CA . ARG B 1 340 ? 16.062 17.609 17.531 1 97.62 340 ARG B CA 1
ATOM 5757 C C . ARG B 1 340 ? 16.781 16.281 17.781 1 97.62 340 ARG B C 1
ATOM 5759 O O . ARG B 1 340 ? 16.188 15.344 18.312 1 97.62 340 ARG B O 1
ATOM 5766 N N . GLN B 1 341 ? 18 16.141 17.375 1 97.31 341 GLN B N 1
ATOM 5767 C CA . GLN B 1 341 ? 18.781 14.93 17.547 1 97.31 341 GLN B CA 1
ATOM 5768 C C . GLN B 1 341 ? 18.969 14.602 19.031 1 97.31 341 GLN B C 1
ATOM 5770 O O . GLN B 1 341 ? 18.891 13.445 19.438 1 97.31 341 GLN B O 1
ATOM 5775 N N . GLU B 1 342 ? 19.281 15.625 19.812 1 98 342 GLU B N 1
ATOM 5776 C CA . GLU B 1 342 ? 19.453 15.414 21.25 1 98 342 GLU B CA 1
ATOM 5777 C C . GLU B 1 342 ? 18.156 14.992 21.906 1 98 342 GLU B C 1
ATOM 5779 O O . GLU B 1 342 ? 18.156 14.156 22.812 1 98 342 GLU B O 1
ATOM 5784 N N . LEU B 1 343 ? 17.078 15.656 21.469 1 98.31 343 LEU B N 1
ATOM 5785 C CA . LEU B 1 343 ? 15.758 15.273 21.969 1 98.31 343 LEU B CA 1
ATOM 5786 C C . LEU B 1 343 ? 15.477 13.805 21.688 1 98.31 343 LEU B C 1
ATOM 5788 O O . LEU B 1 343 ? 14.977 13.086 22.562 1 98.31 343 LEU B O 1
ATOM 5792 N N . LEU B 1 344 ? 15.789 13.336 20.5 1 98 344 LEU B N 1
ATOM 5793 C CA . LEU B 1 344 ? 15.578 11.953 20.094 1 98 344 LEU B CA 1
ATOM 5794 C C . LEU B 1 344 ? 16.484 11.008 20.859 1 98 344 LEU B C 1
ATOM 5796 O O . LEU B 1 344 ? 16.016 9.992 21.391 1 98 344 LEU B O 1
ATOM 5800 N N . ASN B 1 345 ? 17.734 11.312 20.984 1 97.25 345 ASN B N 1
ATOM 5801 C CA . ASN B 1 345 ? 18.734 10.406 21.531 1 97.25 345 ASN B CA 1
ATOM 5802 C C . ASN B 1 345 ? 18.656 10.336 23.047 1 97.25 345 ASN B C 1
ATOM 5804 O O . ASN B 1 345 ? 18.906 9.289 23.656 1 97.25 345 ASN B O 1
ATOM 5808 N N . SER B 1 346 ? 18.328 11.461 23.688 1 97.81 346 SER B N 1
ATOM 5809 C CA . SER B 1 346 ? 18.359 11.523 25.141 1 97.81 346 SER B CA 1
ATOM 5810 C C . SER B 1 346 ? 17 11.156 25.734 1 97.81 346 SER B C 1
ATOM 5812 O O . SER B 1 346 ? 16.922 10.586 26.828 1 97.81 346 SER B O 1
ATOM 5814 N N . PHE B 1 347 ? 15.945 11.539 25.047 1 98 347 PHE B N 1
ATOM 5815 C CA . PHE B 1 347 ? 14.633 11.391 25.656 1 98 347 PHE B CA 1
ATOM 5816 C C . PHE B 1 347 ? 13.773 10.43 24.844 1 98 347 PHE B C 1
ATOM 5818 O O . PHE B 1 347 ? 12.711 10 25.297 1 98 347 PHE B O 1
ATOM 5825 N N . GLY B 1 348 ? 14.164 10.055 23.562 1 98 348 GLY B N 1
ATOM 5826 C CA . GLY B 1 348 ? 13.344 9.219 22.688 1 98 348 GLY B CA 1
ATOM 5827 C C . GLY B 1 348 ? 12.164 9.961 22.078 1 98 348 GLY B C 1
ATOM 5828 O O . GLY B 1 348 ? 11.156 9.352 21.734 1 98 348 GLY B O 1
ATOM 5829 N N . ILE B 1 349 ? 12.258 11.297 22.031 1 98.62 349 ILE B N 1
ATOM 5830 C CA . ILE B 1 349 ? 11.156 12.109 21.516 1 98.62 349 ILE B CA 1
ATOM 5831 C C . ILE B 1 349 ? 11.516 12.672 20.156 1 98.62 349 ILE B C 1
ATOM 5833 O O . ILE B 1 349 ? 12.578 13.281 19.984 1 98.62 349 ILE B O 1
ATOM 5837 N N . GLU B 1 350 ? 10.648 12.469 19.219 1 98.19 350 GLU B N 1
ATOM 5838 C CA . GLU B 1 350 ? 10.867 12.953 17.859 1 98.19 350 GLU B CA 1
ATOM 5839 C C . GLU B 1 350 ? 9.969 14.148 17.547 1 98.19 350 GLU B C 1
ATOM 5841 O O . GLU B 1 350 ? 8.75 14.094 17.766 1 98.19 350 GLU B O 1
ATOM 5846 N N . ILE B 1 351 ? 10.508 15.234 17.094 1 98.19 351 ILE B N 1
ATOM 5847 C CA . ILE B 1 351 ? 9.766 16.359 16.531 1 98.19 351 ILE B CA 1
ATOM 5848 C C . ILE B 1 351 ? 10.25 16.641 15.117 1 98.19 351 ILE B C 1
ATOM 5850 O O . ILE B 1 351 ? 11.242 16.062 14.664 1 98.19 351 ILE B O 1
ATOM 5854 N N . GLY B 1 352 ? 9.508 17.469 14.398 1 95.88 352 GLY B N 1
ATOM 5855 C CA . GLY B 1 352 ? 9.797 17.609 12.984 1 95.88 352 GLY B CA 1
ATOM 5856 C C . GLY B 1 352 ? 10.336 18.984 12.617 1 95.88 352 GLY B C 1
ATOM 5857 O O . GLY B 1 352 ? 10.047 19.969 13.297 1 95.88 352 GLY B O 1
ATOM 5858 N N . THR B 1 353 ? 11.141 18.922 11.586 1 93 353 THR B N 1
ATOM 5859 C CA . THR B 1 353 ? 11.469 20.172 10.906 1 93 353 THR B CA 1
ATOM 5860 C C . THR B 1 353 ? 10.5 20.438 9.758 1 93 353 THR B C 1
ATOM 5862 O O . THR B 1 353 ? 9.5 19.734 9.609 1 93 353 THR B O 1
ATOM 5865 N N . SER B 1 354 ? 10.711 21.5 9.031 1 92.62 354 SER B N 1
ATOM 5866 C CA . SER B 1 354 ? 9.805 21.812 7.938 1 92.62 354 SER B CA 1
ATOM 5867 C C . SER B 1 354 ? 10.531 21.828 6.598 1 92.62 354 SER B C 1
ATOM 5869 O O . SER B 1 354 ? 11.562 21.156 6.441 1 92.62 354 SER B O 1
ATOM 5871 N N . PHE B 1 355 ? 9.875 22.312 5.613 1 85.94 355 PHE B N 1
ATOM 5872 C CA . PHE B 1 355 ? 10.32 22.219 4.227 1 85.94 355 PHE B CA 1
ATOM 5873 C C . PHE B 1 355 ? 10.469 23.594 3.609 1 85.94 355 PHE B C 1
ATOM 5875 O O . PHE B 1 355 ? 9.914 24.578 4.125 1 85.94 355 PHE B O 1
ATOM 5882 N N . GLY B 1 356 ? 11.18 23.594 2.504 1 86.62 356 GLY B N 1
ATOM 5883 C CA . GLY B 1 356 ? 11.195 24.797 1.685 1 86.62 356 GLY B CA 1
ATOM 5884 C C . GLY B 1 356 ? 11.703 26.031 2.43 1 86.62 356 GLY B C 1
ATOM 5885 O O . GLY B 1 356 ? 12.766 25.984 3.049 1 86.62 356 GLY B O 1
ATOM 5886 N N . PRO B 1 357 ? 10.828 27.109 2.314 1 90.88 357 PRO B N 1
ATOM 5887 C CA . PRO B 1 357 ? 11.258 28.359 2.943 1 90.88 357 PRO B CA 1
ATOM 5888 C C . PRO B 1 357 ? 11.328 28.266 4.465 1 90.88 357 PRO B C 1
ATOM 5890 O O . PRO B 1 357 ? 11.914 29.125 5.113 1 90.88 357 PRO B O 1
ATOM 5893 N N . LEU B 1 358 ? 10.766 27.234 4.996 1 95.12 358 LEU B N 1
ATOM 5894 C CA . LEU B 1 358 ? 10.703 27.109 6.449 1 95.12 358 LEU B CA 1
ATOM 5895 C C . LEU B 1 358 ? 11.734 26.109 6.953 1 95.12 358 LEU B C 1
ATOM 5897 O O . LEU B 1 358 ? 11.859 25.891 8.164 1 95.12 358 LEU B O 1
ATOM 5901 N N . ASP B 1 359 ? 12.461 25.516 6.031 1 92.25 359 ASP B N 1
ATOM 5902 C CA . ASP B 1 359 ? 13.492 24.547 6.414 1 92.25 359 ASP B CA 1
ATOM 5903 C C . ASP B 1 359 ? 14.523 25.188 7.34 1 92.25 359 ASP B C 1
ATOM 5905 O O . ASP B 1 359 ? 15.102 26.219 7.012 1 92.25 359 ASP B O 1
ATOM 5909 N N . GLY B 1 360 ? 14.656 24.656 8.477 1 94.19 360 GLY B N 1
ATOM 5910 C CA . GLY B 1 360 ? 15.617 25.141 9.445 1 94.19 360 GLY B CA 1
ATOM 5911 C C . GLY B 1 360 ? 15.125 26.359 10.203 1 94.19 360 GLY B C 1
ATOM 5912 O O . GLY B 1 360 ? 15.828 26.891 11.07 1 94.19 360 GLY B O 1
ATOM 5913 N N . LYS B 1 361 ? 13.914 26.766 9.922 1 97.19 361 LYS B N 1
ATOM 5914 C CA . LYS B 1 361 ? 13.406 27.984 10.555 1 97.19 361 LYS B CA 1
ATOM 5915 C C . LYS B 1 361 ? 12.422 27.641 11.672 1 97.19 361 LYS B C 1
ATOM 5917 O O . LYS B 1 361 ? 12.297 28.391 12.641 1 97.19 361 LYS B O 1
ATOM 5922 N N . ILE B 1 362 ? 11.75 26.578 11.516 1 98.31 362 ILE B N 1
ATOM 5923 C CA . ILE B 1 362 ? 10.773 26.219 12.547 1 98.31 362 ILE B CA 1
ATOM 5924 C C . ILE B 1 362 ? 10.875 24.734 12.875 1 98.31 362 ILE B C 1
ATOM 5926 O O . ILE B 1 362 ? 11.375 23.953 12.062 1 98.31 362 ILE B O 1
ATOM 5930 N N . TRP B 1 363 ? 10.438 24.406 14.062 1 98.62 363 TRP B N 1
ATOM 5931 C CA . TRP B 1 363 ? 10.062 23.031 14.398 1 98.62 363 TRP B CA 1
ATOM 5932 C C . TRP B 1 363 ? 8.555 22.828 14.273 1 98.62 363 TRP B C 1
ATOM 5934 O O . TRP B 1 363 ? 7.789 23.797 14.352 1 98.62 363 TRP B O 1
ATOM 5944 N N . ARG B 1 364 ? 8.164 21.688 13.969 1 98.56 364 ARG B N 1
ATOM 5945 C CA . ARG B 1 364 ? 6.766 21.266 14.008 1 98.56 364 ARG B CA 1
ATOM 5946 C C . ARG B 1 364 ? 6.539 20.219 15.086 1 98.56 364 ARG B C 1
ATOM 5948 O O . ARG B 1 364 ? 7.129 19.125 15.031 1 98.56 364 ARG B O 1
ATOM 5955 N N . ILE B 1 365 ? 5.715 20.5 16.016 1 98.81 365 ILE B N 1
ATOM 5956 C CA . ILE B 1 365 ? 5.43 19.625 17.141 1 98.81 365 ILE B CA 1
ATOM 5957 C C . ILE B 1 365 ? 3.969 19.188 17.109 1 98.81 365 ILE B C 1
ATOM 5959 O O . ILE B 1 365 ? 3.062 20.016 17.219 1 98.81 365 ILE B O 1
ATOM 5963 N N . GLY B 1 366 ? 3.822 17.891 16.938 1 98.38 366 GLY B N 1
ATOM 5964 C CA . GLY B 1 366 ? 2.488 17.344 16.734 1 98.38 366 GLY B CA 1
ATOM 5965 C C . GLY B 1 366 ? 1.897 16.734 17.984 1 98.38 366 GLY B C 1
ATOM 5966 O O . GLY B 1 366 ? 2.617 16.109 18.766 1 98.38 366 GLY B O 1
ATOM 5967 N N . THR B 1 367 ? 0.665 16.922 18.234 1 98.5 367 THR B N 1
ATOM 5968 C CA . THR B 1 367 ? -0.178 16.234 19.203 1 98.5 367 THR B CA 1
ATOM 5969 C C . THR B 1 367 ? -1.319 15.492 18.5 1 98.5 367 THR B C 1
ATOM 5971 O O . THR B 1 367 ? -2.471 15.93 18.562 1 98.5 367 THR B O 1
ATOM 5974 N N . MET B 1 368 ? -0.968 14.383 17.906 1 98.5 368 MET B N 1
ATOM 5975 C CA . MET B 1 368 ? -1.875 13.734 16.969 1 98.5 368 MET B CA 1
ATOM 5976 C C . MET B 1 368 ? -2.271 12.344 17.453 1 98.5 368 MET B C 1
ATOM 5978 O O . MET B 1 368 ? -1.427 11.594 17.953 1 98.5 368 MET B O 1
ATOM 5982 N N . GLY B 1 369 ? -3.535 11.977 17.266 1 98.31 369 GLY B N 1
ATOM 5983 C CA . GLY B 1 369 ? -4.008 10.625 17.547 1 98.31 369 GLY B CA 1
ATOM 5984 C C . GLY B 1 369 ? -3.721 10.172 18.969 1 98.31 369 GLY B C 1
ATOM 5985 O O . GLY B 1 369 ? -4.062 10.859 19.922 1 98.31 369 GLY B O 1
ATOM 5986 N N . TYR B 1 370 ? -3.027 9.102 19.062 1 98.44 370 TYR B N 1
ATOM 5987 C CA . TYR B 1 370 ? -2.701 8.508 20.359 1 98.44 370 TYR B CA 1
ATOM 5988 C C . TYR B 1 370 ? -1.841 9.445 21.188 1 98.44 370 TYR B C 1
ATOM 5990 O O . TYR B 1 370 ? -1.85 9.383 22.422 1 98.44 370 TYR B O 1
ATOM 5998 N N . ASN B 1 371 ? -1.182 10.398 20.547 1 98.56 371 ASN B N 1
ATOM 5999 C CA . ASN B 1 371 ? -0.245 11.273 21.234 1 98.56 371 ASN B CA 1
ATOM 6000 C C . ASN B 1 371 ? -0.912 12.578 21.672 1 98.56 371 ASN B C 1
ATOM 6002 O O . ASN B 1 371 ? -0.279 13.422 22.297 1 98.56 371 ASN B O 1
ATOM 6006 N N . ALA B 1 372 ? -2.189 12.727 21.344 1 98.62 372 ALA B N 1
ATOM 6007 C CA . ALA B 1 372 ? -2.955 13.852 21.875 1 98.62 372 ALA B CA 1
ATOM 6008 C C . ALA B 1 372 ? -3.4 13.586 23.297 1 98.62 372 ALA B C 1
ATOM 6010 O O . ALA B 1 372 ? -4.598 13.547 23.594 1 98.62 372 ALA B O 1
ATOM 6011 N N . ARG B 1 373 ? -2.451 13.438 24.156 1 97.31 373 ARG B N 1
ATOM 6012 C CA . ARG B 1 373 ? -2.68 13.148 25.578 1 97.31 373 ARG B CA 1
ATOM 6013 C C . ARG B 1 373 ? -1.798 14.023 26.453 1 97.31 373 ARG B C 1
ATOM 6015 O O . ARG B 1 373 ? -0.704 14.422 26.047 1 97.31 373 ARG B O 1
ATOM 6022 N N . GLN B 1 374 ? -2.217 14.266 27.656 1 98.19 374 GLN B N 1
ATOM 6023 C CA . GLN B 1 374 ? -1.585 15.18 28.594 1 98.19 374 GLN B CA 1
ATOM 6024 C C . GLN B 1 374 ? -0.133 14.789 28.859 1 98.19 374 GLN B C 1
ATOM 6026 O O . GLN B 1 374 ? 0.764 15.633 28.797 1 98.19 374 GLN B O 1
ATOM 6031 N N . GLU B 1 375 ? 0.132 13.492 29.125 1 98.06 375 GLU B N 1
ATOM 6032 C CA . GLU B 1 375 ? 1.476 13.047 29.484 1 98.06 375 GLU B CA 1
ATOM 6033 C C . GLU B 1 375 ? 2.455 13.258 28.344 1 98.06 375 GLU B C 1
ATOM 6035 O O . GLU B 1 375 ? 3.619 13.602 28.562 1 98.06 375 GLU B O 1
ATOM 6040 N N . ALA B 1 376 ? 2 13.047 27.109 1 98.56 376 ALA B N 1
ATOM 6041 C CA . ALA B 1 376 ? 2.852 13.25 25.938 1 98.56 376 ALA B CA 1
ATOM 6042 C C . ALA B 1 376 ? 3.219 14.719 25.781 1 98.56 376 ALA B C 1
ATOM 6044 O O . ALA B 1 376 ? 4.371 15.055 25.484 1 98.56 376 ALA B O 1
ATOM 6045 N N . VAL B 1 377 ? 2.234 15.617 25.969 1 98.81 377 VAL B N 1
ATOM 6046 C CA . VAL B 1 377 ? 2.438 17.047 25.812 1 98.81 377 VAL B CA 1
ATOM 6047 C C . VAL B 1 377 ? 3.416 17.547 26.875 1 98.81 377 VAL B C 1
ATOM 6049 O O . VAL B 1 377 ? 4.406 18.203 26.562 1 98.81 377 VAL B O 1
ATOM 6052 N N . LEU B 1 378 ? 3.182 17.172 28.141 1 98.69 378 LEU B N 1
ATOM 6053 C CA . LEU B 1 378 ? 3.984 17.672 29.25 1 98.69 378 LEU B CA 1
ATOM 6054 C C . LEU B 1 378 ? 5.41 17.125 29.172 1 98.69 378 LEU B C 1
ATOM 6056 O O . LEU B 1 378 ? 6.367 17.875 29.406 1 98.69 378 LEU B O 1
ATOM 6060 N N . THR B 1 379 ? 5.562 15.852 28.828 1 98.69 379 THR B N 1
ATOM 6061 C CA . THR B 1 379 ? 6.879 15.234 28.703 1 98.69 379 THR B CA 1
ATOM 6062 C C . THR B 1 379 ? 7.68 15.914 27.594 1 98.69 379 THR B C 1
ATOM 6064 O O . THR B 1 379 ? 8.875 16.156 27.734 1 98.69 379 THR B O 1
ATOM 6067 N N . THR B 1 380 ? 7.043 16.234 26.484 1 98.88 380 THR B N 1
ATOM 6068 C CA . THR B 1 380 ? 7.711 16.859 25.344 1 98.88 380 THR B CA 1
ATOM 6069 C C . THR B 1 380 ? 8.188 18.266 25.719 1 98.88 380 THR B C 1
ATOM 6071 O O . THR B 1 380 ? 9.328 18.641 25.422 1 98.88 380 THR B O 1
ATOM 6074 N N . LEU B 1 381 ? 7.332 19 26.391 1 98.81 381 LEU B N 1
ATOM 6075 C CA . LEU B 1 381 ? 7.68 20.359 26.781 1 98.81 381 LEU B CA 1
ATOM 6076 C C . LEU B 1 381 ? 8.844 20.359 27.781 1 98.81 381 LEU B C 1
ATOM 6078 O O . LEU B 1 381 ? 9.766 21.156 27.656 1 98.81 381 LEU B O 1
ATOM 6082 N N . ALA B 1 382 ? 8.797 19.438 28.734 1 98.75 382 ALA B N 1
ATOM 6083 C CA . ALA B 1 382 ? 9.859 19.344 29.734 1 98.75 382 ALA B CA 1
ATOM 6084 C C . ALA B 1 382 ? 11.195 18.984 29.078 1 98.75 382 ALA B C 1
ATOM 6086 O O . ALA B 1 382 ? 12.227 19.578 29.406 1 98.75 382 ALA B O 1
ATOM 6087 N N . ALA B 1 383 ? 11.164 18 28.219 1 98.75 383 ALA B N 1
ATOM 6088 C CA . ALA B 1 383 ? 12.367 17.547 27.531 1 98.75 383 ALA B CA 1
ATOM 6089 C C . ALA B 1 383 ? 12.938 18.641 26.641 1 98.75 383 ALA B C 1
ATOM 6091 O O . ALA B 1 383 ? 14.148 18.875 26.625 1 98.75 383 ALA B O 1
ATOM 6092 N N . LEU B 1 384 ? 12.039 19.312 25.859 1 98.69 384 LEU B N 1
ATOM 6093 C CA . LEU B 1 384 ? 12.469 20.391 24.969 1 98.69 384 LEU B CA 1
ATOM 6094 C C . LEU B 1 384 ? 13.117 21.531 25.766 1 98.69 384 LEU B C 1
ATOM 6096 O O . LEU B 1 384 ? 14.164 22.047 25.375 1 98.69 384 LEU B O 1
ATOM 6100 N N . GLU B 1 385 ? 12.523 21.922 26.891 1 98.5 385 GLU B N 1
ATOM 6101 C CA . GLU B 1 385 ? 13.07 22.969 27.75 1 98.5 385 GLU B CA 1
ATOM 6102 C C . GLU B 1 385 ? 14.477 22.609 28.219 1 98.5 385 GLU B C 1
ATOM 6104 O O . GLU B 1 385 ? 15.391 23.422 28.156 1 98.5 385 GLU B O 1
ATOM 6109 N N . ALA B 1 386 ? 14.648 21.375 28.672 1 98.38 386 ALA B N 1
ATOM 6110 C CA . ALA B 1 386 ? 15.945 20.906 29.172 1 98.38 386 ALA B CA 1
ATOM 6111 C C . ALA B 1 386 ? 17.016 20.984 28.078 1 98.38 386 ALA B C 1
ATOM 6113 O O . ALA B 1 386 ? 18.141 21.422 28.344 1 98.38 386 ALA B O 1
ATOM 6114 N N . ILE B 1 387 ? 16.656 20.562 26.906 1 98.38 387 ILE B N 1
ATOM 6115 C CA . ILE B 1 387 ? 17.609 20.531 25.812 1 98.38 387 ILE B CA 1
ATOM 6116 C C . ILE B 1 387 ? 17.953 21.953 25.375 1 98.38 387 ILE B C 1
ATOM 6118 O O . ILE B 1 387 ? 19.094 22.25 25.031 1 98.38 387 ILE B O 1
ATOM 6122 N N . LEU B 1 388 ? 16.922 22.844 25.391 1 98.31 388 LEU B N 1
ATOM 6123 C CA . LEU B 1 388 ? 17.156 24.234 25 1 98.31 388 LEU B CA 1
ATOM 6124 C C . LEU B 1 388 ? 18.062 24.922 26.016 1 98.31 388 LEU B C 1
ATOM 6126 O O . LEU B 1 388 ? 18.953 25.688 25.625 1 98.31 388 LEU B O 1
ATOM 6130 N N . ILE B 1 389 ? 17.875 24.672 27.281 1 97.62 389 ILE B N 1
ATOM 6131 C CA . ILE B 1 389 ? 18.734 25.219 28.312 1 97.62 389 ILE B CA 1
ATOM 6132 C C . ILE B 1 389 ? 20.172 24.719 28.109 1 97.62 389 ILE B C 1
ATOM 6134 O O . ILE B 1 389 ? 21.125 25.5 28.156 1 97.62 389 ILE B O 1
ATOM 6138 N N . ARG B 1 390 ? 20.281 23.453 27.844 1 97.12 390 ARG B N 1
ATOM 6139 C CA . ARG B 1 390 ? 21.578 22.828 27.641 1 97.12 390 ARG B CA 1
ATOM 6140 C C . ARG B 1 390 ? 22.312 23.469 26.453 1 97.12 390 ARG B C 1
ATOM 6142 O O . ARG B 1 390 ? 23.531 23.594 26.469 1 97.12 390 ARG B O 1
ATOM 6149 N N . ASN B 1 391 ? 21.547 23.906 25.516 1 97.56 391 ASN B N 1
ATOM 6150 C CA . ASN B 1 391 ? 22.141 24.5 24.328 1 97.56 391 ASN B CA 1
ATOM 6151 C C . ASN B 1 391 ? 22.188 26.031 24.438 1 97.56 391 ASN B C 1
ATOM 6153 O O . ASN B 1 391 ? 22.391 26.719 23.422 1 97.56 391 ASN B O 1
ATOM 6157 N N . LYS B 1 392 ? 21.906 26.594 25.578 1 96.69 392 LYS B N 1
ATOM 6158 C CA . LYS B 1 392 ? 22.062 28 25.938 1 96.69 392 LYS B CA 1
ATOM 6159 C C . LYS B 1 392 ? 21.109 28.875 25.141 1 96.69 392 LYS B C 1
ATOM 6161 O O . LYS B 1 392 ? 21.469 29.969 24.703 1 96.69 392 LYS B O 1
ATOM 6166 N N . ALA B 1 393 ? 19.953 28.312 24.891 1 97.06 393 ALA B N 1
ATOM 6167 C CA . ALA B 1 393 ? 18.906 29.125 24.281 1 97.06 393 ALA B CA 1
ATOM 6168 C C . ALA B 1 393 ? 18.391 30.172 25.266 1 97.06 393 ALA B C 1
ATOM 6170 O O . ALA B 1 393 ? 18.438 29.969 26.484 1 97.06 393 ALA B O 1
ATOM 6171 N N . LYS B 1 394 ? 17.969 31.297 24.703 1 96.19 394 LYS B N 1
ATOM 6172 C CA . LYS B 1 394 ? 17.328 32.312 25.531 1 96.19 394 LYS B CA 1
ATOM 6173 C C . LYS B 1 394 ? 15.852 32.031 25.719 1 96.19 394 LYS B C 1
ATOM 6175 O O . LYS B 1 394 ? 15.008 32.5 24.953 1 96.19 394 LYS B O 1
ATOM 6180 N N . ILE B 1 395 ? 15.562 31.297 26.812 1 97.19 395 ILE B N 1
ATOM 6181 C CA . ILE B 1 395 ? 14.18 30.938 27.109 1 97.19 395 ILE B CA 1
ATOM 6182 C C . ILE B 1 395 ? 13.844 31.281 28.562 1 97.19 395 ILE B C 1
ATOM 6184 O O . ILE B 1 395 ? 14.711 31.75 29.297 1 97.19 395 ILE B O 1
ATOM 6188 N N . ILE B 1 396 ? 12.633 31.141 28.875 1 97.81 396 ILE B N 1
ATOM 6189 C CA . ILE B 1 396 ? 12.148 31.312 30.25 1 97.81 396 ILE B CA 1
ATOM 6190 C C . ILE B 1 396 ? 11.922 29.938 30.891 1 97.81 396 ILE B C 1
ATOM 6192 O O . ILE B 1 396 ? 10.883 29.312 30.672 1 97.81 396 ILE B O 1
ATOM 6196 N N . PRO B 1 397 ? 12.883 29.484 31.656 1 96.69 397 PRO B N 1
ATOM 6197 C CA . PRO B 1 397 ? 12.805 28.125 32.219 1 96.69 397 PRO B CA 1
ATOM 6198 C C . PRO B 1 397 ? 11.703 27.984 33.25 1 96.69 397 PRO B C 1
ATOM 6200 O O . PRO B 1 397 ? 11.406 28.922 34 1 96.69 397 PRO B O 1
ATOM 6203 N N . GLY B 1 398 ? 11.133 26.812 33.312 1 96.31 398 GLY B N 1
ATOM 6204 C CA . GLY B 1 398 ? 10.297 26.391 34.406 1 96.31 398 GLY B CA 1
ATOM 6205 C C . GLY B 1 398 ? 8.844 26.781 34.25 1 96.31 398 GLY B C 1
ATOM 6206 O O . GLY B 1 398 ? 8.008 26.516 35.125 1 96.31 398 GLY B O 1
ATOM 6207 N N . GLN B 1 399 ? 8.508 27.375 33.156 1 96.56 399 GLN B N 1
ATOM 6208 C CA . GLN B 1 399 ? 7.16 27.922 33 1 96.56 399 GLN B CA 1
ATOM 6209 C C . GLN B 1 399 ? 6.352 27.109 31.984 1 96.56 399 GLN B C 1
ATOM 6211 O O . GLN B 1 399 ? 5.121 27.078 32.062 1 96.56 399 GLN B O 1
ATOM 6216 N N . ALA B 1 400 ? 6.984 26.453 31.109 1 97.44 400 ALA B N 1
ATOM 6217 C CA . ALA B 1 400 ? 6.332 25.797 29.984 1 97.44 400 ALA B CA 1
ATOM 6218 C C . ALA B 1 400 ? 5.344 24.734 30.453 1 97.44 400 ALA B C 1
ATOM 6220 O O . ALA B 1 400 ? 4.176 24.75 30.062 1 97.44 400 ALA B O 1
ATOM 6221 N N . VAL B 1 401 ? 5.793 23.766 31.297 1 97.88 401 VAL B N 1
ATOM 6222 C CA . VAL B 1 401 ? 4.984 22.641 31.766 1 97.88 401 VAL B CA 1
ATOM 6223 C C . VAL B 1 401 ? 3.807 23.156 32.594 1 97.88 401 VAL B C 1
ATOM 6225 O O . VAL B 1 401 ? 2.676 22.688 32.438 1 97.88 401 VAL B O 1
ATOM 6228 N N . ILE B 1 402 ? 4.055 24.172 33.406 1 97.75 402 ILE B N 1
ATOM 6229 C CA . ILE B 1 402 ? 3.023 24.734 34.281 1 97.75 402 ILE B CA 1
ATOM 6230 C C . ILE B 1 402 ? 1.939 25.391 33.406 1 97.75 402 ILE B C 1
ATOM 6232 O O . ILE B 1 402 ? 0.747 25.172 33.625 1 97.75 402 ILE B O 1
ATOM 6236 N N . ALA B 1 403 ? 2.361 26.203 32.5 1 98.25 403 ALA B N 1
ATOM 6237 C CA . ALA B 1 403 ? 1.418 26.875 31.609 1 98.25 403 ALA B CA 1
ATOM 6238 C C . ALA B 1 403 ? 0.56 25.875 30.844 1 98.25 403 ALA B C 1
ATOM 6240 O O . ALA B 1 403 ? -0.646 26.062 30.688 1 98.25 403 ALA B O 1
ATOM 6241 N N . ALA B 1 404 ? 1.15 24.781 30.359 1 98.38 404 ALA B N 1
ATOM 6242 C CA . ALA B 1 404 ? 0.429 23.75 29.625 1 98.38 404 ALA B CA 1
ATOM 6243 C C . ALA B 1 404 ? -0.563 23.016 30.547 1 98.38 404 ALA B C 1
ATOM 6245 O O . ALA B 1 404 ? -1.671 22.688 30.109 1 98.38 404 ALA B O 1
ATOM 6246 N N . MET B 1 405 ? -0.162 22.703 31.781 1 97.75 405 MET B N 1
ATOM 6247 C CA . MET B 1 405 ? -1.009 22 32.75 1 97.75 405 MET B CA 1
ATOM 6248 C C . MET B 1 405 ? -2.307 22.766 32.969 1 97.75 405 MET B C 1
ATOM 6250 O O . MET B 1 405 ? -3.355 22.156 33.219 1 97.75 405 MET B O 1
ATOM 6254 N N . GLU B 1 406 ? -2.285 24.078 32.875 1 97.44 406 GLU B N 1
ATOM 6255 C CA . GLU B 1 406 ? -3.459 24.922 33.125 1 97.44 406 GLU B CA 1
ATOM 6256 C C . GLU B 1 406 ? -4.52 24.688 32.031 1 97.44 406 GLU B C 1
ATOM 6258 O O . GLU B 1 406 ? -5.699 24.969 32.281 1 97.44 406 GLU B O 1
ATOM 6263 N N . LYS B 1 407 ? -4.129 24.172 30.922 1 96.94 407 LYS B N 1
ATOM 6264 C CA . LYS B 1 407 ? -5.066 23.906 29.844 1 96.94 407 LYS B CA 1
ATOM 6265 C C . LYS B 1 407 ? -5.781 22.578 30.047 1 96.94 407 LYS B C 1
ATOM 6267 O O . LYS B 1 407 ? -6.77 22.281 29.375 1 96.94 407 LYS B O 1
ATOM 6272 N N . TYR B 1 408 ? -5.285 21.734 30.953 1 95.62 408 TYR B N 1
ATOM 6273 C CA . TYR B 1 408 ? -5.898 20.438 31.219 1 95.62 408 TYR B CA 1
ATOM 6274 C C . TYR B 1 408 ? -6.754 20.484 32.469 1 95.62 408 TYR B C 1
ATOM 6276 O O . TYR B 1 408 ? -7.418 19.5 32.812 1 95.62 408 TYR B O 1
ATOM 6284 N N . VAL B 1 409 ? -6.754 21.516 33.25 1 87.12 409 VAL B N 1
ATOM 6285 C CA . VAL B 1 409 ? -7.582 21.672 34.438 1 87.12 409 VAL B CA 1
ATOM 6286 C C . VAL B 1 409 ? -8.922 22.297 34.062 1 87.12 409 VAL B C 1
ATOM 6288 O O . VAL B 1 409 ? -9 23.078 33.094 1 87.12 409 VAL B O 1
#